Protein AF-R7RZ19-F1 (afdb_monomer_lite)

Radius of gyration: 29.96 Å; chains: 1; bounding box: 75×70×87 Å

Organism: Stereum hirsutum (strain FP-91666) (NCBI:txid721885)

Structure (mmCIF, N/CA/C/O backbone):
data_AF-R7RZ19-F1
#
_entry.id   AF-R7RZ19-F1
#
loop_
_atom_site.group_PDB
_atom_site.id
_atom_site.type_symbol
_atom_site.label_atom_id
_atom_site.label_alt_id
_atom_site.label_comp_id
_atom_site.label_asym_id
_atom_site.label_entity_id
_atom_site.label_seq_id
_atom_site.pdbx_PDB_ins_code
_atom_site.Cartn_x
_atom_site.Cartn_y
_atom_site.Cartn_z
_atom_site.occupancy
_atom_site.B_iso_or_equiv
_atom_site.auth_seq_id
_atom_site.auth_comp_id
_atom_site.auth_asym_id
_atom_site.auth_atom_id
_atom_site.pdbx_PDB_model_num
ATOM 1 N N . MET A 1 1 ? 5.037 -16.765 0.283 1.00 28.42 1 MET A N 1
ATOM 2 C CA . MET A 1 1 ? 4.517 -17.111 -1.071 1.00 28.42 1 MET A CA 1
ATOM 3 C C . MET A 1 1 ? 5.672 -16.912 -2.043 1.00 28.42 1 MET A C 1
ATOM 5 O O . MET A 1 1 ? 6.378 -15.950 -1.812 1.00 28.42 1 MET A O 1
ATOM 9 N N . ILE A 1 2 ? 5.949 -17.783 -3.025 1.00 22.34 2 ILE A N 1
ATOM 10 C CA . ILE A 1 2 ? 7.206 -17.716 -3.812 1.00 22.34 2 ILE A CA 1
ATOM 11 C C . ILE A 1 2 ? 6.965 -17.976 -5.311 1.00 22.34 2 ILE A C 1
ATOM 13 O O . ILE A 1 2 ? 6.321 -18.973 -5.639 1.00 22.34 2 ILE A O 1
ATOM 17 N N . GLN A 1 3 ? 7.527 -17.126 -6.188 1.00 30.75 3 GLN A N 1
ATOM 18 C CA . GLN A 1 3 ? 7.565 -17.218 -7.674 1.00 30.75 3 GLN A CA 1
ATOM 19 C C . GLN A 1 3 ? 8.971 -16.946 -8.249 1.00 30.75 3 GLN A C 1
ATOM 21 O O . GLN A 1 3 ? 9.856 -16.815 -7.431 1.00 30.75 3 GLN A O 1
ATOM 26 N N . VAL A 1 4 ? 9.259 -17.016 -9.569 1.00 24.14 4 VAL A N 1
ATOM 27 C CA . VAL A 1 4 ? 10.642 -17.159 -10.162 1.00 24.14 4 VAL A CA 1
ATOM 28 C C . VAL A 1 4 ? 10.853 -16.378 -11.471 1.00 24.14 4 VAL A C 1
ATOM 30 O O . VAL A 1 4 ? 9.863 -16.265 -12.177 1.00 24.14 4 VAL A O 1
ATOM 33 N N . ALA A 1 5 ? 12.096 -15.975 -11.848 1.00 23.75 5 ALA A N 1
ATOM 34 C CA . ALA A 1 5 ? 12.630 -15.716 -13.226 1.00 23.75 5 ALA A CA 1
ATOM 35 C C . ALA A 1 5 ? 13.994 -14.915 -13.420 1.00 23.75 5 ALA A C 1
ATOM 37 O O . ALA A 1 5 ? 13.992 -13.901 -14.060 1.00 23.75 5 ALA A O 1
ATOM 38 N N . LEU A 1 6 ? 15.218 -15.354 -13.080 1.00 24.09 6 LEU A N 1
ATOM 39 C CA . LEU A 1 6 ? 16.504 -14.912 -13.753 1.00 24.09 6 LEU A CA 1
ATOM 40 C C . LEU A 1 6 ? 16.940 -13.414 -13.933 1.00 24.09 6 LEU A C 1
ATOM 42 O O . LEU A 1 6 ? 16.499 -12.734 -14.850 1.00 24.09 6 LEU A O 1
ATOM 46 N N . LEU A 1 7 ? 18.071 -13.033 -13.299 1.00 25.86 7 LEU A N 1
ATOM 47 C CA . LEU A 1 7 ? 19.370 -12.647 -13.936 1.00 25.86 7 LEU A CA 1
ATOM 48 C C . LEU A 1 7 ? 20.490 -12.485 -12.869 1.00 25.86 7 LEU A C 1
ATOM 50 O O . LEU A 1 7 ? 20.207 -12.307 -11.688 1.00 25.86 7 LEU A O 1
ATOM 54 N N . ARG A 1 8 ? 21.772 -12.647 -13.253 1.00 25.36 8 ARG A N 1
ATOM 55 C CA . ARG A 1 8 ? 22.949 -12.748 -12.350 1.00 25.36 8 ARG A CA 1
ATOM 56 C C . ARG A 1 8 ? 23.698 -11.410 -12.160 1.00 25.36 8 ARG A C 1
ATOM 58 O O . ARG A 1 8 ? 24.205 -10.845 -13.115 1.00 25.36 8 ARG A O 1
ATOM 65 N N . THR A 1 9 ? 23.821 -11.015 -10.891 1.00 27.66 9 THR A N 1
ATOM 66 C CA . THR A 1 9 ? 24.763 -10.095 -10.200 1.00 27.66 9 THR A CA 1
ATOM 67 C C . THR A 1 9 ? 25.806 -9.275 -10.988 1.00 27.66 9 THR A C 1
ATOM 69 O O . THR A 1 9 ? 26.844 -9.800 -11.382 1.00 27.66 9 THR A O 1
ATOM 72 N N . SER A 1 10 ? 25.591 -7.955 -11.017 1.00 27.47 10 SER A N 1
ATOM 73 C CA . SER A 1 10 ? 26.445 -6.859 -10.500 1.00 27.47 10 SER A CA 1
ATOM 74 C C . SER A 1 10 ? 25.637 -5.574 -10.730 1.00 27.47 10 SER A C 1
ATOM 76 O O . SER A 1 10 ? 25.320 -5.253 -11.874 1.00 27.47 10 SER A O 1
ATOM 78 N N . ILE A 1 11 ? 25.197 -4.901 -9.662 1.00 30.58 11 ILE A N 1
ATOM 79 C CA . ILE A 1 11 ? 24.389 -3.679 -9.775 1.00 30.58 11 ILE A CA 1
ATOM 80 C C . ILE A 1 11 ? 25.359 -2.508 -9.977 1.00 30.58 11 ILE A C 1
ATOM 82 O O . ILE A 1 11 ? 26.294 -2.320 -9.207 1.00 30.58 11 ILE A O 1
ATOM 86 N N . CYS A 1 12 ? 25.192 -1.774 -11.076 1.00 33.66 12 CYS A N 1
ATOM 87 C CA . CYS A 1 12 ? 25.923 -0.537 -11.356 1.00 33.66 12 CYS A CA 1
ATOM 88 C C . CYS A 1 12 ? 25.298 0.619 -10.555 1.00 33.66 12 CYS A C 1
ATOM 90 O O . CYS A 1 12 ? 24.086 0.607 -10.357 1.00 33.66 12 CYS A O 1
ATOM 92 N N . ALA A 1 13 ? 26.071 1.650 -10.188 1.00 34.50 13 ALA A N 1
ATOM 93 C CA . ALA A 1 13 ? 25.624 2.838 -9.437 1.00 34.50 13 ALA A CA 1
ATOM 94 C C . ALA A 1 13 ? 24.354 3.525 -10.002 1.00 34.50 13 ALA A C 1
ATOM 96 O O . ALA A 1 13 ? 23.620 4.191 -9.275 1.00 34.50 13 ALA A O 1
ATOM 97 N N . VAL A 1 14 ? 24.072 3.351 -11.301 1.00 36.62 14 VAL A N 1
ATOM 98 C CA . VAL A 1 14 ? 22.840 3.824 -11.964 1.00 36.62 14 VAL A CA 1
ATOM 99 C C . VAL A 1 14 ? 21.616 2.991 -11.560 1.00 36.62 14 VAL A C 1
ATOM 101 O O . VAL A 1 14 ? 20.558 3.549 -11.297 1.00 36.62 14 VAL A O 1
ATOM 104 N N . CYS A 1 15 ? 21.758 1.667 -11.479 1.00 34.97 15 CYS A N 1
ATOM 105 C CA . CYS A 1 15 ? 20.721 0.783 -10.950 1.00 34.97 15 CYS A CA 1
ATOM 106 C C . CYS A 1 15 ? 20.631 0.905 -9.425 1.00 34.97 15 CYS A C 1
ATOM 108 O O . CYS A 1 15 ? 19.528 0.935 -8.917 1.00 34.97 15 CYS A O 1
ATOM 110 N N . GLU A 1 16 ? 21.750 1.054 -8.711 1.00 36.09 16 GLU A N 1
ATOM 111 C CA . GLU A 1 16 ? 21.778 1.264 -7.254 1.00 36.09 16 GLU A CA 1
ATOM 112 C C . GLU A 1 16 ? 20.966 2.501 -6.845 1.00 36.09 16 GLU A C 1
ATOM 114 O O . GLU A 1 16 ? 20.128 2.375 -5.972 1.00 36.09 16 GLU A O 1
ATOM 119 N N . ARG A 1 17 ? 21.066 3.642 -7.548 1.00 37.47 17 ARG A N 1
ATOM 120 C CA . ARG A 1 17 ? 20.260 4.844 -7.230 1.00 37.47 17 ARG A CA 1
ATOM 121 C C . ARG A 1 17 ? 18.805 4.811 -7.708 1.00 37.47 17 ARG A C 1
ATOM 123 O O . ARG A 1 17 ? 17.947 5.381 -7.052 1.00 37.47 17 ARG A O 1
ATOM 130 N N . ILE A 1 18 ? 18.507 4.126 -8.817 1.00 35.41 18 ILE A N 1
ATOM 131 C CA . ILE A 1 18 ? 17.115 3.889 -9.264 1.00 35.41 18 ILE A CA 1
ATOM 132 C C . ILE A 1 18 ? 16.417 2.846 -8.358 1.00 35.41 18 ILE A C 1
ATOM 134 O O . ILE A 1 18 ? 15.194 2.859 -8.222 1.00 35.41 18 ILE A O 1
ATOM 138 N N . LEU A 1 19 ? 17.191 1.955 -7.725 1.00 32.31 19 LEU A N 1
ATOM 139 C CA . LEU A 1 19 ? 16.738 0.955 -6.752 1.00 32.31 19 LEU A CA 1
ATOM 140 C C . LEU A 1 19 ? 16.775 1.470 -5.298 1.00 32.31 19 LEU A C 1
ATOM 142 O O . LEU A 1 19 ? 16.012 0.970 -4.479 1.00 32.31 19 LEU A O 1
ATOM 146 N N . GLU A 1 20 ? 17.603 2.464 -4.957 1.00 32.34 20 GLU A N 1
ATOM 147 C CA . GLU A 1 20 ? 17.664 3.085 -3.619 1.00 32.34 20 GLU A CA 1
ATOM 148 C C . GLU A 1 20 ? 16.355 3.804 -3.263 1.00 32.34 20 GLU A C 1
ATOM 150 O O . GLU A 1 20 ? 15.952 3.764 -2.102 1.00 32.34 20 GLU A O 1
ATOM 155 N N . ASP A 1 21 ? 15.622 4.312 -4.259 1.00 29.69 21 ASP A N 1
ATOM 156 C CA . ASP A 1 21 ? 14.252 4.822 -4.094 1.00 29.69 21 ASP A CA 1
ATOM 157 C C . ASP A 1 21 ? 13.207 3.703 -3.856 1.00 29.69 21 ASP A C 1
ATOM 159 O O . ASP A 1 21 ? 12.041 3.989 -3.597 1.00 29.69 21 ASP A O 1
ATOM 163 N N . ASN A 1 22 ? 13.577 2.416 -3.946 1.00 28.66 22 ASN A N 1
ATOM 164 C CA . ASN A 1 22 ? 12.664 1.280 -3.770 1.00 28.66 22 ASN A CA 1
ATOM 165 C C . ASN A 1 22 ? 13.331 0.078 -3.066 1.00 28.66 22 ASN A C 1
ATOM 167 O O . ASN A 1 22 ? 13.620 -0.944 -3.679 1.00 28.66 22 ASN A O 1
ATOM 171 N N . PHE A 1 23 ? 13.455 0.193 -1.740 1.00 29.05 23 PHE A N 1
ATOM 172 C CA . PHE A 1 23 ? 13.516 -0.886 -0.737 1.00 29.05 23 PHE A CA 1
ATOM 173 C C . PHE A 1 23 ? 14.575 -1.997 -0.895 1.00 29.05 23 PHE A C 1
ATOM 175 O O . PHE A 1 23 ? 14.524 -2.867 -1.757 1.00 29.05 23 PHE A O 1
ATOM 182 N N . GLU A 1 24 ? 15.434 -2.112 0.118 1.00 24.05 24 GLU A N 1
ATOM 183 C CA . GLU A 1 24 ? 16.381 -3.222 0.282 1.00 24.05 24 GLU A CA 1
ATOM 184 C C . GLU A 1 24 ? 16.091 -3.897 1.629 1.00 24.05 24 GLU A C 1
ATOM 186 O O . GLU A 1 24 ? 16.087 -3.241 2.674 1.00 24.05 24 GLU A O 1
ATOM 191 N N . ILE A 1 25 ? 15.810 -5.200 1.619 1.00 24.42 25 ILE A N 1
ATOM 192 C CA . ILE A 1 25 ? 15.509 -5.959 2.836 1.00 24.42 25 ILE A CA 1
ATOM 193 C C . ILE A 1 25 ? 16.723 -6.822 3.184 1.00 24.42 25 ILE A C 1
ATOM 195 O O . ILE A 1 25 ? 16.915 -7.899 2.625 1.00 24.42 25 ILE A O 1
ATOM 199 N N . SER A 1 26 ? 17.536 -6.364 4.136 1.00 23.66 26 SER A N 1
ATOM 200 C CA . SER A 1 26 ? 18.627 -7.147 4.724 1.00 23.66 26 SER A CA 1
ATOM 201 C C . SER A 1 26 ? 18.186 -7.740 6.069 1.00 23.66 26 SER A C 1
ATOM 203 O O . SER A 1 26 ? 18.297 -7.099 7.115 1.00 23.66 26 SER A O 1
ATOM 205 N N . GLY A 1 27 ? 17.669 -8.970 6.066 1.00 25.66 27 GLY A N 1
ATOM 206 C CA . GLY A 1 27 ? 17.311 -9.686 7.293 1.00 25.66 27 GLY A CA 1
ATOM 207 C C . GLY A 1 27 ? 17.082 -11.177 7.056 1.00 25.66 27 GLY A C 1
ATOM 208 O O . GLY A 1 27 ? 16.514 -11.571 6.040 1.00 25.66 27 GLY A O 1
ATOM 209 N N . VAL A 1 28 ? 17.530 -12.017 7.995 1.00 26.25 28 VAL A N 1
ATOM 210 C CA . VAL A 1 28 ? 17.300 -13.471 7.974 1.00 26.25 28 VAL A CA 1
ATOM 211 C C . VAL A 1 28 ? 15.810 -13.728 8.229 1.00 26.25 28 VAL A C 1
ATO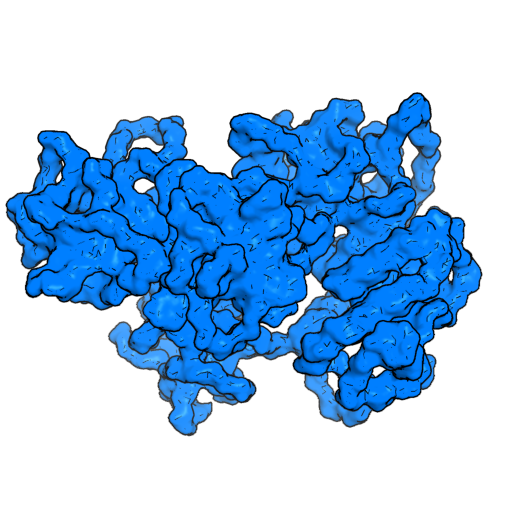M 213 O O . VAL A 1 28 ? 15.332 -13.586 9.352 1.00 26.25 28 VAL A O 1
ATOM 216 N N . MET A 1 29 ? 15.059 -14.057 7.175 1.00 33.53 29 MET A N 1
ATOM 217 C CA . MET A 1 29 ? 13.612 -14.287 7.247 1.00 33.53 29 MET A CA 1
ATOM 218 C C . MET A 1 29 ? 13.292 -15.722 7.681 1.00 33.53 29 MET A C 1
ATOM 220 O O . MET A 1 29 ? 13.598 -16.677 6.974 1.00 33.53 29 MET A O 1
ATOM 224 N N . THR A 1 30 ? 12.600 -15.876 8.812 1.00 29.56 30 THR A N 1
ATOM 225 C CA . THR A 1 30 ? 12.046 -17.165 9.272 1.00 29.56 30 THR A CA 1
ATOM 226 C C . THR A 1 30 ? 10.675 -17.482 8.654 1.00 29.56 30 THR A C 1
ATOM 228 O O . THR A 1 30 ? 10.192 -18.606 8.776 1.00 29.56 30 THR A O 1
ATOM 231 N N . HIS A 1 31 ? 10.052 -16.512 7.970 1.00 36.97 31 HIS A N 1
ATOM 232 C CA . HIS A 1 31 ? 8.766 -16.626 7.273 1.00 36.97 31 HIS A CA 1
ATOM 233 C C . HIS A 1 31 ? 8.826 -15.874 5.935 1.00 36.97 31 HIS A C 1
ATOM 235 O O . HIS A 1 31 ? 9.225 -14.713 5.905 1.00 36.97 31 HIS A O 1
ATOM 241 N N . PHE A 1 32 ? 8.410 -16.514 4.836 1.00 41.12 32 PHE A N 1
ATOM 242 C CA . PHE A 1 32 ? 8.347 -15.859 3.526 1.00 41.12 32 PHE A CA 1
ATOM 243 C C . PHE A 1 32 ? 7.137 -14.928 3.430 1.00 41.12 32 PHE A C 1
ATOM 245 O O . PHE A 1 32 ? 6.009 -15.441 3.469 1.00 41.12 32 PHE A O 1
ATOM 252 N N . PRO A 1 33 ? 7.324 -13.612 3.222 1.00 39.97 33 PRO A N 1
ATOM 253 C CA . PRO A 1 33 ? 6.219 -12.731 2.876 1.00 39.97 33 PRO A CA 1
ATOM 254 C C . PRO A 1 33 ? 5.569 -13.173 1.556 1.00 39.97 33 PRO A C 1
ATOM 256 O O . PRO A 1 33 ? 6.054 -14.057 0.836 1.00 39.97 33 PRO A O 1
ATOM 259 N N . GLU A 1 34 ? 4.388 -12.639 1.258 1.00 40.59 34 GLU A N 1
ATOM 260 C CA . GLU A 1 34 ? 3.865 -12.770 -0.099 1.00 40.59 34 GLU A CA 1
ATOM 261 C C . GLU A 1 34 ? 4.821 -12.045 -1.063 1.00 40.59 34 GLU A C 1
ATOM 263 O O . GLU A 1 34 ? 5.361 -11.013 -0.673 1.00 40.59 34 GLU A O 1
ATOM 268 N N . GLY A 1 35 ? 5.063 -12.560 -2.279 1.00 42.59 35 GLY A N 1
ATOM 269 C CA . GLY A 1 35 ? 5.873 -11.847 -3.275 1.00 42.59 35 GLY A CA 1
ATOM 270 C C . GLY A 1 35 ? 6.382 -12.640 -4.471 1.00 42.59 35 GLY A C 1
ATOM 271 O O . GLY A 1 35 ? 6.209 -13.858 -4.553 1.00 42.59 35 GLY A O 1
ATOM 272 N N . THR A 1 36 ? 7.017 -11.914 -5.394 1.00 48.16 36 THR A N 1
ATOM 273 C CA . THR A 1 36 ? 7.708 -12.456 -6.570 1.00 48.16 36 THR A CA 1
ATOM 274 C C . THR A 1 36 ? 9.166 -12.702 -6.213 1.00 48.16 36 THR A C 1
ATOM 276 O O . THR A 1 36 ? 9.814 -11.869 -5.584 1.00 48.16 36 THR A O 1
ATOM 279 N N . TYR A 1 37 ? 9.688 -13.862 -6.592 1.00 53.34 37 TYR A N 1
ATOM 280 C CA . TYR A 1 37 ? 11.068 -14.242 -6.316 1.00 53.34 37 TYR A CA 1
ATOM 281 C C . TYR A 1 37 ? 11.728 -14.711 -7.612 1.00 53.34 37 TYR A C 1
ATOM 283 O O . TYR A 1 37 ? 11.097 -14.769 -8.662 1.00 53.34 37 TYR A O 1
ATOM 291 N N . TRP A 1 38 ? 12.999 -15.054 -7.544 1.00 55.69 38 TRP A N 1
ATOM 292 C CA . TRP A 1 38 ? 13.734 -15.848 -8.492 1.00 55.69 38 TRP A CA 1
ATOM 293 C C . TRP A 1 38 ? 14.166 -17.145 -7.757 1.00 55.69 38 TRP A C 1
ATOM 295 O O . TRP A 1 38 ? 14.912 -17.084 -6.782 1.00 55.69 38 TRP A O 1
ATOM 305 N N . ILE A 1 39 ? 13.701 -18.332 -8.182 1.00 66.25 39 ILE A N 1
ATOM 306 C CA . ILE A 1 39 ? 14.195 -19.647 -7.721 1.00 66.25 39 ILE A CA 1
ATOM 307 C C . ILE A 1 39 ? 15.438 -20.036 -8.527 1.00 66.25 39 ILE A C 1
ATOM 309 O O . ILE A 1 39 ? 15.336 -20.408 -9.699 1.00 66.25 39 ILE A O 1
ATOM 313 N N . ARG A 1 40 ? 16.609 -19.993 -7.889 1.00 67.00 40 ARG A N 1
ATOM 314 C CA . ARG A 1 40 ? 17.906 -20.317 -8.503 1.00 67.00 40 ARG A CA 1
ATOM 315 C C . ARG A 1 40 ? 18.480 -21.604 -7.933 1.00 67.00 40 ARG A C 1
ATOM 317 O O . ARG A 1 40 ? 18.597 -21.748 -6.726 1.00 67.00 40 ARG A O 1
ATOM 324 N N . ASN A 1 41 ? 18.901 -22.531 -8.780 1.00 75.19 41 ASN A N 1
ATOM 325 C CA . ASN A 1 41 ? 19.520 -23.777 -8.338 1.00 75.19 41 ASN A CA 1
ATOM 326 C C . ASN A 1 41 ? 20.894 -23.532 -7.692 1.00 75.19 41 ASN A C 1
ATOM 328 O O . ASN A 1 41 ? 21.692 -22.750 -8.219 1.00 75.19 41 ASN A O 1
ATOM 332 N N . GLN A 1 42 ? 21.205 -24.216 -6.586 1.00 78.69 42 GLN A N 1
ATOM 333 C CA . GLN A 1 42 ? 22.475 -24.028 -5.883 1.00 78.69 42 GLN A CA 1
ATOM 334 C C . GLN A 1 42 ? 23.672 -24.536 -6.692 1.00 78.69 42 GLN A C 1
ATOM 336 O O . GLN A 1 42 ? 24.722 -23.891 -6.687 1.00 78.69 42 GLN A O 1
ATOM 341 N N . GLN A 1 43 ? 23.515 -25.645 -7.419 1.00 77.19 43 GLN A N 1
ATOM 342 C CA . GLN A 1 43 ? 24.592 -26.248 -8.202 1.00 77.19 43 GLN A CA 1
ATOM 343 C C . GLN A 1 43 ? 24.880 -25.475 -9.489 1.00 77.19 43 GLN A C 1
ATOM 345 O O . GLN A 1 43 ? 25.991 -24.998 -9.703 1.00 77.19 43 GLN A O 1
ATOM 350 N N . LEU A 1 44 ? 23.878 -25.354 -10.361 1.00 65.00 44 LEU A N 1
ATOM 351 C CA . LEU A 1 44 ? 24.071 -24.805 -11.708 1.00 65.00 44 LEU A CA 1
ATOM 352 C C . LEU A 1 44 ? 23.962 -23.277 -11.747 1.00 65.00 44 LEU A C 1
ATOM 354 O O . LEU A 1 44 ? 24.322 -22.649 -12.750 1.00 65.00 44 LEU A O 1
ATOM 358 N N . ARG A 1 45 ? 23.472 -22.662 -10.658 1.00 63.84 45 ARG A N 1
ATOM 359 C CA . ARG A 1 45 ? 23.204 -21.219 -10.550 1.00 63.84 45 ARG A CA 1
ATOM 360 C C . ARG A 1 45 ? 22.318 -20.710 -11.703 1.00 63.84 45 ARG A C 1
ATOM 362 O O . ARG A 1 45 ? 22.446 -19.563 -12.130 1.00 63.84 45 ARG A O 1
ATOM 369 N N . THR A 1 46 ? 21.486 -21.590 -12.255 1.00 55.28 46 THR A N 1
ATOM 370 C CA . THR A 1 46 ? 20.444 -21.321 -13.255 1.00 55.28 46 THR A CA 1
ATOM 371 C C . THR A 1 46 ? 19.110 -21.192 -12.547 1.00 55.28 46 THR A C 1
ATOM 373 O O . THR A 1 46 ? 18.921 -21.820 -11.506 1.00 55.28 46 THR A O 1
ATOM 376 N N . PHE A 1 47 ? 18.181 -20.425 -13.100 1.00 57.31 47 PHE A N 1
ATOM 377 C CA . PHE A 1 47 ? 16.847 -20.326 -12.529 1.00 57.31 47 PHE A CA 1
ATOM 378 C C . PHE A 1 47 ? 15.858 -21.138 -13.353 1.00 57.31 47 PHE A C 1
ATOM 380 O O . PHE A 1 47 ? 16.157 -21.575 -14.466 1.00 57.31 47 PHE A O 1
ATOM 387 N N . ILE A 1 48 ? 14.690 -21.363 -12.773 1.00 61.91 48 ILE A N 1
ATOM 388 C CA . ILE A 1 48 ? 13.600 -22.067 -13.436 1.00 61.91 48 ILE A CA 1
ATOM 389 C C . ILE A 1 48 ? 13.049 -21.178 -14.554 1.00 61.91 48 ILE A C 1
ATOM 391 O O . ILE A 1 48 ? 12.422 -20.163 -14.270 1.00 61.91 48 ILE A O 1
ATOM 395 N N . GLY A 1 49 ? 13.274 -21.575 -15.807 1.00 48.94 49 GLY A N 1
ATOM 396 C CA . GLY A 1 49 ? 12.586 -21.048 -16.984 1.00 48.94 49 GLY A CA 1
ATOM 397 C C . GLY A 1 49 ? 11.825 -22.191 -17.644 1.00 48.94 49 GLY A C 1
ATOM 398 O O . GLY A 1 49 ? 12.438 -23.150 -18.110 1.00 48.94 49 GLY A O 1
ATOM 399 N N . LEU A 1 50 ? 10.498 -22.134 -17.621 1.00 38.22 50 LEU A N 1
ATOM 400 C CA . LEU A 1 50 ? 9.653 -23.026 -18.411 1.00 38.22 50 LEU A CA 1
ATOM 401 C C . LEU A 1 50 ? 9.308 -22.253 -19.688 1.00 38.22 50 LEU A C 1
ATOM 403 O O . LEU A 1 50 ? 8.974 -21.076 -19.603 1.00 38.22 50 LEU A O 1
ATOM 407 N N . GLY A 1 51 ? 9.490 -22.870 -20.858 1.00 30.44 51 GLY A N 1
ATOM 408 C CA . GLY A 1 51 ? 9.251 -22.219 -22.147 1.00 30.44 51 GLY A CA 1
ATOM 409 C C . GLY A 1 51 ? 7.868 -21.569 -22.207 1.00 30.44 51 GLY A C 1
ATOM 410 O O . GLY A 1 51 ? 6.885 -22.181 -21.796 1.00 30.44 51 GLY A O 1
ATOM 411 N N . THR A 1 52 ? 7.848 -20.338 -22.724 1.00 23.92 52 THR A N 1
ATOM 412 C CA . THR A 1 52 ? 6.732 -19.382 -22.770 1.00 23.92 52 THR A CA 1
ATOM 413 C C . THR A 1 52 ? 6.108 -19.050 -21.415 1.00 23.92 52 THR A C 1
ATOM 415 O O . THR A 1 52 ? 5.549 -19.905 -20.731 1.00 23.92 52 THR A O 1
ATOM 418 N N . SER A 1 53 ? 6.123 -17.743 -21.124 1.00 25.56 53 SER A N 1
ATOM 419 C CA . SER A 1 53 ? 5.457 -17.014 -20.037 1.00 25.56 53 SER A CA 1
ATOM 420 C C . SER A 1 53 ? 6.012 -17.233 -18.607 1.00 25.56 53 SER A C 1
ATOM 422 O O . SER A 1 53 ? 6.333 -18.352 -18.219 1.00 25.56 53 SER A O 1
ATOM 424 N N . ASN A 1 54 ? 6.182 -16.131 -17.845 1.00 29.75 54 ASN A N 1
ATOM 425 C CA . ASN A 1 54 ? 6.821 -15.932 -16.488 1.00 29.75 54 ASN A CA 1
ATOM 426 C C . ASN A 1 54 ? 5.814 -15.928 -15.306 1.00 29.75 54 ASN A C 1
ATOM 428 O O . ASN A 1 54 ? 4.705 -16.089 -15.730 1.00 29.75 54 ASN A O 1
ATOM 432 N N . LEU A 1 55 ? 6.097 -15.748 -13.954 1.00 30.11 55 LEU A N 1
ATOM 433 C CA . LEU A 1 55 ? 5.452 -16.131 -12.573 1.00 30.11 55 LEU A CA 1
ATOM 434 C C . LEU A 1 55 ? 4.636 -15.170 -11.524 1.00 30.11 55 LEU A C 1
ATOM 436 O O . LEU A 1 55 ? 5.305 -14.369 -10.907 1.00 30.11 55 LEU A O 1
ATOM 440 N N . GLU A 1 56 ? 3.260 -15.255 -11.270 1.00 27.33 56 GLU A N 1
ATOM 441 C CA . GLU A 1 56 ? 2.219 -14.504 -10.412 1.00 27.33 56 GLU A CA 1
ATOM 442 C C . GLU A 1 56 ? 1.142 -15.488 -9.881 1.00 27.33 56 GLU A C 1
ATOM 444 O O . GLU A 1 56 ? 0.923 -16.471 -10.561 1.00 27.33 56 GLU A O 1
ATOM 449 N N . LYS A 1 57 ? 0.481 -15.292 -8.705 1.00 28.86 57 LYS A N 1
ATOM 450 C CA . LYS A 1 57 ? -0.598 -16.124 -8.062 1.00 28.86 57 LYS A CA 1
ATOM 451 C C . LYS A 1 57 ? -1.822 -15.299 -7.553 1.00 28.86 57 LYS A C 1
ATOM 453 O O . LYS A 1 57 ? -1.665 -14.194 -7.045 1.00 28.86 57 LYS A O 1
ATOM 458 N N . ILE A 1 58 ? -3.039 -15.893 -7.567 1.00 23.42 58 ILE A N 1
ATOM 459 C CA . ILE A 1 58 ? -4.198 -15.568 -6.682 1.00 23.42 58 ILE A CA 1
ATOM 460 C C . ILE A 1 58 ? -4.255 -16.534 -5.476 1.00 23.42 58 ILE A C 1
ATOM 462 O O . ILE A 1 58 ? -3.987 -17.727 -5.614 1.00 23.42 58 ILE A O 1
ATOM 466 N N . ALA A 1 59 ? -4.572 -15.955 -4.314 1.00 26.55 59 ALA A N 1
ATOM 467 C CA . ALA A 1 59 ? -4.327 -16.339 -2.921 1.00 26.55 59 ALA A CA 1
ATOM 468 C C . ALA A 1 59 ? -5.070 -17.574 -2.342 1.00 26.55 59 ALA A C 1
ATOM 470 O O . ALA A 1 59 ? -5.781 -18.286 -3.036 1.00 26.55 59 ALA A O 1
ATOM 471 N N . GLU A 1 60 ? -4.864 -17.778 -1.031 1.00 24.70 60 GLU A N 1
ATOM 472 C CA . GLU A 1 60 ? -5.659 -18.585 -0.080 1.00 24.70 60 GLU A CA 1
ATOM 473 C C . GLU A 1 60 ? -5.579 -20.124 -0.143 1.00 24.70 60 GLU A C 1
ATOM 475 O O . GLU A 1 60 ? -6.319 -20.803 -0.844 1.00 24.70 60 GLU A O 1
ATOM 480 N N . LYS A 1 61 ? -4.704 -20.680 0.706 1.00 24.59 61 LYS A N 1
ATOM 481 C CA . LYS A 1 61 ? -5.001 -21.761 1.671 1.00 24.59 61 LYS A CA 1
ATOM 482 C C . LYS A 1 61 ? -3.801 -21.869 2.621 1.00 24.59 61 LYS A C 1
ATOM 484 O O . LYS A 1 61 ? -2.685 -22.141 2.183 1.00 24.59 61 LYS A O 1
ATOM 489 N N . GLN A 1 62 ? -4.022 -21.626 3.912 1.00 28.95 62 GLN A N 1
ATOM 490 C CA . GLN A 1 62 ? -3.086 -21.972 4.984 1.00 28.95 62 GLN A CA 1
ATOM 491 C C . GLN A 1 62 ? -3.073 -23.505 5.161 1.00 28.95 62 GLN A C 1
ATOM 493 O O . GLN A 1 62 ? -3.678 -24.079 6.053 1.00 28.95 62 GLN A O 1
ATOM 498 N N . GLU A 1 63 ? -2.357 -24.196 4.289 1.00 32.09 63 GLU A N 1
ATOM 499 C CA . GLU A 1 63 ? -1.774 -25.517 4.547 1.00 32.09 63 GLU A CA 1
ATOM 500 C C . GLU A 1 63 ? -0.249 -25.344 4.355 1.00 32.09 63 GLU A C 1
ATOM 502 O O . GLU A 1 63 ? 0.166 -24.318 3.815 1.00 32.09 63 GLU A O 1
ATOM 507 N N . PRO A 1 64 ? 0.657 -26.259 4.756 1.00 48.53 64 PRO A N 1
ATOM 508 C CA . PRO A 1 64 ? 2.099 -26.037 4.617 1.00 48.53 64 PRO A CA 1
ATOM 509 C C . PRO A 1 64 ? 2.544 -26.133 3.141 1.00 48.53 64 PRO A C 1
ATOM 511 O O . PRO A 1 64 ? 3.715 -26.358 2.854 1.00 48.53 64 PRO A O 1
ATOM 514 N N . HIS A 1 65 ? 1.605 -26.033 2.201 1.00 54.88 65 HIS A N 1
ATOM 515 C CA . HIS A 1 65 ? 1.771 -26.263 0.786 1.00 54.88 65 HIS A CA 1
ATOM 516 C C . HIS A 1 65 ? 1.217 -25.060 0.010 1.00 54.88 65 HIS A C 1
ATOM 518 O O . HIS A 1 65 ? 0.054 -24.691 0.130 1.00 54.88 65 HIS A O 1
ATOM 524 N N . SER A 1 66 ? 2.082 -24.433 -0.776 1.00 55.16 66 SER A N 1
ATOM 525 C CA . SER A 1 66 ? 1.832 -23.282 -1.637 1.00 55.16 66 SER A CA 1
ATOM 526 C C . SER A 1 66 ? 1.669 -23.723 -3.090 1.00 55.16 66 SER A C 1
ATOM 528 O O . SER A 1 66 ? 2.290 -24.686 -3.518 1.00 55.16 66 SER A O 1
ATOM 530 N N . LEU A 1 67 ? 0.888 -22.984 -3.878 1.00 63.12 67 LEU A N 1
ATOM 531 C CA . LEU A 1 67 ? 0.984 -23.084 -5.341 1.00 63.12 67 LEU A CA 1
ATOM 532 C C . LEU A 1 67 ? 2.100 -22.135 -5.792 1.00 63.12 67 LEU A C 1
ATOM 534 O O . LEU A 1 67 ? 2.211 -21.041 -5.234 1.00 63.12 67 LEU A O 1
ATOM 538 N N . ILE A 1 68 ? 2.872 -22.524 -6.802 1.00 63.34 68 ILE A N 1
ATOM 539 C CA . ILE A 1 68 ? 3.868 -21.674 -7.472 1.00 63.34 68 ILE A CA 1
ATOM 540 C C . ILE A 1 68 ? 3.307 -21.397 -8.876 1.00 63.34 68 ILE A C 1
ATOM 542 O O . ILE A 1 68 ? 3.077 -22.346 -9.611 1.00 63.34 68 ILE A O 1
ATOM 546 N N . ARG A 1 69 ? 2.993 -20.148 -9.246 1.00 57.50 69 ARG A N 1
ATOM 547 C CA . ARG A 1 69 ? 2.251 -19.798 -10.496 1.00 57.50 69 ARG A CA 1
ATOM 548 C C . ARG A 1 69 ? 3.013 -18.838 -11.430 1.00 57.50 69 ARG A C 1
ATOM 550 O O . ARG A 1 69 ? 3.921 -18.185 -10.960 1.00 57.50 69 ARG A O 1
ATOM 557 N N . ASN A 1 70 ? 2.678 -18.782 -12.716 1.00 53.81 70 ASN A N 1
ATOM 558 C CA . ASN A 1 70 ? 3.150 -17.955 -13.841 1.00 53.81 70 ASN A CA 1
ATOM 559 C C . ASN A 1 70 ? 2.514 -16.484 -13.796 1.00 53.81 70 ASN A C 1
ATOM 561 O O . ASN A 1 70 ? 1.354 -16.385 -13.477 1.00 53.81 70 ASN A O 1
ATOM 565 N N . ALA A 1 71 ? 3.232 -15.347 -13.940 1.00 46.44 71 ALA A N 1
ATOM 566 C CA . ALA A 1 71 ? 3.063 -13.867 -13.849 1.00 46.44 71 ALA A CA 1
ATOM 567 C C . ALA A 1 71 ? 2.765 -13.257 -15.170 1.00 46.44 71 ALA A C 1
ATOM 569 O O . ALA A 1 71 ? 2.063 -12.269 -15.250 1.00 46.44 71 ALA A O 1
ATOM 570 N N . SER A 1 72 ? 3.352 -13.833 -16.192 1.00 44.47 72 SER A N 1
ATOM 571 C CA . SER A 1 72 ? 3.075 -13.525 -17.556 1.00 44.47 72 SER A CA 1
ATOM 572 C C . SER A 1 72 ? 2.027 -14.479 -18.134 1.00 44.47 72 SER A C 1
ATOM 574 O O . SER A 1 72 ? 1.381 -14.035 -19.065 1.00 44.47 72 SER A O 1
ATOM 576 N N . SER A 1 73 ? 1.763 -15.701 -17.613 1.00 47.75 73 SER A N 1
ATOM 577 C CA . SER A 1 73 ? 0.573 -16.485 -18.068 1.00 47.75 73 SER A CA 1
ATOM 578 C C . SER A 1 73 ? -0.486 -16.864 -17.044 1.00 47.75 73 SER A C 1
ATOM 580 O O . SER A 1 73 ? -1.559 -17.312 -17.434 1.00 47.75 73 SER A O 1
ATOM 582 N N . GLY A 1 74 ? -0.237 -16.781 -15.742 1.00 48.03 74 GLY A N 1
ATOM 583 C CA . GLY A 1 74 ? -1.200 -17.283 -14.755 1.00 48.03 74 GLY A CA 1
ATOM 584 C C . GLY A 1 74 ? -1.263 -18.817 -14.594 1.00 48.03 74 GLY A C 1
ATOM 585 O O . GLY A 1 74 ? -2.030 -19.295 -13.756 1.00 48.03 74 GLY A O 1
ATOM 586 N N . GLY A 1 75 ? -0.469 -19.617 -15.317 1.00 53.47 75 GLY A N 1
ATOM 587 C CA . GLY A 1 75 ? -0.424 -21.083 -15.148 1.00 53.47 75 GLY A CA 1
ATOM 588 C C . GLY A 1 75 ? 0.255 -21.537 -13.843 1.00 53.47 75 GLY A C 1
ATOM 589 O O . GLY A 1 75 ? 1.235 -20.945 -13.410 1.00 53.47 75 GLY A O 1
ATOM 590 N N . VAL A 1 76 ? -0.226 -22.580 -13.167 1.00 63.16 76 VAL A N 1
ATOM 591 C CA . VAL A 1 76 ? 0.371 -23.126 -11.933 1.00 63.16 76 VAL A CA 1
ATOM 592 C C . VAL A 1 76 ? 1.364 -24.252 -12.222 1.00 63.16 76 VAL A C 1
ATOM 594 O O . VAL A 1 76 ? 1.137 -25.098 -13.082 1.00 63.16 76 VAL A O 1
ATOM 597 N N . MET A 1 77 ? 2.463 -24.275 -11.470 1.00 75.19 77 MET A N 1
ATOM 598 C CA . MET A 1 77 ? 3.463 -25.336 -11.484 1.00 75.19 77 MET A CA 1
ATOM 599 C C . MET A 1 77 ? 2.882 -26.601 -10.851 1.00 75.19 77 MET A C 1
ATOM 601 O O . MET A 1 77 ? 2.555 -26.614 -9.662 1.00 75.19 77 MET A O 1
ATOM 605 N N . GLY A 1 78 ? 2.813 -27.676 -11.628 1.00 80.00 78 GLY A N 1
ATOM 606 C CA . GLY A 1 78 ? 2.334 -28.977 -11.177 1.00 80.00 78 GLY A CA 1
ATOM 607 C C . GLY A 1 78 ? 3.107 -30.141 -11.782 1.00 80.00 78 GLY A C 1
ATOM 608 O O . GLY A 1 78 ? 3.963 -29.968 -12.652 1.00 80.00 78 GLY A O 1
ATOM 609 N N . LEU A 1 79 ? 2.808 -31.342 -11.297 1.00 79.00 79 LEU A N 1
ATOM 610 C CA . LEU A 1 79 ? 3.276 -32.589 -11.900 1.00 79.00 79 LEU A CA 1
ATOM 611 C C . LEU A 1 79 ? 2.436 -32.913 -13.146 1.00 79.00 79 LEU A C 1
ATOM 613 O O . LEU A 1 79 ? 1.219 -32.736 -13.143 1.00 79.00 79 LEU A O 1
ATOM 617 N N . LYS A 1 80 ? 3.068 -33.412 -14.213 1.00 74.00 80 LYS A N 1
ATOM 618 C CA . LYS A 1 80 ? 2.357 -33.902 -15.404 1.00 74.00 80 LYS A CA 1
ATOM 619 C C . LYS A 1 80 ? 1.662 -35.241 -15.101 1.00 74.00 80 LYS A C 1
ATOM 621 O O . LYS A 1 80 ? 2.345 -36.238 -14.892 1.00 74.00 80 LYS A O 1
ATOM 626 N N . ALA A 1 81 ? 0.327 -35.293 -15.118 1.00 61.84 81 ALA A N 1
ATOM 627 C CA . ALA A 1 81 ? -0.422 -36.557 -15.016 1.00 61.84 81 ALA A CA 1
ATOM 628 C C . ALA A 1 81 ? -0.163 -37.456 -16.255 1.00 61.84 81 ALA A C 1
ATOM 630 O O . ALA A 1 81 ? -0.103 -36.905 -17.361 1.00 61.84 81 ALA A O 1
ATOM 631 N N . PRO A 1 82 ? -0.009 -38.801 -16.136 1.00 50.16 82 PRO A N 1
ATOM 632 C CA . PRO A 1 82 ? -0.331 -39.691 -15.011 1.00 50.16 82 PRO A CA 1
ATOM 633 C C . PRO A 1 82 ? 0.878 -40.244 -14.219 1.00 50.16 82 PRO A C 1
ATOM 635 O O . PRO A 1 82 ? 0.694 -41.148 -13.409 1.00 50.16 82 PRO A O 1
ATOM 638 N N . ASP A 1 83 ? 2.094 -39.722 -14.400 1.00 54.38 83 ASP A N 1
ATOM 639 C CA . ASP A 1 83 ? 3.249 -40.171 -13.610 1.00 54.38 83 ASP A CA 1
ATOM 640 C C . ASP A 1 83 ? 3.227 -39.486 -12.236 1.00 54.38 83 ASP A C 1
ATOM 642 O O . ASP A 1 83 ? 3.677 -38.353 -12.065 1.00 54.38 83 ASP A O 1
ATOM 646 N N . VAL A 1 84 ? 2.665 -40.170 -11.242 1.00 54.16 84 VAL A N 1
ATOM 647 C CA . VAL A 1 84 ? 2.697 -39.782 -9.817 1.00 54.16 84 VAL A CA 1
ATOM 648 C C . VAL A 1 84 ? 3.930 -40.334 -9.081 1.00 54.16 84 VAL A C 1
ATOM 650 O O . VAL A 1 84 ? 4.109 -40.085 -7.885 1.00 54.16 84 VAL A O 1
ATOM 653 N N . ASP A 1 85 ? 4.814 -41.010 -9.817 1.00 59.28 85 ASP A N 1
ATOM 654 C CA . ASP A 1 85 ? 6.042 -41.639 -9.333 1.00 59.28 85 ASP A CA 1
ATOM 655 C C . ASP A 1 85 ? 7.256 -40.688 -9.341 1.00 59.28 85 ASP A C 1
ATOM 657 O O . ASP A 1 85 ? 7.227 -39.569 -9.843 1.00 59.28 85 ASP A O 1
ATOM 661 N N . SER A 1 86 ? 8.368 -41.116 -8.742 1.00 58.47 86 SER A N 1
ATOM 662 C CA . SER A 1 86 ? 9.642 -40.386 -8.808 1.00 58.47 86 SER A CA 1
ATOM 663 C C . SER A 1 86 ? 10.111 -40.221 -10.261 1.00 58.47 86 SER A C 1
ATOM 665 O O . SER A 1 86 ? 10.286 -41.211 -10.964 1.00 58.47 86 SER A O 1
ATOM 667 N N . GLY A 1 87 ? 10.434 -38.995 -10.681 1.00 63.09 87 GLY A N 1
ATOM 668 C CA . GLY A 1 87 ? 10.961 -38.682 -12.014 1.00 63.09 87 GLY A CA 1
ATOM 669 C C . GLY A 1 87 ? 10.013 -37.880 -12.909 1.00 63.09 87 GLY A C 1
ATOM 670 O O . GLY A 1 87 ? 10.400 -37.562 -14.037 1.00 63.09 87 GLY A O 1
ATOM 671 N N . SER A 1 88 ? 8.816 -37.529 -12.428 1.00 70.62 88 SER A N 1
ATOM 672 C CA . SER A 1 88 ? 7.804 -36.802 -13.203 1.00 70.62 88 SER A CA 1
ATOM 673 C C . SER A 1 88 ? 8.277 -35.432 -13.667 1.00 70.62 88 SER A C 1
ATOM 675 O O . SER A 1 88 ? 8.925 -34.685 -12.929 1.00 70.62 88 SER A O 1
ATOM 677 N N . SER A 1 89 ? 7.899 -35.076 -14.892 1.00 75.25 89 SER A N 1
ATOM 678 C CA . SER A 1 89 ? 8.139 -33.741 -15.438 1.00 75.25 89 SER A CA 1
ATOM 679 C C . SER A 1 89 ? 7.279 -32.689 -14.739 1.00 75.25 89 SER A C 1
ATOM 681 O O . SER A 1 89 ? 6.103 -32.921 -14.443 1.00 75.25 89 SER A O 1
ATOM 683 N N . ILE A 1 90 ? 7.865 -31.512 -14.536 1.00 77.06 90 ILE A N 1
ATOM 684 C CA . ILE A 1 90 ? 7.168 -30.325 -14.040 1.00 77.06 90 ILE A CA 1
ATOM 685 C C . ILE A 1 90 ? 6.535 -29.573 -15.218 1.00 77.06 90 ILE A C 1
ATOM 687 O O . ILE A 1 90 ? 7.195 -29.356 -16.234 1.00 77.06 90 ILE A O 1
ATOM 691 N N . VAL A 1 91 ? 5.265 -29.181 -15.091 1.00 75.62 91 VAL A N 1
ATOM 692 C CA . VAL A 1 91 ? 4.488 -28.478 -16.129 1.00 75.62 91 VAL A CA 1
ATOM 693 C C . VAL A 1 91 ? 3.781 -27.244 -15.574 1.00 75.62 91 VAL A C 1
ATOM 695 O O . VAL A 1 91 ? 3.579 -27.129 -14.365 1.00 75.62 91 VAL A O 1
ATOM 698 N N . LEU A 1 92 ? 3.388 -26.337 -16.473 1.00 66.00 92 LEU A N 1
ATOM 699 C CA . LEU A 1 92 ? 2.420 -25.277 -16.197 1.00 66.00 92 LEU A CA 1
ATOM 700 C C . LEU A 1 92 ? 1.033 -25.743 -16.649 1.00 66.00 92 LEU A C 1
ATOM 702 O O . LEU A 1 92 ? 0.877 -26.207 -17.776 1.00 66.00 92 LEU A O 1
ATOM 706 N N . ALA A 1 93 ? 0.044 -25.633 -15.770 1.00 66.69 93 ALA A N 1
ATOM 707 C CA . ALA A 1 93 ? -1.345 -25.998 -16.043 1.00 66.69 93 ALA A CA 1
ATOM 708 C C . ALA A 1 93 ? -2.303 -24.949 -15.466 1.00 66.69 93 ALA A C 1
ATOM 710 O O . ALA A 1 93 ? -1.895 -24.090 -14.688 1.00 66.69 93 ALA A O 1
ATOM 711 N N . GLU A 1 94 ? -3.586 -25.006 -15.812 1.00 66.94 94 GLU A N 1
ATOM 712 C CA . GLU A 1 94 ? -4.594 -24.215 -15.104 1.00 66.94 94 GLU A CA 1
ATOM 713 C C . GLU A 1 94 ? -4.691 -24.648 -13.634 1.00 66.94 94 GLU A C 1
ATOM 715 O O . GLU A 1 94 ? -4.424 -25.801 -13.279 1.00 66.94 94 GLU A O 1
ATOM 720 N N . ALA A 1 95 ? -5.036 -23.704 -12.756 1.00 63.75 95 ALA A N 1
ATOM 721 C CA . ALA A 1 95 ? -5.184 -23.994 -11.336 1.00 63.75 95 ALA A CA 1
ATOM 722 C C . ALA A 1 95 ? -6.418 -24.874 -11.110 1.00 63.75 95 ALA A C 1
ATOM 724 O O . ALA A 1 95 ? -7.539 -24.429 -11.347 1.00 63.75 95 ALA A O 1
ATOM 725 N N . ILE A 1 96 ? -6.211 -26.095 -10.617 1.00 69.62 96 ILE A N 1
ATOM 726 C CA . ILE A 1 96 ? -7.292 -27.025 -10.289 1.00 69.62 96 ILE A CA 1
ATOM 727 C C . ILE A 1 96 ? -7.498 -27.001 -8.774 1.00 69.62 96 ILE A C 1
ATOM 729 O O . ILE A 1 96 ? -6.552 -27.140 -7.993 1.00 69.62 96 ILE A O 1
ATOM 733 N N . GLU A 1 97 ? -8.746 -26.797 -8.348 1.00 55.62 97 GLU A N 1
ATOM 734 C CA . GLU A 1 97 ? -9.099 -26.800 -6.928 1.00 55.62 97 GLU A CA 1
ATOM 735 C C . GLU A 1 97 ? -8.734 -28.165 -6.309 1.00 55.62 97 GLU A C 1
ATOM 737 O O . GLU A 1 97 ? -9.090 -29.217 -6.833 1.00 55.62 97 GLU A O 1
ATOM 742 N N . ASP A 1 98 ? -7.978 -28.140 -5.207 1.00 66.62 98 ASP A N 1
ATOM 743 C CA . ASP A 1 98 ? -7.530 -29.312 -4.436 1.00 66.62 98 ASP A CA 1
ATOM 744 C C . ASP A 1 98 ? -6.563 -30.304 -5.119 1.00 66.62 98 ASP A C 1
ATOM 746 O O . ASP A 1 98 ? -6.288 -31.374 -4.565 1.00 66.62 98 ASP A O 1
ATOM 750 N N . ASP A 1 99 ? -5.927 -29.937 -6.237 1.00 76.00 99 ASP A N 1
ATOM 751 C CA . ASP A 1 99 ? -4.861 -30.764 -6.814 1.00 76.00 99 ASP A CA 1
ATOM 752 C C . ASP A 1 99 ? -3.566 -30.692 -5.981 1.00 76.00 99 ASP A C 1
ATOM 754 O O . ASP A 1 99 ? -2.810 -29.715 -6.002 1.00 76.00 99 ASP A O 1
ATOM 758 N N . ARG A 1 100 ? -3.271 -31.773 -5.247 1.00 77.56 100 ARG A N 1
ATOM 759 C CA . ARG A 1 100 ? -2.042 -31.895 -4.444 1.00 77.56 100 ARG A CA 1
ATOM 760 C C . ARG A 1 100 ? -0.775 -31.955 -5.302 1.00 77.56 100 ARG A C 1
ATOM 762 O O . ARG A 1 100 ? 0.299 -31.651 -4.786 1.00 77.56 100 ARG A O 1
ATOM 769 N N . GLY A 1 101 ? -0.881 -32.325 -6.579 1.00 76.94 101 GLY A N 1
ATOM 770 C CA . GLY A 1 101 ? 0.222 -32.318 -7.539 1.00 76.94 101 GLY A CA 1
ATOM 771 C C . GLY A 1 101 ? 0.678 -30.905 -7.912 1.00 76.94 101 GLY A C 1
ATOM 772 O O . GLY A 1 101 ? 1.828 -30.729 -8.312 1.00 76.94 101 GLY A O 1
ATOM 773 N N . GLN A 1 102 ? -0.171 -29.895 -7.707 1.00 80.31 102 GLN A N 1
ATOM 774 C CA . GLN A 1 102 ? 0.138 -28.474 -7.919 1.00 80.31 102 GLN A CA 1
ATOM 775 C C . GLN A 1 102 ? 0.617 -27.764 -6.636 1.00 80.31 102 GLN A C 1
ATOM 777 O O . GLN A 1 102 ? 0.972 -26.584 -6.656 1.00 80.31 102 GLN A O 1
ATOM 782 N N . GLN A 1 103 ? 0.632 -28.470 -5.504 1.00 79.94 103 GLN A N 1
ATOM 783 C CA . GLN A 1 103 ? 0.921 -27.929 -4.178 1.00 79.94 103 GLN A CA 1
ATOM 784 C C . GLN A 1 103 ? 2.360 -28.252 -3.736 1.00 79.94 103 GLN A C 1
ATOM 786 O O . GLN A 1 103 ? 2.829 -29.376 -3.885 1.00 79.94 103 GLN A O 1
ATOM 791 N N . TRP A 1 104 ? 3.053 -27.284 -3.130 1.00 77.50 104 TRP A N 1
ATOM 792 C CA . TRP A 1 104 ? 4.491 -27.333 -2.837 1.00 77.50 104 TRP A CA 1
ATOM 793 C C . TRP A 1 104 ? 4.833 -26.773 -1.453 1.00 77.50 104 TRP A C 1
ATOM 795 O O . TRP A 1 104 ? 4.470 -25.651 -1.120 1.00 77.50 104 TRP A O 1
ATOM 805 N N . ARG A 1 105 ? 5.576 -27.509 -0.633 1.00 77.94 105 ARG A N 1
ATOM 806 C CA . ARG A 1 105 ? 6.156 -27.027 0.625 1.00 77.94 105 ARG A CA 1
ATOM 807 C C . ARG A 1 105 ? 7.562 -26.505 0.380 1.00 77.94 105 ARG A C 1
ATOM 809 O O . ARG A 1 105 ? 8.325 -27.123 -0.348 1.00 77.94 105 ARG A O 1
ATOM 816 N N . ILE A 1 106 ? 7.910 -25.387 0.996 1.00 72.19 106 ILE A N 1
ATOM 817 C CA . ILE A 1 106 ? 9.226 -24.772 0.839 1.00 72.19 106 ILE A CA 1
ATOM 818 C C . ILE A 1 106 ? 9.886 -24.798 2.202 1.00 72.19 106 ILE A C 1
ATOM 820 O O . ILE A 1 106 ? 9.359 -24.241 3.162 1.00 72.19 106 ILE A O 1
ATOM 824 N N . GLU A 1 107 ? 10.992 -25.518 2.293 1.00 76.44 107 GLU A N 1
ATOM 825 C CA . GLU A 1 107 ? 11.658 -25.795 3.555 1.00 76.44 107 GLU A CA 1
ATOM 826 C C . GLU A 1 107 ? 13.076 -25.261 3.517 1.00 76.44 107 GLU A C 1
ATOM 828 O O . GLU A 1 107 ? 13.812 -25.502 2.559 1.00 76.44 107 GLU A O 1
ATOM 833 N N . TRP A 1 108 ? 13.447 -24.551 4.574 1.00 71.94 108 TRP A N 1
ATOM 834 C CA . TRP A 1 108 ? 14.808 -24.096 4.794 1.00 71.94 108 TRP A CA 1
ATOM 835 C C . TRP A 1 108 ? 15.746 -25.279 5.061 1.00 71.94 108 TRP A C 1
ATOM 837 O O . TRP A 1 108 ? 15.366 -26.255 5.713 1.00 71.94 108 TRP A O 1
ATOM 847 N N . ILE A 1 109 ? 16.967 -25.181 4.542 1.00 74.31 109 ILE A N 1
ATOM 848 C CA . ILE A 1 109 ? 18.056 -26.116 4.799 1.00 74.31 109 ILE A CA 1
ATOM 849 C C . ILE A 1 109 ? 19.166 -25.339 5.500 1.00 74.31 109 ILE A C 1
ATOM 851 O O . ILE A 1 109 ? 19.714 -24.397 4.928 1.00 74.31 109 ILE A O 1
ATOM 855 N N . ASP A 1 110 ? 19.498 -25.762 6.719 1.00 60.25 110 ASP A N 1
ATOM 856 C CA . ASP A 1 110 ? 20.661 -25.258 7.443 1.00 60.25 110 ASP A CA 1
ATOM 857 C C . ASP A 1 110 ? 21.936 -25.704 6.725 1.00 60.25 110 ASP A C 1
ATOM 859 O O . ASP A 1 110 ? 22.166 -26.908 6.551 1.00 60.25 110 ASP A O 1
ATOM 863 N N . ASP A 1 111 ? 22.752 -24.750 6.279 1.00 55.22 111 ASP A N 1
ATOM 864 C CA . ASP A 1 111 ? 24.108 -25.034 5.838 1.00 55.22 111 ASP A CA 1
ATOM 865 C C . ASP A 1 111 ? 25.130 -24.356 6.753 1.00 55.22 111 ASP A C 1
ATOM 867 O O . ASP A 1 111 ? 24.978 -23.226 7.214 1.00 55.22 111 ASP A O 1
ATOM 871 N N . TYR A 1 112 ? 26.203 -25.092 7.036 1.00 46.09 112 TYR A N 1
ATOM 872 C CA . TYR A 1 112 ? 27.297 -24.663 7.910 1.00 46.09 112 TYR A CA 1
ATOM 873 C C . TYR A 1 112 ? 28.065 -23.447 7.337 1.00 46.09 112 TYR A C 1
ATOM 875 O O . TYR A 1 112 ? 28.934 -22.889 8.003 1.00 46.09 112 TYR A O 1
ATOM 883 N N . GLU A 1 113 ? 27.750 -23.035 6.102 1.00 48.84 113 GLU A N 1
ATOM 884 C CA . GLU A 1 113 ? 28.440 -22.009 5.313 1.00 48.84 113 GLU A CA 1
ATOM 885 C C . GLU A 1 113 ? 27.693 -20.660 5.265 1.00 48.84 113 GLU A C 1
ATOM 887 O O . GLU A 1 113 ? 28.136 -19.746 4.569 1.00 48.84 113 GLU A O 1
ATOM 892 N N . ARG A 1 114 ? 26.611 -20.488 6.045 1.00 49.22 114 ARG A N 1
ATOM 893 C CA . ARG A 1 114 ? 25.802 -19.250 6.134 1.00 49.22 114 ARG A CA 1
ATOM 894 C C . ARG A 1 114 ? 25.077 -18.851 4.837 1.00 49.22 114 ARG A C 1
ATOM 896 O O . ARG A 1 114 ? 24.651 -17.701 4.718 1.00 49.22 114 ARG A O 1
ATOM 903 N N . ASN A 1 115 ? 24.882 -19.762 3.885 1.00 52.00 115 ASN A N 1
ATOM 904 C CA . ASN A 1 115 ? 24.081 -19.501 2.690 1.00 52.00 115 ASN A CA 1
ATOM 905 C C . ASN A 1 115 ? 22.648 -20.016 2.889 1.00 52.00 115 ASN A C 1
ATOM 907 O O . ASN A 1 115 ? 22.397 -21.198 3.101 1.00 52.00 115 ASN A O 1
ATOM 911 N N . VAL A 1 116 ? 21.660 -19.127 2.781 1.00 64.81 116 VAL A N 1
ATOM 912 C CA . VAL A 1 116 ? 20.255 -19.515 2.962 1.00 64.81 116 VAL A CA 1
ATOM 913 C C . VAL A 1 116 ? 19.762 -20.269 1.719 1.00 64.81 116 VAL A C 1
ATOM 915 O O . VAL A 1 116 ? 19.520 -19.663 0.674 1.00 64.81 116 VAL A O 1
ATOM 918 N N . THR A 1 117 ? 19.613 -21.594 1.822 1.00 73.62 117 THR A N 1
ATOM 919 C CA . THR A 1 117 ? 19.095 -22.456 0.745 1.00 73.62 117 THR A CA 1
ATOM 920 C C . THR A 1 117 ? 17.838 -23.212 1.166 1.00 73.62 117 THR A C 1
ATOM 922 O O . THR A 1 117 ? 17.551 -23.388 2.349 1.00 73.62 117 THR A O 1
ATOM 925 N N . TYR A 1 118 ? 17.057 -23.642 0.175 1.00 79.69 118 TYR A N 1
ATOM 926 C CA . TYR A 1 118 ? 15.738 -24.235 0.364 1.00 79.69 118 TYR A CA 1
ATOM 927 C C . TYR A 1 118 ? 15.560 -25.505 -0.465 1.00 79.69 118 TYR A C 1
ATOM 929 O O . TYR A 1 118 ? 16.120 -25.633 -1.555 1.00 79.69 118 TYR A O 1
ATOM 937 N N . ARG A 1 119 ? 14.708 -26.420 0.006 1.00 84.50 119 ARG A N 1
ATOM 938 C CA . ARG A 1 119 ? 14.110 -27.477 -0.825 1.00 84.50 119 ARG A CA 1
ATOM 939 C C . ARG A 1 119 ? 12.635 -27.198 -1.065 1.00 84.50 119 ARG A C 1
ATOM 941 O O . ARG A 1 119 ? 11.920 -26.760 -0.166 1.00 84.50 119 ARG A O 1
ATOM 948 N N . ILE A 1 120 ? 12.185 -27.494 -2.279 1.00 84.81 120 ILE A N 1
ATOM 949 C CA . ILE A 1 120 ? 10.802 -27.304 -2.724 1.00 84.81 120 ILE A CA 1
ATOM 950 C C . ILE A 1 120 ? 10.193 -28.695 -2.903 1.00 84.81 120 ILE A C 1
ATOM 952 O O . ILE A 1 120 ? 10.641 -29.444 -3.764 1.00 84.81 120 ILE A O 1
ATOM 956 N N . VAL A 1 121 ? 9.226 -29.052 -2.061 1.00 84.75 121 VAL A N 1
ATOM 957 C CA . VAL A 1 121 ? 8.697 -30.409 -1.868 1.00 84.75 121 VAL A CA 1
ATOM 958 C C . VAL A 1 121 ? 7.259 -30.492 -2.367 1.00 84.75 121 VAL A C 1
ATOM 960 O O . VAL A 1 121 ? 6.403 -29.761 -1.879 1.00 84.75 121 VAL A O 1
ATOM 963 N N . ASN A 1 122 ? 6.942 -31.395 -3.284 1.00 85.25 122 ASN A N 1
ATOM 964 C CA . ASN A 1 122 ? 5.570 -31.579 -3.748 1.00 85.25 122 ASN A CA 1
ATOM 965 C C . ASN A 1 122 ? 4.676 -32.182 -2.643 1.00 85.25 122 ASN A C 1
ATOM 967 O O . ASN A 1 122 ? 5.080 -33.090 -1.915 1.00 85.25 122 ASN A O 1
ATOM 971 N N . ALA A 1 123 ? 3.447 -31.686 -2.508 1.00 81.06 123 ALA A N 1
ATOM 972 C CA . ALA A 1 123 ? 2.505 -32.102 -1.472 1.00 81.06 123 ALA A CA 1
ATOM 973 C C . ALA A 1 123 ? 1.850 -33.464 -1.741 1.00 81.06 123 ALA A C 1
ATOM 975 O O . ALA A 1 123 ? 1.328 -34.071 -0.801 1.00 81.06 123 ALA A O 1
ATOM 976 N N . HIS A 1 124 ? 1.843 -33.921 -2.998 1.00 82.44 124 HIS A N 1
ATOM 977 C CA . HIS A 1 124 ? 1.278 -35.206 -3.392 1.00 82.44 124 HIS A CA 1
ATOM 978 C C . HIS A 1 124 ? 2.225 -36.361 -3.058 1.00 82.44 124 HIS A C 1
ATOM 980 O O . HIS A 1 124 ? 1.876 -37.220 -2.252 1.00 82.44 124 HIS A O 1
ATOM 986 N N . ASN A 1 125 ? 3.427 -36.364 -3.644 1.00 80.69 125 ASN A N 1
ATOM 987 C CA . ASN A 1 125 ? 4.361 -37.495 -3.562 1.00 80.69 125 ASN A CA 1
ATOM 988 C C . ASN A 1 125 ? 5.574 -37.250 -2.641 1.00 80.69 125 ASN A C 1
ATOM 990 O O . ASN A 1 125 ? 6.400 -38.141 -2.469 1.00 80.69 125 ASN A O 1
ATOM 994 N N . GLY A 1 126 ? 5.712 -36.059 -2.043 1.00 81.94 126 GLY A N 1
ATOM 995 C CA . GLY A 1 126 ? 6.809 -35.744 -1.116 1.00 81.94 126 GLY A CA 1
ATOM 996 C C . GLY A 1 126 ? 8.194 -35.635 -1.765 1.00 81.94 126 GLY A C 1
ATOM 997 O O . GLY A 1 126 ? 9.190 -35.481 -1.058 1.00 81.94 126 GLY A O 1
ATOM 998 N N . THR A 1 127 ? 8.274 -35.711 -3.092 1.00 86.88 127 THR A N 1
ATOM 999 C CA . THR A 1 127 ? 9.514 -35.506 -3.847 1.00 86.88 127 THR A CA 1
ATOM 1000 C C . THR A 1 127 ? 9.907 -34.033 -3.873 1.00 86.88 127 THR A C 1
ATOM 1002 O O . THR A 1 127 ? 9.082 -33.151 -3.636 1.00 86.88 127 THR A O 1
ATOM 1005 N N . VAL A 1 128 ? 11.170 -33.757 -4.182 1.00 88.12 128 VAL A N 1
ATOM 1006 C CA . VAL A 1 128 ? 11.694 -32.405 -4.342 1.00 88.12 128 VAL A CA 1
ATOM 1007 C C . VAL A 1 128 ? 11.877 -32.031 -5.799 1.00 88.12 128 VAL A C 1
ATOM 1009 O O . VAL A 1 128 ? 12.012 -32.881 -6.677 1.00 88.12 128 VAL A O 1
ATOM 1012 N N . LEU A 1 129 ? 11.925 -30.728 -6.027 1.00 85.62 129 LEU A N 1
ATOM 1013 C CA . LEU A 1 129 ? 12.362 -30.157 -7.281 1.00 85.62 129 LEU A CA 1
ATOM 1014 C C . LEU A 1 129 ? 13.856 -30.445 -7.511 1.00 85.62 129 LEU A C 1
ATOM 1016 O O . LEU A 1 129 ? 14.701 -30.037 -6.708 1.00 85.62 129 LEU A O 1
ATOM 1020 N N . ASP A 1 130 ? 14.170 -31.126 -8.611 1.00 86.06 130 ASP A N 1
ATOM 1021 C CA . ASP A 1 130 ? 15.519 -31.553 -8.986 1.00 86.06 130 ASP A CA 1
ATOM 1022 C C . ASP A 1 130 ? 15.869 -31.058 -10.393 1.00 86.06 130 ASP A C 1
ATOM 1024 O O . ASP A 1 130 ? 15.119 -31.258 -11.356 1.00 86.06 130 ASP A O 1
ATOM 1028 N N . GLN A 1 131 ? 17.025 -30.405 -10.507 1.00 77.44 131 GLN A N 1
ATOM 1029 C CA . GLN A 1 131 ? 17.620 -30.056 -11.789 1.00 77.44 131 GLN A CA 1
ATOM 1030 C C . GLN A 1 131 ? 18.781 -31.011 -12.081 1.00 77.44 131 GLN A C 1
ATOM 1032 O O . GLN A 1 131 ? 19.844 -30.876 -11.485 1.00 77.44 131 GLN A O 1
ATOM 1037 N N . GLY A 1 132 ? 18.586 -31.972 -12.989 1.00 70.62 132 GLY A N 1
ATOM 1038 C CA . GLY A 1 132 ? 19.549 -33.046 -13.258 1.00 70.62 132 GLY A CA 1
ATOM 1039 C C . GLY A 1 132 ? 21.017 -32.596 -13.389 1.00 70.62 132 GLY A C 1
ATOM 1040 O O . GLY A 1 132 ? 21.330 -31.501 -13.846 1.00 70.62 132 GLY A O 1
ATOM 1041 N N . ILE A 1 133 ? 21.936 -33.485 -13.003 1.00 63.62 133 ILE A N 1
ATOM 1042 C CA . ILE A 1 133 ? 23.360 -33.199 -12.718 1.00 63.62 133 ILE A CA 1
ATOM 1043 C C . ILE A 1 133 ? 24.178 -32.841 -13.987 1.00 63.62 133 ILE A C 1
ATOM 1045 O O . ILE A 1 133 ? 25.309 -32.368 -13.888 1.00 63.62 133 ILE A O 1
ATOM 1049 N N . LEU A 1 134 ? 23.628 -33.047 -15.191 1.00 55.19 134 LEU A N 1
ATOM 1050 C CA . LEU A 1 134 ? 24.356 -33.008 -16.464 1.00 55.19 134 LEU A CA 1
ATOM 1051 C C . LEU A 1 134 ? 23.761 -31.957 -17.431 1.00 55.19 134 LEU A C 1
ATOM 1053 O O . LEU A 1 134 ? 22.818 -32.244 -18.159 1.00 55.19 134 LEU A O 1
ATOM 1057 N N . ALA A 1 135 ? 24.385 -30.771 -17.463 1.00 52.38 135 ALA A N 1
ATOM 1058 C CA . ALA A 1 135 ? 24.222 -29.653 -18.416 1.00 52.38 135 ALA A CA 1
ATOM 1059 C C . ALA A 1 135 ? 22.977 -28.730 -18.312 1.00 52.38 135 ALA A C 1
ATOM 1061 O O . ALA A 1 135 ? 21.871 -29.126 -17.946 1.00 52.38 135 ALA A O 1
ATOM 1062 N N . ARG A 1 136 ? 23.187 -27.447 -18.671 1.00 50.16 136 ARG A N 1
ATOM 1063 C CA . ARG A 1 136 ? 22.143 -26.406 -18.786 1.00 50.16 136 ARG A CA 1
ATOM 1064 C C . ARG A 1 136 ? 21.119 -26.817 -19.857 1.00 50.16 136 ARG A C 1
ATOM 1066 O O . ARG A 1 136 ? 21.521 -27.251 -20.929 1.00 50.16 136 ARG A O 1
ATOM 1073 N N . GLY A 1 137 ? 19.823 -26.656 -19.578 1.00 50.72 137 GLY A N 1
ATOM 1074 C CA . GLY A 1 137 ? 18.732 -26.973 -20.518 1.00 50.72 137 GLY A CA 1
ATOM 1075 C C . GLY A 1 137 ? 18.031 -28.321 -20.298 1.00 50.72 137 GLY A C 1
ATOM 1076 O O . GLY A 1 137 ? 17.049 -28.603 -20.975 1.00 50.72 137 GLY A O 1
ATOM 1077 N N . GLN A 1 138 ? 18.476 -29.142 -19.339 1.00 60.84 138 GLN A N 1
ATOM 1078 C CA . GLN A 1 138 ? 17.720 -30.330 -18.925 1.00 60.84 138 GLN A CA 1
ATOM 1079 C C . GLN A 1 138 ? 16.418 -29.938 -18.200 1.00 60.84 138 GLN A C 1
ATOM 1081 O O . GLN A 1 138 ? 16.432 -29.000 -17.393 1.00 60.84 138 GLN A O 1
ATOM 1086 N N . PRO A 1 139 ? 15.301 -30.653 -18.443 1.00 65.06 139 PRO A N 1
ATOM 1087 C CA . PRO A 1 139 ? 14.032 -30.372 -17.791 1.00 65.06 139 PRO A CA 1
ATOM 1088 C C . PRO A 1 139 ? 14.127 -30.642 -16.291 1.00 65.06 139 PRO A C 1
ATOM 1090 O O . PRO A 1 139 ? 14.726 -31.624 -15.846 1.00 65.06 139 PRO A O 1
ATOM 1093 N N . ILE A 1 140 ? 13.493 -29.768 -15.518 1.00 75.88 140 ILE A N 1
ATOM 1094 C CA . ILE A 1 140 ? 13.338 -29.941 -14.078 1.00 75.88 140 ILE A CA 1
ATOM 1095 C C . ILE A 1 140 ? 12.315 -31.045 -13.827 1.00 75.88 140 ILE A C 1
ATOM 1097 O O . ILE A 1 140 ? 11.280 -31.117 -14.498 1.00 75.88 140 ILE A O 1
ATOM 1101 N N . LYS A 1 141 ? 12.614 -31.907 -12.858 1.00 83.56 141 LYS A N 1
ATOM 1102 C CA . LYS A 1 141 ? 11.786 -33.061 -12.515 1.00 83.56 141 LYS A CA 1
ATOM 1103 C C . LYS A 1 141 ? 11.514 -33.112 -11.019 1.00 83.56 141 LYS A C 1
ATOM 1105 O O . LYS A 1 141 ? 12.188 -32.479 -10.209 1.00 83.56 141 LYS A O 1
ATOM 1110 N N . SER A 1 142 ? 10.507 -33.891 -10.673 1.00 83.56 142 SER A N 1
ATOM 1111 C CA . SER A 1 142 ? 10.229 -34.350 -9.320 1.00 83.56 142 SER A CA 1
ATOM 1112 C C . SER A 1 142 ? 11.148 -35.540 -8.995 1.00 83.56 142 SER A C 1
ATOM 1114 O O . SER A 1 142 ? 11.224 -36.482 -9.780 1.00 83.56 142 SER A O 1
ATOM 1116 N N . TYR A 1 143 ? 11.884 -35.509 -7.876 1.00 84.88 143 TYR A N 1
ATOM 1117 C CA . TYR A 1 143 ? 12.811 -36.587 -7.484 1.00 84.88 143 TYR A CA 1
ATOM 1118 C C . TYR A 1 143 ? 12.963 -36.729 -5.953 1.00 84.88 143 TYR A C 1
ATOM 1120 O O . TYR A 1 143 ? 12.773 -35.752 -5.231 1.00 84.88 143 TYR A O 1
ATOM 1128 N N . PRO A 1 144 ? 13.299 -37.909 -5.398 1.00 88.62 144 PRO A N 1
ATOM 1129 C CA . PRO A 1 144 ? 13.595 -38.081 -3.978 1.00 88.62 144 PRO A CA 1
ATOM 1130 C C . PRO A 1 144 ? 14.716 -37.166 -3.479 1.00 88.62 144 PRO A C 1
ATOM 1132 O O . PRO A 1 144 ? 15.731 -36.975 -4.148 1.00 88.62 144 PRO A O 1
ATOM 1135 N N . TYR A 1 145 ? 14.558 -36.618 -2.274 1.00 88.69 145 TYR A N 1
ATOM 1136 C CA . TYR A 1 145 ? 15.567 -35.744 -1.678 1.00 88.69 145 TYR A CA 1
ATOM 1137 C C . TYR A 1 145 ? 16.797 -36.539 -1.217 1.00 88.69 145 TYR A C 1
ATOM 1139 O O . TYR A 1 145 ? 16.717 -37.379 -0.325 1.00 88.69 145 TYR A O 1
ATOM 1147 N N . HIS A 1 146 ? 17.953 -36.211 -1.781 1.00 87.81 146 HIS A N 1
ATOM 1148 C CA . HIS A 1 146 ? 19.274 -36.745 -1.451 1.00 87.81 146 HIS A CA 1
ATOM 1149 C C . HIS A 1 146 ? 20.206 -35.682 -0.853 1.00 87.81 146 HIS A C 1
ATOM 1151 O O . HIS A 1 146 ? 21.394 -35.938 -0.663 1.00 87.81 146 HIS A O 1
ATOM 1157 N N . GLY A 1 147 ? 19.699 -34.473 -0.593 1.00 83.75 147 GLY A N 1
ATOM 1158 C CA . GLY A 1 147 ? 20.476 -33.391 0.011 1.00 83.75 147 GLY A CA 1
ATOM 1159 C C . GLY A 1 147 ? 21.590 -32.841 -0.870 1.00 83.75 147 GLY A C 1
ATOM 1160 O O . GLY A 1 147 ? 22.477 -32.165 -0.355 1.00 83.75 147 GLY A O 1
ATOM 1161 N N . ARG A 1 148 ? 21.564 -33.100 -2.177 1.00 85.31 148 ARG A N 1
ATOM 1162 C CA . ARG A 1 148 ? 22.590 -32.634 -3.116 1.00 85.31 148 ARG A CA 1
ATOM 1163 C C . ARG A 1 148 ? 22.333 -31.187 -3.571 1.00 85.31 148 ARG A C 1
ATOM 1165 O O . ARG A 1 148 ? 21.176 -30.767 -3.587 1.00 85.31 148 ARG A O 1
ATOM 1172 N N . PRO A 1 149 ? 23.365 -30.426 -3.985 1.00 83.19 149 PRO A N 1
ATOM 1173 C CA . PRO A 1 149 ? 23.207 -29.039 -4.442 1.00 83.19 149 PRO A CA 1
ATOM 1174 C C . PRO A 1 149 ? 22.229 -28.848 -5.616 1.00 83.19 149 PRO A C 1
ATOM 1176 O O . PRO A 1 149 ? 21.618 -27.791 -5.733 1.00 83.19 149 PRO A O 1
ATOM 1179 N N . ASN A 1 150 ? 22.015 -29.859 -6.464 1.00 82.62 150 ASN A N 1
ATOM 1180 C CA . ASN A 1 150 ? 21.026 -29.806 -7.547 1.00 82.62 150 ASN A CA 1
ATOM 1181 C C . ASN A 1 150 ? 19.557 -29.847 -7.080 1.00 82.62 150 ASN A C 1
ATOM 1183 O O . ASN A 1 150 ? 18.660 -29.599 -7.884 1.00 82.62 150 ASN A O 1
ATOM 1187 N N . GLN A 1 151 ? 19.311 -30.140 -5.803 1.00 87.88 151 GLN A N 1
ATOM 1188 C CA . GLN A 1 151 ? 17.984 -30.175 -5.170 1.00 87.88 151 GLN A CA 1
ATOM 1189 C C . GLN A 1 151 ? 17.778 -29.031 -4.172 1.00 87.88 151 GLN A C 1
ATOM 1191 O O . GLN A 1 151 ? 16.789 -28.996 -3.434 1.00 87.88 151 GLN A O 1
ATOM 1196 N N . ARG A 1 152 ? 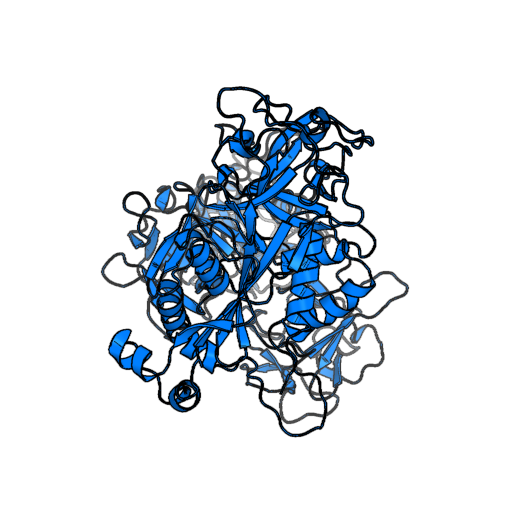18.751 -28.122 -4.117 1.00 86.50 152 ARG A N 1
ATOM 1197 C CA . ARG A 1 152 ? 18.782 -26.974 -3.224 1.00 86.50 152 ARG A CA 1
ATOM 1198 C C . ARG A 1 152 ? 18.657 -25.711 -4.056 1.00 86.50 152 ARG A C 1
ATOM 1200 O O . ARG A 1 152 ? 19.225 -25.601 -5.143 1.00 86.50 152 ARG A O 1
ATOM 1207 N N . TRP A 1 153 ? 17.904 -24.762 -3.534 1.00 76.62 153 TRP A N 1
ATOM 1208 C CA . TRP A 1 153 ? 17.451 -23.604 -4.282 1.00 76.62 153 TRP A CA 1
ATOM 1209 C C . TRP A 1 153 ? 17.624 -22.338 -3.450 1.00 76.62 153 TRP A C 1
ATOM 1211 O O . TRP A 1 153 ? 17.309 -22.324 -2.265 1.00 76.62 153 TRP A O 1
ATOM 1221 N N . PHE A 1 154 ? 18.114 -21.271 -4.065 1.00 66.94 154 PHE A N 1
ATOM 1222 C CA . PHE A 1 154 ? 18.034 -19.920 -3.530 1.00 66.94 154 PHE A CA 1
ATOM 1223 C C . PHE A 1 154 ? 16.691 -19.306 -3.906 1.00 66.94 154 PHE A C 1
ATOM 1225 O O . PHE A 1 154 ? 16.176 -19.559 -4.998 1.00 66.94 154 PHE A O 1
ATOM 1232 N N . LEU A 1 155 ? 16.156 -18.499 -2.997 1.00 59.97 155 LEU A N 1
ATOM 1233 C CA . LEU A 1 155 ? 14.917 -17.752 -3.165 1.00 59.97 155 LEU A CA 1
ATOM 1234 C C . LEU A 1 155 ? 15.229 -16.273 -3.012 1.00 59.97 155 LEU A C 1
ATOM 1236 O O . LEU A 1 155 ? 15.351 -15.767 -1.901 1.00 59.97 155 LEU A O 1
ATOM 1240 N N . GLU A 1 156 ? 15.415 -15.610 -4.142 1.00 52.88 156 GLU A N 1
ATOM 1241 C CA . GLU A 1 156 ? 15.860 -14.218 -4.209 1.00 52.88 156 GLU A CA 1
ATOM 1242 C C . GLU A 1 156 ? 14.648 -13.342 -4.530 1.00 52.88 156 GLU A C 1
ATOM 1244 O O . GLU A 1 156 ? 13.964 -13.664 -5.491 1.00 52.88 156 GLU A O 1
ATOM 1249 N N . PRO A 1 157 ? 14.304 -12.291 -3.769 1.00 43.69 157 PRO A N 1
ATOM 1250 C CA . PRO A 1 157 ? 13.228 -11.379 -4.161 1.00 43.69 157 PRO A CA 1
ATOM 1251 C C . PRO A 1 157 ? 13.446 -10.863 -5.589 1.00 43.69 157 PRO A C 1
ATOM 1253 O O . PRO A 1 157 ? 14.541 -10.413 -5.927 1.00 43.69 157 PRO A O 1
ATOM 1256 N N . ALA A 1 158 ? 12.425 -10.971 -6.438 1.00 43.31 158 ALA A N 1
ATOM 1257 C CA . ALA A 1 158 ? 12.489 -10.460 -7.797 1.00 43.31 158 ALA A CA 1
ATOM 1258 C C . ALA A 1 158 ? 12.061 -8.996 -7.779 1.00 43.31 158 ALA A C 1
ATOM 1260 O O . ALA A 1 158 ? 10.877 -8.684 -7.659 1.00 43.31 158 ALA A O 1
ATOM 1261 N N . PHE A 1 159 ? 13.034 -8.106 -7.922 1.00 43.00 159 PHE A N 1
ATOM 1262 C CA . PHE A 1 159 ? 12.786 -6.782 -8.468 1.00 43.00 159 PHE A CA 1
ATOM 1263 C C . PHE A 1 159 ? 12.675 -6.988 -9.976 1.00 43.00 159 PHE A C 1
ATOM 1265 O O . PHE A 1 159 ? 13.593 -7.548 -10.584 1.00 43.00 159 PHE A O 1
ATOM 1272 N N . LEU A 1 160 ? 11.526 -6.650 -10.567 1.00 41.22 160 LEU A N 1
ATOM 1273 C CA . LEU A 1 160 ? 11.387 -6.698 -12.021 1.00 41.22 160 LEU A CA 1
ATOM 1274 C C . LEU A 1 160 ? 12.564 -5.906 -12.623 1.00 41.22 160 LEU A C 1
ATOM 1276 O O . LEU A 1 160 ? 12.854 -4.821 -12.112 1.00 41.22 160 LEU A O 1
ATOM 1280 N N . PRO A 1 161 ? 13.267 -6.411 -13.656 1.00 45.62 161 PRO A N 1
ATOM 1281 C CA . PRO A 1 161 ? 14.220 -5.574 -14.374 1.00 45.62 161 PRO A CA 1
ATOM 1282 C C . PRO A 1 161 ? 13.509 -4.286 -14.790 1.00 45.62 161 PRO A C 1
ATOM 1284 O O . PRO A 1 161 ? 12.340 -4.336 -15.183 1.00 45.62 161 PRO A O 1
ATOM 1287 N N . THR A 1 162 ? 14.186 -3.141 -14.666 1.00 58.62 162 THR A N 1
ATOM 1288 C CA . THR A 1 162 ? 13.600 -1.843 -15.003 1.00 58.62 162 THR A CA 1
ATOM 1289 C C . THR A 1 162 ? 13.155 -1.888 -16.459 1.00 58.62 162 THR A C 1
ATOM 1291 O O . THR A 1 162 ? 13.981 -1.870 -17.373 1.00 58.62 162 THR A O 1
ATOM 1294 N N . VAL A 1 163 ? 11.845 -1.993 -16.675 1.00 75.19 163 VAL A N 1
ATOM 1295 C CA . VAL A 1 163 ? 11.256 -1.734 -17.982 1.00 75.19 163 VAL A CA 1
ATOM 1296 C C . VAL A 1 163 ? 11.379 -0.242 -18.194 1.00 75.19 163 VAL A C 1
ATOM 1298 O O . VAL A 1 163 ? 10.957 0.551 -17.348 1.00 75.19 163 VAL A O 1
ATOM 1301 N N . VAL A 1 164 ? 11.976 0.140 -19.309 1.00 83.25 164 VAL A N 1
ATOM 1302 C CA . VAL A 1 164 ? 12.253 1.535 -19.611 1.00 83.25 164 VAL A CA 1
ATOM 1303 C C . VAL A 1 164 ? 11.708 1.905 -20.973 1.00 83.25 164 VAL A C 1
ATOM 1305 O O . VAL A 1 164 ? 11.622 1.092 -21.897 1.00 83.25 164 VAL A O 1
ATOM 1308 N N . TRP A 1 165 ? 11.414 3.186 -21.087 1.00 89.00 165 TRP A N 1
ATOM 1309 C CA . TRP A 1 165 ? 11.461 3.907 -22.336 1.00 89.00 165 TRP A CA 1
ATOM 1310 C C . TRP A 1 165 ? 12.854 4.514 -22.519 1.00 89.00 165 TRP A C 1
ATOM 1312 O O . TRP A 1 165 ? 13.436 5.056 -21.577 1.00 89.00 165 TRP A O 1
ATOM 1322 N N . LEU A 1 166 ? 13.365 4.473 -23.747 1.00 92.19 166 LEU A N 1
ATOM 1323 C CA . LEU A 1 166 ? 14.591 5.168 -24.136 1.00 92.19 166 LEU A CA 1
ATOM 1324 C C . LEU A 1 166 ? 14.205 6.374 -24.992 1.00 92.19 166 LEU A C 1
ATOM 1326 O O . LEU A 1 166 ? 13.900 6.227 -26.174 1.00 92.19 166 LEU A O 1
ATOM 1330 N N . GLU A 1 167 ? 14.161 7.552 -24.371 1.00 91.38 167 GLU A N 1
ATOM 1331 C CA . GLU A 1 167 ? 13.766 8.813 -25.005 1.00 91.38 167 GLU A CA 1
ATOM 1332 C C . GLU A 1 167 ? 15.008 9.541 -25.524 1.00 91.38 167 GLU A C 1
ATOM 1334 O O . GLU A 1 167 ? 15.915 9.880 -24.767 1.00 91.38 167 GLU A O 1
ATOM 1339 N N . HIS A 1 168 ? 15.051 9.835 -26.811 1.00 91.25 168 HIS A N 1
ATOM 1340 C CA . HIS A 1 168 ? 16.127 10.601 -27.406 1.00 91.25 168 HIS A CA 1
ATOM 1341 C C . HIS A 1 168 ? 16.045 12.080 -27.018 1.00 91.25 168 HIS A C 1
ATOM 1343 O O . HIS A 1 168 ? 15.016 12.738 -27.193 1.00 91.25 168 HIS A O 1
ATOM 1349 N N . VAL A 1 169 ? 17.161 12.634 -26.540 1.00 87.94 169 VAL A N 1
ATOM 1350 C CA . VAL A 1 169 ? 17.182 13.933 -25.857 1.00 87.94 169 VAL A CA 1
ATOM 1351 C C . VAL A 1 169 ? 16.721 15.086 -26.738 1.00 87.94 169 VAL A C 1
ATOM 1353 O O . VAL A 1 169 ? 15.969 15.939 -26.259 1.00 87.94 169 VAL A O 1
ATOM 1356 N N . ARG A 1 170 ? 17.168 15.120 -27.999 1.00 86.31 170 ARG A N 1
ATOM 1357 C CA . ARG A 1 170 ? 16.914 16.237 -28.922 1.00 86.31 170 ARG A CA 1
ATOM 1358 C C . ARG A 1 170 ? 15.517 16.203 -29.535 1.00 86.31 170 ARG A C 1
ATOM 1360 O O . ARG A 1 170 ? 14.945 17.259 -29.776 1.00 86.31 170 ARG A O 1
ATOM 1367 N N . THR A 1 171 ? 14.998 15.015 -29.836 1.00 88.44 171 THR A N 1
ATOM 1368 C CA . THR A 1 171 ? 13.729 14.867 -30.573 1.00 88.44 171 THR A CA 1
ATOM 1369 C C . THR A 1 171 ? 12.544 14.557 -29.665 1.00 88.44 171 THR A C 1
ATOM 1371 O O . THR A 1 171 ? 11.415 14.819 -30.059 1.00 88.44 171 THR A O 1
ATOM 1374 N N . GLY A 1 172 ? 12.775 13.995 -28.474 1.00 88.50 172 GLY A N 1
ATOM 1375 C CA . GLY A 1 172 ? 11.715 13.448 -27.621 1.00 88.50 172 GLY A CA 1
ATOM 1376 C C . GLY A 1 172 ? 11.119 12.137 -28.148 1.00 88.50 172 GLY A C 1
ATOM 1377 O O . GLY A 1 172 ? 10.120 11.661 -27.617 1.00 88.50 172 GLY A O 1
ATOM 1378 N N . TRP A 1 173 ? 11.704 11.559 -29.202 1.00 93.44 173 TRP A N 1
ATOM 1379 C CA . TRP A 1 173 ? 11.279 10.279 -29.765 1.00 93.44 173 TRP A CA 1
ATOM 1380 C C . TRP A 1 173 ? 11.799 9.103 -28.952 1.00 93.44 173 TRP A C 1
ATOM 1382 O O . TRP A 1 173 ? 12.857 9.173 -28.337 1.00 93.44 173 TRP A O 1
ATOM 1392 N N . TYR A 1 174 ? 11.075 7.999 -29.007 1.00 94.38 174 TYR A N 1
ATOM 1393 C CA . TYR A 1 174 ? 11.330 6.791 -28.248 1.00 94.38 174 TYR A CA 1
ATOM 1394 C C . TYR A 1 174 ? 11.907 5.703 -29.140 1.00 94.38 174 TYR A C 1
ATOM 1396 O O . TYR A 1 174 ? 11.434 5.503 -30.263 1.00 94.38 174 TYR A O 1
ATOM 1404 N N . LEU A 1 175 ? 12.906 4.983 -28.624 1.00 96.06 175 LEU A N 1
ATOM 1405 C CA . LEU A 1 175 ? 13.413 3.775 -29.264 1.00 96.06 175 LEU A CA 1
ATOM 1406 C C . LEU A 1 175 ? 12.281 2.753 -29.393 1.00 96.06 175 LEU A C 1
ATOM 1408 O O . LEU A 1 175 ? 11.653 2.378 -28.403 1.00 96.06 175 LEU A O 1
ATOM 1412 N N . GLN A 1 176 ? 12.058 2.280 -30.609 1.00 95.38 176 GLN A N 1
ATOM 1413 C CA . GLN A 1 176 ? 10.978 1.391 -30.987 1.00 95.38 176 GLN A CA 1
ATOM 1414 C C . GLN A 1 176 ? 11.513 0.228 -31.822 1.00 95.38 176 GLN A C 1
ATOM 1416 O O . GLN A 1 176 ? 12.295 0.416 -32.757 1.00 95.38 176 GLN A O 1
ATOM 1421 N N . TYR A 1 177 ? 11.037 -0.973 -31.513 1.00 93.75 177 TYR A N 1
ATOM 1422 C CA . TYR A 1 177 ? 11.168 -2.135 -32.374 1.00 93.75 177 TYR A CA 1
ATOM 1423 C C . TYR A 1 177 ? 10.133 -2.064 -33.506 1.00 93.75 177 TYR A C 1
ATOM 1425 O O . TYR A 1 177 ? 8.929 -2.164 -33.271 1.00 93.75 177 TYR A O 1
ATOM 1433 N N . ASP A 1 178 ? 10.595 -1.896 -34.746 1.00 88.75 178 ASP A N 1
ATOM 1434 C CA . ASP A 1 178 ? 9.736 -1.965 -35.928 1.00 88.75 178 ASP A CA 1
ATOM 1435 C C . ASP A 1 178 ? 9.815 -3.356 -36.571 1.00 88.75 178 ASP A C 1
ATOM 1437 O O . ASP A 1 178 ? 10.641 -3.625 -37.447 1.00 88.75 178 ASP A O 1
ATOM 1441 N N . ALA A 1 179 ? 8.932 -4.253 -36.125 1.00 79.06 179 ALA A N 1
ATOM 1442 C CA . ALA A 1 179 ? 8.821 -5.609 -36.663 1.00 79.06 179 ALA A CA 1
ATOM 1443 C C . ALA A 1 179 ? 8.329 -5.651 -38.123 1.00 79.06 179 ALA A C 1
ATOM 1445 O O . ALA A 1 179 ? 8.494 -6.670 -38.789 1.00 79.06 179 ALA A O 1
ATOM 1446 N N . SER A 1 180 ? 7.722 -4.565 -38.621 1.00 75.75 180 SER A N 1
ATOM 1447 C CA . SER A 1 180 ? 7.192 -4.482 -39.988 1.00 75.75 180 SER A CA 1
ATOM 1448 C C . SER A 1 180 ? 8.254 -4.108 -41.026 1.00 75.75 180 SER A C 1
ATOM 1450 O O . SER A 1 180 ? 8.054 -4.300 -42.226 1.00 75.75 180 SER A O 1
ATOM 1452 N N . ASN A 1 181 ? 9.403 -3.604 -40.572 1.00 73.12 181 ASN A N 1
ATOM 1453 C CA . ASN A 1 181 ? 10.537 -3.291 -41.424 1.00 73.12 181 ASN A CA 1
ATOM 1454 C C . ASN A 1 181 ? 11.282 -4.581 -41.811 1.00 73.12 181 ASN A C 1
ATOM 1456 O O . ASN A 1 181 ? 11.678 -5.357 -40.943 1.00 73.12 181 ASN A O 1
ATOM 1460 N N . ALA A 1 182 ? 11.527 -4.781 -43.111 1.00 60.97 182 ALA A N 1
ATOM 1461 C CA . ALA A 1 182 ? 12.223 -5.954 -43.654 1.00 60.97 182 ALA A CA 1
ATOM 1462 C C . ALA A 1 182 ? 13.620 -6.197 -43.044 1.00 60.97 182 ALA A C 1
ATOM 1464 O O . ALA A 1 182 ? 14.100 -7.329 -43.048 1.00 60.97 182 ALA A O 1
ATOM 1465 N N . ASN A 1 183 ? 14.248 -5.159 -42.480 1.00 61.88 183 ASN A N 1
ATOM 1466 C CA . ASN A 1 183 ? 15.547 -5.256 -41.814 1.00 61.88 183 ASN A CA 1
ATOM 1467 C C . ASN A 1 183 ? 15.448 -5.477 -40.291 1.00 61.88 183 ASN A C 1
ATOM 1469 O O . ASN A 1 183 ? 16.479 -5.490 -39.630 1.00 61.88 183 ASN A O 1
ATOM 1473 N N . HIS A 1 184 ? 14.246 -5.649 -39.721 1.00 65.81 184 HIS A N 1
ATOM 1474 C CA . HIS A 1 184 ? 14.010 -5.755 -38.271 1.00 65.81 184 HIS A CA 1
ATOM 1475 C C . HIS A 1 184 ? 14.642 -4.584 -37.491 1.00 65.81 184 HIS A C 1
ATOM 1477 O O . HIS A 1 184 ? 15.403 -4.773 -36.541 1.00 65.81 184 HIS A O 1
ATOM 1483 N N . GLY A 1 185 ? 14.387 -3.359 -37.956 1.00 73.06 185 GLY A N 1
ATOM 1484 C CA . GLY A 1 185 ? 15.125 -2.169 -37.537 1.00 73.06 185 GLY A CA 1
ATOM 1485 C C . GLY A 1 185 ? 14.767 -1.664 -36.139 1.00 73.06 185 GLY A C 1
ATOM 1486 O O . GLY A 1 185 ? 13.597 -1.645 -35.745 1.00 73.06 185 GLY A O 1
ATOM 1487 N N . ALA A 1 186 ? 15.783 -1.182 -35.421 1.00 91.06 186 ALA A N 1
ATOM 1488 C CA . ALA A 1 186 ? 15.581 -0.252 -34.322 1.00 91.06 186 ALA A CA 1
ATOM 1489 C C . ALA A 1 186 ? 15.364 1.152 -34.910 1.00 91.06 186 ALA A C 1
ATOM 1491 O O . ALA A 1 186 ? 16.147 1.622 -35.743 1.00 91.06 186 ALA A O 1
ATOM 1492 N N . VAL A 1 187 ? 14.288 1.824 -34.501 1.00 93.38 187 VAL A N 1
ATOM 1493 C CA . VAL A 1 187 ? 13.933 3.173 -34.971 1.00 93.38 187 VAL A CA 1
ATOM 1494 C C . VAL A 1 187 ? 13.543 4.066 -33.798 1.00 93.38 187 VAL A C 1
ATOM 1496 O O . VAL A 1 187 ? 13.163 3.575 -32.745 1.00 93.38 187 VAL A O 1
ATOM 1499 N N . ALA A 1 188 ? 13.600 5.380 -33.970 1.00 93.06 188 ALA A N 1
ATOM 1500 C CA . ALA A 1 188 ? 13.056 6.354 -33.036 1.00 93.06 188 ALA A CA 1
ATOM 1501 C C . ALA A 1 188 ? 11.755 6.952 -33.590 1.00 93.06 188 ALA A C 1
ATOM 1503 O O . ALA A 1 188 ? 11.723 7.413 -34.734 1.00 93.06 188 ALA A O 1
ATOM 1504 N N . ARG A 1 189 ? 10.680 6.942 -32.792 1.00 93.69 189 ARG A N 1
ATOM 1505 C CA . ARG A 1 189 ? 9.337 7.423 -33.178 1.00 93.69 189 ARG A CA 1
ATOM 1506 C C . ARG A 1 189 ? 8.651 8.194 -32.050 1.00 93.69 189 ARG A C 1
ATOM 1508 O O . ARG A 1 189 ? 9.100 8.160 -30.909 1.00 93.69 189 ARG A O 1
ATOM 1515 N N . ASP A 1 190 ? 7.544 8.866 -32.355 1.00 92.69 190 ASP A N 1
ATOM 1516 C CA . ASP A 1 190 ? 6.688 9.476 -31.332 1.00 92.69 190 ASP A CA 1
ATOM 1517 C C . ASP A 1 190 ? 6.195 8.434 -30.314 1.00 92.69 190 ASP A C 1
ATOM 1519 O O . ASP A 1 190 ? 6.062 7.248 -30.631 1.00 92.69 190 ASP A O 1
ATOM 1523 N N . LYS A 1 191 ? 5.925 8.876 -29.081 1.00 90.50 191 LYS A N 1
ATOM 1524 C CA . LYS A 1 191 ? 5.464 8.006 -27.991 1.00 90.50 191 LYS A CA 1
ATOM 1525 C C . LYS A 1 191 ? 4.186 7.268 -28.391 1.00 90.50 191 LYS A C 1
ATOM 1527 O O . LYS A 1 191 ? 3.192 7.896 -28.758 1.00 90.50 191 LYS A O 1
ATOM 1532 N N . ILE A 1 192 ? 4.188 5.947 -28.255 1.00 89.81 192 ILE A N 1
ATOM 1533 C CA . ILE A 1 192 ? 2.972 5.142 -28.353 1.00 89.81 192 ILE A CA 1
ATOM 1534 C C . ILE A 1 192 ? 2.140 5.384 -27.077 1.00 89.81 192 ILE A C 1
ATOM 1536 O O . ILE A 1 192 ? 2.697 5.305 -25.977 1.00 89.81 192 ILE A O 1
ATOM 1540 N N . PRO A 1 193 ? 0.827 5.681 -27.185 1.00 87.81 193 PRO A N 1
ATOM 1541 C CA . PRO A 1 193 ? -0.044 5.836 -26.019 1.00 87.81 193 PRO A CA 1
ATOM 1542 C C . PRO A 1 193 ? 0.006 4.605 -25.115 1.00 87.81 193 PRO A C 1
ATOM 1544 O O . PRO A 1 193 ? 0.008 3.481 -25.618 1.00 87.81 193 PRO A O 1
ATOM 1547 N N . SER A 1 194 ? -0.005 4.788 -23.791 1.00 86.38 194 SER A N 1
ATOM 1548 C CA . SER A 1 194 ? 0.093 3.650 -22.860 1.00 86.38 194 SER A CA 1
ATOM 1549 C C . SER A 1 194 ? -1.087 2.683 -22.975 1.00 86.38 194 SER A C 1
ATOM 1551 O O . SER A 1 194 ? -0.944 1.505 -22.664 1.00 86.38 194 SER A O 1
ATOM 1553 N N . THR A 1 195 ? -2.241 3.162 -23.455 1.00 88.06 195 THR A N 1
ATOM 1554 C CA . THR A 1 195 ? -3.444 2.361 -23.709 1.00 88.06 195 THR A CA 1
ATOM 1555 C C . THR A 1 195 ? -3.297 1.423 -24.903 1.00 88.06 195 THR A C 1
ATOM 1557 O O . THR A 1 195 ? -4.102 0.510 -25.068 1.00 88.06 195 THR A O 1
ATOM 1560 N N . ASN A 1 196 ? -2.253 1.590 -25.720 1.00 89.19 196 ASN A N 1
ATOM 1561 C CA . ASN A 1 196 ? -1.950 0.681 -26.814 1.00 89.19 196 ASN A CA 1
ATOM 1562 C C . ASN A 1 196 ? -1.411 -0.660 -26.282 1.00 89.19 196 ASN A C 1
ATOM 1564 O O . ASN A 1 196 ? -0.663 -0.721 -25.304 1.00 89.19 196 ASN A O 1
ATOM 1568 N N . THR A 1 197 ? -1.779 -1.754 -26.943 1.00 85.44 197 THR A N 1
ATOM 1569 C CA . THR A 1 197 ? -1.324 -3.105 -26.586 1.00 85.44 197 THR A CA 1
ATOM 1570 C C . THR A 1 197 ? 0.092 -3.407 -27.076 1.00 85.44 197 THR A C 1
ATOM 1572 O O . THR A 1 197 ? 0.710 -4.346 -26.583 1.00 85.44 197 THR A O 1
ATOM 1575 N N . SER A 1 198 ? 0.626 -2.629 -28.023 1.00 88.38 198 SER A N 1
ATOM 1576 C CA . SER A 1 198 ? 2.000 -2.782 -28.500 1.00 88.38 198 SER A CA 1
ATOM 1577 C C . SER A 1 198 ? 3.009 -2.415 -27.413 1.00 88.38 198 SER A C 1
ATOM 1579 O O . SER A 1 198 ? 2.932 -1.349 -26.802 1.00 88.38 198 SER A O 1
ATOM 1581 N N . ARG A 1 199 ? 4.013 -3.274 -27.231 1.00 87.19 199 ARG A N 1
ATOM 1582 C CA . ARG A 1 199 ? 5.142 -3.084 -26.309 1.00 87.19 199 ARG A CA 1
ATOM 1583 C C . ARG A 1 199 ? 6.415 -2.713 -27.068 1.00 87.19 199 ARG A C 1
ATOM 1585 O O . ARG A 1 199 ? 7.509 -2.784 -26.517 1.00 87.19 199 ARG A O 1
ATOM 1592 N N . ALA A 1 200 ? 6.284 -2.296 -28.329 1.00 91.38 200 ALA A N 1
ATOM 1593 C CA . ALA A 1 200 ? 7.402 -2.043 -29.233 1.00 91.38 200 ALA A CA 1
ATOM 1594 C C . ALA A 1 200 ? 8.390 -0.977 -28.724 1.00 91.38 200 ALA A C 1
ATOM 1596 O O . ALA A 1 200 ? 9.543 -0.984 -29.139 1.00 91.38 200 ALA A O 1
ATOM 1597 N N . GLN A 1 201 ? 7.960 -0.072 -27.839 1.00 93.62 201 GLN A N 1
ATOM 1598 C CA . GLN A 1 201 ? 8.804 0.971 -27.234 1.00 93.62 201 GLN A CA 1
ATOM 1599 C C . GLN A 1 201 ? 9.291 0.644 -25.814 1.00 93.62 201 GLN A C 1
ATOM 1601 O O . GLN A 1 201 ? 9.900 1.494 -25.162 1.00 93.62 201 GLN A O 1
ATOM 1606 N N . LEU A 1 202 ? 9.002 -0.560 -25.318 1.00 89.12 202 LEU A N 1
ATOM 1607 C CA . LEU A 1 202 ? 9.351 -0.998 -23.973 1.00 89.12 202 LEU A CA 1
ATOM 1608 C C . LEU A 1 202 ? 10.542 -1.953 -24.024 1.00 89.12 202 LEU A C 1
ATOM 1610 O O . LEU A 1 202 ? 10.555 -2.919 -24.793 1.00 89.12 202 LEU A O 1
ATOM 1614 N N . TRP A 1 203 ? 11.531 -1.682 -23.176 1.00 88.94 203 TRP A N 1
ATOM 1615 C CA . TRP A 1 203 ? 12.806 -2.392 -23.174 1.00 88.94 203 TRP A CA 1
ATOM 1616 C C . TRP A 1 203 ? 13.185 -2.843 -21.770 1.00 88.94 203 TRP A C 1
ATOM 1618 O O . TRP A 1 203 ? 13.024 -2.089 -20.811 1.00 88.94 203 TRP A O 1
ATOM 1628 N N . PHE A 1 204 ? 13.735 -4.048 -21.654 1.00 83.88 204 PHE A N 1
ATOM 1629 C CA . PHE A 1 204 ? 14.428 -4.493 -20.451 1.00 83.88 204 PHE A CA 1
ATOM 1630 C C . PHE A 1 204 ? 15.911 -4.142 -20.538 1.00 83.88 204 PHE A C 1
ATOM 1632 O O . PHE A 1 204 ? 16.560 -4.422 -21.547 1.00 83.88 204 PHE A O 1
ATOM 1639 N N . LEU A 1 205 ? 16.452 -3.580 -19.456 1.00 79.38 205 LEU A N 1
ATOM 1640 C CA . LEU A 1 205 ? 17.894 -3.416 -19.276 1.00 79.38 205 LEU A CA 1
ATOM 1641 C C . LEU A 1 205 ? 18.439 -4.595 -18.462 1.00 79.38 205 LEU A C 1
ATOM 1643 O O . LEU A 1 205 ? 18.282 -4.656 -17.244 1.00 79.38 205 LEU A O 1
ATOM 1647 N N . GLU A 1 206 ? 19.069 -5.547 -19.143 1.00 77.12 206 GLU A N 1
ATOM 1648 C CA . GLU A 1 206 ? 19.567 -6.788 -18.546 1.00 77.12 206 GLU A CA 1
ATOM 1649 C C . GLU A 1 206 ? 21.073 -6.708 -18.253 1.00 77.12 206 GLU A C 1
ATOM 1651 O O . GLU A 1 206 ? 21.875 -6.768 -19.191 1.00 77.12 206 GLU A O 1
ATOM 1656 N N . PRO A 1 207 ? 21.501 -6.615 -16.982 1.00 69.69 207 PRO A N 1
ATOM 1657 C CA . PRO A 1 207 ? 22.919 -6.515 -16.647 1.00 69.69 207 PRO A CA 1
ATOM 1658 C C . PRO A 1 207 ? 23.669 -7.817 -16.973 1.00 69.69 207 PRO A C 1
ATOM 1660 O O . PRO A 1 207 ? 23.201 -8.913 -16.662 1.00 69.69 207 PRO A O 1
ATOM 1663 N N . GLN A 1 208 ? 24.863 -7.699 -17.563 1.00 65.62 208 GLN A N 1
ATOM 1664 C CA . GLN A 1 208 ? 25.699 -8.843 -17.971 1.00 65.62 208 GLN A CA 1
ATOM 1665 C C . GLN A 1 208 ? 26.806 -9.204 -16.961 1.00 65.62 208 GLN A C 1
ATOM 1667 O O . GLN A 1 208 ? 27.527 -10.184 -17.146 1.00 65.62 208 GLN A O 1
ATOM 1672 N N . GLY A 1 209 ? 26.940 -8.453 -15.864 1.00 50.69 209 GLY A N 1
ATOM 1673 C CA . GLY A 1 209 ? 27.743 -8.816 -14.687 1.00 50.69 209 GLY A CA 1
ATOM 1674 C C . GLY A 1 209 ? 29.271 -8.689 -14.804 1.00 50.69 209 GLY A C 1
ATOM 1675 O O . GLY A 1 209 ? 29.928 -8.599 -13.772 1.00 50.69 209 GLY A O 1
ATOM 1676 N N . VAL A 1 210 ? 29.848 -8.666 -16.013 1.00 50.47 210 VAL A N 1
ATOM 1677 C CA . VAL A 1 210 ? 31.316 -8.672 -16.210 1.00 50.47 210 VAL A CA 1
ATOM 1678 C C . VAL A 1 210 ? 31.890 -7.271 -16.473 1.00 50.47 210 VAL A C 1
ATOM 1680 O O . VAL A 1 210 ? 32.914 -6.938 -15.888 1.00 50.47 210 VAL A O 1
ATOM 1683 N N . ASP A 1 211 ? 31.192 -6.418 -17.238 1.00 56.56 211 ASP A N 1
ATOM 1684 C CA . ASP A 1 211 ? 31.762 -5.163 -17.777 1.00 56.56 211 ASP A CA 1
ATOM 1685 C C . ASP A 1 211 ? 30.873 -3.914 -17.550 1.00 56.56 211 ASP A C 1
ATOM 1687 O O . ASP A 1 211 ? 30.933 -2.963 -18.320 1.00 56.56 211 ASP A O 1
ATOM 1691 N N . ARG A 1 212 ? 29.994 -3.899 -16.529 1.00 65.12 212 ARG A N 1
ATOM 1692 C CA . ARG A 1 212 ? 28.935 -2.861 -16.353 1.00 65.12 212 ARG A CA 1
ATOM 1693 C C . ARG A 1 212 ? 28.030 -2.671 -17.588 1.00 65.12 212 ARG A C 1
ATOM 1695 O O . ARG A 1 212 ? 27.336 -1.662 -17.699 1.00 65.12 212 ARG A O 1
ATOM 1702 N N . SER A 1 213 ? 28.020 -3.653 -18.485 1.00 77.56 213 SER A N 1
ATOM 1703 C CA . SER A 1 213 ? 27.261 -3.633 -19.723 1.00 77.56 213 SER A CA 1
ATOM 1704 C C . SER A 1 213 ? 25.883 -4.278 -19.570 1.00 77.56 213 SER A C 1
ATOM 1706 O O . SER A 1 213 ? 25.641 -5.116 -18.690 1.00 77.56 213 SER A O 1
ATOM 1708 N N . PHE A 1 214 ? 24.977 -3.884 -20.456 1.00 85.56 214 PHE A N 1
ATOM 1709 C CA . PHE A 1 214 ? 23.582 -4.286 -20.491 1.00 85.56 214 PHE A CA 1
ATOM 1710 C C . PHE A 1 214 ? 23.233 -4.903 -21.841 1.00 85.56 214 PHE A C 1
ATOM 1712 O O . PHE A 1 214 ? 23.728 -4.483 -22.885 1.00 85.56 214 PHE A O 1
ATOM 1719 N N . VAL A 1 215 ? 22.318 -5.863 -21.827 1.00 88.62 215 VAL A N 1
ATOM 1720 C CA . VAL A 1 215 ? 21.537 -6.225 -23.009 1.00 88.62 215 VAL A CA 1
ATOM 1721 C C . VAL A 1 215 ? 20.253 -5.407 -22.964 1.00 88.62 215 VAL A C 1
ATOM 1723 O O . VAL A 1 215 ? 19.560 -5.394 -21.949 1.00 88.62 215 VAL A O 1
ATOM 1726 N N . ILE A 1 216 ? 19.947 -4.712 -24.057 1.00 92.12 216 ILE A N 1
ATOM 1727 C CA . ILE A 1 216 ? 18.704 -3.950 -24.211 1.00 92.12 216 ILE A CA 1
ATOM 1728 C C . ILE A 1 216 ? 17.723 -4.858 -24.959 1.00 92.12 216 ILE A C 1
ATOM 1730 O O . ILE A 1 216 ? 17.790 -4.985 -26.183 1.00 92.12 216 ILE A O 1
ATOM 1734 N N . ARG A 1 217 ? 16.872 -5.569 -24.214 1.00 89.81 217 ARG A N 1
ATOM 1735 C CA . ARG A 1 217 ? 15.969 -6.608 -24.741 1.00 89.81 217 ARG A CA 1
ATOM 1736 C C . ARG A 1 217 ? 14.579 -6.042 -25.008 1.00 89.81 217 ARG A C 1
ATOM 1738 O O . ARG A 1 217 ? 14.070 -5.264 -24.203 1.00 89.81 217 ARG A O 1
ATOM 1745 N N . SER A 1 218 ? 13.962 -6.429 -26.122 1.00 88.06 218 SER A N 1
ATOM 1746 C CA . SER A 1 218 ? 12.608 -5.979 -26.457 1.00 88.06 218 SER A CA 1
ATOM 1747 C C . SER A 1 218 ? 11.573 -6.646 -25.550 1.00 88.06 218 SER A C 1
ATOM 1749 O O . SER A 1 218 ? 11.632 -7.852 -25.319 1.00 88.06 218 SER A O 1
ATOM 1751 N N . LEU A 1 219 ? 10.603 -5.876 -25.051 1.00 83.44 219 LEU A N 1
ATOM 1752 C CA . LEU A 1 219 ? 9.450 -6.439 -24.342 1.00 83.44 219 LEU A CA 1
ATOM 1753 C C . LEU A 1 219 ? 8.395 -7.003 -25.311 1.00 83.44 219 LEU A C 1
ATOM 1755 O O . LEU A 1 219 ? 7.603 -7.861 -24.926 1.00 83.44 219 LEU A O 1
ATOM 1759 N N . GLU A 1 220 ? 8.369 -6.524 -26.557 1.00 85.38 220 GLU A N 1
ATOM 1760 C CA . GLU A 1 220 ? 7.451 -7.008 -27.594 1.00 85.38 220 GLU A CA 1
ATOM 1761 C C . GLU A 1 220 ? 7.805 -8.432 -28.045 1.00 85.38 220 GLU A C 1
ATOM 1763 O O . GLU A 1 220 ? 6.912 -9.264 -28.209 1.00 85.38 220 GLU A O 1
ATOM 1768 N N . ASP A 1 221 ? 9.100 -8.728 -28.167 1.00 82.31 221 ASP A N 1
ATOM 1769 C CA . ASP A 1 221 ? 9.643 -10.058 -28.451 1.00 82.31 221 ASP A CA 1
ATOM 1770 C C . ASP A 1 221 ? 10.898 -10.283 -27.596 1.00 82.31 221 ASP A C 1
ATOM 1772 O O . ASP A 1 221 ? 11.988 -9.798 -27.912 1.00 82.31 221 ASP A O 1
ATOM 1776 N N . ASP A 1 222 ? 10.741 -11.031 -26.502 1.00 78.50 222 ASP A N 1
ATOM 1777 C CA . ASP A 1 222 ? 11.802 -11.281 -25.520 1.00 78.50 222 ASP A CA 1
ATOM 1778 C C . ASP A 1 222 ? 12.947 -12.154 -26.065 1.00 78.50 222 ASP A C 1
ATOM 1780 O O . ASP A 1 222 ? 14.015 -12.260 -25.453 1.00 78.50 222 ASP A O 1
ATOM 1784 N N . THR A 1 223 ? 12.796 -12.726 -27.259 1.00 80.62 223 THR A N 1
ATOM 1785 C CA . THR A 1 223 ? 13.885 -13.424 -27.945 1.00 80.62 223 THR A CA 1
ATOM 1786 C C . THR A 1 223 ? 14.843 -12.467 -28.656 1.00 80.62 223 THR A C 1
ATOM 1788 O O . THR A 1 223 ? 15.930 -12.891 -29.065 1.00 80.62 223 THR A O 1
ATOM 1791 N N . LYS A 1 224 ? 14.492 -11.177 -28.770 1.00 85.50 224 LYS A N 1
ATOM 1792 C CA . LYS A 1 224 ? 15.251 -10.177 -29.526 1.00 85.50 224 LYS A CA 1
ATOM 1793 C C . LYS A 1 224 ? 15.873 -9.081 -28.657 1.00 85.50 224 LYS A C 1
ATOM 1795 O O . LYS A 1 224 ? 15.306 -8.636 -27.660 1.00 85.50 224 LYS A O 1
ATOM 1800 N N . ALA A 1 225 ? 17.042 -8.609 -29.075 1.00 92.88 225 ALA A N 1
ATOM 1801 C CA . ALA A 1 225 ? 17.819 -7.570 -28.412 1.00 92.88 225 ALA A CA 1
ATOM 1802 C C . ALA A 1 225 ? 18.380 -6.551 -29.413 1.00 92.88 225 ALA A C 1
ATOM 1804 O O . ALA A 1 225 ? 18.503 -6.837 -30.606 1.00 92.88 225 ALA A O 1
ATOM 1805 N N . LEU A 1 226 ? 18.719 -5.366 -28.905 1.00 95.25 226 LEU A N 1
ATOM 1806 C CA . LEU A 1 226 ? 19.374 -4.309 -29.666 1.00 95.25 226 LEU A CA 1
ATOM 1807 C C . LEU A 1 226 ? 20.782 -4.752 -30.098 1.00 95.25 226 LEU A C 1
ATOM 1809 O O . LEU A 1 226 ? 21.604 -5.101 -29.248 1.00 95.25 226 LEU A O 1
ATOM 1813 N N . ASP A 1 227 ? 21.058 -4.722 -31.400 1.00 94.56 227 ASP A N 1
ATOM 1814 C CA . ASP A 1 227 ? 22.251 -5.311 -32.019 1.00 94.56 227 ASP A CA 1
ATOM 1815 C C . ASP A 1 227 ? 22.847 -4.376 -33.075 1.00 94.56 227 ASP A C 1
ATOM 1817 O O . ASP A 1 227 ? 22.116 -3.793 -33.871 1.00 94.56 227 ASP A O 1
ATOM 1821 N N . VAL A 1 228 ? 24.169 -4.249 -33.115 1.00 94.12 228 VAL A N 1
ATOM 1822 C CA . VAL A 1 228 ? 24.863 -3.561 -34.214 1.00 94.12 228 VAL A CA 1
ATOM 1823 C C . VAL A 1 228 ? 24.993 -4.527 -35.387 1.00 94.12 228 VAL A C 1
ATOM 1825 O O . VAL A 1 228 ? 25.547 -5.615 -35.224 1.00 94.12 228 VAL A O 1
ATOM 1828 N N . LEU A 1 229 ? 24.503 -4.132 -36.567 1.00 90.44 229 LEU A N 1
ATOM 1829 C CA . LEU A 1 229 ? 24.512 -4.964 -37.773 1.00 90.44 229 LEU A CA 1
ATOM 1830 C C . LEU A 1 229 ? 25.914 -5.535 -38.044 1.00 90.44 229 LEU A C 1
ATOM 1832 O O . LEU A 1 229 ? 26.891 -4.793 -38.118 1.00 90.44 229 LEU A O 1
ATOM 1836 N N . ASP A 1 230 ? 25.995 -6.867 -38.136 1.00 85.31 230 ASP A N 1
ATOM 1837 C CA . ASP A 1 230 ? 27.218 -7.666 -38.324 1.00 85.31 230 ASP A CA 1
ATOM 1838 C C . ASP A 1 230 ? 28.359 -7.387 -37.318 1.00 85.31 230 ASP A C 1
ATOM 1840 O O . ASP A 1 230 ? 29.476 -7.898 -37.451 1.00 85.31 230 ASP A O 1
ATOM 1844 N N . GLY A 1 231 ? 28.084 -6.611 -36.264 1.00 78.88 231 GLY A N 1
ATOM 1845 C CA . GLY A 1 231 ? 29.093 -6.072 -35.360 1.00 78.88 231 GLY A CA 1
ATOM 1846 C C . GLY A 1 231 ? 30.172 -5.256 -36.078 1.00 78.88 231 GLY A C 1
ATOM 1847 O O . GLY A 1 231 ? 31.333 -5.323 -35.651 1.00 78.88 231 GLY A O 1
ATOM 1848 N N . ASP A 1 232 ? 29.806 -4.574 -37.170 1.00 86.31 232 ASP A N 1
ATOM 1849 C CA . ASP A 1 232 ? 30.698 -3.719 -37.956 1.00 86.31 232 ASP A CA 1
ATOM 1850 C C . ASP A 1 232 ? 31.141 -2.495 -37.136 1.00 86.31 232 ASP A C 1
ATOM 1852 O O . ASP A 1 232 ? 30.393 -1.956 -36.323 1.00 86.31 232 ASP A O 1
ATOM 1856 N N . LEU A 1 233 ? 32.398 -2.098 -37.324 1.00 84.38 233 LEU A N 1
ATOM 1857 C CA . LEU A 1 233 ? 33.061 -1.000 -36.621 1.00 84.38 233 LEU A CA 1
ATOM 1858 C C . LEU A 1 233 ? 32.876 0.347 -37.335 1.00 84.38 233 LEU A C 1
ATOM 1860 O O . LEU A 1 233 ? 33.316 1.370 -36.817 1.00 84.38 233 LEU A O 1
ATOM 1864 N N . ALA A 1 234 ? 32.296 0.356 -38.538 1.00 88.94 234 ALA A N 1
ATOM 1865 C CA . ALA A 1 234 ? 32.134 1.569 -39.325 1.00 88.94 234 ALA A CA 1
ATOM 1866 C C . ALA A 1 234 ? 31.057 2.504 -38.749 1.00 88.94 234 ALA A C 1
ATOM 1868 O O . ALA A 1 234 ? 29.944 2.087 -38.419 1.00 88.94 234 ALA A O 1
ATOM 1869 N N . ASP A 1 235 ? 31.362 3.798 -38.720 1.00 89.81 235 ASP A N 1
ATOM 1870 C CA . ASP A 1 235 ? 30.384 4.842 -38.429 1.00 89.81 235 ASP A CA 1
ATOM 1871 C C . ASP A 1 235 ? 29.213 4.809 -39.425 1.00 89.81 235 ASP A C 1
ATOM 1873 O O . ASP A 1 235 ? 29.392 4.645 -40.634 1.00 89.81 235 ASP A O 1
ATOM 1877 N N . GLY A 1 236 ? 27.996 4.990 -38.913 1.00 88.38 236 GLY A N 1
ATOM 1878 C CA . GLY A 1 236 ? 26.762 4.881 -39.691 1.00 88.38 236 GLY A CA 1
ATOM 1879 C C . GLY A 1 236 ? 26.240 3.449 -39.844 1.00 88.38 236 GLY A C 1
ATOM 1880 O O . GLY A 1 236 ? 25.194 3.256 -40.466 1.00 88.38 236 GLY A O 1
ATOM 1881 N N . THR A 1 237 ? 26.911 2.448 -39.260 1.00 92.50 237 THR A N 1
ATOM 1882 C CA . THR A 1 237 ? 26.388 1.073 -39.203 1.00 92.50 237 THR A CA 1
ATOM 1883 C C . THR A 1 237 ? 25.043 1.056 -38.483 1.00 92.50 237 THR A C 1
ATOM 1885 O O . THR A 1 237 ? 24.886 1.644 -37.413 1.00 92.50 237 THR A O 1
ATOM 1888 N N . LEU A 1 238 ? 24.053 0.381 -39.068 1.00 92.12 238 LEU A N 1
ATOM 1889 C CA . LEU A 1 238 ? 22.703 0.321 -38.514 1.00 92.12 238 LEU A CA 1
ATOM 1890 C C . LEU A 1 238 ? 22.645 -0.489 -37.217 1.00 92.12 238 LEU A C 1
ATOM 1892 O O . LEU A 1 238 ? 23.322 -1.503 -37.053 1.00 92.12 238 LEU A O 1
ATOM 1896 N N . VAL A 1 239 ? 21.748 -0.068 -36.333 1.00 93.56 239 VAL A N 1
ATOM 1897 C CA . VAL A 1 239 ? 21.342 -0.827 -35.155 1.00 93.56 239 VAL A CA 1
ATOM 1898 C C . VAL A 1 239 ? 19.989 -1.478 -35.431 1.00 93.56 239 VAL A C 1
ATOM 1900 O O . VAL A 1 239 ? 19.036 -0.835 -35.878 1.00 93.56 239 VAL A O 1
ATOM 1903 N N . LEU A 1 240 ? 19.909 -2.774 -35.169 1.00 93.25 240 LEU A N 1
ATOM 1904 C CA . LEU A 1 240 ? 18.766 -3.636 -35.429 1.00 93.25 240 LEU A CA 1
ATOM 1905 C C . LEU A 1 240 ? 18.228 -4.242 -34.130 1.00 93.25 240 LEU A C 1
ATOM 1907 O O . LEU A 1 240 ? 18.810 -4.099 -33.056 1.00 93.25 240 LEU A O 1
ATOM 1911 N N . VAL A 1 241 ? 17.105 -4.945 -34.249 1.00 93.38 241 VAL A N 1
ATOM 1912 C CA . VAL A 1 241 ? 16.514 -5.763 -33.188 1.00 93.38 241 VAL A CA 1
ATOM 1913 C C . VAL A 1 241 ? 16.579 -7.228 -33.627 1.00 93.38 241 VAL A C 1
ATOM 1915 O O . VAL A 1 241 ? 15.728 -7.729 -34.368 1.00 93.38 241 VAL A O 1
ATOM 1918 N N . CYS A 1 242 ? 17.631 -7.917 -33.189 1.00 90.00 242 CYS A N 1
ATOM 1919 C CA . CYS A 1 242 ? 18.012 -9.249 -33.664 1.00 90.00 242 CYS A CA 1
ATOM 1920 C C . CYS A 1 242 ? 17.866 -10.316 -32.580 1.00 90.00 242 CYS A C 1
ATOM 1922 O O . CYS A 1 242 ? 17.789 -10.009 -31.395 1.00 90.00 242 CYS A O 1
ATOM 1924 N N . ALA A 1 243 ? 17.834 -11.589 -32.986 1.00 88.88 243 ALA A N 1
ATOM 1925 C CA . ALA A 1 243 ? 17.778 -12.706 -32.046 1.00 88.88 243 ALA A CA 1
ATOM 1926 C C . ALA A 1 243 ? 18.980 -12.667 -31.092 1.00 88.88 243 ALA A C 1
ATOM 1928 O O . ALA A 1 243 ? 20.131 -12.541 -31.523 1.00 88.88 243 ALA A O 1
ATOM 1929 N N . TYR A 1 244 ? 18.711 -12.783 -29.795 1.00 86.06 244 TYR A N 1
ATOM 1930 C CA . TYR A 1 244 ? 19.754 -12.716 -28.785 1.00 86.06 244 TYR A CA 1
ATOM 1931 C C . TYR A 1 244 ? 20.716 -13.906 -28.908 1.00 86.06 244 TYR A C 1
ATOM 1933 O O . TYR A 1 244 ? 20.304 -15.065 -28.844 1.00 86.06 244 TYR A O 1
ATOM 1941 N N . ASN A 1 245 ? 22.006 -13.614 -29.059 1.00 81.81 245 ASN A N 1
ATOM 1942 C CA . ASN A 1 245 ? 23.075 -14.606 -29.204 1.00 81.81 245 ASN A CA 1
ATOM 1943 C C . ASN A 1 245 ? 24.203 -14.434 -28.168 1.00 81.81 245 ASN A C 1
ATOM 1945 O O . ASN A 1 245 ? 25.127 -15.247 -28.130 1.00 81.81 245 ASN A O 1
ATOM 1949 N N . GLY A 1 246 ? 24.127 -13.403 -27.317 1.00 81.88 246 GLY A N 1
ATOM 1950 C CA . GLY A 1 246 ? 25.124 -13.118 -26.280 1.00 81.88 246 GLY A CA 1
ATOM 1951 C C . GLY A 1 246 ? 26.438 -12.521 -26.797 1.00 81.88 246 GLY A C 1
ATOM 1952 O O . GLY A 1 246 ? 27.399 -12.410 -26.038 1.00 81.88 246 GLY A O 1
ATOM 1953 N N . GLY A 1 247 ? 26.506 -12.149 -28.076 1.00 83.75 247 GLY A N 1
ATOM 1954 C CA . GLY A 1 247 ? 27.658 -11.489 -28.676 1.00 83.75 247 GLY A CA 1
ATOM 1955 C C . GLY A 1 247 ? 27.856 -10.065 -28.154 1.00 83.75 247 GLY A C 1
ATOM 1956 O O . GLY A 1 247 ? 26.913 -9.385 -27.755 1.00 83.75 247 GLY A O 1
ATOM 1957 N N . ARG A 1 248 ? 29.100 -9.572 -28.203 1.00 88.38 248 ARG A N 1
ATOM 1958 C CA . ARG A 1 248 ? 29.429 -8.207 -27.751 1.00 88.38 248 ARG A CA 1
ATOM 1959 C C . ARG A 1 248 ? 28.740 -7.095 -28.555 1.00 88.38 248 ARG A C 1
ATOM 1961 O O . ARG A 1 248 ? 28.594 -6.007 -28.017 1.00 88.38 248 ARG A O 1
ATOM 1968 N N . SER A 1 249 ? 28.293 -7.355 -29.789 1.00 91.56 249 SER A N 1
ATOM 1969 C CA . SER A 1 249 ? 27.495 -6.393 -30.573 1.00 91.56 249 SER A CA 1
ATOM 1970 C C . SER A 1 249 ? 26.101 -6.143 -29.980 1.00 91.56 249 SER A C 1
ATOM 1972 O O . SER A 1 249 ? 25.498 -5.121 -30.286 1.00 91.56 249 SER A O 1
ATOM 1974 N N . GLN A 1 250 ? 25.625 -7.023 -29.090 1.00 92.94 250 GLN A N 1
ATOM 1975 C CA . GLN A 1 250 ? 24.357 -6.902 -28.358 1.00 92.94 250 GLN A CA 1
ATOM 1976 C C . GLN A 1 250 ? 24.541 -6.399 -26.916 1.00 92.94 250 GLN A C 1
ATOM 1978 O O . GLN A 1 250 ? 23.608 -6.429 -26.112 1.00 92.94 250 GLN A O 1
ATOM 1983 N N . SER A 1 251 ? 25.758 -5.981 -26.567 1.00 91.38 251 SER A N 1
ATOM 1984 C CA . SER A 1 251 ? 26.129 -5.521 -25.232 1.00 91.38 251 SER A CA 1
ATOM 1985 C C . SER A 1 251 ? 26.393 -4.019 -25.265 1.00 91.38 251 SER A C 1
ATOM 1987 O O . SER A 1 251 ? 27.154 -3.543 -26.103 1.00 91.38 251 SER A O 1
ATOM 1989 N N . TRP A 1 252 ? 25.801 -3.285 -24.328 1.00 91.62 252 TRP A N 1
ATOM 1990 C CA . TRP A 1 252 ? 25.777 -1.824 -24.310 1.00 91.62 252 TRP A CA 1
ATOM 1991 C C . TRP A 1 252 ? 26.188 -1.281 -22.942 1.00 91.62 252 TRP A C 1
ATOM 1993 O O . TRP A 1 252 ? 25.595 -1.636 -21.924 1.00 91.62 252 TRP A O 1
ATOM 2003 N N . ASN A 1 253 ? 27.181 -0.405 -22.903 1.00 89.44 253 ASN A N 1
ATOM 2004 C CA . ASN A 1 253 ? 27.510 0.393 -21.733 1.00 89.44 253 ASN A CA 1
ATOM 2005 C C . ASN A 1 253 ? 26.583 1.611 -21.694 1.00 89.44 253 ASN A C 1
ATOM 2007 O O . ASN A 1 253 ? 26.363 2.279 -22.704 1.00 89.44 253 ASN A O 1
ATOM 2011 N N . ILE A 1 254 ? 26.018 1.884 -20.521 1.00 86.06 254 ILE A N 1
ATOM 2012 C CA . ILE A 1 254 ? 25.146 3.036 -20.293 1.00 86.06 254 ILE A CA 1
ATOM 2013 C C . ILE A 1 254 ? 25.952 4.060 -19.504 1.00 86.06 254 ILE A C 1
ATOM 2015 O O . ILE A 1 254 ? 26.168 3.903 -18.300 1.00 86.06 254 ILE A O 1
ATOM 2019 N N . GLU A 1 255 ? 26.412 5.097 -20.192 1.00 85.06 255 GLU A N 1
ATOM 2020 C CA . GLU A 1 255 ? 27.355 6.071 -19.647 1.00 85.06 255 GLU A CA 1
ATOM 2021 C C . GLU A 1 255 ? 26.666 7.408 -19.411 1.00 85.06 255 GLU A C 1
ATOM 2023 O O . GLU A 1 255 ? 25.972 7.921 -20.282 1.00 85.06 255 GLU A O 1
ATOM 2028 N N . ARG A 1 256 ? 26.822 7.983 -18.218 1.00 79.12 256 ARG A N 1
ATOM 2029 C CA . ARG A 1 256 ? 26.197 9.265 -17.874 1.00 79.12 256 ARG A CA 1
ATOM 2030 C C . ARG A 1 256 ? 26.971 10.420 -18.508 1.00 79.12 256 ARG A C 1
ATOM 2032 O O . ARG A 1 256 ? 28.181 10.523 -18.331 1.00 79.12 256 ARG A O 1
ATOM 2039 N N . VAL A 1 257 ? 26.259 11.335 -19.156 1.00 78.31 257 VAL A N 1
ATOM 2040 C CA . VAL A 1 257 ? 26.836 12.554 -19.737 1.00 78.31 257 VAL A CA 1
ATOM 2041 C C . VAL A 1 257 ? 26.991 13.633 -18.660 1.00 78.31 257 VAL A C 1
ATOM 2043 O O . VAL A 1 257 ? 26.053 13.891 -17.905 1.00 78.31 257 VAL A O 1
ATOM 2046 N N . GLY A 1 258 ? 28.158 14.287 -18.601 1.00 65.00 258 GLY A N 1
ATOM 2047 C CA . GLY A 1 258 ? 28.395 15.452 -17.735 1.00 65.00 258 GLY A CA 1
ATOM 2048 C C . GLY A 1 258 ? 28.970 15.160 -16.344 1.00 65.00 258 GLY A C 1
ATOM 2049 O O . GLY A 1 258 ? 28.830 15.991 -15.450 1.00 65.00 258 GLY A O 1
ATOM 2050 N N . LEU A 1 259 ? 29.625 14.014 -16.136 1.00 54.19 259 LEU A N 1
ATOM 2051 C CA . LEU A 1 259 ? 30.453 13.801 -14.944 1.00 54.19 259 LEU A CA 1
ATOM 2052 C C . LEU A 1 259 ? 31.720 14.674 -15.028 1.00 54.19 259 LEU A C 1
ATOM 2054 O O . LEU A 1 259 ? 32.729 14.267 -15.592 1.00 54.19 259 LEU A O 1
ATOM 2058 N N . THR A 1 260 ? 31.690 15.869 -14.443 1.00 44.56 260 THR A N 1
ATOM 2059 C CA . THR A 1 260 ? 32.859 16.327 -13.677 1.00 44.56 260 THR A CA 1
ATOM 2060 C C . THR A 1 260 ? 32.870 15.533 -12.370 1.00 44.56 260 THR A C 1
ATOM 2062 O O . THR A 1 260 ? 31.792 15.280 -11.839 1.00 44.56 260 THR A O 1
ATOM 2065 N N . ASP A 1 261 ? 34.036 15.152 -11.838 1.00 46.50 261 ASP A N 1
ATOM 2066 C CA . ASP A 1 261 ? 34.230 14.356 -10.597 1.00 46.50 261 ASP A CA 1
ATOM 2067 C C . ASP A 1 261 ? 33.594 14.944 -9.308 1.00 46.50 261 ASP A C 1
ATOM 2069 O O . ASP A 1 261 ? 33.845 14.489 -8.192 1.00 46.50 261 ASP A O 1
ATOM 2073 N N . ASP A 1 262 ? 32.751 15.962 -9.437 1.00 43.66 262 ASP A N 1
ATOM 2074 C CA . ASP A 1 262 ? 32.008 16.583 -8.362 1.00 43.66 262 ASP A CA 1
ATOM 2075 C C . ASP A 1 262 ? 30.721 15.800 -8.046 1.00 43.66 262 ASP A C 1
ATOM 2077 O O . ASP A 1 262 ? 29.641 16.027 -8.597 1.00 43.66 262 ASP A O 1
ATOM 2081 N N . LEU A 1 263 ? 30.843 14.859 -7.110 1.00 51.78 263 LEU A N 1
ATOM 2082 C CA . LEU A 1 263 ? 29.743 14.078 -6.538 1.00 51.78 263 LEU A CA 1
ATOM 2083 C C . LEU A 1 263 ? 28.746 14.919 -5.703 1.00 51.78 263 LEU A C 1
ATOM 2085 O O . LEU A 1 263 ? 27.822 14.336 -5.133 1.00 51.78 263 LEU A O 1
ATOM 2089 N N . SER A 1 264 ? 28.914 16.247 -5.602 1.00 44.00 264 SER A N 1
ATOM 2090 C CA . SER A 1 264 ? 28.091 17.123 -4.750 1.00 44.00 264 SER A CA 1
ATOM 2091 C C . SER A 1 264 ? 26.905 17.810 -5.448 1.00 44.00 264 SER A C 1
ATOM 2093 O O . SER A 1 264 ? 26.059 18.393 -4.766 1.00 44.00 264 SER A O 1
ATOM 2095 N N . ALA A 1 265 ? 26.786 17.725 -6.779 1.00 44.06 265 ALA A N 1
ATOM 2096 C CA . ALA A 1 265 ? 25.658 18.321 -7.497 1.00 44.06 265 ALA A CA 1
ATOM 2097 C C . ALA A 1 265 ? 24.331 17.583 -7.188 1.00 44.06 265 ALA A C 1
ATOM 2099 O O . ALA A 1 265 ? 24.288 16.350 -7.277 1.00 44.06 265 ALA A O 1
ATOM 2100 N N . PRO A 1 266 ? 23.235 18.298 -6.848 1.00 42.56 266 PRO A N 1
ATOM 2101 C CA . PRO A 1 266 ? 21.952 17.675 -6.532 1.00 42.56 266 PRO A CA 1
ATOM 2102 C C . PRO A 1 266 ? 21.423 16.867 -7.725 1.00 42.56 266 PRO A C 1
ATOM 2104 O O . PRO A 1 266 ? 21.405 17.337 -8.862 1.00 42.56 266 PRO A O 1
ATOM 2107 N N . TYR A 1 267 ? 21.023 15.624 -7.451 1.00 46.84 267 TYR A N 1
ATOM 2108 C CA . TYR A 1 267 ? 20.487 14.687 -8.434 1.00 46.84 267 TYR A CA 1
ATOM 2109 C C . TYR A 1 267 ? 19.096 15.130 -8.894 1.00 46.84 267 TYR A C 1
ATOM 2111 O O . TYR A 1 267 ? 18.189 15.279 -8.081 1.00 46.84 267 TYR A O 1
ATOM 2119 N N . ASP A 1 268 ? 18.928 15.294 -10.202 1.00 52.09 268 ASP A N 1
ATOM 2120 C CA . ASP A 1 268 ? 17.622 15.388 -10.842 1.00 52.09 268 ASP A CA 1
ATOM 2121 C C . ASP A 1 268 ? 17.525 14.281 -11.905 1.00 52.09 268 ASP A C 1
ATOM 2123 O O . ASP A 1 268 ? 18.189 14.307 -12.950 1.00 52.09 268 ASP A O 1
ATOM 2127 N N . ALA A 1 269 ? 16.739 13.248 -11.594 1.00 48.88 269 ALA A N 1
ATOM 2128 C CA . ALA A 1 269 ? 16.533 12.089 -12.459 1.00 48.88 269 ALA A CA 1
ATOM 2129 C C . ALA A 1 269 ? 15.928 12.479 -13.819 1.00 48.88 269 ALA A C 1
ATOM 2131 O O . ALA A 1 269 ? 16.187 11.806 -14.816 1.00 48.88 269 ALA A O 1
ATOM 2132 N N . GLU A 1 270 ? 15.160 13.574 -13.889 1.00 51.81 270 GLU A N 1
ATOM 2133 C CA . GLU A 1 270 ? 14.480 13.995 -15.120 1.00 51.81 270 GLU A CA 1
ATOM 2134 C C . GLU A 1 270 ? 15.398 14.746 -16.099 1.00 51.81 270 GLU A C 1
ATOM 2136 O O . GLU A 1 270 ? 15.123 14.788 -17.304 1.00 51.81 270 GLU A O 1
ATOM 2141 N N . SER A 1 271 ? 16.509 15.307 -15.609 1.00 61.41 271 SER A N 1
ATOM 2142 C CA . SER A 1 271 ? 17.521 15.996 -16.421 1.00 61.41 271 SER A CA 1
ATOM 2143 C C . SER A 1 271 ? 18.780 15.165 -16.678 1.00 61.41 271 SER A C 1
ATOM 2145 O O . SER A 1 271 ? 19.642 15.592 -17.448 1.00 61.41 271 SER A O 1
ATOM 2147 N N . THR A 1 272 ? 18.880 13.963 -16.103 1.00 73.56 272 THR A N 1
ATOM 2148 C CA . THR A 1 272 ? 20.027 13.076 -16.327 1.00 73.56 272 THR A CA 1
ATOM 2149 C C . THR A 1 272 ? 19.995 12.468 -17.734 1.00 73.56 272 THR A C 1
ATOM 2151 O O . THR A 1 272 ? 18.975 11.959 -18.198 1.00 73.56 272 THR A O 1
ATOM 2154 N N . VAL A 1 273 ? 21.138 12.524 -18.419 1.00 84.31 273 VAL A N 1
ATOM 2155 C CA . VAL A 1 273 ? 21.311 12.104 -19.814 1.00 84.31 273 VAL A CA 1
ATOM 2156 C C . VAL A 1 273 ? 22.404 11.044 -19.915 1.00 84.31 273 VAL A C 1
ATOM 2158 O O . VAL A 1 273 ? 23.389 11.089 -19.173 1.00 84.31 273 VAL A O 1
ATOM 2161 N N . TYR A 1 274 ? 22.231 10.106 -20.844 1.00 87.62 274 TYR A N 1
ATOM 2162 C CA . TYR A 1 274 ? 23.105 8.961 -21.052 1.00 87.62 274 TYR A CA 1
ATOM 2163 C C . TYR A 1 274 ? 23.506 8.788 -22.516 1.00 87.62 274 TYR A C 1
ATOM 2165 O O . TYR A 1 274 ? 22.724 9.072 -23.422 1.00 87.62 274 TYR A O 1
ATOM 2173 N N . ASN A 1 275 ? 24.690 8.229 -22.723 1.00 90.44 275 ASN A N 1
ATOM 2174 C CA . ASN A 1 275 ? 25.134 7.651 -23.979 1.00 90.44 275 ASN A CA 1
ATOM 2175 C C . ASN A 1 275 ? 24.961 6.127 -23.909 1.00 90.44 275 ASN A C 1
ATOM 2177 O O . ASN A 1 275 ? 25.273 5.502 -22.891 1.00 90.44 275 ASN A O 1
ATOM 2181 N N . LEU A 1 276 ? 24.457 5.529 -24.990 1.00 92.44 276 LEU A N 1
ATOM 2182 C CA . LEU A 1 276 ? 24.376 4.075 -25.151 1.00 92.44 276 LEU A CA 1
ATOM 2183 C C . LEU A 1 276 ? 25.563 3.633 -26.012 1.00 92.44 276 LEU A C 1
ATOM 2185 O O . LEU A 1 276 ? 25.504 3.734 -27.238 1.00 92.44 276 LEU A O 1
ATOM 2189 N N . VAL A 1 277 ? 26.648 3.196 -25.376 1.00 92.00 277 VAL A N 1
ATOM 2190 C CA . VAL A 1 277 ? 27.919 2.851 -26.032 1.00 92.00 277 VAL A CA 1
ATOM 2191 C C . VAL A 1 277 ? 27.968 1.352 -26.289 1.00 92.00 277 VAL A C 1
ATOM 2193 O O . VAL A 1 277 ? 27.781 0.553 -25.376 1.00 92.00 277 VAL A O 1
ATOM 2196 N N . ASN A 1 278 ? 28.206 0.926 -27.524 1.00 92.62 278 ASN A N 1
ATOM 2197 C CA . ASN A 1 278 ? 28.294 -0.496 -27.827 1.00 92.62 278 ASN A CA 1
ATOM 2198 C C . ASN A 1 278 ? 29.629 -1.090 -27.345 1.00 92.62 278 ASN A C 1
ATOM 2200 O O . ASN A 1 278 ? 30.700 -0.601 -27.690 1.00 92.62 278 ASN A O 1
ATOM 2204 N N . ALA A 1 279 ? 29.581 -2.200 -26.609 1.00 88.62 279 ALA A N 1
ATOM 2205 C CA . ALA A 1 279 ? 30.755 -2.805 -25.977 1.00 88.62 279 ALA A CA 1
ATOM 2206 C C . ALA A 1 279 ? 31.717 -3.512 -26.956 1.00 88.62 279 ALA A C 1
ATOM 2208 O O . ALA A 1 279 ? 32.801 -3.945 -26.554 1.00 88.62 279 ALA A O 1
ATOM 2209 N N . ARG A 1 280 ? 31.322 -3.705 -28.221 1.00 88.38 280 ARG A N 1
ATOM 2210 C CA . ARG A 1 280 ? 32.200 -4.242 -29.271 1.00 88.38 280 ARG A CA 1
ATOM 2211 C C . ARG A 1 280 ? 32.915 -3.135 -30.030 1.00 88.38 280 ARG A C 1
ATOM 2213 O O . ARG A 1 280 ? 34.094 -3.294 -30.330 1.00 88.38 280 ARG A O 1
ATOM 2220 N N . THR A 1 281 ? 32.177 -2.098 -30.401 1.00 85.19 281 THR A N 1
ATOM 2221 C CA . THR A 1 281 ? 32.617 -1.104 -31.384 1.00 85.19 281 THR A CA 1
ATOM 2222 C C . THR A 1 281 ? 33.081 0.201 -30.739 1.00 85.19 281 THR A C 1
ATOM 2224 O O . THR A 1 281 ? 33.747 0.980 -31.407 1.00 85.19 281 THR A O 1
ATOM 2227 N N . ASP A 1 282 ? 32.767 0.419 -29.457 1.00 89.12 282 ASP A N 1
ATOM 2228 C CA . ASP A 1 282 ? 33.059 1.648 -28.703 1.00 89.12 282 ASP A CA 1
ATOM 2229 C C . ASP A 1 282 ? 32.429 2.911 -29.323 1.00 89.12 282 ASP A C 1
ATOM 2231 O O . ASP A 1 282 ? 32.928 4.027 -29.226 1.00 89.12 282 ASP A O 1
ATOM 2235 N N . THR A 1 283 ? 31.297 2.718 -29.999 1.00 91.25 283 THR A N 1
ATOM 2236 C CA . THR A 1 283 ? 30.527 3.766 -30.679 1.00 91.25 283 THR A CA 1
ATOM 2237 C C . THR A 1 283 ? 29.152 3.921 -30.038 1.00 91.25 283 THR A C 1
ATOM 2239 O O . THR A 1 283 ? 28.576 2.957 -29.525 1.00 91.25 283 THR A O 1
ATOM 2242 N N . MET A 1 284 ? 28.579 5.117 -30.120 1.00 92.50 284 MET A N 1
ATOM 2243 C CA . MET A 1 284 ? 27.305 5.473 -29.499 1.00 92.50 284 MET A CA 1
ATOM 2244 C C . MET A 1 284 ? 26.111 5.284 -30.427 1.00 92.50 284 MET A C 1
ATOM 2246 O O . MET A 1 284 ? 26.188 5.571 -31.620 1.00 92.50 284 MET A O 1
ATOM 2250 N N . ALA A 1 285 ? 24.976 4.870 -29.859 1.00 93.19 285 ALA A N 1
ATOM 2251 C CA . ALA A 1 285 ? 23.702 4.846 -30.568 1.00 93.19 285 ALA A CA 1
ATOM 2252 C C . ALA A 1 285 ? 23.209 6.273 -30.871 1.00 93.19 285 ALA A C 1
ATOM 2254 O O . ALA A 1 285 ? 22.972 7.079 -29.968 1.00 93.19 285 ALA A O 1
ATOM 2255 N N . GLN A 1 286 ? 22.994 6.552 -32.152 1.00 92.00 286 GLN A N 1
ATOM 2256 C CA . GLN A 1 286 ? 22.599 7.840 -32.708 1.00 92.00 286 GLN A CA 1
ATOM 2257 C C . GLN A 1 286 ? 21.334 7.704 -33.557 1.00 92.00 286 GLN A C 1
ATOM 2259 O O . GLN A 1 286 ? 21.157 6.719 -34.276 1.00 92.00 286 GLN A O 1
ATOM 2264 N N . ILE A 1 287 ? 20.486 8.736 -33.550 1.00 90.69 287 ILE A N 1
ATOM 2265 C CA . ILE A 1 287 ? 19.414 8.855 -34.548 1.00 90.69 287 ILE A CA 1
ATOM 2266 C C . ILE A 1 287 ? 19.991 9.355 -35.882 1.00 90.69 287 ILE A C 1
ATOM 2268 O O . ILE A 1 287 ? 20.535 10.459 -35.968 1.00 90.69 287 ILE A O 1
ATOM 2272 N N . GLY A 1 288 ? 19.836 8.540 -36.924 1.00 84.75 288 GLY A N 1
ATOM 2273 C CA . GLY A 1 288 ? 20.122 8.853 -38.322 1.00 84.75 288 GLY A CA 1
ATOM 2274 C C . GLY A 1 288 ? 18.901 9.353 -39.105 1.00 84.75 288 GLY A C 1
ATOM 2275 O O . GLY A 1 288 ? 17.850 9.692 -38.552 1.00 84.75 288 GLY A O 1
ATOM 2276 N N . ALA A 1 289 ? 19.039 9.418 -40.431 1.00 80.38 289 ALA A N 1
ATOM 2277 C CA . ALA A 1 289 ? 17.979 9.896 -41.316 1.00 80.38 289 ALA A CA 1
ATOM 2278 C C . ALA A 1 289 ? 16.711 9.025 -41.220 1.00 80.38 289 ALA A C 1
ATOM 2280 O O . ALA A 1 289 ? 16.777 7.803 -41.131 1.00 80.38 289 ALA A O 1
ATOM 2281 N N . GLY A 1 290 ? 15.534 9.657 -41.236 1.00 81.12 290 GLY A N 1
ATOM 2282 C CA . GLY A 1 290 ? 14.255 8.939 -41.166 1.00 81.12 290 GLY A CA 1
ATOM 2283 C C . GLY A 1 290 ? 13.972 8.247 -39.824 1.00 81.12 290 GLY A C 1
ATOM 2284 O O . GLY A 1 290 ? 13.036 7.455 -39.749 1.00 81.12 290 GLY A O 1
ATOM 2285 N N . GLY A 1 291 ? 14.752 8.543 -38.777 1.00 87.12 291 GLY A N 1
ATOM 2286 C CA . GLY A 1 291 ? 14.582 7.960 -37.445 1.00 87.12 291 GLY A CA 1
ATOM 2287 C C . GLY A 1 291 ? 15.276 6.609 -37.257 1.00 87.12 291 GLY A C 1
ATOM 2288 O O . GLY A 1 291 ? 15.072 5.986 -36.223 1.00 87.12 291 GLY A O 1
ATOM 2289 N N . SER A 1 292 ? 16.078 6.131 -38.214 1.00 90.62 292 SER A N 1
ATOM 2290 C CA . SER A 1 292 ? 16.857 4.899 -38.034 1.00 90.62 292 SER A CA 1
ATOM 2291 C C . SER A 1 292 ? 17.878 5.054 -36.912 1.00 90.62 292 SER A C 1
ATOM 2293 O O . SER A 1 292 ? 18.471 6.124 -36.767 1.00 90.62 292 SER A O 1
ATOM 2295 N N . ILE A 1 293 ? 18.139 3.988 -36.161 1.00 93.19 293 ILE A N 1
ATOM 2296 C CA . ILE A 1 293 ? 19.245 3.986 -35.204 1.00 93.19 293 ILE A CA 1
ATOM 2297 C C . ILE A 1 293 ? 20.502 3.463 -35.890 1.00 93.19 293 ILE A C 1
ATOM 2299 O O . ILE A 1 293 ? 20.470 2.466 -36.609 1.00 93.19 293 ILE A O 1
ATOM 2303 N N . GLN A 1 294 ? 21.606 4.158 -35.672 1.00 92.88 294 GLN A N 1
ATOM 2304 C CA . GLN A 1 294 ? 22.926 3.816 -36.185 1.00 92.88 294 GLN A CA 1
ATOM 2305 C C . GLN A 1 294 ? 23.962 4.014 -35.083 1.00 92.88 294 GLN A C 1
ATOM 2307 O O . GLN A 1 294 ? 23.693 4.718 -34.110 1.00 92.88 294 GLN A O 1
ATOM 2312 N N . VAL A 1 295 ? 25.132 3.407 -35.221 1.00 91.94 295 VAL A N 1
ATOM 2313 C CA . VAL A 1 295 ? 26.262 3.692 -34.342 1.00 91.94 295 VAL A CA 1
ATOM 2314 C C . VAL A 1 295 ? 27.219 4.698 -34.964 1.00 91.94 295 VAL A C 1
ATOM 2316 O O . VAL A 1 295 ? 27.403 4.719 -36.179 1.00 91.94 295 VAL A O 1
ATOM 2319 N N . PHE A 1 296 ? 27.811 5.547 -34.132 1.00 91.00 296 PHE A N 1
ATOM 2320 C CA . PHE A 1 296 ? 28.826 6.509 -34.551 1.00 91.00 296 PHE A CA 1
ATOM 2321 C C . PHE A 1 296 ? 29.814 6.770 -33.407 1.00 91.00 296 PHE A C 1
ATOM 2323 O O . PHE A 1 296 ? 29.423 6.727 -32.237 1.00 91.00 296 PHE A O 1
ATOM 2330 N N . GLY A 1 297 ? 31.073 7.070 -33.721 1.00 87.56 297 GLY A N 1
ATOM 2331 C CA . GLY A 1 297 ? 32.024 7.641 -32.766 1.00 87.56 297 GLY A CA 1
ATOM 2332 C C . GLY A 1 297 ? 31.519 8.955 -32.154 1.00 87.56 297 GLY A C 1
ATOM 2333 O O . GLY A 1 297 ? 30.530 9.531 -32.610 1.00 87.56 297 GLY A O 1
ATOM 2334 N N . GLU A 1 298 ? 32.179 9.439 -31.104 1.00 82.69 298 GLU A N 1
ATOM 2335 C CA . GLU A 1 298 ? 31.782 10.672 -30.412 1.00 82.69 298 GLU A CA 1
ATOM 2336 C C . GLU A 1 298 ? 31.703 11.881 -31.350 1.00 82.69 298 GLU A C 1
ATOM 2338 O O . GLU A 1 298 ? 32.661 12.215 -32.048 1.00 82.69 298 GLU A O 1
ATOM 2343 N N . GLN A 1 299 ? 30.533 12.529 -31.376 1.00 73.12 299 GLN A N 1
ATOM 2344 C CA . GLN A 1 299 ? 30.276 13.714 -32.193 1.00 73.12 299 GLN A CA 1
ATOM 2345 C C . GLN A 1 299 ? 29.869 14.912 -31.331 1.00 73.12 299 GLN A C 1
ATOM 2347 O O . GLN A 1 299 ? 29.026 14.795 -30.446 1.00 73.12 299 GLN A O 1
ATOM 2352 N N . ASP A 1 300 ? 30.380 16.097 -31.666 1.00 57.72 300 ASP A N 1
ATOM 2353 C CA . ASP A 1 300 ? 29.928 17.388 -31.134 1.00 57.72 300 ASP A CA 1
ATOM 2354 C C . ASP A 1 300 ? 29.043 18.100 -32.190 1.00 57.72 300 ASP A C 1
ATOM 2356 O O . ASP A 1 300 ? 29.505 18.288 -33.320 1.00 57.72 300 ASP A O 1
ATOM 2360 N N . PRO A 1 301 ? 27.775 18.483 -31.903 1.00 56.34 301 PRO A N 1
ATOM 2361 C CA . PRO A 1 301 ? 27.080 18.390 -30.617 1.00 56.34 301 PRO A CA 1
ATOM 2362 C C . PRO A 1 301 ? 26.423 17.029 -30.351 1.00 56.34 301 PRO A C 1
ATOM 2364 O O . PRO A 1 301 ? 25.481 16.627 -31.047 1.00 56.34 301 PRO A O 1
ATOM 2367 N N . ALA A 1 302 ? 26.825 16.412 -29.232 1.00 67.31 302 ALA A N 1
ATOM 2368 C CA . ALA A 1 302 ? 26.467 15.064 -28.769 1.00 67.31 302 ALA A CA 1
ATOM 2369 C C . ALA A 1 302 ? 24.967 14.827 -28.511 1.00 67.31 302 ALA A C 1
ATOM 2371 O O . ALA A 1 302 ? 24.545 13.700 -28.276 1.00 67.31 302 ALA A O 1
ATOM 2372 N N . ALA A 1 303 ? 24.110 15.851 -28.603 1.00 70.00 303 ALA A N 1
ATOM 2373 C CA . ALA A 1 303 ? 22.676 15.714 -28.325 1.00 70.00 303 ALA A CA 1
ATOM 2374 C C . ALA A 1 303 ? 21.913 14.763 -29.279 1.00 70.00 303 ALA A C 1
ATOM 2376 O O . ALA A 1 303 ? 20.765 14.436 -28.994 1.00 70.00 303 ALA A O 1
ATOM 2377 N N . SER A 1 304 ? 22.508 14.332 -30.403 1.00 80.81 304 SER A N 1
ATOM 2378 C CA . SER A 1 304 ? 21.967 13.266 -31.273 1.00 80.81 304 SER A CA 1
ATOM 2379 C C . SER A 1 304 ? 22.349 11.840 -30.845 1.00 80.81 304 SER A C 1
ATOM 2381 O O . SER A 1 304 ? 21.841 10.879 -31.419 1.00 80.81 304 SER A O 1
ATOM 2383 N N . GLN A 1 305 ? 23.258 11.705 -29.877 1.00 89.88 305 GLN A N 1
ATOM 2384 C CA . GLN A 1 305 ? 23.746 10.443 -29.295 1.00 89.88 305 GLN A CA 1
ATOM 2385 C C . GLN A 1 305 ? 23.233 10.233 -27.861 1.00 89.88 305 GLN A C 1
ATOM 2387 O O . GLN A 1 305 ? 23.546 9.244 -27.203 1.00 89.88 305 GLN A O 1
ATOM 2392 N N . GLN A 1 306 ? 22.435 11.184 -27.381 1.00 90.56 306 GLN A N 1
ATOM 2393 C CA . GLN A 1 306 ? 22.030 11.308 -25.995 1.00 90.56 306 GLN A CA 1
ATOM 2394 C C . GLN A 1 306 ? 20.606 10.809 -25.775 1.00 90.56 306 GLN A C 1
ATOM 2396 O O . GLN A 1 306 ? 19.667 11.178 -26.488 1.00 90.56 306 GLN A O 1
ATOM 2401 N N . TRP A 1 307 ? 20.444 10.028 -24.716 1.00 90.81 307 TRP A N 1
ATOM 2402 C CA . TRP A 1 307 ? 19.214 9.343 -24.351 1.00 90.81 307 TRP A CA 1
ATOM 2403 C C . TRP A 1 307 ? 18.859 9.611 -22.892 1.00 90.81 307 TRP A C 1
ATOM 2405 O O . TRP A 1 307 ? 19.724 9.764 -22.031 1.00 90.81 307 TRP A O 1
ATOM 2415 N N . ARG A 1 308 ? 17.564 9.634 -22.600 1.00 87.44 308 ARG A N 1
ATOM 2416 C CA . ARG A 1 308 ? 17.026 9.546 -21.247 1.00 87.44 308 ARG A CA 1
ATOM 2417 C C . ARG A 1 308 ? 16.455 8.158 -21.054 1.00 87.44 308 ARG A C 1
ATOM 2419 O O . ARG A 1 308 ? 15.731 7.645 -21.907 1.00 87.44 308 ARG A O 1
ATOM 2426 N N . ILE A 1 309 ? 16.772 7.578 -19.909 1.00 84.50 309 ILE A N 1
ATOM 2427 C CA . ILE A 1 309 ? 16.212 6.307 -19.475 1.00 84.50 309 ILE A CA 1
ATOM 2428 C C . ILE A 1 309 ? 15.037 6.650 -18.572 1.00 84.50 309 ILE A C 1
ATOM 2430 O O . ILE A 1 309 ? 15.233 7.134 -17.460 1.00 84.50 309 ILE A O 1
ATOM 2434 N N . VAL A 1 310 ? 13.819 6.449 -19.070 1.00 81.31 310 VAL A N 1
ATOM 2435 C CA . VAL A 1 310 ? 12.591 6.787 -18.346 1.00 81.31 310 VAL A CA 1
ATOM 2436 C C . VAL A 1 310 ? 11.952 5.487 -17.858 1.00 81.31 310 VAL A C 1
ATOM 2438 O O . VAL A 1 310 ? 11.489 4.703 -18.690 1.00 81.31 310 VAL A O 1
ATOM 2441 N N . PRO A 1 311 ? 11.915 5.222 -16.540 1.00 77.12 311 PRO A N 1
ATOM 2442 C CA . PRO A 1 311 ? 11.264 4.032 -16.005 1.00 77.12 311 PRO A CA 1
ATOM 2443 C C . PRO A 1 311 ? 9.784 3.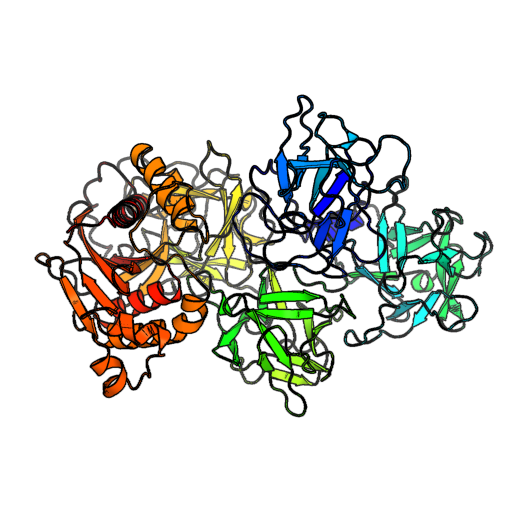987 -16.391 1.00 77.12 311 PRO A C 1
ATOM 2445 O O . PRO A 1 311 ? 9.062 4.978 -16.242 1.00 77.12 311 PRO A O 1
ATOM 2448 N N . TYR A 1 312 ? 9.325 2.830 -16.863 1.00 77.94 312 TYR A N 1
ATOM 2449 C CA . TYR A 1 312 ? 7.904 2.606 -17.083 1.00 77.94 312 TYR A CA 1
ATOM 2450 C C . TYR A 1 312 ? 7.185 2.531 -15.725 1.00 77.94 312 TYR A C 1
ATOM 2452 O O . TYR A 1 312 ? 7.671 1.853 -14.815 1.00 77.94 312 TYR A O 1
ATOM 2460 N N . PRO A 1 313 ? 6.035 3.204 -15.557 1.00 74.88 313 PRO A N 1
ATOM 2461 C CA . PRO A 1 313 ? 5.323 3.264 -14.289 1.00 74.88 313 PRO A CA 1
ATOM 2462 C C . PRO A 1 313 ? 4.612 1.940 -13.985 1.00 74.88 313 PRO A C 1
ATOM 2464 O O . PRO A 1 313 ? 3.436 1.764 -14.297 1.00 74.88 313 PRO A O 1
ATOM 2467 N N . PHE A 1 314 ? 5.318 0.995 -13.366 1.00 72.00 314 PHE A N 1
ATOM 2468 C CA . PHE A 1 314 ? 4.708 -0.230 -12.852 1.00 72.00 314 PHE A CA 1
ATOM 2469 C C . PHE A 1 314 ? 4.148 -0.005 -11.442 1.00 72.00 314 PHE A C 1
ATOM 2471 O O . PHE A 1 314 ? 4.863 0.501 -10.574 1.00 72.00 314 PHE A O 1
ATOM 2478 N N . PRO A 1 315 ? 2.884 -0.381 -11.181 1.00 71.19 315 PRO A N 1
ATOM 2479 C CA . PRO A 1 315 ? 2.343 -0.347 -9.835 1.00 71.19 315 PRO A CA 1
ATOM 2480 C C . PRO A 1 315 ? 2.980 -1.451 -8.971 1.00 71.19 315 PRO A C 1
ATOM 2482 O O . PRO A 1 315 ? 3.446 -2.466 -9.498 1.00 71.19 315 PRO A O 1
ATOM 2485 N N . PRO A 1 316 ? 2.965 -1.308 -7.635 1.00 61.03 316 PRO A N 1
ATOM 2486 C CA . PRO A 1 316 ? 3.351 -2.391 -6.744 1.00 61.03 316 PRO A CA 1
ATOM 2487 C C . PRO A 1 316 ? 2.472 -3.623 -6.985 1.00 61.03 316 PRO A C 1
ATOM 2489 O O . PRO A 1 316 ? 1.252 -3.532 -7.125 1.00 61.03 316 PRO A O 1
ATOM 2492 N N . LEU A 1 317 ? 3.101 -4.798 -6.959 1.00 50.28 317 LEU A N 1
ATOM 2493 C CA . LEU A 1 317 ? 2.444 -6.096 -7.177 1.00 50.28 317 LEU A CA 1
ATOM 2494 C C . LEU A 1 317 ? 1.537 -6.523 -6.003 1.00 50.28 317 LEU A C 1
ATOM 2496 O O . LEU A 1 317 ? 0.821 -7.525 -6.067 1.00 50.28 317 LEU A O 1
ATOM 2500 N N . PHE A 1 318 ? 1.574 -5.771 -4.904 1.00 58.94 318 PHE A N 1
ATOM 2501 C CA . PHE A 1 318 ? 0.851 -6.048 -3.669 1.00 58.94 318 PHE A CA 1
ATOM 2502 C C . PHE A 1 318 ? -0.352 -5.132 -3.482 1.00 58.94 318 PHE A C 1
ATOM 2504 O O . PHE A 1 318 ? -0.612 -4.230 -4.272 1.00 58.94 318 PHE A O 1
ATOM 2511 N N . TRP A 1 319 ? -1.085 -5.358 -2.391 1.00 68.44 319 TRP A N 1
ATOM 2512 C CA . TRP A 1 319 ? -2.101 -4.415 -1.946 1.00 68.44 319 TRP A CA 1
ATOM 2513 C C . TRP A 1 319 ? -1.475 -3.043 -1.748 1.00 68.44 319 TRP A C 1
ATOM 2515 O O . TRP A 1 319 ? -0.471 -2.917 -1.056 1.00 68.44 319 TRP A O 1
ATOM 2525 N N . ALA A 1 320 ? -2.084 -2.027 -2.329 1.00 73.25 320 ALA A N 1
ATOM 2526 C CA . ALA A 1 320 ? -1.638 -0.655 -2.274 1.00 73.25 320 ALA A CA 1
ATOM 2527 C C . ALA A 1 320 ? -2.825 0.277 -2.061 1.00 73.25 320 ALA A C 1
ATOM 2529 O O . ALA A 1 320 ? -3.964 -0.041 -2.406 1.00 73.25 320 ALA A O 1
ATOM 2530 N N . THR A 1 321 ? -2.570 1.438 -1.482 1.00 81.62 321 THR A N 1
ATOM 2531 C CA . THR A 1 321 ? -3.510 2.550 -1.522 1.00 81.62 321 THR A CA 1
ATOM 2532 C C . THR A 1 321 ? -3.196 3.415 -2.738 1.00 81.62 321 THR A C 1
ATOM 2534 O O . THR A 1 321 ? -2.047 3.518 -3.161 1.00 81.62 321 THR A O 1
ATOM 2537 N N . ILE A 1 322 ? -4.227 4.020 -3.322 1.00 87.38 322 ILE A N 1
ATOM 2538 C CA . ILE A 1 322 ? -4.096 4.920 -4.472 1.00 87.38 322 ILE A CA 1
ATOM 2539 C C . ILE A 1 322 ? -4.549 6.294 -3.990 1.00 87.38 322 ILE A C 1
ATOM 2541 O O . ILE A 1 322 ? -5.716 6.441 -3.625 1.00 87.38 322 ILE A O 1
ATOM 2545 N N . GLN A 1 323 ? -3.632 7.257 -3.919 1.00 85.25 323 GLN A N 1
ATOM 2546 C CA . GLN A 1 323 ? -3.853 8.583 -3.342 1.00 85.25 323 GLN A CA 1
ATOM 2547 C C . GLN A 1 323 ? -3.697 9.668 -4.402 1.00 85.25 323 GLN A C 1
ATOM 2549 O O . GLN A 1 323 ? -2.706 9.694 -5.123 1.00 85.25 323 GLN A O 1
ATOM 2554 N N . ASN A 1 324 ? -4.650 10.584 -4.483 1.00 86.06 324 ASN A N 1
ATOM 2555 C CA . ASN A 1 324 ? -4.553 11.736 -5.363 1.00 86.06 324 ASN A CA 1
ATOM 2556 C C . ASN A 1 324 ? -3.506 12.729 -4.827 1.00 86.06 324 ASN A C 1
ATOM 2558 O O . ASN A 1 324 ? -3.531 13.076 -3.642 1.00 86.06 324 ASN A O 1
ATOM 2562 N N . THR A 1 325 ? -2.603 13.216 -5.681 1.00 77.44 325 THR A N 1
ATOM 2563 C CA . THR A 1 325 ? -1.493 14.089 -5.248 1.00 77.44 325 THR A CA 1
ATOM 2564 C C . THR A 1 325 ? -1.929 15.510 -4.898 1.00 77.44 325 THR A C 1
ATOM 2566 O O . THR A 1 325 ? -1.241 16.192 -4.132 1.00 77.44 325 THR A O 1
ATOM 2569 N N . TYR A 1 326 ? -3.065 15.966 -5.433 1.00 79.38 326 TYR A N 1
ATOM 2570 C CA . TYR A 1 326 ? -3.609 17.292 -5.165 1.00 79.38 326 TYR A CA 1
ATOM 2571 C C . TYR A 1 326 ? -4.424 17.327 -3.874 1.00 79.38 326 TYR A C 1
ATOM 2573 O O . TYR A 1 326 ? -4.140 18.120 -2.973 1.00 79.38 326 TYR A O 1
ATOM 2581 N N . THR A 1 327 ? -5.428 16.455 -3.773 1.00 75.69 327 THR A N 1
ATOM 2582 C CA . THR A 1 327 ? -6.391 16.457 -2.664 1.00 75.69 327 THR A CA 1
ATOM 2583 C C . THR A 1 327 ? -5.905 15.658 -1.454 1.00 75.69 327 THR A C 1
ATOM 2585 O O . THR A 1 327 ? -6.411 15.855 -0.348 1.00 75.69 327 THR A O 1
ATOM 2588 N N . GLY A 1 328 ? -4.959 14.732 -1.647 1.00 72.19 328 GLY A N 1
ATOM 2589 C CA . GLY A 1 328 ? -4.530 13.769 -0.632 1.00 72.19 328 GLY A CA 1
ATOM 2590 C C . GLY A 1 328 ? -5.564 12.677 -0.328 1.00 72.19 328 GLY A C 1
ATOM 2591 O O . GLY A 1 328 ? -5.369 11.902 0.607 1.00 72.19 328 GLY A O 1
ATOM 2592 N N . MET A 1 329 ? -6.666 12.608 -1.080 1.00 79.12 329 MET A N 1
ATOM 2593 C CA . MET A 1 329 ? -7.722 11.613 -0.895 1.00 79.12 329 MET A CA 1
ATOM 2594 C C . MET A 1 329 ? -7.343 10.283 -1.547 1.00 79.12 329 MET A C 1
ATOM 2596 O O . MET A 1 329 ? -6.703 10.244 -2.593 1.00 79.12 329 MET A O 1
ATOM 2600 N N . PHE A 1 330 ? -7.793 9.186 -0.955 1.00 84.31 330 PHE A N 1
ATOM 2601 C CA . PHE A 1 330 ? -7.636 7.835 -1.469 1.00 84.31 330 PHE A CA 1
ATOM 2602 C C . PHE A 1 330 ? -8.845 7.380 -2.276 1.00 84.31 330 PHE A C 1
ATOM 2604 O O . PHE A 1 330 ? -9.990 7.727 -1.972 1.00 84.31 330 PHE A O 1
ATOM 2611 N N . ILE A 1 331 ? -8.595 6.494 -3.231 1.00 88.69 331 ILE A N 1
ATOM 2612 C CA . ILE A 1 331 ? -9.645 5.731 -3.898 1.00 88.69 331 ILE A CA 1
ATOM 2613 C C . ILE A 1 331 ? -10.196 4.676 -2.934 1.00 88.69 331 ILE A C 1
ATOM 2615 O O . ILE A 1 331 ? -9.442 3.926 -2.308 1.00 88.69 331 ILE A O 1
ATOM 2619 N N . ARG A 1 332 ? -11.524 4.598 -2.826 1.00 87.38 332 ARG A N 1
ATOM 2620 C CA . ARG A 1 332 ? -12.248 3.678 -1.946 1.00 87.38 332 ARG A CA 1
ATOM 2621 C C . ARG A 1 332 ? -13.396 2.990 -2.670 1.00 87.38 332 ARG A C 1
ATOM 2623 O O . ARG A 1 332 ? -14.130 3.618 -3.423 1.00 87.38 332 ARG A O 1
ATOM 2630 N N . GLN A 1 333 ? -13.627 1.725 -2.347 1.00 85.38 333 GLN A N 1
ATOM 2631 C CA . GLN A 1 333 ? -14.880 1.056 -2.667 1.00 85.38 333 GLN A CA 1
ATOM 2632 C C . GLN A 1 333 ? -16.010 1.490 -1.718 1.00 85.38 333 GLN A C 1
ATOM 2634 O O . GLN A 1 333 ? -15.925 1.321 -0.498 1.00 85.38 333 GLN A O 1
ATOM 2639 N N . ASN A 1 334 ? -17.117 1.960 -2.292 1.00 83.19 334 ASN A N 1
ATOM 2640 C CA . ASN A 1 334 ? -18.368 2.226 -1.591 1.00 83.19 334 ASN A CA 1
ATOM 2641 C C . ASN A 1 334 ? -19.521 1.460 -2.261 1.00 83.19 334 ASN A C 1
ATOM 2643 O O . ASN A 1 334 ? -20.124 1.924 -3.227 1.00 83.19 334 ASN A O 1
ATOM 2647 N N . GLY A 1 335 ? -19.809 0.253 -1.765 1.00 81.50 335 GLY A N 1
ATOM 2648 C CA . GLY A 1 335 ? -20.764 -0.647 -2.413 1.00 81.50 335 GLY A CA 1
ATOM 2649 C C . GLY A 1 335 ? -20.265 -1.078 -3.795 1.00 81.50 335 GLY A C 1
ATOM 2650 O O . GLY A 1 335 ? -19.176 -1.641 -3.897 1.00 81.50 335 GLY A O 1
ATOM 2651 N N . ALA A 1 336 ? -21.055 -0.801 -4.835 1.00 81.19 336 ALA A N 1
ATOM 2652 C CA . ALA A 1 336 ? -20.715 -1.058 -6.241 1.00 81.19 336 ALA A CA 1
ATOM 2653 C C . ALA A 1 336 ? -20.029 0.136 -6.941 1.00 81.19 336 ALA A C 1
ATOM 2655 O O . ALA A 1 336 ? -19.787 0.097 -8.145 1.00 81.19 336 ALA A O 1
ATOM 2656 N N . LEU A 1 337 ? -19.737 1.211 -6.203 1.00 83.56 337 LEU A N 1
ATOM 2657 C CA . LEU A 1 337 ? -19.132 2.427 -6.740 1.00 83.56 337 LEU A CA 1
ATOM 2658 C C . LEU A 1 337 ? -17.706 2.617 -6.231 1.00 83.56 337 LEU A C 1
ATOM 2660 O O . LEU A 1 337 ? -17.343 2.177 -5.134 1.00 83.56 337 LEU A O 1
ATOM 2664 N N . VAL A 1 338 ? -16.924 3.345 -7.024 1.00 88.62 338 VAL A N 1
ATOM 2665 C CA . VAL A 1 338 ? -15.634 3.895 -6.617 1.00 88.62 338 VAL A CA 1
ATOM 2666 C C . VAL A 1 338 ? -15.850 5.329 -6.135 1.00 88.62 338 VAL A C 1
ATOM 2668 O O . VAL A 1 338 ? -16.524 6.121 -6.787 1.00 88.62 338 VAL A O 1
ATOM 2671 N N . ALA A 1 339 ? -15.320 5.657 -4.963 1.00 87.50 339 ALA A N 1
ATOM 2672 C CA . ALA A 1 339 ? -15.511 6.945 -4.312 1.00 87.50 339 ALA A CA 1
ATOM 2673 C C . ALA A 1 339 ? -14.197 7.477 -3.741 1.00 87.50 339 ALA A C 1
ATOM 2675 O O . ALA A 1 339 ? -13.283 6.713 -3.423 1.00 87.50 339 ALA A O 1
ATOM 2676 N N . ALA A 1 340 ? -14.127 8.793 -3.557 1.00 86.00 340 ALA A N 1
ATOM 2677 C CA . ALA A 1 340 ? -13.037 9.409 -2.826 1.00 86.00 340 ALA A CA 1
ATOM 2678 C C . ALA A 1 340 ? -13.236 9.185 -1.321 1.00 86.00 340 ALA A C 1
ATOM 2680 O O . ALA A 1 340 ? -14.337 9.292 -0.775 1.00 86.00 340 ALA A O 1
ATOM 2681 N N . SER A 1 341 ? -12.154 8.885 -0.621 1.00 77.50 341 SER A N 1
ATOM 2682 C CA . SER A 1 341 ? -12.130 8.754 0.827 1.00 77.50 341 SER A CA 1
ATOM 2683 C C . SER A 1 341 ? -10.928 9.493 1.363 1.00 77.50 341 SER A C 1
ATOM 2685 O O . SER A 1 341 ? -9.858 9.444 0.777 1.00 77.50 341 SER A O 1
ATOM 2687 N N . ARG A 1 342 ? -11.042 10.096 2.544 1.00 67.44 342 ARG A N 1
ATOM 2688 C CA . ARG A 1 342 ? -9.845 10.571 3.253 1.00 67.44 342 ARG A CA 1
ATOM 2689 C C . ARG A 1 342 ? -8.918 9.414 3.646 1.00 67.44 342 ARG A C 1
ATOM 2691 O O . ARG A 1 342 ? -7.790 9.658 4.022 1.00 67.44 342 ARG A O 1
ATOM 2698 N N . GLY A 1 343 ? -9.372 8.166 3.507 1.00 56.84 343 GLY A N 1
ATOM 2699 C CA . GLY A 1 343 ? -8.731 6.958 4.010 1.00 56.84 343 GLY A CA 1
ATOM 2700 C C . GLY A 1 343 ? -9.411 6.522 5.306 1.00 56.84 343 GLY A C 1
ATOM 2701 O O . GLY A 1 343 ? -10.024 7.334 6.004 1.00 56.84 343 GLY A O 1
ATOM 2702 N N . SER A 1 344 ? -9.358 5.235 5.646 1.00 45.44 344 SER A N 1
ATOM 2703 C CA . SER A 1 344 ? -9.811 4.793 6.967 1.00 45.44 344 SER A CA 1
ATOM 2704 C C . SER A 1 344 ? -8.977 5.453 8.025 1.00 45.44 344 SER A C 1
ATOM 2706 O O . SER A 1 344 ? -7.757 5.313 8.047 1.00 45.44 344 SER A O 1
ATOM 2708 N N . ARG A 1 345 ? -9.656 6.177 8.901 1.00 49.72 345 ARG A N 1
ATOM 2709 C CA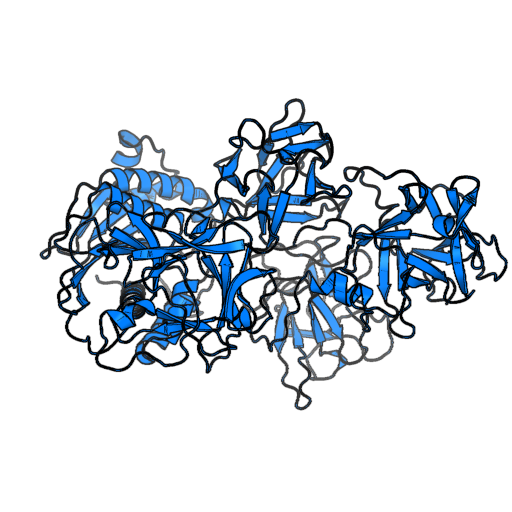 . ARG A 1 345 ? -9.032 7.026 9.896 1.00 49.72 345 ARG A CA 1
ATOM 2710 C C . ARG A 1 345 ? -8.179 6.227 10.894 1.00 49.72 345 ARG A C 1
ATOM 2712 O O . ARG A 1 345 ? -7.177 6.774 11.328 1.00 49.72 345 ARG A O 1
ATOM 2719 N N . TYR A 1 346 ? -8.457 4.931 11.129 1.00 43.25 346 TYR A N 1
ATOM 2720 C CA . TYR A 1 346 ? -7.896 4.194 12.283 1.00 43.25 346 TYR A CA 1
ATOM 2721 C C . TYR A 1 346 ? -7.666 2.671 12.119 1.00 43.25 346 TYR A C 1
ATOM 2723 O O . TYR A 1 346 ? -7.248 2.023 13.069 1.00 43.25 346 TYR A O 1
ATOM 2731 N N . THR A 1 347 ? -7.972 2.054 10.969 1.00 47.25 347 THR A N 1
ATOM 2732 C CA . THR A 1 347 ? -7.889 0.578 10.786 1.00 47.25 347 THR A CA 1
ATOM 2733 C C . THR A 1 347 ? -7.370 0.174 9.411 1.00 47.25 347 THR A C 1
ATOM 2735 O O . THR A 1 347 ? -7.407 0.981 8.477 1.00 47.25 347 THR A O 1
ATOM 2738 N N . LEU A 1 348 ? -6.954 -1.091 9.281 1.00 56.50 348 LEU A N 1
ATOM 2739 C CA . LEU A 1 348 ? -6.634 -1.761 8.019 1.00 56.50 348 LEU A CA 1
ATOM 2740 C C . LEU A 1 348 ? -7.886 -1.855 7.120 1.00 56.50 348 LEU A C 1
ATOM 2742 O O . LEU A 1 348 ? -8.572 -2.872 7.048 1.00 56.50 348 LEU A O 1
ATOM 2746 N N . ASP A 1 349 ? -8.223 -0.754 6.453 1.00 66.69 349 ASP A N 1
ATOM 2747 C CA . ASP A 1 349 ? -9.409 -0.654 5.608 1.00 66.69 349 ASP A CA 1
ATOM 2748 C C . ASP A 1 349 ? -9.157 -1.255 4.244 1.00 66.69 349 ASP A C 1
ATOM 2750 O O . ASP A 1 349 ? -8.604 -0.637 3.338 1.00 66.69 349 ASP A O 1
ATOM 2754 N N . LYS A 1 350 ? -9.622 -2.489 4.102 1.00 68.50 350 LYS A N 1
ATOM 2755 C CA . LYS A 1 350 ? -9.536 -3.238 2.856 1.00 68.50 350 LYS A CA 1
ATOM 2756 C C . LYS A 1 350 ? -10.272 -2.540 1.701 1.00 68.50 350 LYS A C 1
ATOM 2758 O O . LYS A 1 350 ? -9.954 -2.821 0.555 1.00 68.50 350 LYS A O 1
ATOM 2763 N N . THR A 1 351 ? -11.214 -1.623 1.965 1.00 74.31 351 THR A N 1
ATOM 2764 C CA . THR A 1 351 ? -11.962 -0.923 0.904 1.00 74.31 351 THR A CA 1
ATOM 2765 C C . THR A 1 351 ? -11.135 0.142 0.186 1.00 74.31 351 THR A C 1
ATOM 2767 O O . THR A 1 351 ? -11.488 0.495 -0.935 1.00 74.31 351 THR A O 1
ATOM 2770 N N . ILE A 1 352 ? -10.031 0.618 0.769 1.00 79.88 352 ILE A N 1
ATOM 2771 C CA . ILE A 1 352 ? -9.074 1.536 0.115 1.00 79.88 352 ILE A CA 1
ATOM 2772 C C . ILE A 1 352 ? -7.823 0.825 -0.410 1.00 79.88 352 ILE A C 1
ATOM 2774 O O . ILE A 1 352 ? -6.875 1.478 -0.839 1.00 79.88 352 ILE A O 1
ATOM 2778 N N . GLN A 1 353 ? -7.789 -0.504 -0.313 1.00 78.75 353 GLN A N 1
ATOM 2779 C CA . GLN A 1 353 ? -6.642 -1.306 -0.702 1.00 78.75 353 GLN A CA 1
ATOM 2780 C C . GLN A 1 353 ? -6.941 -2.009 -2.011 1.00 78.75 353 GLN A C 1
ATOM 2782 O O . GLN A 1 353 ? -7.923 -2.741 -2.136 1.00 78.75 353 GLN A O 1
ATOM 2787 N N . TRP A 1 354 ? -6.061 -1.785 -2.968 1.00 83.25 354 TRP A N 1
ATOM 2788 C CA . TRP A 1 354 ? -6.209 -2.189 -4.348 1.00 83.25 354 TRP A CA 1
ATOM 2789 C C . TRP A 1 354 ? -5.003 -3.010 -4.760 1.00 83.25 354 TRP A C 1
ATOM 2791 O O . TRP A 1 354 ? -3.902 -2.785 -4.269 1.00 83.25 354 TRP A O 1
ATOM 2801 N N . ARG A 1 355 ? -5.199 -3.973 -5.647 1.00 81.00 355 ARG A N 1
ATOM 2802 C CA . ARG A 1 355 ? -4.110 -4.708 -6.279 1.00 81.00 355 ARG A CA 1
ATOM 2803 C C . ARG A 1 355 ? -4.228 -4.556 -7.780 1.00 81.00 355 ARG A C 1
ATOM 2805 O O . ARG A 1 355 ? -5.326 -4.661 -8.317 1.00 81.00 355 ARG A O 1
ATOM 2812 N N . PHE A 1 356 ? -3.097 -4.357 -8.433 1.00 80.06 356 PHE A N 1
ATOM 2813 C CA . PHE A 1 356 ? -3.003 -4.315 -9.881 1.00 80.06 356 PHE A CA 1
ATOM 2814 C C . PHE A 1 356 ? -2.707 -5.724 -10.382 1.00 80.06 356 PHE A C 1
ATOM 2816 O O . PHE A 1 356 ? -1.779 -6.370 -9.904 1.00 80.06 356 PHE A O 1
ATOM 2823 N N . LEU A 1 357 ? -3.546 -6.221 -11.283 1.00 71.06 357 LEU A N 1
ATOM 2824 C CA . LEU A 1 357 ? -3.396 -7.519 -11.923 1.00 71.06 357 LEU A CA 1
ATOM 2825 C C . LEU A 1 357 ? -3.079 -7.322 -13.402 1.00 71.06 357 LEU A C 1
ATOM 2827 O O . LEU A 1 357 ? -3.940 -6.781 -14.094 1.00 71.06 357 LEU A O 1
ATOM 2831 N N . PRO A 1 358 ? -1.910 -7.754 -13.893 1.00 68.75 358 PRO A N 1
ATOM 2832 C CA . PRO A 1 358 ? -1.574 -7.727 -15.310 1.00 68.75 358 PRO A CA 1
ATOM 2833 C C . PRO A 1 358 ? -2.647 -8.405 -16.170 1.00 68.75 358 PRO A C 1
ATOM 2835 O O . PRO A 1 358 ? -3.177 -9.462 -15.816 1.00 68.75 358 PRO A O 1
ATOM 2838 N N . GLY A 1 359 ? -2.956 -7.808 -17.318 1.00 67.94 359 GLY A N 1
ATOM 2839 C CA . GLY A 1 359 ? -3.790 -8.420 -18.342 1.00 67.94 359 GLY A CA 1
ATOM 2840 C C . GLY A 1 359 ? -3.086 -9.622 -18.974 1.00 67.94 359 GLY A C 1
ATOM 2841 O O . GLY A 1 359 ? -1.870 -9.608 -19.159 1.00 67.94 359 GLY A O 1
ATOM 2842 N N . SER A 1 360 ? -3.848 -10.657 -19.341 1.00 62.81 360 SER A N 1
ATOM 2843 C CA . SER A 1 360 ? -3.297 -11.865 -19.979 1.00 62.81 360 SER A CA 1
ATOM 2844 C C . SER A 1 360 ? -2.633 -11.575 -21.324 1.00 62.81 360 SER A C 1
ATOM 2846 O O . SER A 1 360 ? -1.603 -12.158 -21.646 1.00 62.81 360 SER A O 1
ATOM 2848 N N . ASP A 1 361 ? -3.229 -10.662 -22.092 1.00 67.31 361 ASP A N 1
ATOM 2849 C CA . ASP A 1 361 ? -2.835 -10.377 -23.475 1.00 67.31 361 ASP A CA 1
ATOM 2850 C C . ASP A 1 361 ? -1.912 -9.145 -23.552 1.00 67.31 361 ASP A C 1
ATOM 2852 O O . ASP A 1 361 ? -1.176 -8.960 -24.519 1.00 67.31 361 ASP A O 1
ATOM 2856 N N . ALA A 1 362 ? -1.931 -8.314 -22.506 1.00 72.38 362 ALA A N 1
ATOM 2857 C CA . ALA A 1 362 ? -1.143 -7.096 -22.360 1.00 72.38 362 ALA A CA 1
ATOM 2858 C C . ALA A 1 362 ? -0.720 -6.939 -20.882 1.00 72.38 362 ALA A C 1
ATOM 2860 O O . ALA A 1 362 ? -1.438 -6.316 -20.098 1.00 72.38 362 ALA A O 1
ATOM 2861 N N . PRO A 1 363 ? 0.429 -7.505 -20.464 1.00 68.06 363 PRO A N 1
ATOM 2862 C CA . PRO A 1 363 ? 0.846 -7.528 -19.056 1.00 68.06 363 PRO A CA 1
ATOM 2863 C C . PRO A 1 363 ? 1.261 -6.153 -18.499 1.00 68.06 363 PRO A C 1
ATOM 2865 O O . PRO A 1 363 ? 1.461 -6.001 -17.297 1.00 68.06 363 PRO A O 1
ATOM 2868 N N . HIS A 1 364 ? 1.403 -5.144 -19.361 1.00 75.44 364 HIS A N 1
ATOM 2869 C CA . HIS A 1 364 ? 1.609 -3.737 -18.996 1.00 75.44 364 HIS A CA 1
ATOM 2870 C C . HIS A 1 364 ? 0.295 -2.962 -18.795 1.00 75.44 364 HIS A C 1
ATOM 2872 O O . HIS A 1 364 ? 0.332 -1.773 -18.468 1.00 75.44 364 HIS A O 1
ATOM 2878 N N . HIS A 1 365 ? -0.852 -3.619 -18.992 1.00 85.69 365 HIS A N 1
ATOM 2879 C CA . HIS A 1 365 ? -2.184 -3.136 -18.631 1.00 85.69 365 HIS A CA 1
ATOM 2880 C C . HIS A 1 365 ? -2.699 -3.911 -17.426 1.00 85.69 365 HIS A C 1
ATOM 2882 O O . HIS A 1 365 ? -2.404 -5.093 -17.274 1.00 85.69 365 HIS A O 1
ATOM 2888 N N . PHE A 1 366 ? -3.486 -3.261 -16.575 1.00 86.12 366 PHE A N 1
ATOM 2889 C CA . PHE A 1 366 ? -3.835 -3.798 -15.268 1.00 86.12 366 PHE A CA 1
ATOM 2890 C C . PHE A 1 366 ? -5.332 -3.744 -14.991 1.00 86.12 366 PHE A C 1
ATOM 2892 O O . PHE A 1 366 ? -5.974 -2.708 -15.153 1.00 86.12 366 PHE A O 1
ATOM 2899 N N . SER A 1 367 ? -5.884 -4.829 -14.462 1.00 86.19 367 SER A N 1
ATOM 2900 C CA . SER A 1 367 ? -7.132 -4.777 -13.706 1.00 86.19 367 SER A CA 1
ATOM 2901 C C . SER A 1 367 ? -6.851 -4.328 -12.276 1.00 86.19 367 SER A C 1
ATOM 2903 O O . SER A 1 367 ? -5.955 -4.848 -11.614 1.00 86.19 367 SER A O 1
ATOM 2905 N N . ILE A 1 368 ? -7.635 -3.377 -11.775 1.00 90.56 368 ILE A N 1
ATOM 2906 C CA . ILE A 1 368 ? -7.483 -2.843 -10.418 1.00 90.56 368 ILE A CA 1
ATOM 2907 C C . ILE A 1 368 ? -8.526 -3.511 -9.527 1.00 90.56 368 ILE A C 1
ATOM 2909 O O . ILE A 1 368 ? -9.722 -3.306 -9.711 1.00 90.56 368 ILE A O 1
ATOM 2913 N N . VAL A 1 369 ? -8.087 -4.331 -8.575 1.00 81.88 369 VAL A N 1
ATOM 2914 C CA . VAL A 1 369 ? -8.948 -5.208 -7.769 1.00 81.88 369 VAL A CA 1
ATOM 2915 C C . VAL A 1 369 ? -9.005 -4.733 -6.329 1.00 81.88 369 VAL A C 1
ATOM 2917 O O . VAL A 1 369 ? -7.962 -4.501 -5.724 1.00 81.88 369 VAL A O 1
ATOM 2920 N N . ASN A 1 370 ? -10.195 -4.629 -5.742 1.00 82.38 370 ASN A N 1
ATOM 2921 C CA . ASN A 1 370 ? -10.351 -4.241 -4.345 1.00 82.38 370 ASN A CA 1
ATOM 2922 C C . ASN A 1 370 ? -10.097 -5.405 -3.374 1.00 82.38 370 ASN A C 1
ATOM 2924 O O . ASN A 1 370 ? -10.586 -6.517 -3.580 1.00 82.38 370 ASN A O 1
ATOM 2928 N N . ARG A 1 371 ? -9.419 -5.140 -2.252 1.00 74.69 371 ARG A N 1
ATOM 2929 C CA . ARG A 1 371 ? -9.116 -6.153 -1.230 1.00 74.69 371 ARG A CA 1
ATOM 2930 C C . ARG A 1 371 ? -10.336 -6.635 -0.458 1.00 74.69 371 ARG A C 1
ATOM 2932 O O . ARG A 1 371 ? -10.355 -7.781 -0.017 1.00 74.69 371 ARG A O 1
ATOM 2939 N N . ALA A 1 372 ? -11.315 -5.766 -0.215 1.00 65.19 372 ALA A N 1
ATOM 2940 C CA . ALA A 1 372 ? -12.463 -6.103 0.622 1.00 65.19 372 ALA A CA 1
ATOM 2941 C C . ALA A 1 372 ? -13.442 -7.044 -0.084 1.00 65.19 372 ALA A C 1
ATOM 2943 O O . ALA A 1 372 ? -14.035 -7.901 0.565 1.00 65.19 372 ALA A O 1
ATOM 2944 N N . SER A 1 373 ? -13.626 -6.855 -1.389 1.00 68.19 373 SER A N 1
ATOM 2945 C CA . SER A 1 373 ? -14.683 -7.518 -2.155 1.00 68.19 373 SER A CA 1
ATOM 2946 C C . SER A 1 373 ? -14.172 -8.407 -3.286 1.00 68.19 373 SER A C 1
ATOM 2948 O O . SER A 1 373 ? -14.919 -9.257 -3.759 1.00 68.19 373 SER A O 1
ATOM 2950 N N . GLY A 1 374 ? -12.929 -8.214 -3.738 1.00 70.06 374 GLY A N 1
ATOM 2951 C CA . GLY A 1 374 ? -12.420 -8.831 -4.961 1.00 70.06 374 GLY A CA 1
ATOM 2952 C C . GLY A 1 374 ? -12.998 -8.234 -6.250 1.00 70.06 374 GLY A C 1
ATOM 2953 O O . GLY A 1 374 ? -12.716 -8.766 -7.321 1.00 70.06 374 GLY A O 1
ATOM 2954 N N . LEU A 1 375 ? -13.793 -7.158 -6.169 1.00 78.75 375 LEU A N 1
ATOM 2955 C CA . LEU A 1 375 ? -14.351 -6.497 -7.349 1.00 78.75 375 LEU A CA 1
ATOM 2956 C C . LEU A 1 375 ? -13.286 -5.691 -8.098 1.00 78.75 375 LEU A C 1
ATOM 2958 O O . LEU A 1 375 ? -12.359 -5.149 -7.490 1.00 78.75 375 LEU A O 1
ATOM 2962 N N . ILE A 1 376 ? -13.458 -5.592 -9.411 1.00 86.38 376 ILE A N 1
ATOM 2963 C CA . ILE A 1 376 ? -12.562 -4.900 -10.336 1.00 86.38 376 ILE A CA 1
ATOM 2964 C C . ILE A 1 376 ? -13.105 -3.522 -10.713 1.00 86.38 376 ILE A C 1
ATOM 2966 O O . ILE A 1 376 ? -14.311 -3.361 -10.879 1.00 86.38 376 ILE A O 1
ATOM 2970 N N . VAL A 1 377 ? -12.221 -2.536 -10.855 1.00 91.19 377 VAL A N 1
ATOM 2971 C CA . VAL A 1 377 ? -12.562 -1.187 -11.328 1.00 91.19 377 VAL A CA 1
ATOM 2972 C C . VAL A 1 377 ? -12.795 -1.205 -12.839 1.00 91.19 377 VAL A C 1
ATOM 2974 O O . VAL A 1 377 ? -11.903 -1.595 -13.593 1.00 91.19 377 VAL A O 1
ATOM 2977 N N . ILE A 1 378 ? -13.961 -0.728 -13.278 1.00 90.50 378 ILE A N 1
ATOM 2978 C CA . ILE A 1 378 ? -14.343 -0.632 -14.694 1.00 90.50 378 ILE A CA 1
ATOM 2979 C C . ILE A 1 378 ? -14.603 0.825 -15.072 1.00 90.50 378 ILE A C 1
ATOM 2981 O O . ILE A 1 378 ? -15.314 1.540 -14.361 1.00 90.50 378 ILE A O 1
ATOM 2985 N N . GLY A 1 379 ? -14.032 1.255 -16.199 1.00 87.06 379 GLY A N 1
ATOM 2986 C CA . GLY A 1 379 ? -14.350 2.529 -16.843 1.00 87.06 379 GLY A CA 1
ATOM 2987 C C . GLY A 1 379 ? -15.496 2.338 -17.831 1.00 87.06 379 GLY A C 1
ATOM 2988 O O . GLY A 1 379 ? -15.379 1.542 -18.758 1.00 87.06 379 GLY A O 1
ATOM 2989 N N . GLY A 1 380 ? -16.609 3.037 -17.627 1.00 79.19 380 GLY A N 1
ATOM 2990 C CA . GLY A 1 380 ? -17.803 2.833 -18.439 1.00 79.19 380 GLY A CA 1
ATOM 2991 C C . GLY A 1 380 ? -17.772 3.547 -19.794 1.00 79.19 380 GLY A C 1
ATOM 2992 O O . GLY A 1 380 ? -17.200 4.627 -19.943 1.00 79.19 380 GLY A O 1
ATOM 2993 N N . ILE A 1 381 ? -18.419 2.946 -20.796 1.00 66.62 381 ILE A N 1
ATOM 2994 C CA . ILE A 1 381 ? -18.475 3.458 -22.172 1.00 66.62 381 ILE A CA 1
ATOM 2995 C C . ILE A 1 381 ? -19.578 4.528 -22.288 1.00 66.62 381 ILE A C 1
ATOM 2997 O O . ILE A 1 381 ? -20.724 4.294 -21.913 1.00 66.62 381 ILE A O 1
ATOM 3001 N N . GLY A 1 382 ? -19.249 5.704 -22.836 1.00 62.62 382 GLY A N 1
ATOM 3002 C CA . GLY A 1 382 ? -20.219 6.740 -23.236 1.00 62.62 382 GLY A CA 1
ATOM 3003 C C . GLY A 1 382 ? -20.462 7.885 -22.240 1.00 62.62 382 GLY A C 1
ATOM 3004 O O . GLY A 1 382 ? -20.826 8.977 -22.669 1.00 62.62 382 GLY A O 1
ATOM 3005 N N . THR A 1 383 ? -20.208 7.695 -20.944 1.00 64.38 383 THR A N 1
ATOM 3006 C CA . THR A 1 383 ? -20.184 8.773 -19.931 1.00 64.38 383 THR A CA 1
ATOM 3007 C C . THR A 1 383 ? -19.016 8.554 -18.966 1.00 64.38 383 THR A C 1
ATOM 3009 O O . THR A 1 383 ? -18.700 7.397 -18.687 1.00 64.38 383 THR A O 1
ATOM 3012 N N . PRO A 1 384 ? -18.368 9.612 -18.439 1.00 70.25 384 PRO A N 1
ATOM 3013 C CA . PRO A 1 384 ? -17.230 9.481 -17.529 1.00 70.25 384 PRO A CA 1
ATOM 3014 C C . PRO A 1 384 ? -17.694 8.928 -16.175 1.00 70.25 384 PRO A C 1
ATOM 3016 O O . PRO A 1 384 ? -17.994 9.666 -15.241 1.00 70.25 384 PRO A O 1
ATOM 3019 N N . HIS A 1 385 ? -17.791 7.606 -16.064 1.00 80.19 385 HIS A N 1
ATOM 3020 C CA . HIS A 1 385 ? -18.181 6.920 -14.838 1.00 80.19 385 HIS A CA 1
ATOM 3021 C C . HIS A 1 385 ? -17.277 5.721 -14.573 1.00 80.19 385 HIS A C 1
ATOM 3023 O O . HIS A 1 385 ? -16.768 5.080 -15.494 1.00 80.19 385 HIS A O 1
ATOM 3029 N N . VAL A 1 386 ? -17.076 5.440 -13.287 1.00 87.69 386 VAL A N 1
ATOM 3030 C CA . VAL A 1 386 ? -16.252 4.335 -12.799 1.00 87.69 386 VAL A CA 1
ATOM 3031 C C . VAL A 1 386 ? -17.091 3.488 -11.853 1.00 87.69 386 VAL A C 1
ATOM 3033 O O . VAL A 1 386 ? -17.733 4.011 -10.940 1.00 87.69 386 VAL A O 1
ATOM 3036 N N . THR A 1 387 ? -17.102 2.178 -12.072 1.00 88.38 387 THR A N 1
ATOM 3037 C CA . THR A 1 387 ? -17.913 1.222 -11.299 1.00 88.38 387 THR A CA 1
ATOM 3038 C C . THR A 1 387 ? -17.094 0.001 -10.890 1.00 88.38 387 THR A C 1
ATOM 3040 O O . THR A 1 387 ? -15.905 -0.090 -11.206 1.00 88.38 387 THR A O 1
ATOM 3043 N N . LEU A 1 388 ? -17.710 -0.904 -10.123 1.00 84.94 388 LEU A N 1
ATOM 3044 C CA . LEU A 1 388 ? -17.101 -2.146 -9.658 1.00 84.94 388 LEU A CA 1
ATOM 3045 C C . LEU A 1 388 ? -17.906 -3.371 -10.108 1.00 84.94 388 LEU A C 1
ATOM 3047 O O . LEU A 1 388 ? -19.123 -3.397 -9.925 1.00 84.94 388 LEU A O 1
ATOM 3051 N N . LEU A 1 389 ? -17.221 -4.403 -10.608 1.00 81.69 389 LEU A N 1
ATOM 3052 C CA . LEU A 1 389 ? -17.827 -5.663 -11.073 1.00 81.69 389 LEU A CA 1
ATOM 3053 C C . LEU A 1 389 ? -17.073 -6.897 -10.548 1.00 81.69 389 LEU A C 1
ATOM 3055 O O . LEU A 1 389 ? -15.949 -6.785 -10.062 1.00 81.69 389 LEU A O 1
ATOM 3059 N N . GLU A 1 390 ? -17.684 -8.082 -10.613 1.00 70.06 390 GLU A N 1
ATOM 3060 C CA . GLU A 1 390 ? -17.054 -9.337 -10.192 1.00 70.06 390 GLU A CA 1
ATOM 3061 C C . GLU A 1 390 ? -15.893 -9.746 -11.112 1.00 70.06 390 GLU A C 1
ATOM 3063 O O . GLU A 1 390 ? -15.953 -9.630 -12.337 1.00 70.06 390 GLU A O 1
ATOM 3068 N N . SER A 1 391 ? -14.827 -10.266 -10.501 1.00 54.72 391 SER A N 1
ATOM 3069 C CA . SER A 1 391 ? -13.664 -10.800 -11.212 1.00 54.72 391 SER A CA 1
ATOM 3070 C C . SER A 1 391 ? -14.059 -12.064 -11.990 1.00 54.72 391 SER A C 1
ATOM 3072 O O . SER A 1 391 ? -14.291 -13.115 -11.394 1.00 54.72 391 SER A O 1
ATOM 3074 N N . GLY A 1 392 ? -14.182 -11.951 -13.317 1.00 50.78 392 GLY A N 1
ATOM 3075 C CA . GLY A 1 392 ? -14.575 -13.050 -14.213 1.00 50.78 392 GLY A CA 1
ATOM 3076 C C . GLY A 1 392 ? -15.452 -12.627 -15.397 1.00 50.78 392 GLY A C 1
ATOM 3077 O O . GLY A 1 392 ? -15.523 -13.352 -16.388 1.00 50.78 392 GLY A O 1
ATOM 3078 N N . GLY A 1 393 ? -16.075 -11.445 -15.333 1.00 51.03 393 GLY A N 1
ATOM 3079 C CA . GLY A 1 393 ? -16.741 -10.836 -16.483 1.00 51.03 393 GLY A CA 1
ATOM 3080 C C . GLY A 1 393 ? -15.710 -10.313 -17.483 1.00 51.03 393 GLY A C 1
ATOM 3081 O O . GLY A 1 393 ? -14.932 -9.415 -17.161 1.00 51.03 393 GLY A O 1
ATOM 3082 N N . ARG A 1 394 ? -15.679 -10.873 -18.697 1.00 52.91 394 ARG A N 1
ATOM 3083 C CA . ARG A 1 394 ? -14.991 -10.260 -19.844 1.00 52.91 394 ARG A CA 1
ATOM 3084 C C . ARG A 1 394 ? -15.840 -9.068 -20.297 1.00 52.91 394 ARG A C 1
ATOM 3086 O O . ARG A 1 394 ? -16.637 -9.189 -21.220 1.00 52.91 394 ARG A O 1
ATOM 3093 N N . GLU A 1 395 ? -15.739 -7.963 -19.573 1.00 63.31 395 GLU A N 1
ATOM 3094 C CA . GLU A 1 395 ? -16.394 -6.704 -19.922 1.00 63.31 395 GLU A CA 1
ATOM 3095 C C . GLU A 1 395 ? -15.353 -5.689 -20.388 1.00 63.31 395 GLU A C 1
ATOM 3097 O O . GLU A 1 395 ? -14.262 -5.585 -19.818 1.00 63.31 395 GLU A O 1
ATOM 3102 N N . ASP A 1 396 ? -15.700 -4.956 -21.442 1.00 73.31 396 ASP A N 1
ATOM 3103 C CA . ASP A 1 396 ? -14.879 -3.883 -21.987 1.00 73.31 396 ASP A CA 1
ATOM 3104 C C . ASP A 1 396 ? -14.627 -2.806 -20.913 1.00 73.31 396 ASP A C 1
ATOM 3106 O O . ASP A 1 396 ? -15.538 -2.396 -20.195 1.00 73.31 396 ASP A O 1
ATOM 3110 N N . GLY A 1 397 ? -13.381 -2.334 -20.796 1.00 82.12 397 GLY A N 1
ATOM 3111 C CA . GLY A 1 397 ? -13.007 -1.259 -19.865 1.00 82.12 397 GLY A CA 1
ATOM 3112 C C . GLY A 1 397 ? -12.526 -1.716 -18.482 1.00 82.12 397 GLY A C 1
ATOM 3113 O O . GLY A 1 397 ? -12.397 -0.888 -17.579 1.00 82.12 397 GLY A O 1
ATOM 3114 N N . ASN A 1 398 ? -12.219 -2.998 -18.293 1.00 86.94 398 ASN A N 1
ATOM 3115 C CA . ASN A 1 398 ? -11.634 -3.543 -17.059 1.00 86.94 398 ASN A CA 1
ATOM 3116 C C . ASN A 1 398 ? -10.098 -3.410 -16.948 1.00 86.94 398 ASN A C 1
ATOM 3118 O O . ASN A 1 398 ? -9.527 -3.736 -15.902 1.00 86.94 398 ASN A O 1
ATOM 3122 N N . LEU A 1 399 ? -9.426 -2.982 -18.020 1.00 89.81 399 LEU A N 1
ATOM 3123 C CA . LEU A 1 399 ? -7.975 -2.826 -18.089 1.00 89.81 399 LEU A CA 1
ATOM 3124 C C . LEU A 1 399 ? -7.578 -1.349 -18.107 1.00 89.81 399 LEU A C 1
ATOM 3126 O O . LEU A 1 399 ? -8.134 -0.539 -18.856 1.00 89.81 399 LEU A O 1
ATOM 3130 N N . TRP A 1 400 ? -6.565 -1.029 -17.310 1.00 92.25 400 TRP A N 1
ATOM 3131 C CA . TRP A 1 400 ? -6.036 0.310 -17.095 1.00 92.25 400 TRP A CA 1
ATOM 3132 C C . TRP A 1 400 ? -4.536 0.336 -17.384 1.00 92.25 400 TRP A C 1
ATOM 3134 O O . TRP A 1 400 ? -3.785 -0.514 -16.910 1.00 92.25 400 TRP A O 1
ATOM 3144 N N . ALA A 1 401 ? -4.097 1.315 -18.158 1.00 91.06 401 ALA A N 1
ATOM 3145 C CA . ALA A 1 401 ? -2.701 1.606 -18.415 1.00 91.06 401 ALA A CA 1
ATOM 3146 C C . ALA A 1 401 ? -2.191 2.685 -17.452 1.00 91.06 401 ALA A C 1
ATOM 3148 O O . ALA A 1 401 ? -2.955 3.517 -16.958 1.00 91.06 401 ALA A O 1
ATOM 3149 N N . MET A 1 402 ? -0.889 2.662 -17.189 1.00 89.25 402 MET A N 1
ATOM 3150 C CA . MET A 1 402 ? -0.220 3.634 -16.331 1.00 89.25 402 MET A CA 1
ATOM 3151 C C . MET A 1 402 ? 0.539 4.645 -17.193 1.00 89.25 402 MET A C 1
ATOM 3153 O O . MET A 1 402 ? 1.298 4.265 -18.087 1.00 89.25 402 MET A O 1
ATOM 3157 N N . GLU A 1 403 ? 0.374 5.933 -16.901 1.00 86.94 403 GLU A N 1
ATOM 3158 C CA . GLU A 1 403 ? 1.047 7.026 -17.606 1.00 86.94 403 GLU A CA 1
ATOM 3159 C C . GLU A 1 403 ? 1.850 7.903 -16.657 1.00 86.94 403 GLU A C 1
ATOM 3161 O O . GLU A 1 403 ? 1.502 8.098 -15.495 1.00 86.94 403 GLU A O 1
ATOM 3166 N N . ARG A 1 404 ? 2.934 8.472 -17.177 1.00 80.56 404 ARG A N 1
ATOM 3167 C CA . ARG A 1 404 ? 3.702 9.516 -16.506 1.00 80.56 404 ARG A CA 1
ATOM 3168 C C . ARG A 1 404 ? 4.224 10.488 -17.554 1.00 80.56 404 ARG A C 1
ATOM 3170 O O . ARG A 1 404 ? 4.889 10.052 -18.501 1.00 80.56 404 ARG A O 1
ATOM 3177 N N . ASP A 1 405 ? 3.928 11.775 -17.386 1.00 73.44 405 ASP A N 1
ATOM 3178 C CA . ASP A 1 405 ? 4.588 12.840 -18.143 1.00 73.44 405 ASP A CA 1
ATOM 3179 C C . ASP A 1 405 ? 5.755 13.423 -17.345 1.00 73.44 405 ASP A C 1
ATOM 3181 O O . ASP A 1 405 ? 5.837 13.292 -16.121 1.00 73.44 405 ASP A O 1
ATOM 3185 N N . ARG A 1 406 ? 6.661 14.095 -18.057 1.00 68.00 406 ARG A N 1
ATOM 3186 C CA . ARG A 1 406 ? 7.797 14.794 -17.451 1.00 68.00 406 ARG A CA 1
ATOM 3187 C C . ARG A 1 406 ? 7.307 15.886 -16.490 1.00 68.00 406 ARG A C 1
ATOM 3189 O O . ARG A 1 406 ? 6.442 16.683 -16.858 1.00 68.00 406 ARG A O 1
ATOM 3196 N N . GLY A 1 407 ? 7.877 15.935 -15.287 1.00 64.19 407 GLY A N 1
ATOM 3197 C CA . GLY A 1 407 ? 7.549 16.909 -14.247 1.00 64.19 407 GLY A CA 1
ATOM 3198 C C . GLY A 1 407 ? 6.280 16.593 -13.451 1.00 64.19 407 GLY A C 1
ATOM 3199 O O . GLY A 1 407 ? 5.898 17.379 -12.580 1.00 64.19 407 GLY A O 1
ATOM 3200 N N . ALA A 1 408 ? 5.606 15.470 -13.728 1.00 67.94 408 ALA A N 1
ATOM 3201 C CA . ALA A 1 408 ? 4.449 15.035 -12.953 1.00 67.94 408 ALA A CA 1
ATOM 3202 C C . ALA A 1 408 ? 4.880 14.473 -11.587 1.00 67.94 408 ALA A C 1
ATOM 3204 O O . ALA A 1 408 ? 5.839 13.704 -11.478 1.00 67.94 408 ALA A O 1
ATOM 3205 N N . ARG A 1 409 ? 4.132 14.825 -10.532 1.00 69.31 409 ARG A N 1
ATOM 3206 C CA . ARG A 1 409 ? 4.372 14.355 -9.154 1.00 69.31 409 ARG A CA 1
ATOM 3207 C C . ARG A 1 409 ? 3.803 12.960 -8.888 1.00 69.31 409 ARG A C 1
ATOM 3209 O O . ARG A 1 409 ? 4.098 12.379 -7.851 1.00 69.31 409 ARG A O 1
ATOM 3216 N N . GLY A 1 410 ? 2.973 12.447 -9.790 1.00 76.31 410 GLY A N 1
ATOM 3217 C CA . GLY A 1 410 ? 2.355 11.128 -9.704 1.00 76.31 410 GLY A CA 1
ATOM 3218 C C . GLY A 1 410 ? 2.096 10.533 -11.087 1.00 76.31 410 GLY A C 1
ATOM 3219 O O . GLY A 1 410 ? 2.566 11.051 -12.100 1.00 76.31 410 GLY A O 1
ATOM 3220 N N . PHE A 1 411 ? 1.333 9.448 -11.113 1.00 85.38 411 PHE A N 1
ATOM 3221 C CA . PHE A 1 411 ? 0.978 8.694 -12.310 1.00 85.38 411 PHE A CA 1
ATOM 3222 C C . PHE A 1 411 ? -0.459 8.986 -12.748 1.00 85.38 411 PHE A C 1
ATOM 3224 O O . PHE A 1 411 ? -1.341 9.147 -11.907 1.00 85.38 411 PHE A O 1
ATOM 3231 N N . GLY A 1 412 ? -0.698 8.996 -14.055 1.00 89.81 412 GLY A N 1
ATOM 3232 C CA . GLY A 1 412 ? -2.030 8.859 -14.634 1.00 89.81 412 GLY A CA 1
ATOM 3233 C C . GLY A 1 412 ? -2.438 7.389 -14.686 1.00 89.81 412 GLY A C 1
ATOM 3234 O O . GLY A 1 412 ? -1.602 6.516 -14.916 1.00 89.81 412 GLY A O 1
ATOM 3235 N N . ILE A 1 413 ? -3.724 7.114 -14.481 1.00 93.00 413 ILE A N 1
ATOM 3236 C CA . ILE A 1 413 ? -4.307 5.772 -14.601 1.00 93.00 413 ILE A CA 1
ATOM 3237 C C . ILE A 1 413 ? -5.388 5.865 -15.673 1.00 93.00 413 ILE A C 1
ATOM 3239 O O . ILE A 1 413 ? -6.402 6.521 -15.455 1.00 93.00 413 ILE A O 1
ATOM 3243 N N . VAL A 1 414 ? -5.171 5.269 -16.842 1.00 92.50 414 VAL A N 1
ATOM 3244 C CA . VAL A 1 414 ? -5.977 5.530 -18.044 1.00 92.50 414 VAL A CA 1
ATOM 3245 C C . VAL A 1 414 ? -6.644 4.255 -18.523 1.00 92.50 414 VAL A C 1
ATOM 3247 O O . VAL A 1 414 ? -6.002 3.223 -18.685 1.00 92.50 414 VAL A O 1
ATOM 3250 N N . ASN A 1 415 ? -7.947 4.306 -18.757 1.00 92.25 415 ASN A N 1
ATOM 3251 C CA . ASN A 1 415 ? -8.687 3.155 -19.236 1.00 92.25 415 ASN A CA 1
ATOM 3252 C C . ASN A 1 415 ? -8.288 2.808 -20.676 1.00 92.25 415 ASN A C 1
ATOM 3254 O O . ASN A 1 415 ? -8.287 3.673 -21.550 1.00 92.25 415 ASN A O 1
ATOM 3258 N N . THR A 1 416 ? -8.000 1.537 -20.933 1.00 90.38 416 THR A N 1
ATOM 3259 C CA . THR A 1 416 ? -7.508 1.066 -22.240 1.00 90.38 416 THR A CA 1
ATOM 3260 C C . THR A 1 416 ? -8.563 1.088 -23.348 1.00 90.38 416 THR A C 1
ATOM 3262 O O . THR A 1 416 ? -8.207 1.159 -24.520 1.00 90.38 416 THR A O 1
ATOM 3265 N N . VAL A 1 417 ? -9.853 1.063 -22.996 1.00 87.88 417 VAL A N 1
ATOM 3266 C CA . VAL A 1 417 ? -10.961 1.074 -23.964 1.00 87.88 417 VAL A CA 1
ATOM 3267 C C . VAL A 1 417 ? -11.508 2.482 -24.151 1.00 87.88 417 VAL A C 1
ATOM 3269 O O . VAL A 1 417 ? -11.667 2.949 -25.277 1.00 87.88 417 VAL A O 1
ATOM 3272 N N . THR A 1 418 ? -11.805 3.177 -23.052 1.00 86.62 418 THR A N 1
ATOM 3273 C CA . THR A 1 418 ? -12.456 4.493 -23.124 1.00 86.62 418 THR A CA 1
ATOM 3274 C C . THR A 1 418 ? -11.466 5.639 -23.318 1.00 86.62 418 THR A C 1
ATOM 3276 O O . THR A 1 418 ? -11.888 6.753 -23.621 1.00 86.62 418 THR A O 1
ATOM 3279 N N . ASN A 1 419 ? -10.162 5.388 -23.129 1.00 88.06 419 ASN A N 1
ATOM 3280 C CA . ASN A 1 419 ? -9.114 6.408 -23.002 1.00 88.06 419 ASN A CA 1
ATOM 3281 C C . ASN A 1 419 ? -9.420 7.461 -21.919 1.00 88.06 419 ASN A C 1
ATOM 3283 O O . ASN A 1 419 ? -8.864 8.558 -21.943 1.00 88.06 419 ASN A O 1
ATOM 3287 N N . GLY A 1 420 ? -10.316 7.151 -20.975 1.00 88.44 420 GLY A N 1
ATOM 3288 C CA . GLY A 1 420 ? -10.626 8.020 -19.850 1.00 88.44 420 GLY A CA 1
ATOM 3289 C C . GLY A 1 420 ? -9.587 7.871 -18.740 1.00 88.44 420 GLY A C 1
ATOM 3290 O O . GLY A 1 420 ? -9.305 6.752 -18.309 1.00 88.44 420 GLY A O 1
ATOM 3291 N N . ALA A 1 421 ? -9.026 8.981 -18.266 1.00 89.50 421 ALA A N 1
ATOM 3292 C CA . ALA A 1 421 ? -8.185 9.015 -17.080 1.00 89.50 421 ALA A CA 1
ATOM 3293 C C . ALA A 1 421 ? -9.050 8.908 -15.818 1.00 89.50 421 ALA A C 1
ATOM 3295 O O . ALA A 1 421 ? -10.092 9.553 -15.698 1.00 89.50 421 ALA A O 1
ATOM 3296 N N . LEU A 1 422 ? -8.605 8.084 -14.873 1.00 90.88 422 LEU A N 1
ATOM 3297 C CA . LEU A 1 422 ? -9.158 8.022 -13.533 1.00 90.88 422 LEU A CA 1
ATOM 3298 C C . LEU A 1 422 ? -8.904 9.370 -12.861 1.00 90.88 422 LEU A C 1
ATOM 3300 O O . LEU A 1 422 ? -7.757 9.761 -12.643 1.00 90.88 422 LEU A O 1
ATOM 3304 N N . ASP A 1 423 ? -9.983 10.072 -12.565 1.00 86.94 423 ASP A N 1
ATOM 3305 C CA . ASP A 1 423 ? -9.967 11.460 -12.138 1.00 86.94 423 ASP A CA 1
ATOM 3306 C C . ASP A 1 423 ? -10.772 11.647 -10.858 1.00 86.94 423 ASP A C 1
ATOM 3308 O O . ASP A 1 423 ? -11.766 10.953 -10.616 1.00 86.94 423 ASP A O 1
ATOM 3312 N N . GLN A 1 424 ? -10.347 12.615 -10.052 1.00 85.50 424 GLN A N 1
ATOM 3313 C CA . GLN A 1 424 ? -11.083 13.060 -8.881 1.00 85.50 424 GLN A CA 1
ATOM 3314 C C . GLN A 1 424 ? -11.756 14.417 -9.130 1.00 85.50 424 GLN A C 1
ATOM 3316 O O . GLN A 1 424 ? -11.362 15.441 -8.563 1.00 85.50 424 GLN A O 1
ATOM 3321 N N . TRP A 1 425 ? -12.798 14.398 -9.959 1.00 71.56 425 TRP A N 1
ATOM 3322 C CA . TRP A 1 425 ? -13.549 15.580 -10.379 1.00 71.56 425 TRP A CA 1
ATOM 3323 C C . TRP A 1 425 ? -14.460 16.158 -9.273 1.00 71.56 425 TRP A C 1
ATOM 3325 O O . TRP A 1 425 ? -14.854 15.473 -8.320 1.00 71.56 425 TRP A O 1
ATOM 3335 N N . ASP A 1 426 ? -14.846 17.429 -9.452 1.00 55.38 426 ASP A N 1
ATOM 3336 C CA . ASP A 1 426 ? -15.853 18.185 -8.682 1.00 55.38 426 ASP A CA 1
ATOM 3337 C C . ASP A 1 426 ? -15.537 18.368 -7.186 1.00 55.38 426 ASP A C 1
ATOM 3339 O O . ASP A 1 426 ? -16.118 17.740 -6.297 1.00 55.38 426 ASP A O 1
ATOM 3343 N N . GLY A 1 427 ? -14.549 19.218 -6.884 1.00 55.44 427 GLY A N 1
ATOM 3344 C CA . GLY A 1 427 ? -14.209 19.573 -5.499 1.00 55.44 427 GLY A CA 1
ATOM 3345 C C . GLY A 1 427 ? -13.703 18.399 -4.647 1.00 55.44 427 GLY A C 1
ATOM 3346 O O . GLY A 1 427 ? -13.672 18.498 -3.420 1.00 55.44 427 GLY A O 1
ATOM 3347 N N . GLY A 1 428 ? -13.310 17.287 -5.279 1.00 59.66 428 GLY A N 1
ATOM 3348 C CA . GLY A 1 428 ? -12.730 16.121 -4.617 1.00 59.66 428 GLY A CA 1
ATOM 3349 C C . GLY A 1 428 ? -13.737 15.078 -4.114 1.00 59.66 428 GLY A C 1
ATOM 3350 O O . GLY A 1 428 ? -13.340 14.192 -3.352 1.00 59.66 428 GLY A O 1
ATOM 3351 N N . ALA A 1 429 ? -15.021 15.158 -4.484 1.00 64.75 429 ALA A N 1
ATOM 3352 C CA . ALA A 1 429 ? -16.053 14.272 -3.933 1.00 64.75 429 ALA A CA 1
ATOM 3353 C C . ALA A 1 429 ? -16.264 12.968 -4.725 1.00 64.75 429 ALA A C 1
ATOM 3355 O O . ALA A 1 429 ? -16.644 11.953 -4.132 1.00 64.75 429 ALA A O 1
ATOM 3356 N N . THR A 1 430 ? -16.017 12.968 -6.038 1.00 77.69 430 THR A N 1
ATOM 3357 C CA . THR A 1 430 ? -16.334 11.829 -6.919 1.00 77.69 430 THR A CA 1
ATOM 3358 C C . THR A 1 430 ? -15.106 11.305 -7.655 1.00 77.69 430 THR A C 1
ATOM 3360 O O . THR A 1 430 ? -14.137 12.032 -7.835 1.00 77.69 430 THR A O 1
ATOM 3363 N N . ILE A 1 431 ? -15.135 10.020 -8.026 1.00 86.44 431 ILE A N 1
ATOM 3364 C CA . ILE A 1 431 ? -14.108 9.377 -8.854 1.00 86.44 431 ILE A CA 1
ATOM 3365 C C . ILE A 1 431 ? -14.757 8.992 -10.181 1.00 86.44 431 ILE A C 1
ATOM 3367 O O . ILE A 1 431 ? -15.773 8.292 -10.187 1.00 86.44 431 ILE A O 1
ATOM 3371 N N . GLN A 1 432 ? -14.199 9.462 -11.293 1.00 86.19 432 GLN A N 1
ATOM 3372 C CA . GLN A 1 432 ? -14.762 9.306 -12.637 1.00 86.19 432 GLN A CA 1
ATOM 3373 C C . GLN A 1 432 ? -13.669 8.996 -13.667 1.00 86.19 432 GLN A C 1
ATOM 3375 O O . GLN A 1 432 ? -12.485 9.087 -13.368 1.00 86.19 432 GLN A O 1
ATOM 3380 N N . ALA A 1 433 ? -14.068 8.583 -14.872 1.00 80.00 433 ALA A N 1
ATOM 3381 C CA . ALA A 1 433 ? -13.163 8.319 -15.991 1.00 80.00 433 ALA A CA 1
ATOM 3382 C C . ALA A 1 433 ? -13.274 9.470 -17.004 1.00 80.00 433 ALA A C 1
ATOM 3384 O O . ALA A 1 433 ? -13.988 9.351 -18.001 1.00 80.00 433 ALA A O 1
ATOM 3385 N N . HIS A 1 434 ? -12.652 10.611 -16.706 1.00 80.81 434 HIS A N 1
ATOM 3386 C CA . HIS A 1 434 ? -12.721 11.823 -17.533 1.00 80.81 434 HIS A CA 1
ATOM 3387 C C . HIS A 1 434 ? -11.818 11.728 -18.773 1.00 80.81 434 HIS A C 1
ATOM 3389 O O . HIS A 1 434 ? -10.904 10.909 -18.792 1.00 80.81 434 HIS A O 1
ATOM 3395 N N . PRO A 1 435 ? -12.033 12.541 -19.828 1.00 80.75 435 PRO A N 1
ATOM 3396 C CA . PRO A 1 435 ? -11.142 12.557 -20.987 1.00 80.75 435 PRO A CA 1
ATOM 3397 C C . PRO A 1 435 ? -9.675 12.726 -20.570 1.00 80.75 435 PRO A C 1
ATOM 3399 O O . PRO A 1 435 ? -9.350 13.639 -19.808 1.00 80.75 435 PRO A O 1
ATOM 3402 N N . ASN A 1 436 ? -8.793 11.845 -21.056 1.00 79.12 436 ASN A N 1
ATOM 3403 C CA . ASN A 1 436 ? -7.372 11.905 -20.727 1.00 79.12 436 ASN A CA 1
ATOM 3404 C C . ASN A 1 436 ? -6.725 13.162 -21.332 1.00 79.12 436 ASN A C 1
ATOM 3406 O O . ASN A 1 436 ? -6.353 13.188 -22.504 1.00 79.12 436 ASN A O 1
ATOM 3410 N N . ASN A 1 437 ? -6.561 14.195 -20.505 1.00 71.69 437 ASN A N 1
ATOM 3411 C CA . ASN A 1 437 ? -5.837 15.424 -20.843 1.00 71.69 437 ASN A CA 1
ATOM 3412 C C . ASN A 1 437 ? -4.349 15.358 -20.427 1.00 71.69 437 ASN A C 1
ATOM 3414 O O . ASN A 1 437 ? -3.685 16.391 -20.298 1.00 71.69 437 ASN A O 1
ATOM 3418 N N . GLY A 1 438 ? -3.832 14.147 -20.196 1.00 70.75 438 GLY A N 1
ATOM 3419 C CA . GLY A 1 438 ? -2.492 13.877 -19.690 1.00 70.75 438 GLY A CA 1
ATOM 3420 C C . GLY A 1 438 ? -2.362 14.088 -18.181 1.00 70.75 438 GLY A C 1
ATOM 3421 O O . GLY A 1 438 ? -3.298 14.494 -17.484 1.00 70.75 438 GLY A O 1
ATOM 3422 N N . THR A 1 439 ? -1.150 13.863 -17.673 1.00 67.25 439 THR A N 1
ATOM 3423 C CA . THR A 1 439 ? -0.822 14.011 -16.246 1.00 67.25 439 THR A CA 1
ATOM 3424 C C . THR A 1 439 ? -0.552 15.461 -15.843 1.00 67.25 439 THR A C 1
ATOM 3426 O O . THR A 1 439 ? -0.127 15.715 -14.726 1.00 67.25 439 THR A O 1
ATOM 3429 N N . LYS A 1 440 ? -0.809 16.451 -16.709 1.00 74.88 440 LYS A N 1
ATOM 3430 C CA . LYS A 1 440 ? -0.690 17.878 -16.351 1.00 74.88 440 LYS A CA 1
ATOM 3431 C C . LYS A 1 440 ? -1.779 18.345 -15.384 1.00 74.88 440 LYS A C 1
ATOM 3433 O O . LYS A 1 440 ? -1.547 19.294 -14.639 1.00 74.88 440 LYS A O 1
ATOM 3438 N N . ASP A 1 441 ? -2.940 17.693 -15.392 1.00 79.56 441 ASP A N 1
ATOM 3439 C CA . ASP A 1 441 ? -3.974 17.936 -14.389 1.00 79.56 441 ASP A CA 1
ATOM 3440 C C . ASP A 1 441 ? -3.596 17.240 -13.079 1.00 79.56 441 ASP A C 1
ATOM 3442 O O . ASP A 1 441 ? -3.338 16.036 -13.048 1.00 79.56 441 ASP A O 1
ATOM 3446 N N . LEU A 1 442 ? -3.568 17.997 -11.983 1.00 81.00 442 LEU A N 1
ATOM 3447 C CA . LEU A 1 442 ? -3.226 17.462 -10.668 1.00 81.00 442 LEU A CA 1
ATOM 3448 C C . LEU A 1 442 ? -4.317 16.511 -10.128 1.00 81.00 442 LEU A C 1
ATOM 3450 O O . LEU A 1 442 ? -4.020 15.680 -9.272 1.00 81.00 442 LEU A O 1
ATOM 3454 N N . HIS A 1 443 ? -5.552 16.578 -10.640 1.00 82.75 443 HIS A N 1
ATOM 3455 C CA . HIS A 1 443 ? -6.631 15.644 -10.287 1.00 82.75 443 HIS A CA 1
ATOM 3456 C C . HIS A 1 443 ? -6.474 14.269 -10.967 1.00 82.75 443 HIS A C 1
ATOM 3458 O O . HIS A 1 443 ? -6.953 13.268 -10.433 1.00 82.75 443 HIS A O 1
ATOM 3464 N N . HIS A 1 444 ? -5.691 14.193 -12.050 1.00 85.69 444 HIS A N 1
ATOM 3465 C CA . HIS A 1 444 ? -5.320 12.947 -12.733 1.00 85.69 444 HIS A CA 1
ATOM 3466 C C . HIS A 1 444 ? -4.063 12.283 -12.163 1.00 85.69 444 HIS A C 1
ATOM 3468 O O . HIS A 1 444 ? -3.693 11.196 -12.605 1.00 85.69 444 HIS A O 1
ATOM 3474 N N . GLN A 1 445 ? -3.366 12.935 -11.230 1.00 86.62 445 GLN A N 1
ATOM 3475 C CA . GLN A 1 445 ? -2.110 12.430 -10.691 1.00 86.62 445 GLN A CA 1
ATOM 3476 C C . GLN A 1 445 ? -2.334 11.636 -9.405 1.00 86.62 445 GLN A C 1
ATOM 3478 O O . GLN A 1 445 ? -2.833 12.148 -8.400 1.00 86.62 445 GLN A O 1
ATOM 3483 N N . TRP A 1 446 ? -1.864 10.395 -9.421 1.00 87.38 446 TRP A N 1
ATOM 3484 C CA . TRP A 1 446 ? -1.986 9.451 -8.321 1.00 87.38 446 TRP A CA 1
ATOM 3485 C C . TRP A 1 446 ? -0.614 8.989 -7.835 1.00 87.38 446 TRP A C 1
ATOM 3487 O O . TRP A 1 446 ? 0.287 8.718 -8.625 1.00 87.38 446 TRP A O 1
ATOM 3497 N N . VAL A 1 447 ? -0.462 8.848 -6.525 1.00 80.69 447 VAL A N 1
ATOM 3498 C CA . VAL A 1 447 ? 0.638 8.118 -5.893 1.00 80.69 447 VAL A CA 1
ATOM 3499 C C . VAL A 1 447 ? 0.088 6.789 -5.404 1.00 80.69 447 VAL A C 1
ATOM 3501 O O . VAL A 1 447 ? -0.983 6.728 -4.795 1.00 80.69 447 VAL A O 1
ATOM 3504 N N . ILE A 1 448 ? 0.814 5.713 -5.693 1.00 77.56 448 ILE A N 1
ATOM 3505 C CA . ILE A 1 448 ? 0.438 4.366 -5.281 1.00 77.56 448 ILE A CA 1
ATOM 3506 C C . ILE A 1 448 ? 1.386 3.940 -4.168 1.00 77.56 448 ILE A C 1
ATOM 3508 O O . ILE A 1 448 ? 2.588 3.827 -4.386 1.00 77.56 448 ILE A O 1
ATOM 3512 N N . VAL A 1 449 ? 0.840 3.703 -2.977 1.00 69.69 449 VAL A N 1
ATOM 3513 C CA . VAL A 1 449 ? 1.623 3.348 -1.790 1.00 69.69 449 VAL A CA 1
ATOM 3514 C C . VAL A 1 449 ? 1.338 1.907 -1.417 1.00 69.69 449 VAL A C 1
ATOM 3516 O O . VAL A 1 449 ? 0.214 1.551 -1.062 1.00 69.69 449 VAL A O 1
ATOM 3519 N N . GLN A 1 450 ? 2.363 1.063 -1.465 1.00 64.75 450 GLN A N 1
ATOM 3520 C CA . GLN A 1 450 ? 2.242 -0.330 -1.060 1.00 64.75 450 GLN A CA 1
ATOM 3521 C C . GLN A 1 450 ? 1.857 -0.460 0.426 1.00 64.75 450 GLN A C 1
ATOM 3523 O O . GLN A 1 450 ? 2.418 0.185 1.314 1.00 64.75 450 GLN A O 1
ATOM 3528 N N . VAL A 1 451 ? 0.902 -1.344 0.709 1.00 63.00 451 VAL A N 1
ATOM 3529 C CA . VAL A 1 451 ? 0.499 -1.749 2.057 1.00 63.00 451 VAL A CA 1
ATOM 3530 C C . VAL A 1 451 ? 1.367 -2.926 2.483 1.00 63.00 451 VAL A C 1
ATOM 3532 O O . VAL A 1 451 ? 1.160 -4.064 2.060 1.00 63.00 451 VAL A O 1
ATOM 3535 N N . LEU A 1 452 ? 2.348 -2.651 3.338 1.00 52.81 452 LEU A N 1
ATOM 3536 C CA . LEU A 1 452 ? 3.249 -3.665 3.879 1.00 52.81 452 LEU A CA 1
ATOM 3537 C C . LEU A 1 452 ? 2.592 -4.424 5.038 1.00 52.81 452 LEU A C 1
ATOM 3539 O O . LEU A 1 452 ? 1.953 -3.832 5.906 1.00 52.81 452 LEU A O 1
ATOM 3543 N N . SER A 1 453 ? 2.785 -5.745 5.082 1.00 48.22 453 SER A N 1
ATOM 3544 C CA . SER A 1 453 ? 2.239 -6.635 6.121 1.00 48.22 453 SER A CA 1
ATOM 3545 C C . SER A 1 453 ? 2.877 -6.460 7.508 1.00 48.22 453 SER A C 1
ATOM 3547 O O . SER A 1 453 ? 2.486 -7.152 8.440 1.00 48.22 453 SER A O 1
ATOM 3549 N N . GLY A 1 454 ? 3.879 -5.584 7.637 1.00 54.16 454 GLY A N 1
ATOM 3550 C CA . GLY A 1 454 ? 4.548 -5.236 8.896 1.00 54.16 454 GLY A CA 1
ATOM 3551 C C . GLY A 1 454 ? 4.119 -3.887 9.481 1.00 54.16 454 GLY A C 1
ATOM 3552 O O . GLY A 1 454 ? 4.792 -3.388 10.383 1.00 54.16 454 GLY A O 1
ATOM 3553 N N . ARG A 1 455 ? 3.055 -3.270 8.947 1.00 64.12 455 ARG A N 1
ATOM 3554 C CA . ARG A 1 455 ? 2.536 -1.986 9.429 1.00 64.12 455 ARG A CA 1
ATOM 3555 C C . ARG A 1 455 ? 1.419 -2.194 10.444 1.00 64.12 455 ARG A C 1
ATOM 3557 O O . ARG A 1 455 ? 0.431 -2.855 10.144 1.00 64.12 455 ARG A O 1
ATOM 3564 N N . LEU A 1 456 ? 1.567 -1.586 11.617 1.00 64.06 456 LEU A N 1
ATOM 3565 C CA . LEU A 1 456 ? 0.484 -1.449 12.587 1.00 64.06 456 LEU A CA 1
ATOM 3566 C C . LEU A 1 456 ? -0.556 -0.428 12.081 1.00 64.06 456 LEU A C 1
ATOM 3568 O O . LEU A 1 456 ? -0.242 0.396 11.208 1.00 64.06 456 LEU A O 1
ATOM 3572 N N . PRO A 1 457 ? -1.774 -0.423 12.655 1.00 67.31 457 PRO A N 1
ATOM 3573 C CA . PRO A 1 457 ? -2.728 0.671 12.511 1.00 67.31 457 PRO A CA 1
ATOM 3574 C C . PRO A 1 457 ? -2.108 2.041 12.769 1.00 67.31 457 PRO A C 1
ATOM 3576 O O . PRO A 1 457 ? -1.079 2.171 13.433 1.00 67.31 457 PRO A O 1
ATOM 3579 N N . SER A 1 458 ? -2.762 3.085 12.259 1.00 75.44 458 SER A N 1
ATOM 3580 C CA . SER A 1 458 ? -2.340 4.443 12.575 1.00 75.44 458 SER A CA 1
ATOM 3581 C C . SER A 1 458 ? -2.803 4.853 13.969 1.00 75.44 458 SER A C 1
ATOM 3583 O O . SER A 1 458 ? -3.933 4.555 14.364 1.00 75.44 458 SER A O 1
ATOM 3585 N N . PHE A 1 459 ? -1.947 5.591 14.667 1.00 84.62 459 PHE A N 1
ATOM 3586 C CA . PHE A 1 459 ? -2.238 6.179 15.967 1.00 84.62 459 PHE A CA 1
ATOM 3587 C C . PHE A 1 459 ? -1.933 7.671 15.955 1.00 84.62 459 PHE A C 1
ATOM 3589 O O . PHE A 1 459 ? -0.956 8.114 15.348 1.00 84.62 459 PHE A O 1
ATOM 3596 N N . ALA A 1 460 ? -2.732 8.439 16.685 1.00 87.94 460 ALA A N 1
ATOM 3597 C CA . ALA A 1 460 ? -2.300 9.719 17.205 1.00 87.94 460 ALA A CA 1
ATOM 3598 C C . ALA A 1 460 ? -1.359 9.495 18.389 1.00 87.94 460 ALA A C 1
ATOM 3600 O O . ALA A 1 460 ? -1.638 8.680 19.268 1.00 87.94 460 ALA A O 1
ATOM 3601 N N . LEU A 1 461 ? -0.248 10.230 18.404 1.00 91.81 461 LEU A N 1
ATOM 3602 C CA . LEU A 1 461 ? 0.725 10.206 19.495 1.00 91.81 461 LEU A CA 1
ATOM 3603 C C . LEU A 1 461 ? 0.473 11.410 20.383 1.00 91.81 461 LEU A C 1
ATOM 3605 O O . LEU A 1 461 ? 0.787 12.533 19.993 1.00 91.81 461 LEU A O 1
ATOM 3609 N N . VAL A 1 462 ? -0.129 11.189 21.547 1.00 90.12 462 VAL A N 1
ATOM 3610 C CA . VAL A 1 462 ? -0.573 12.259 22.446 1.00 90.12 462 VAL A CA 1
ATOM 3611 C C . VAL A 1 462 ? 0.367 12.373 23.624 1.00 90.12 462 VAL A C 1
ATOM 3613 O O . VAL A 1 462 ? 0.641 11.393 24.311 1.00 90.12 462 VAL A O 1
ATOM 3616 N N . ASN A 1 463 ? 0.870 13.576 23.866 1.00 90.44 463 ASN A N 1
ATOM 3617 C CA . ASN A 1 463 ? 1.740 13.813 25.000 1.00 90.44 463 ASN A CA 1
ATOM 3618 C C . ASN A 1 463 ? 0.940 13.798 26.310 1.00 90.44 463 ASN A C 1
ATOM 3620 O O . ASN A 1 463 ? -0.047 14.524 26.444 1.00 90.44 463 ASN A O 1
ATOM 3624 N N . SER A 1 464 ? 1.389 13.018 27.293 1.00 85.38 464 SER A N 1
ATOM 3625 C CA . SER A 1 464 ? 0.663 12.843 28.559 1.00 85.38 464 SER A CA 1
ATOM 3626 C C . SER A 1 464 ? 0.650 14.082 29.457 1.00 85.38 464 SER A C 1
ATOM 3628 O O . SER A 1 464 ? -0.210 14.203 30.328 1.00 85.38 464 SER A O 1
ATOM 3630 N N . ARG A 1 465 ? 1.603 15.004 29.270 1.00 84.56 465 ARG A N 1
ATOM 3631 C CA . ARG A 1 465 ? 1.665 16.253 30.033 1.00 84.56 465 ARG A CA 1
ATOM 3632 C C . ARG A 1 465 ? 0.759 17.316 29.434 1.00 84.56 465 ARG A C 1
ATOM 3634 O O . ARG A 1 465 ? 0.122 18.063 30.166 1.00 84.56 465 ARG A O 1
ATOM 3641 N N . THR A 1 466 ? 0.734 17.412 28.107 1.00 84.56 466 THR A N 1
ATOM 3642 C CA . THR A 1 466 ? 0.135 18.570 27.426 1.00 84.56 466 THR A CA 1
ATOM 3643 C C . THR A 1 466 ? -1.162 18.253 26.700 1.00 84.56 466 THR A C 1
ATOM 3645 O O . THR A 1 466 ? -1.887 19.170 26.325 1.00 84.56 466 THR A O 1
ATOM 3648 N N . GLY A 1 467 ? -1.480 16.972 26.497 1.00 82.56 467 GLY A N 1
ATOM 3649 C CA . GLY A 1 467 ? -2.657 16.531 25.747 1.00 82.56 467 GLY A CA 1
ATOM 3650 C C . GLY A 1 467 ? -2.597 16.861 24.251 1.00 82.56 467 GLY A C 1
ATOM 3651 O O . GLY A 1 467 ? -3.572 16.627 23.535 1.00 82.56 467 GLY A O 1
ATOM 3652 N N . ARG A 1 468 ? -1.472 17.406 23.768 1.00 87.50 468 ARG A N 1
ATOM 3653 C CA . ARG A 1 468 ? -1.250 17.754 22.362 1.00 87.50 468 ARG A CA 1
ATOM 3654 C C . ARG A 1 468 ? -0.778 16.527 21.594 1.00 87.50 468 ARG A C 1
ATOM 3656 O O . ARG A 1 468 ? 0.027 15.742 22.098 1.00 87.50 468 ARG A O 1
ATOM 3663 N N . SER A 1 469 ? -1.261 16.372 20.369 1.00 90.69 469 SER A N 1
ATOM 3664 C CA . SER A 1 469 ? -0.864 15.283 19.481 1.00 90.69 469 SER A CA 1
ATOM 3665 C C . SER A 1 469 ? 0.289 15.685 18.579 1.00 90.69 469 SER A C 1
ATOM 3667 O O . SER A 1 469 ? 0.317 16.814 18.098 1.00 90.69 469 SER A O 1
ATOM 3669 N N . LEU A 1 470 ? 1.209 14.759 18.316 1.00 93.62 470 LEU A N 1
ATOM 3670 C CA . LEU A 1 470 ? 2.277 14.929 17.337 1.00 93.62 470 LEU A CA 1
ATOM 3671 C C . LEU A 1 470 ? 1.682 15.129 15.938 1.00 93.62 470 LEU A C 1
ATOM 3673 O O . LEU A 1 470 ? 0.934 14.279 15.457 1.00 93.62 470 LEU A O 1
ATOM 3677 N N . THR A 1 471 ? 2.030 16.233 15.284 1.00 91.00 471 THR A N 1
ATOM 3678 C CA . THR A 1 471 ? 1.421 16.684 14.031 1.00 91.00 471 THR A CA 1
ATOM 3679 C C . THR A 1 471 ? 2.471 16.902 12.949 1.00 91.00 471 THR A C 1
ATOM 3681 O O . THR A 1 471 ? 3.420 17.662 13.132 1.00 91.00 471 THR A O 1
ATOM 3684 N N . TYR A 1 472 ? 2.240 16.320 11.779 1.00 87.06 472 TYR A N 1
ATOM 3685 C CA . TYR A 1 472 ? 2.901 16.689 10.537 1.00 87.06 472 TYR A CA 1
ATOM 3686 C C . TYR A 1 472 ? 2.306 17.998 9.999 1.00 87.06 472 TYR A C 1
ATOM 3688 O O . TYR A 1 472 ? 1.137 18.060 9.612 1.00 87.06 472 TYR A O 1
ATOM 3696 N N . ALA A 1 473 ? 3.115 19.051 9.948 1.00 85.81 473 ALA A N 1
ATOM 3697 C CA . ALA A 1 473 ? 2.763 20.325 9.341 1.00 85.81 473 ALA A CA 1
ATOM 3698 C C . ALA A 1 473 ? 3.417 20.432 7.958 1.00 85.81 473 ALA A C 1
ATOM 3700 O O . ALA A 1 473 ? 4.639 20.549 7.834 1.00 85.81 473 ALA A O 1
ATOM 3701 N N . LYS A 1 474 ? 2.588 20.407 6.907 1.00 72.56 474 LYS A N 1
ATOM 3702 C CA . LYS A 1 474 ? 3.048 20.594 5.527 1.00 72.56 474 LYS A CA 1
ATOM 3703 C C . LYS A 1 474 ? 3.672 21.983 5.386 1.00 72.56 474 LYS A C 1
ATOM 3705 O O . LYS A 1 474 ? 3.022 22.983 5.686 1.00 72.56 474 LYS A O 1
ATOM 3710 N N . THR A 1 475 ? 4.913 22.039 4.914 1.00 69.75 475 THR A N 1
ATOM 3711 C CA . THR A 1 475 ? 5.594 23.294 4.579 1.00 69.75 475 THR A CA 1
ATOM 3712 C C . THR A 1 475 ? 5.849 23.365 3.073 1.00 69.75 475 THR A C 1
ATOM 3714 O O . THR A 1 475 ? 5.543 22.428 2.337 1.00 69.75 475 THR A O 1
ATOM 3717 N N . SER A 1 476 ? 6.366 24.496 2.593 1.00 64.12 476 SER A N 1
ATOM 3718 C CA . SER A 1 476 ? 6.856 24.620 1.216 1.00 64.12 476 SER A CA 1
ATOM 3719 C C . SER A 1 476 ? 8.167 23.863 0.973 1.00 64.12 476 SER A C 1
ATOM 3721 O O . SER A 1 476 ? 8.596 23.772 -0.175 1.00 64.12 476 SER A O 1
ATOM 3723 N N . GLN A 1 477 ? 8.809 23.346 2.025 1.00 62.41 477 GLN A N 1
ATOM 3724 C CA . GLN A 1 477 ? 10.043 22.576 1.923 1.00 62.41 477 GLN A CA 1
ATOM 3725 C C . GLN A 1 477 ? 9.760 21.081 1.687 1.00 62.41 477 GLN A C 1
ATOM 3727 O O . GLN A 1 477 ? 8.664 20.613 2.003 1.00 62.41 477 GLN A O 1
ATOM 3732 N N . PRO A 1 478 ? 10.732 20.327 1.133 1.00 57.16 478 PRO A N 1
ATOM 3733 C CA . PRO A 1 478 ? 10.589 18.885 0.904 1.00 57.16 478 PRO A CA 1
ATOM 3734 C C . PRO A 1 478 ? 10.384 18.108 2.211 1.00 57.16 478 PRO A C 1
ATOM 3736 O O . PRO A 1 478 ? 9.619 17.147 2.263 1.00 57.16 478 PRO A O 1
ATOM 3739 N N . GLU A 1 479 ? 11.043 18.562 3.279 1.00 67.81 479 GLU A N 1
ATOM 3740 C CA . GLU A 1 479 ? 10.891 18.039 4.632 1.00 67.81 479 GLU A CA 1
ATOM 3741 C C . GLU A 1 479 ? 9.660 18.671 5.299 1.00 67.81 479 GLU A C 1
ATOM 3743 O O . GLU A 1 479 ? 9.491 19.896 5.348 1.00 67.81 479 GLU A O 1
ATOM 3748 N N . GLY A 1 480 ? 8.777 17.826 5.831 1.00 73.44 480 GLY A N 1
ATOM 3749 C CA . GLY A 1 480 ? 7.658 18.298 6.637 1.00 73.44 480 GLY A CA 1
ATOM 3750 C C . GLY A 1 480 ? 8.125 18.736 8.019 1.00 73.44 480 GLY A C 1
ATOM 3751 O O . GLY A 1 480 ? 9.035 18.136 8.593 1.00 73.44 480 GLY A O 1
ATOM 3752 N N . ASN A 1 481 ? 7.480 19.759 8.580 1.00 87.19 481 ASN A N 1
ATOM 3753 C CA . ASN A 1 481 ? 7.758 20.173 9.951 1.00 87.19 481 ASN A CA 1
ATOM 3754 C C . ASN A 1 481 ? 6.964 19.305 10.940 1.00 87.19 481 ASN A C 1
ATOM 3756 O O . ASN A 1 481 ? 5.835 18.902 10.649 1.00 87.19 481 ASN A O 1
ATOM 3760 N N . ILE A 1 482 ? 7.532 19.055 12.119 1.00 91.62 482 ILE A N 1
ATOM 3761 C CA . ILE A 1 482 ? 6.870 18.335 13.208 1.00 91.62 482 ILE A CA 1
ATOM 3762 C C . ILE A 1 482 ? 6.509 19.333 14.303 1.00 91.62 482 ILE A C 1
ATOM 3764 O O . ILE A 1 482 ? 7.375 19.979 14.886 1.00 91.62 482 ILE A O 1
ATOM 3768 N N . ILE A 1 483 ? 5.218 19.446 14.594 1.00 92.44 483 ILE A N 1
ATOM 3769 C CA . ILE A 1 483 ? 4.688 20.279 15.680 1.00 92.44 483 ILE A CA 1
ATOM 3770 C C . ILE A 1 483 ? 3.828 19.417 16.605 1.00 92.44 483 ILE A C 1
ATOM 3772 O O . ILE A 1 483 ? 3.644 18.226 16.356 1.00 92.44 483 ILE A O 1
ATOM 3776 N N . THR A 1 484 ? 3.265 20.001 17.659 1.00 91.56 484 THR A N 1
ATOM 3777 C CA . THR A 1 484 ? 2.137 19.382 18.364 1.00 91.56 484 THR A CA 1
ATOM 3778 C C . THR A 1 484 ? 0.898 20.270 18.322 1.00 91.56 484 THR A C 1
ATOM 3780 O O . THR A 1 484 ? 0.979 21.492 18.469 1.00 91.56 484 THR A O 1
ATOM 3783 N N . ALA A 1 485 ? -0.275 19.674 18.126 1.00 86.81 485 ALA A N 1
ATOM 3784 C CA . ALA A 1 485 ? -1.546 20.388 18.020 1.00 86.81 485 ALA A CA 1
ATOM 3785 C C . ALA A 1 485 ? -2.569 19.887 19.043 1.00 86.81 485 ALA A C 1
ATOM 3787 O O . ALA A 1 485 ? -2.592 18.716 19.414 1.00 86.81 485 ALA A O 1
ATOM 3788 N N . GLU A 1 486 ? -3.438 20.785 19.493 1.00 83.19 486 GLU A N 1
ATOM 3789 C CA . GLU A 1 486 ? -4.554 20.446 20.374 1.00 83.19 486 GLU A CA 1
ATOM 3790 C C . GLU A 1 486 ? -5.744 19.911 19.569 1.00 83.19 486 GLU A C 1
ATOM 3792 O O . GLU A 1 486 ? -5.987 20.343 18.443 1.00 83.19 486 GLU A O 1
ATOM 3797 N N . HIS A 1 487 ? -6.512 18.992 20.164 1.00 69.75 487 HIS A N 1
ATOM 3798 C CA . HIS A 1 487 ? -7.846 18.580 19.699 1.00 69.75 487 HIS A CA 1
ATOM 3799 C C . HIS A 1 487 ? -7.954 18.079 18.242 1.00 69.75 487 HIS A C 1
ATOM 3801 O O . HIS A 1 487 ? -9.040 18.093 17.665 1.00 69.75 487 HIS A O 1
ATOM 3807 N N . LYS A 1 488 ? -6.860 17.586 17.645 1.00 69.81 488 LYS A N 1
ATOM 3808 C CA . LYS A 1 488 ? -6.834 17.101 16.253 1.00 69.81 488 LYS A CA 1
ATOM 3809 C C . LYS A 1 488 ? -6.472 15.619 16.109 1.00 69.81 488 LYS A C 1
ATOM 3811 O O . LYS A 1 488 ? -5.854 15.230 15.124 1.00 69.81 488 LYS A O 1
ATOM 3816 N N . LEU A 1 489 ? -6.876 14.777 17.056 1.00 74.81 489 LEU A N 1
ATOM 3817 C CA . LEU A 1 489 ? -6.552 13.341 17.039 1.00 74.81 489 LEU A CA 1
ATOM 3818 C C . LEU A 1 489 ? -7.040 12.630 15.777 1.00 74.81 489 LEU A C 1
ATOM 3820 O O . LEU A 1 489 ? -6.368 11.746 15.268 1.00 74.81 489 LEU A O 1
ATOM 3824 N N . ASP A 1 490 ? -8.165 13.074 15.232 1.00 68.50 490 ASP A N 1
ATOM 3825 C CA . ASP A 1 490 ? -8.798 12.472 14.061 1.00 68.50 490 ASP A CA 1
ATOM 3826 C C . ASP A 1 490 ? -8.278 13.017 12.718 1.00 68.50 490 ASP A C 1
ATOM 3828 O O . ASP A 1 490 ? -8.705 12.566 11.651 1.00 68.50 490 ASP A O 1
ATOM 3832 N N . ASP A 1 491 ? -7.380 14.006 12.755 1.00 72.31 491 ASP A N 1
ATOM 3833 C CA . ASP A 1 491 ? -6.775 14.609 11.568 1.00 72.31 491 ASP A CA 1
ATOM 3834 C C . ASP A 1 491 ? -5.630 13.726 11.047 1.00 72.31 491 ASP A C 1
ATOM 3836 O O . ASP A 1 491 ? -4.806 13.235 11.819 1.00 72.31 491 ASP A O 1
ATOM 3840 N N . PHE A 1 492 ? -5.536 13.562 9.726 1.00 68.56 492 PHE A N 1
ATOM 3841 C CA . PHE A 1 492 ? -4.464 12.799 9.080 1.00 68.56 492 PHE A CA 1
ATOM 3842 C C . PHE A 1 492 ? -3.084 13.358 9.391 1.00 68.56 492 PHE A C 1
ATOM 3844 O O . PHE A 1 492 ? -2.130 12.589 9.492 1.00 68.56 492 PHE A O 1
ATOM 3851 N N . SER A 1 493 ? -2.981 14.673 9.604 1.00 79.19 493 SER A N 1
ATOM 3852 C CA . SER A 1 493 ? -1.733 15.289 10.045 1.00 79.19 493 SER A CA 1
ATOM 3853 C C . SER A 1 493 ? -1.252 14.748 11.393 1.00 79.19 493 SER A C 1
ATOM 3855 O O . SER A 1 493 ? -0.068 14.833 11.679 1.00 79.19 493 SER A O 1
ATOM 3857 N N . ASN A 1 494 ? -2.140 14.208 12.231 1.00 85.06 494 ASN A N 1
ATOM 3858 C CA . ASN A 1 494 ? -1.811 13.676 13.554 1.00 85.06 494 ASN A CA 1
ATOM 3859 C C . ASN A 1 494 ? -1.738 12.155 13.607 1.00 85.06 494 ASN A C 1
ATOM 3861 O O . ASN A 1 494 ? -1.473 11.609 14.670 1.00 85.06 494 ASN A O 1
ATOM 3865 N N . GLN A 1 495 ? -1.998 11.473 12.495 1.00 83.06 495 GLN A N 1
ATOM 3866 C CA . GLN A 1 495 ? -2.060 10.021 12.445 1.00 83.06 495 GLN A CA 1
ATOM 3867 C C . GLN A 1 495 ? -0.754 9.458 11.889 1.00 83.06 495 GLN A C 1
ATOM 3869 O O . GLN A 1 495 ? -0.312 9.824 10.797 1.00 83.06 495 GLN A O 1
ATOM 3874 N N . TRP A 1 496 ? -0.170 8.528 12.636 1.00 85.81 496 TRP A N 1
ATOM 3875 C CA . TRP A 1 496 ? 1.135 7.944 12.357 1.00 85.81 496 TRP A CA 1
ATOM 3876 C C . TRP A 1 496 ? 1.027 6.428 12.266 1.00 85.81 496 TRP A C 1
ATOM 3878 O O . TRP A 1 496 ? 0.507 5.782 13.173 1.00 85.81 496 TRP A O 1
ATOM 3888 N N . LEU A 1 497 ? 1.497 5.861 11.160 1.00 81.25 497 LEU A N 1
ATOM 3889 C CA . LEU A 1 497 ? 1.644 4.424 10.957 1.00 81.25 497 LEU A CA 1
ATOM 3890 C C . LEU A 1 497 ? 2.965 3.959 11.573 1.00 81.25 497 LEU A C 1
ATOM 3892 O O . LEU A 1 497 ? 3.953 4.685 11.540 1.00 81.25 497 LEU A O 1
ATOM 3896 N N . PHE A 1 498 ? 3.002 2.737 12.090 1.00 82.50 498 PHE A N 1
ATOM 3897 C CA . PHE A 1 498 ? 4.228 2.144 12.621 1.00 82.50 498 PHE A CA 1
ATOM 3898 C C . PHE A 1 498 ? 4.632 0.970 11.747 1.00 82.50 498 PHE A C 1
ATOM 3900 O O . PHE A 1 498 ? 3.910 -0.021 11.680 1.00 82.50 498 PHE A O 1
ATOM 3907 N N . GLU A 1 499 ? 5.781 1.062 11.095 1.00 80.06 499 GLU A N 1
ATOM 3908 C CA . GLU A 1 499 ? 6.341 -0.015 10.287 1.00 80.06 499 GLU A CA 1
ATOM 3909 C C . GLU A 1 499 ? 7.467 -0.710 11.045 1.00 80.06 499 GLU A C 1
ATOM 3911 O O . GLU A 1 499 ? 8.411 -0.056 11.476 1.00 80.06 499 GLU A O 1
ATOM 3916 N N . ILE A 1 500 ? 7.380 -2.028 11.226 1.00 77.31 500 ILE A N 1
ATOM 3917 C CA . ILE A 1 500 ? 8.428 -2.798 11.906 1.00 77.31 500 ILE A CA 1
ATOM 3918 C C . ILE A 1 500 ? 9.645 -2.933 10.978 1.00 77.31 500 ILE A C 1
ATOM 3920 O O . ILE A 1 500 ? 9.597 -3.670 9.998 1.00 77.31 500 ILE A O 1
ATOM 3924 N N . VAL A 1 501 ? 10.754 -2.276 11.329 1.00 78.19 501 VAL A N 1
ATOM 3925 C CA . VAL A 1 501 ? 12.008 -2.275 10.547 1.00 78.19 501 VAL A CA 1
ATOM 3926 C C . VAL A 1 501 ? 12.972 -3.362 11.022 1.00 78.19 501 VAL A C 1
ATOM 3928 O O . VAL A 1 501 ? 13.730 -3.928 10.239 1.00 78.19 501 VAL A O 1
ATOM 3931 N N . SER A 1 502 ? 12.950 -3.698 12.314 1.00 75.12 502 SER A N 1
ATOM 3932 C CA . SER A 1 502 ? 13.662 -4.875 12.814 1.00 75.12 502 SER A CA 1
ATOM 3933 C C . SER A 1 502 ? 12.938 -5.510 13.996 1.00 75.12 502 SER A C 1
ATOM 3935 O O . SER A 1 502 ? 12.498 -4.839 14.934 1.00 75.12 502 SER A O 1
ATOM 3937 N N . ALA A 1 503 ? 12.813 -6.834 13.942 1.00 57.66 503 ALA A N 1
ATOM 3938 C CA . ALA A 1 503 ? 12.250 -7.656 15.000 1.00 57.66 503 ALA A CA 1
ATOM 3939 C C . ALA A 1 503 ? 13.133 -8.895 15.172 1.00 57.66 503 ALA A C 1
ATOM 3941 O O . ALA A 1 503 ? 12.885 -9.923 14.557 1.00 57.66 503 ALA A O 1
ATOM 3942 N N . ASN A 1 504 ? 14.177 -8.796 15.997 1.00 55.25 504 ASN A N 1
ATOM 3943 C CA . ASN A 1 504 ? 14.861 -9.992 16.492 1.00 55.25 504 ASN A CA 1
ATOM 3944 C C . ASN A 1 504 ? 14.105 -10.527 17.712 1.00 55.25 504 ASN A C 1
ATOM 3946 O O . ASN A 1 504 ? 13.707 -9.740 18.571 1.00 55.25 504 ASN A O 1
ATOM 3950 N N . ASP A 1 505 ? 13.960 -11.849 17.817 1.00 49.50 505 ASP A N 1
ATOM 3951 C CA . ASP A 1 505 ? 13.158 -12.528 18.852 1.00 49.50 505 ASP A CA 1
ATOM 3952 C C . ASP A 1 505 ? 13.585 -12.228 20.303 1.00 49.50 505 ASP A C 1
ATOM 3954 O O . ASP A 1 505 ? 12.817 -12.457 21.231 1.00 49.50 505 ASP A O 1
ATOM 3958 N N . SER A 1 506 ? 14.779 -11.665 20.518 1.00 50.97 506 SER A N 1
ATOM 3959 C CA . SER A 1 506 ? 15.305 -11.295 21.840 1.00 50.97 506 SER A CA 1
ATOM 3960 C C . SER A 1 506 ? 15.287 -9.793 22.158 1.00 50.97 506 SER A C 1
ATOM 3962 O O . SER A 1 506 ? 15.708 -9.403 23.248 1.00 50.97 506 SER A O 1
ATOM 3964 N N . LYS A 1 507 ? 14.839 -8.925 21.237 1.00 64.69 507 LYS A N 1
ATOM 3965 C CA . LYS A 1 507 ? 14.825 -7.461 21.424 1.00 64.69 507 LYS A CA 1
ATOM 3966 C C . LYS A 1 507 ? 13.446 -6.864 21.128 1.00 64.69 507 LYS A C 1
ATOM 3968 O O . LYS A 1 507 ? 12.690 -7.373 20.300 1.00 64.69 507 LYS A O 1
ATOM 3973 N N . LEU A 1 508 ? 13.134 -5.750 21.799 1.00 72.62 508 LEU A N 1
ATOM 3974 C CA . LEU A 1 508 ? 11.944 -4.954 21.494 1.00 72.62 508 LEU A CA 1
ATOM 3975 C C . LEU A 1 508 ? 11.939 -4.541 20.011 1.00 72.62 508 LEU A C 1
ATOM 3977 O O . LEU A 1 508 ? 13.010 -4.262 19.463 1.00 72.62 508 LEU A O 1
ATOM 3981 N N . PRO A 1 509 ? 10.762 -4.512 19.362 1.00 79.94 509 PRO A N 1
ATOM 3982 C CA . PRO A 1 509 ? 10.660 -4.146 17.959 1.00 79.94 509 PRO A CA 1
ATOM 3983 C C . PRO A 1 509 ? 11.089 -2.696 17.739 1.00 79.94 509 PRO A C 1
ATOM 3985 O O . PRO A 1 509 ? 10.880 -1.821 18.583 1.00 79.94 509 PRO A O 1
ATOM 3988 N N . VAL A 1 510 ? 11.702 -2.474 16.582 1.00 86.31 510 VAL A N 1
ATOM 3989 C CA . VAL A 1 510 ? 12.101 -1.157 16.092 1.00 86.31 510 VAL A CA 1
ATOM 3990 C C . VAL A 1 510 ? 11.147 -0.747 14.985 1.00 86.31 510 VAL A C 1
ATOM 3992 O O . VAL A 1 510 ? 10.866 -1.544 14.088 1.00 86.31 510 VAL A O 1
ATOM 3995 N N . PHE A 1 511 ? 10.707 0.503 15.035 1.00 88.25 511 PHE A N 1
ATOM 3996 C CA . PHE A 1 511 ? 9.718 1.071 14.140 1.00 88.25 511 PHE A CA 1
ATOM 3997 C C . PHE A 1 511 ? 10.266 2.237 13.332 1.00 88.25 511 PHE A C 1
ATOM 3999 O O . PHE A 1 511 ? 10.982 3.075 13.872 1.00 88.25 511 PHE A O 1
ATOM 4006 N N . ALA A 1 512 ? 9.835 2.343 12.083 1.00 88.31 512 ALA A N 1
ATOM 4007 C CA . ALA A 1 512 ? 9.696 3.628 11.420 1.00 88.31 512 ALA A CA 1
ATOM 4008 C C . ALA A 1 512 ? 8.296 4.174 11.733 1.00 88.31 512 ALA A C 1
ATOM 4010 O O . ALA A 1 512 ? 7.307 3.441 11.652 1.00 88.31 512 ALA A O 1
ATOM 4011 N N . ILE A 1 513 ? 8.215 5.445 12.128 1.00 90.69 513 ILE A N 1
ATOM 4012 C CA . ILE A 1 513 ? 6.952 6.117 12.460 1.00 90.69 513 ILE A CA 1
ATOM 4013 C C . ILE A 1 513 ? 6.603 7.030 11.288 1.00 90.69 513 ILE A C 1
ATOM 4015 O O . ILE A 1 513 ? 7.271 8.029 11.061 1.00 90.69 513 ILE A O 1
ATOM 4019 N N . ILE A 1 514 ? 5.587 6.666 10.517 1.00 83.06 514 ILE A N 1
ATOM 4020 C CA . ILE A 1 514 ? 5.324 7.202 9.181 1.00 83.06 514 ILE A CA 1
ATOM 4021 C C . ILE A 1 514 ? 4.079 8.081 9.216 1.00 83.06 514 ILE A C 1
ATOM 4023 O O . ILE A 1 514 ? 3.008 7.633 9.629 1.00 83.06 514 ILE A O 1
ATOM 4027 N N . SER A 1 515 ? 4.192 9.326 8.761 1.00 81.56 515 SER A N 1
ATOM 4028 C CA . SER A 1 515 ? 3.043 10.220 8.649 1.00 81.56 515 SER A CA 1
ATOM 4029 C C . SER A 1 515 ? 2.044 9.653 7.652 1.00 81.56 515 SER A C 1
ATOM 4031 O O . SER A 1 515 ? 2.372 9.376 6.499 1.00 81.56 515 SER A O 1
ATOM 4033 N N . LYS A 1 516 ? 0.785 9.537 8.068 1.00 71.38 516 LYS A N 1
ATOM 4034 C CA . LYS A 1 516 ? -0.283 9.063 7.186 1.00 71.38 516 LYS A CA 1
ATOM 4035 C C . LYS A 1 516 ? -0.658 10.077 6.105 1.00 71.38 516 LYS A C 1
ATOM 4037 O O . LYS A 1 516 ? -1.248 9.692 5.101 1.00 71.38 516 LYS A O 1
ATOM 4042 N N . LEU A 1 517 ? -0.363 11.361 6.326 1.00 69.69 517 LEU A N 1
ATOM 4043 C CA . LEU A 1 517 ? -0.683 12.422 5.373 1.00 69.69 517 LEU A CA 1
ATOM 4044 C C . LEU A 1 517 ? 0.307 12.461 4.204 1.00 69.69 517 LEU A C 1
ATOM 4046 O O . LEU A 1 517 ? -0.120 12.659 3.070 1.00 69.69 517 LEU A O 1
ATOM 4050 N N . SER A 1 518 ? 1.604 12.310 4.482 1.00 67.25 518 SER A N 1
ATOM 4051 C CA . SER A 1 518 ? 2.672 12.476 3.485 1.00 67.25 518 SER A CA 1
ATOM 4052 C C . SER A 1 518 ? 3.391 11.187 3.098 1.00 67.25 518 SER A C 1
ATOM 4054 O O . SER A 1 518 ? 3.985 11.149 2.031 1.00 67.25 518 SER A O 1
ATOM 4056 N N . GLY A 1 519 ? 3.367 10.151 3.941 1.00 69.06 519 GLY A N 1
ATOM 4057 C CA . GLY A 1 519 ? 4.244 8.985 3.798 1.00 69.06 519 GLY A CA 1
ATOM 4058 C C . GLY A 1 519 ? 5.668 9.206 4.327 1.00 69.06 519 GLY A C 1
ATOM 4059 O O . GLY A 1 519 ? 6.439 8.256 4.371 1.00 69.06 519 GLY A O 1
ATOM 4060 N N . ASN A 1 520 ? 6.005 10.418 4.782 1.00 77.12 520 ASN A N 1
ATOM 4061 C CA . ASN A 1 520 ? 7.326 10.738 5.327 1.00 77.12 520 ASN A CA 1
ATOM 4062 C C . ASN A 1 520 ? 7.541 10.106 6.706 1.00 77.12 520 ASN A C 1
ATOM 4064 O O . ASN A 1 520 ? 6.600 9.987 7.500 1.00 77.12 520 ASN A O 1
ATOM 4068 N N . VAL A 1 521 ? 8.791 9.778 7.028 1.00 86.00 521 VAL A N 1
ATOM 4069 C CA . VAL A 1 521 ? 9.158 9.139 8.298 1.00 86.00 521 VAL A CA 1
ATOM 4070 C C . VAL A 1 521 ? 9.563 10.196 9.327 1.00 86.00 521 VAL A C 1
ATOM 4072 O O . VAL A 1 521 ? 10.218 11.183 8.998 1.00 86.00 521 VAL A O 1
ATOM 4075 N N . LEU A 1 522 ? 9.165 10.000 10.586 1.00 92.56 522 LEU A N 1
ATOM 4076 C CA . LEU A 1 522 ? 9.624 10.800 11.716 1.00 92.56 522 LEU A CA 1
ATOM 4077 C C . LEU A 1 522 ? 11.135 10.623 11.882 1.00 92.56 522 LEU A C 1
ATOM 4079 O O . LEU A 1 522 ? 11.616 9.530 12.194 1.00 92.56 522 LEU A O 1
ATOM 4083 N N . ASP A 1 523 ? 11.857 11.720 11.726 1.00 90.31 523 ASP A N 1
ATOM 4084 C CA . ASP A 1 523 ? 13.308 11.768 11.713 1.00 90.31 523 ASP A CA 1
ATOM 4085 C C . ASP A 1 523 ? 13.829 12.601 12.886 1.00 90.31 523 ASP A C 1
ATOM 4087 O O . ASP A 1 523 ? 13.352 13.710 13.144 1.00 90.31 523 ASP A O 1
ATOM 4091 N N . HIS A 1 524 ? 14.836 12.076 13.584 1.00 91.25 524 HIS A N 1
ATOM 4092 C CA . HIS A 1 524 ? 15.680 12.866 14.470 1.00 91.25 524 HIS A CA 1
ATOM 4093 C C . HIS A 1 524 ? 16.917 13.369 13.708 1.00 91.25 524 HIS A C 1
ATOM 4095 O O . HIS A 1 524 ? 18.050 12.950 13.977 1.00 91.25 524 HIS A O 1
ATOM 4101 N N . TYR A 1 525 ? 16.671 14.267 12.752 1.00 82.94 525 TYR A N 1
ATOM 4102 C CA . TYR A 1 525 ? 17.636 14.751 11.769 1.00 82.94 525 TYR A CA 1
ATOM 4103 C C . TYR A 1 525 ? 18.922 15.255 12.429 1.00 82.94 525 TYR A C 1
ATOM 4105 O O . TYR A 1 525 ? 18.914 16.200 13.231 1.00 82.94 525 TYR A O 1
ATOM 4113 N N . GLY A 1 526 ? 20.038 14.600 12.100 1.00 77.62 526 GLY A N 1
ATOM 4114 C CA . GLY A 1 526 ? 21.367 14.901 12.640 1.00 77.62 526 GLY A CA 1
ATOM 4115 C C . GLY A 1 526 ? 21.484 14.780 14.165 1.00 77.62 526 GLY A C 1
ATOM 4116 O O . GLY A 1 526 ? 22.480 15.214 14.735 1.00 77.62 526 GLY A O 1
ATOM 4117 N N . GLY A 1 527 ? 20.474 14.219 14.836 1.00 80.19 527 GLY A N 1
ATOM 4118 C CA . GLY A 1 527 ? 20.409 14.081 16.287 1.00 80.19 527 GLY A CA 1
ATOM 4119 C C . GLY A 1 527 ? 20.141 15.371 17.068 1.00 80.19 527 GLY A C 1
ATOM 4120 O O . GLY A 1 527 ? 20.373 15.383 18.275 1.00 80.19 527 GLY A O 1
ATOM 4121 N N . TYR A 1 528 ? 19.687 16.447 16.413 1.00 82.38 528 TYR A N 1
ATOM 4122 C CA . TYR A 1 528 ? 19.441 17.739 17.076 1.00 82.38 528 TYR A CA 1
ATOM 4123 C C . TYR A 1 528 ? 18.078 18.377 16.776 1.00 82.38 528 TYR A C 1
ATOM 4125 O O . TYR A 1 528 ? 17.691 19.318 17.471 1.00 82.38 528 TYR A O 1
ATOM 4133 N N . ARG A 1 529 ? 17.337 17.913 15.760 1.00 86.50 529 ARG A N 1
ATOM 4134 C CA . ARG A 1 529 ? 15.992 18.425 15.445 1.00 86.50 529 ARG A CA 1
ATOM 4135 C C . ARG A 1 529 ? 15.060 17.304 15.004 1.00 86.50 529 ARG A C 1
ATOM 4137 O O . ARG A 1 529 ? 15.513 16.328 14.421 1.00 86.50 529 ARG A O 1
ATOM 4144 N N . LEU A 1 530 ? 13.762 17.467 15.246 1.00 90.88 530 LEU A N 1
ATOM 4145 C CA . LEU A 1 530 ? 12.748 16.593 14.660 1.00 90.88 530 LEU A CA 1
ATOM 4146 C C . LEU A 1 530 ? 12.306 17.125 13.299 1.00 90.88 530 LEU A C 1
ATOM 4148 O O . LEU A 1 530 ? 12.068 18.323 13.147 1.00 90.88 530 LEU A O 1
ATOM 4152 N N . ALA A 1 531 ? 12.157 16.225 12.338 1.00 88.81 531 ALA A N 1
ATOM 4153 C CA . ALA A 1 531 ? 11.623 16.503 11.012 1.00 88.81 531 ALA A CA 1
ATOM 4154 C C . ALA A 1 531 ? 10.769 15.319 10.531 1.00 88.81 531 ALA A C 1
ATOM 4156 O O . ALA A 1 531 ? 10.743 14.257 11.152 1.00 88.81 531 ALA A O 1
ATOM 4157 N N . ALA A 1 532 ? 10.048 15.509 9.429 1.00 81.69 532 ALA A N 1
ATOM 4158 C CA . ALA A 1 532 ? 9.517 14.409 8.634 1.00 81.69 532 ALA A CA 1
ATOM 4159 C C . ALA A 1 532 ? 10.252 14.374 7.290 1.00 81.69 532 ALA A C 1
ATOM 4161 O O . ALA A 1 532 ? 9.842 15.059 6.341 1.00 81.69 532 ALA A O 1
ATOM 4162 N N . GLY A 1 533 ? 11.352 13.620 7.266 1.00 67.62 533 GLY A N 1
ATOM 4163 C CA . GLY A 1 533 ? 12.263 13.459 6.129 1.00 67.62 533 GLY A CA 1
ATOM 4164 C C . GLY A 1 533 ? 11.790 12.409 5.121 1.00 67.62 533 GLY A C 1
ATOM 4165 O O . GLY A 1 533 ? 10.637 11.979 5.173 1.00 67.62 533 GLY A O 1
ATOM 4166 N N . SER A 1 534 ? 12.669 12.026 4.189 1.00 65.12 534 SER A N 1
ATOM 4167 C CA . SER A 1 534 ? 12.392 11.001 3.170 1.00 65.12 534 SER A CA 1
ATOM 4168 C C . SER A 1 534 ? 11.861 9.695 3.777 1.00 65.12 534 SER A C 1
ATOM 4170 O O . SER A 1 534 ? 11.981 9.427 4.974 1.00 65.12 534 SER A O 1
ATOM 4172 N N . ASP A 1 535 ? 11.258 8.857 2.944 1.00 60.72 535 ASP A N 1
ATOM 4173 C CA . ASP A 1 535 ? 10.673 7.572 3.325 1.00 60.72 535 ASP A CA 1
ATOM 4174 C C . ASP A 1 535 ? 11.706 6.456 3.588 1.00 60.72 535 ASP A C 1
ATOM 4176 O O . ASP A 1 535 ? 11.334 5.290 3.733 1.00 60.72 535 ASP A O 1
ATOM 4180 N N . ASP A 1 536 ? 12.997 6.788 3.728 1.00 68.62 536 ASP A N 1
ATOM 4181 C CA . ASP A 1 536 ? 14.051 5.797 3.949 1.00 68.62 536 ASP A CA 1
ATOM 4182 C C . ASP A 1 536 ? 14.037 5.247 5.384 1.00 68.62 536 ASP A C 1
ATOM 4184 O O . ASP A 1 536 ? 14.779 5.672 6.270 1.00 68.62 536 ASP A O 1
ATOM 4188 N N . THR A 1 537 ? 13.229 4.221 5.629 1.00 65.75 537 THR A N 1
ATOM 4189 C CA . THR A 1 537 ? 13.131 3.556 6.937 1.00 65.75 537 THR A CA 1
ATOM 4190 C C . THR A 1 537 ? 14.438 2.892 7.407 1.00 65.75 537 THR A C 1
ATOM 4192 O O . THR A 1 537 ? 14.506 2.382 8.532 1.00 65.75 537 THR A O 1
ATOM 4195 N N . LYS A 1 538 ? 15.485 2.837 6.569 1.00 70.00 538 LYS A N 1
ATOM 4196 C CA . LYS A 1 538 ? 16.765 2.224 6.934 1.00 70.00 538 LYS A CA 1
ATOM 4197 C C . LYS A 1 538 ? 17.674 3.157 7.720 1.00 70.00 538 LYS A C 1
ATOM 4199 O O . LYS A 1 538 ? 18.523 2.640 8.446 1.00 70.00 538 LYS A O 1
ATOM 4204 N N . MET A 1 539 ? 17.510 4.474 7.610 1.00 77.69 539 MET A N 1
ATOM 4205 C CA . MET A 1 539 ? 18.351 5.406 8.356 1.00 77.69 539 MET A CA 1
ATOM 4206 C C . MET A 1 539 ? 18.160 5.210 9.860 1.00 77.69 539 MET A C 1
ATOM 4208 O O . MET A 1 539 ? 17.038 5.135 10.359 1.00 77.69 539 MET A O 1
ATOM 4212 N N . ASP A 1 540 ? 19.256 5.144 10.616 1.00 82.38 540 ASP A N 1
ATOM 4213 C CA . ASP A 1 540 ? 19.166 4.894 12.058 1.00 82.38 540 ASP A CA 1
ATOM 4214 C C . ASP A 1 540 ? 18.430 6.022 12.805 1.00 82.38 540 ASP A C 1
ATOM 4216 O O . ASP A 1 540 ? 17.790 5.767 13.827 1.00 82.38 540 ASP A O 1
ATOM 4220 N N . HIS A 1 541 ? 18.453 7.248 12.271 1.00 86.12 541 HIS A N 1
ATOM 4221 C CA . HIS A 1 541 ? 17.707 8.394 12.803 1.00 86.12 541 HIS A CA 1
ATOM 4222 C C . HIS A 1 541 ? 16.184 8.274 12.618 1.00 86.12 541 HIS A C 1
ATOM 4224 O O . HIS A 1 541 ? 15.435 8.922 13.347 1.00 86.12 541 HIS A O 1
ATOM 4230 N N . HIS A 1 542 ? 15.723 7.402 11.716 1.00 88.94 542 HIS A N 1
ATOM 4231 C CA . HIS A 1 542 ? 14.306 7.129 11.443 1.00 88.94 542 HIS A CA 1
ATOM 4232 C C . HIS A 1 542 ? 13.747 5.973 12.285 1.00 88.94 542 HIS A C 1
ATOM 4234 O O . HIS A 1 542 ? 12.564 5.636 12.200 1.00 88.94 542 HIS A O 1
ATOM 4240 N N . ARG A 1 543 ? 14.601 5.329 13.088 1.00 90.44 543 ARG A N 1
ATOM 4241 C CA . ARG A 1 543 ? 14.280 4.119 13.842 1.00 90.44 543 ARG A CA 1
ATOM 4242 C C . ARG A 1 543 ? 13.959 4.451 15.292 1.00 90.44 543 ARG A C 1
ATOM 4244 O O . ARG A 1 543 ? 14.778 5.017 16.011 1.00 90.44 543 ARG A O 1
ATOM 4251 N N . TRP A 1 544 ? 12.791 4.023 15.750 1.00 92.56 544 TRP A N 1
ATOM 4252 C CA . TRP A 1 544 ? 12.245 4.330 17.068 1.00 92.56 544 TRP A CA 1
ATOM 4253 C C . TRP A 1 544 ? 11.825 3.060 17.807 1.00 92.56 544 TRP A C 1
ATOM 4255 O O . TRP A 1 544 ? 11.361 2.094 17.206 1.00 92.56 544 TRP A O 1
ATOM 4265 N N . ARG A 1 545 ? 11.958 3.044 19.133 1.00 90.88 545 ARG A N 1
ATOM 4266 C CA . ARG A 1 545 ? 11.451 1.971 19.998 1.00 90.88 545 ARG A CA 1
ATOM 4267 C C . ARG A 1 545 ? 10.331 2.487 20.880 1.00 90.88 545 ARG A C 1
ATOM 4269 O O . ARG A 1 545 ? 10.449 3.564 21.457 1.00 90.88 545 ARG A O 1
ATOM 4276 N N . LEU A 1 546 ? 9.301 1.664 21.038 1.00 88.50 546 LEU A N 1
ATOM 4277 C CA . LEU A 1 546 ? 8.269 1.856 22.049 1.00 88.50 546 LEU A CA 1
ATOM 4278 C C . LEU A 1 546 ? 8.681 1.120 23.326 1.00 88.50 546 LEU A C 1
ATOM 4280 O O . LEU A 1 546 ? 8.882 -0.099 23.315 1.00 88.50 546 LEU A O 1
ATOM 4284 N N . VAL A 1 547 ? 8.820 1.856 24.424 1.00 87.12 547 VAL A N 1
ATOM 4285 C CA . VAL A 1 547 ? 9.182 1.306 25.737 1.00 87.12 547 VAL A CA 1
ATOM 4286 C C . VAL A 1 547 ? 8.084 1.671 26.735 1.00 87.12 547 VAL A C 1
ATOM 4288 O O . VAL A 1 547 ? 7.838 2.859 26.917 1.00 87.12 547 VAL A O 1
ATOM 4291 N N . PRO A 1 548 ? 7.414 0.705 27.386 1.00 83.44 548 PRO A N 1
ATOM 4292 C CA . PRO A 1 548 ? 6.393 1.001 28.388 1.00 83.44 548 PRO A CA 1
ATOM 4293 C C . PRO A 1 548 ? 6.919 1.930 29.488 1.00 83.44 548 PRO A C 1
ATOM 4295 O O . PRO A 1 548 ? 8.009 1.717 30.022 1.00 83.44 548 PRO A O 1
ATOM 4298 N N . CYS A 1 549 ? 6.157 2.968 29.823 1.00 76.88 549 CYS A N 1
ATOM 4299 C CA . CYS A 1 549 ? 6.515 3.891 30.890 1.00 76.88 549 CYS A CA 1
ATOM 4300 C C . CYS A 1 549 ? 6.178 3.329 32.274 1.00 76.88 549 CYS A C 1
ATOM 4302 O O . CYS A 1 549 ? 5.157 2.678 32.472 1.00 76.88 549 CYS A O 1
ATOM 4304 N N . HIS A 1 550 ? 6.972 3.723 33.271 1.00 70.31 550 HIS A N 1
ATOM 4305 C CA . HIS A 1 550 ? 6.668 3.497 34.690 1.00 70.31 550 HIS A CA 1
ATOM 4306 C C . HIS A 1 550 ? 5.699 4.556 35.267 1.00 70.31 550 HIS A C 1
ATOM 4308 O O . HIS A 1 550 ? 5.218 4.412 36.386 1.00 70.31 550 HIS A O 1
ATOM 4314 N N . CYS A 1 551 ? 5.445 5.644 34.521 1.00 63.38 551 CYS A N 1
ATOM 4315 C CA . CYS A 1 551 ? 4.704 6.842 34.951 1.00 63.38 551 CYS A CA 1
ATOM 4316 C C . CYS A 1 551 ? 3.180 6.663 35.038 1.00 63.38 551 CYS A C 1
ATOM 4318 O O . CYS A 1 551 ? 2.486 7.510 35.604 1.00 63.38 551 CYS A O 1
ATOM 4320 N N . GLY A 1 552 ? 2.657 5.592 34.454 1.00 62.34 552 GLY A N 1
ATOM 4321 C CA . GLY A 1 552 ? 1.232 5.339 34.349 1.00 62.34 552 GLY A CA 1
ATOM 4322 C C . GLY A 1 552 ? 0.963 4.258 33.318 1.00 62.34 552 GLY A C 1
ATOM 4323 O O . GLY A 1 552 ? 1.795 3.984 32.453 1.00 62.34 552 GLY A O 1
ATOM 4324 N N . GLU A 1 553 ? -0.205 3.641 33.432 1.00 65.19 553 GLU A N 1
ATOM 4325 C CA . GLU A 1 553 ? -0.478 2.382 32.760 1.00 65.19 553 GLU A CA 1
ATOM 4326 C C . GLU A 1 553 ? -0.498 2.528 31.228 1.00 65.19 553 GLU A C 1
ATOM 4328 O O . GLU A 1 553 ? -0.031 1.629 30.566 1.00 65.19 553 GLU A O 1
ATOM 4333 N N . MET A 1 554 ? -0.910 3.631 30.601 1.00 71.62 554 MET A N 1
ATOM 4334 C CA . MET A 1 554 ? -1.098 3.652 29.129 1.00 71.62 554 MET A CA 1
ATOM 4335 C C . MET A 1 554 ? 0.006 4.336 28.310 1.00 71.62 554 MET A C 1
ATOM 4337 O O . MET A 1 554 ? -0.150 4.517 27.103 1.00 71.62 554 MET A O 1
ATOM 4341 N N . TYR A 1 555 ? 1.126 4.701 28.933 1.00 84.12 555 TYR A N 1
ATOM 4342 C CA . TYR A 1 555 ? 2.143 5.522 28.276 1.00 84.12 555 TYR A CA 1
ATOM 4343 C C . TYR A 1 555 ? 3.352 4.720 27.793 1.00 84.12 555 TYR A C 1
ATOM 4345 O O . TYR A 1 555 ? 3.776 3.740 28.414 1.00 84.12 555 TYR A O 1
ATOM 4353 N N . PHE A 1 556 ? 3.933 5.191 26.695 1.00 87.75 556 PHE A N 1
ATOM 4354 C CA . PHE A 1 556 ? 5.182 4.718 26.125 1.00 87.75 556 PHE A CA 1
ATOM 4355 C C . PHE A 1 556 ? 6.196 5.854 26.042 1.00 87.75 556 PHE A C 1
ATOM 4357 O O . PHE A 1 556 ? 5.872 6.994 25.712 1.00 87.75 556 PHE A O 1
ATOM 4364 N N . HIS A 1 557 ? 7.454 5.510 26.271 1.00 90.06 557 HIS A N 1
ATOM 4365 C CA . HIS A 1 557 ? 8.569 6.278 25.767 1.00 90.06 557 HIS A CA 1
ATOM 4366 C C . HIS A 1 557 ? 8.773 5.911 24.306 1.00 90.06 557 HIS A C 1
ATOM 4368 O O . HIS A 1 557 ? 8.796 4.728 23.954 1.00 90.06 557 HIS A O 1
ATOM 4374 N N . ILE A 1 558 ? 8.976 6.928 23.478 1.00 93.31 558 ILE A N 1
ATOM 4375 C CA . ILE A 1 558 ? 9.353 6.763 22.079 1.00 93.31 558 ILE A CA 1
ATOM 4376 C C . ILE A 1 558 ? 10.826 7.150 21.983 1.00 93.31 558 ILE A C 1
ATOM 4378 O O . ILE A 1 558 ? 11.172 8.319 22.136 1.00 93.31 558 ILE A O 1
ATOM 4382 N N . VAL A 1 559 ? 11.699 6.154 21.831 1.00 92.88 559 VAL A N 1
ATOM 4383 C CA . VAL A 1 559 ? 13.156 6.322 21.952 1.00 92.88 559 VAL A CA 1
ATOM 4384 C C . VAL A 1 559 ? 13.813 6.148 20.595 1.00 92.88 559 VAL A C 1
ATOM 4386 O O . VAL A 1 559 ? 13.649 5.101 19.968 1.00 92.88 559 VAL A O 1
ATOM 4389 N N . ASN A 1 560 ? 14.572 7.145 20.151 1.00 92.94 560 ASN A N 1
ATOM 4390 C CA . ASN A 1 560 ? 15.332 7.054 18.913 1.00 92.94 560 ASN A CA 1
ATOM 4391 C C . ASN A 1 560 ? 16.463 6.027 19.064 1.00 92.94 560 ASN A C 1
ATOM 4393 O O . ASN A 1 560 ? 17.205 6.043 20.046 1.00 92.94 560 ASN A O 1
ATOM 4397 N N . GLN A 1 561 ? 16.609 5.123 18.101 1.00 89.75 561 GLN A N 1
ATOM 4398 C CA . GLN A 1 561 ? 17.604 4.059 18.166 1.00 89.75 561 GLN A CA 1
ATOM 4399 C C . GLN A 1 561 ? 19.031 4.579 17.991 1.00 89.75 561 GLN A C 1
ATOM 4401 O O . GLN A 1 561 ? 19.935 4.025 18.617 1.00 89.75 561 GLN A O 1
ATOM 4406 N N . HIS A 1 562 ? 19.229 5.596 17.151 1.00 88.38 562 HIS A N 1
ATOM 4407 C CA . HIS A 1 562 ? 20.549 6.154 16.890 1.00 88.38 562 HIS A CA 1
ATOM 4408 C C . HIS A 1 562 ? 21.055 6.965 18.081 1.00 88.38 562 HIS A C 1
ATOM 4410 O O . HIS A 1 562 ? 22.136 6.701 18.601 1.00 88.38 562 HIS A O 1
ATOM 4416 N N . THR A 1 563 ? 20.265 7.942 18.533 1.00 89.94 563 THR A N 1
ATOM 4417 C CA . THR A 1 563 ? 20.713 8.868 19.583 1.00 89.94 563 THR A CA 1
ATOM 4418 C C . THR A 1 563 ? 20.439 8.364 20.997 1.00 89.94 563 THR A C 1
ATOM 4420 O O . THR A 1 563 ? 21.009 8.885 21.950 1.00 89.94 563 THR A O 1
ATOM 4423 N N . GLY A 1 564 ? 19.543 7.387 21.163 1.00 89.88 564 GLY A N 1
ATOM 4424 C CA . GLY A 1 564 ? 19.036 6.982 22.476 1.00 89.88 564 GLY A CA 1
ATOM 4425 C C . GLY A 1 564 ? 18.136 8.032 23.132 1.00 89.88 564 GLY A C 1
ATOM 4426 O O . GLY A 1 564 ? 17.743 7.859 24.283 1.00 89.88 564 GLY A O 1
ATOM 4427 N N . CYS A 1 565 ? 17.809 9.117 22.426 1.00 92.50 565 CYS A N 1
ATOM 4428 C CA . CYS A 1 565 ? 17.015 10.195 22.990 1.00 92.50 565 CYS A CA 1
ATOM 4429 C C . CYS A 1 565 ? 15.518 9.893 22.957 1.00 92.50 565 CYS A C 1
ATOM 4431 O O . CYS A 1 565 ? 15.006 9.242 22.043 1.00 92.50 565 CYS A O 1
ATOM 4433 N N . HIS A 1 566 ? 14.816 10.419 23.950 1.00 92.94 566 HIS A N 1
ATOM 4434 C CA . HIS A 1 566 ? 13.380 10.301 24.119 1.00 92.94 566 HIS A CA 1
ATOM 4435 C C . HIS A 1 566 ? 12.663 11.435 23.390 1.00 92.94 566 HIS A C 1
ATOM 4437 O O . HIS A 1 566 ? 13.041 12.597 23.529 1.00 92.94 566 HIS A O 1
ATOM 4443 N N . LEU A 1 567 ? 11.603 11.097 22.657 1.00 94.31 567 LEU A N 1
ATOM 4444 C CA . LEU A 1 567 ? 10.665 12.077 22.125 1.00 94.31 567 LEU A CA 1
ATOM 4445 C C . LEU A 1 567 ? 10.017 12.847 23.282 1.00 94.31 567 LEU A C 1
ATOM 4447 O O . LEU A 1 567 ? 9.508 12.239 24.228 1.00 94.31 567 LEU A O 1
ATOM 4451 N N . GLU A 1 568 ? 9.988 14.170 23.187 1.00 92.38 568 GLU A N 1
ATOM 4452 C CA . GLU A 1 568 ? 9.524 15.050 24.252 1.00 92.38 568 GLU A CA 1
ATOM 4453 C C . GLU A 1 568 ? 8.701 16.231 23.719 1.00 92.38 568 GLU A C 1
ATOM 4455 O O . GLU A 1 568 ? 8.999 16.805 22.671 1.00 92.38 568 GLU A O 1
ATOM 4460 N N . GLU A 1 569 ? 7.681 16.639 24.476 1.00 89.56 569 GLU A N 1
ATOM 4461 C CA . GLU A 1 569 ? 6.992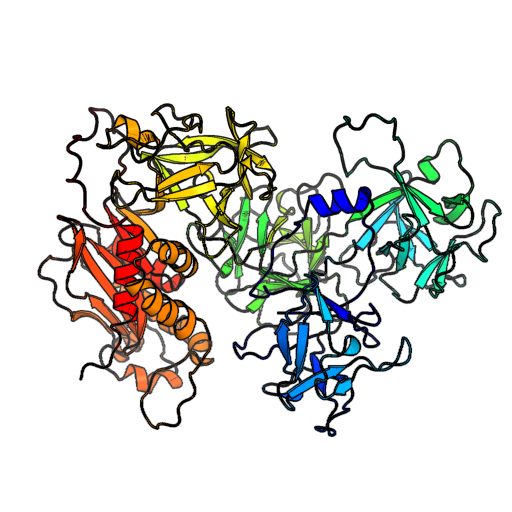 17.918 24.305 1.00 89.56 569 GLU A CA 1
ATOM 4462 C C . GLU A 1 569 ? 6.956 18.661 25.655 1.00 89.56 569 GLU A C 1
ATOM 4464 O O . GLU A 1 569 ? 6.446 18.153 26.654 1.00 89.56 569 GLU A O 1
ATOM 4469 N N . GLN A 1 570 ? 7.554 19.857 25.693 1.00 85.12 570 GLN A N 1
ATOM 4470 C CA . GLN A 1 570 ? 7.746 20.652 26.915 1.00 85.12 570 GLN A CA 1
ATOM 4471 C C . GLN A 1 570 ? 6.753 21.825 27.033 1.00 85.12 570 GLN A C 1
ATOM 4473 O O . GLN A 1 570 ? 7.099 22.881 27.558 1.00 85.12 570 GLN A O 1
ATOM 4478 N N . PHE A 1 571 ? 5.524 21.659 26.544 1.00 81.50 571 PHE A N 1
ATOM 4479 C CA . PHE A 1 571 ? 4.485 22.693 26.455 1.00 81.50 571 PHE A CA 1
ATOM 4480 C C . PHE A 1 571 ? 4.830 23.866 25.517 1.00 81.50 571 PHE A C 1
ATOM 4482 O O . PHE A 1 571 ? 4.351 24.987 25.676 1.00 81.50 571 PHE A O 1
ATOM 4489 N N . THR A 1 572 ? 5.666 23.622 24.511 1.00 82.31 572 THR A N 1
ATOM 4490 C CA . THR A 1 572 ? 6.112 24.635 23.542 1.00 82.31 572 THR A CA 1
ATOM 4491 C C . THR A 1 572 ? 5.306 24.602 22.244 1.00 82.31 572 THR A C 1
ATOM 4493 O O . THR A 1 572 ? 5.319 25.570 21.486 1.00 82.31 572 THR A O 1
ATOM 4496 N N . GLY A 1 573 ? 4.621 23.491 21.947 1.00 84.38 573 GLY A N 1
ATOM 4497 C CA . GLY A 1 573 ? 4.087 23.213 20.611 1.00 84.38 573 GLY A CA 1
ATOM 4498 C C . GLY A 1 573 ? 5.137 22.768 19.587 1.00 84.38 573 GLY A C 1
ATOM 4499 O O . GLY A 1 573 ? 4.780 22.457 18.451 1.00 84.38 573 GLY A O 1
ATOM 4500 N N . ALA A 1 574 ? 6.409 22.724 19.987 1.00 87.75 574 ALA A N 1
ATOM 4501 C CA . ALA A 1 574 ? 7.554 22.326 19.181 1.00 87.75 574 ALA A CA 1
ATOM 4502 C C . ALA A 1 574 ? 8.236 21.128 19.870 1.00 87.75 574 ALA A C 1
ATOM 4504 O O . ALA A 1 574 ? 9.052 21.327 20.778 1.00 87.75 574 ALA A O 1
ATOM 4505 N N . PRO A 1 575 ? 7.858 19.889 19.509 1.00 91.00 575 PRO A N 1
ATOM 4506 C CA . PRO A 1 575 ? 8.434 18.698 20.114 1.00 91.00 575 PRO A CA 1
ATOM 4507 C C . PRO A 1 575 ? 9.920 18.579 19.752 1.00 91.00 575 PRO A C 1
ATOM 4509 O O . PRO A 1 575 ? 10.375 19.103 18.734 1.00 91.00 575 PRO A O 1
ATOM 4512 N N . ASN A 1 576 ? 10.682 17.872 20.580 1.00 90.94 576 ASN A N 1
ATOM 4513 C CA . ASN A 1 576 ? 12.098 17.600 20.350 1.00 90.94 576 ASN A CA 1
ATOM 4514 C C . ASN A 1 576 ? 12.458 16.164 20.768 1.00 90.94 576 ASN A C 1
ATOM 4516 O O . ASN A 1 576 ? 11.613 15.424 21.269 1.00 90.94 576 ASN A O 1
ATOM 4520 N N . ALA A 1 577 ? 13.708 15.761 20.544 1.00 88.62 577 ALA A N 1
ATOM 4521 C CA . ALA A 1 577 ? 14.257 14.518 21.078 1.00 88.62 577 ALA A CA 1
ATOM 4522 C C . ALA A 1 577 ? 15.661 14.753 21.659 1.00 88.62 577 ALA A C 1
ATOM 4524 O O . ALA A 1 577 ? 16.625 14.090 21.292 1.00 88.62 577 ALA A O 1
ATOM 4525 N N . GLY A 1 578 ? 15.801 15.746 22.544 1.00 83.50 578 GLY A N 1
ATOM 4526 C CA . GLY A 1 578 ? 17.102 16.144 23.098 1.00 83.50 578 GLY A CA 1
ATOM 4527 C C . GLY A 1 578 ? 17.544 15.378 24.351 1.00 83.50 578 GLY A C 1
ATOM 4528 O O . GLY A 1 578 ? 18.715 15.440 24.720 1.00 83.50 578 GLY A O 1
ATOM 4529 N N . VAL A 1 579 ? 16.635 14.670 25.029 1.00 82.44 579 VAL A N 1
ATOM 4530 C CA . VAL A 1 579 ? 16.918 14.070 26.343 1.00 82.44 579 VAL A CA 1
ATOM 4531 C C . VAL A 1 579 ? 17.287 12.596 26.208 1.00 82.44 579 VAL A C 1
ATOM 4533 O O . VAL A 1 579 ? 16.474 11.794 25.764 1.00 82.44 579 VAL A O 1
ATOM 4536 N N . SER A 1 580 ? 18.494 12.223 26.635 1.00 81.50 580 SER A N 1
ATOM 4537 C CA . SER A 1 580 ? 19.000 10.839 26.609 1.00 81.50 580 SER A CA 1
ATOM 4538 C C . SER A 1 580 ? 18.814 10.076 27.925 1.00 81.50 580 SER A C 1
ATOM 4540 O O . SER A 1 580 ? 19.044 8.870 27.984 1.00 81.50 580 SER A O 1
ATOM 4542 N N . SER A 1 581 ? 18.462 10.774 29.006 1.00 78.00 581 SER A N 1
ATOM 4543 C CA . SER A 1 581 ? 18.320 10.165 30.328 1.00 78.00 581 SER A CA 1
ATOM 4544 C C . SER A 1 581 ? 16.917 9.579 30.508 1.00 78.00 581 SER A C 1
ATOM 4546 O O . SER A 1 581 ? 15.942 10.302 30.291 1.00 78.00 581 SER A O 1
ATOM 4548 N N . PRO A 1 582 ? 16.786 8.318 30.962 1.00 73.38 582 PRO A N 1
ATOM 4549 C CA . PRO A 1 582 ? 15.487 7.744 31.290 1.00 73.38 582 PRO A CA 1
ATOM 4550 C C . PRO A 1 582 ? 14.838 8.491 32.465 1.00 73.38 582 PRO A C 1
ATOM 4552 O O . PRO A 1 582 ? 15.533 9.000 33.347 1.00 73.38 582 PRO A O 1
ATOM 4555 N N . ILE A 1 583 ? 13.500 8.523 32.501 1.00 74.44 583 ILE A N 1
ATOM 4556 C CA . ILE A 1 583 ? 12.739 9.138 33.598 1.00 74.44 583 ILE A CA 1
ATOM 4557 C C . ILE A 1 583 ? 13.142 8.494 34.943 1.00 74.44 583 ILE A C 1
ATOM 4559 O O . ILE A 1 583 ? 12.972 7.281 35.102 1.00 74.44 583 ILE A O 1
ATOM 4563 N N . PRO A 1 584 ? 13.620 9.269 35.936 1.00 72.75 584 PRO A N 1
ATOM 4564 C CA . PRO A 1 584 ? 13.926 8.741 37.260 1.00 72.75 584 PRO A CA 1
ATOM 4565 C C . PRO A 1 584 ? 12.646 8.462 38.063 1.00 72.75 584 PRO A C 1
ATOM 4567 O O . PRO A 1 584 ? 11.599 9.077 37.845 1.00 72.75 584 PRO A O 1
ATOM 4570 N N . TYR A 1 585 ? 12.744 7.537 39.022 1.00 66.06 585 TYR A N 1
ATOM 4571 C CA . TYR A 1 585 ? 11.679 7.244 39.982 1.00 66.06 585 TYR A CA 1
ATOM 4572 C C . TYR A 1 585 ? 11.902 8.024 41.292 1.00 66.06 585 TYR A C 1
ATOM 4574 O O . TYR A 1 585 ? 13.029 8.016 41.794 1.00 66.06 585 TYR A O 1
ATOM 4582 N N . PRO A 1 586 ? 10.865 8.644 41.894 1.00 71.81 586 PRO A N 1
ATOM 4583 C CA . PRO A 1 586 ? 9.468 8.706 41.450 1.00 71.81 586 PRO A CA 1
ATOM 4584 C C . PRO A 1 586 ? 9.253 9.671 40.272 1.00 71.81 586 PRO A C 1
ATOM 4586 O O . PRO A 1 586 ? 9.976 10.652 40.102 1.00 71.81 586 PRO A O 1
ATOM 4589 N N . VAL A 1 587 ? 8.228 9.400 39.461 1.00 70.56 587 VAL A N 1
ATOM 4590 C CA . VAL A 1 587 ? 7.921 10.219 38.283 1.00 70.56 587 VAL A CA 1
ATOM 4591 C C . VAL A 1 587 ? 7.297 11.556 38.696 1.00 70.56 587 VAL A C 1
ATOM 4593 O O . VAL A 1 587 ? 6.320 11.580 39.440 1.00 70.56 587 VAL A O 1
ATOM 4596 N N . THR A 1 588 ? 7.839 12.663 38.185 1.00 77.00 588 THR A N 1
ATOM 4597 C CA . THR A 1 588 ? 7.296 14.017 38.364 1.00 77.00 588 THR A CA 1
ATOM 4598 C C . THR A 1 588 ? 6.425 14.413 37.170 1.00 77.00 588 THR A C 1
ATOM 4600 O O . THR A 1 588 ? 6.517 13.806 36.103 1.00 77.00 588 THR A O 1
ATOM 4603 N N . ASP A 1 589 ? 5.609 15.460 37.312 1.00 73.81 589 ASP A N 1
ATOM 4604 C CA . ASP A 1 589 ? 4.846 16.008 36.180 1.00 73.81 589 ASP A CA 1
ATOM 4605 C C . ASP A 1 589 ? 5.758 16.487 35.038 1.00 73.81 589 ASP A C 1
ATOM 4607 O O . ASP A 1 589 ? 5.465 16.272 33.866 1.00 73.81 589 ASP A O 1
ATOM 4611 N N . ALA A 1 590 ? 6.931 17.041 35.365 1.00 75.75 590 ALA A N 1
ATOM 4612 C CA . ALA A 1 590 ? 7.907 17.445 34.359 1.00 75.75 590 ALA A CA 1
ATOM 4613 C C . ALA A 1 590 ? 8.340 16.264 33.480 1.00 75.75 590 ALA A C 1
ATOM 4615 O O . ALA A 1 590 ? 8.444 16.427 32.273 1.00 75.75 590 ALA A O 1
ATOM 4616 N N . HIS A 1 591 ? 8.507 15.070 34.055 1.00 81.81 591 HIS A N 1
ATOM 4617 C CA . HIS A 1 591 ? 8.894 13.870 33.312 1.00 81.81 591 HIS A CA 1
ATOM 4618 C C . HIS A 1 591 ? 7.798 13.362 32.353 1.00 81.81 591 HIS A C 1
ATOM 4620 O O . HIS A 1 591 ? 8.100 12.644 31.400 1.00 81.81 591 HIS A O 1
ATOM 4626 N N . ARG A 1 592 ? 6.527 13.744 32.555 1.00 83.19 592 ARG A N 1
ATOM 4627 C CA . ARG A 1 592 ? 5.417 13.361 31.664 1.00 83.19 592 ARG A CA 1
ATOM 4628 C C . ARG A 1 592 ? 5.545 13.944 30.256 1.00 83.19 592 ARG A C 1
ATOM 4630 O O . ARG A 1 592 ? 4.917 13.425 29.336 1.00 83.19 592 ARG A O 1
ATOM 4637 N N . SER A 1 593 ? 6.406 14.947 30.062 1.00 87.75 593 SER A N 1
ATOM 4638 C CA . SER A 1 593 ? 6.776 15.460 28.737 1.00 87.75 593 SER A CA 1
ATOM 4639 C C . SER A 1 593 ? 7.336 14.376 27.807 1.00 87.75 593 SER A C 1
ATOM 4641 O O . SER A 1 593 ? 7.242 14.533 26.594 1.00 87.75 593 SER A O 1
ATOM 4643 N N . GLN A 1 594 ? 7.869 13.272 28.346 1.00 90.19 594 GLN A N 1
ATOM 4644 C CA . GLN A 1 594 ? 8.431 12.143 27.588 1.00 90.19 594 GLN A CA 1
ATOM 4645 C C . GLN A 1 594 ? 7.511 10.911 27.526 1.00 90.19 594 GLN A C 1
ATOM 4647 O O . GLN A 1 594 ? 7.880 9.890 26.939 1.00 90.19 594 GLN A O 1
ATOM 4652 N N . CYS A 1 595 ? 6.347 10.967 28.178 1.00 89.00 595 CYS A N 1
ATOM 4653 C CA . CYS A 1 595 ? 5.360 9.890 28.205 1.00 89.00 595 CYS A CA 1
ATOM 4654 C C . CYS A 1 595 ? 4.317 10.167 27.096 1.00 89.00 595 CYS A C 1
ATOM 4656 O O . CYS A 1 595 ? 3.652 11.208 27.112 1.00 89.00 595 CYS A O 1
ATOM 4658 N N . TRP A 1 596 ? 4.174 9.244 26.140 1.00 90.75 596 TRP A N 1
ATOM 4659 C CA . TRP A 1 596 ? 3.273 9.356 24.986 1.00 90.75 596 TRP A CA 1
ATOM 4660 C C . TRP A 1 596 ? 2.208 8.263 24.993 1.00 90.75 596 TRP A C 1
ATOM 4662 O O . TRP A 1 596 ? 2.491 7.097 25.258 1.00 90.75 596 TRP A O 1
ATOM 4672 N N . GLU A 1 597 ? 0.981 8.639 24.675 1.00 88.44 597 GLU A N 1
ATOM 4673 C CA . GLU A 1 597 ? -0.168 7.750 24.553 1.00 88.44 597 GLU A CA 1
ATOM 4674 C C . GLU A 1 597 ? -0.465 7.489 23.074 1.00 88.44 597 GLU A C 1
ATOM 4676 O O . GLU A 1 597 ? -0.450 8.413 22.258 1.00 88.44 597 GLU A O 1
ATOM 4681 N N . LEU A 1 598 ? -0.728 6.229 22.721 1.00 87.75 598 LEU A N 1
ATOM 4682 C CA . LEU A 1 598 ? -1.170 5.847 21.381 1.00 87.75 598 LEU A CA 1
ATOM 4683 C C . LEU A 1 598 ? -2.698 5.826 21.383 1.00 87.75 598 LEU A C 1
ATOM 4685 O O . LEU A 1 598 ? -3.302 4.991 22.053 1.00 87.75 598 LEU A O 1
ATOM 4689 N N . ILE A 1 599 ? -3.322 6.733 20.635 1.00 83.06 599 ILE A N 1
ATOM 4690 C CA . ILE A 1 599 ? -4.782 6.851 20.564 1.00 83.06 599 ILE A CA 1
ATOM 4691 C C . ILE A 1 599 ? -5.222 6.615 19.128 1.00 83.06 599 ILE A C 1
ATOM 4693 O O . ILE A 1 599 ? -4.722 7.260 18.209 1.00 83.06 599 ILE A O 1
ATOM 4697 N N . SER A 1 600 ? -6.163 5.694 18.916 1.00 77.62 600 SER A N 1
ATOM 4698 C CA . SER A 1 600 ? -6.729 5.496 17.584 1.00 77.62 600 SER A CA 1
ATOM 4699 C C . SER A 1 600 ? -7.647 6.673 17.250 1.00 77.62 600 SER A C 1
ATOM 4701 O O . SER A 1 600 ? -7.303 7.446 16.367 1.00 77.62 600 SER A O 1
ATOM 4703 N N . ALA A 1 601 ? -8.742 6.876 17.991 1.00 73.69 601 ALA A N 1
ATOM 4704 C CA . ALA A 1 601 ? -9.683 7.992 17.785 1.00 73.69 601 ALA A CA 1
ATOM 4705 C C . ALA A 1 601 ? -10.226 8.540 19.115 1.00 73.69 601 ALA A C 1
ATOM 4707 O O . ALA A 1 601 ? -10.099 7.858 20.129 1.00 73.69 601 ALA A O 1
ATOM 4708 N N . ARG A 1 602 ? -10.890 9.706 19.129 1.00 76.50 602 ARG A N 1
ATOM 4709 C CA . ARG A 1 602 ? -11.529 10.269 20.341 1.00 76.50 602 ARG A CA 1
ATOM 4710 C C . ARG A 1 602 ? -13.014 10.580 20.128 1.00 76.50 602 ARG A C 1
ATOM 4712 O O . ARG A 1 602 ? -13.387 11.221 19.154 1.00 76.50 602 ARG A O 1
ATOM 4719 N N . TYR A 1 603 ? -13.851 10.181 21.084 1.00 68.81 603 TYR A N 1
ATOM 4720 C CA . TYR A 1 603 ? -15.300 10.396 21.100 1.00 68.81 603 TYR A CA 1
ATOM 4721 C C . TYR A 1 603 ? -15.707 11.221 22.326 1.00 68.81 603 TYR A C 1
ATOM 4723 O O . TYR A 1 603 ? -15.686 10.703 23.435 1.00 68.81 603 TYR A O 1
ATOM 4731 N N . GLU A 1 604 ? -16.057 12.500 22.148 1.00 71.50 604 GLU A N 1
ATOM 4732 C CA . GLU A 1 604 ? -16.646 13.358 23.203 1.00 71.50 604 GLU A CA 1
ATOM 4733 C C . GLU A 1 604 ? -15.911 13.328 24.567 1.00 71.50 604 GLU A C 1
ATOM 4735 O O . GLU A 1 604 ? -16.529 13.406 25.625 1.00 71.50 604 GLU A O 1
ATOM 4740 N N . GLY A 1 605 ? -14.576 13.215 24.554 1.00 72.25 605 GLY A N 1
ATOM 4741 C CA . GLY A 1 605 ? -13.750 13.136 25.771 1.00 72.25 605 GLY A CA 1
ATOM 4742 C C . GLY A 1 605 ? -13.345 11.720 26.202 1.00 72.25 605 GLY A C 1
ATOM 4743 O O . GLY A 1 605 ? -12.640 11.567 27.197 1.00 72.25 605 GLY A O 1
ATOM 4744 N N . PHE A 1 606 ? -13.726 10.695 25.443 1.00 80.88 606 PHE A N 1
ATOM 4745 C CA . PHE A 1 606 ? -13.241 9.326 25.592 1.00 80.88 606 PHE A CA 1
ATOM 4746 C C . PHE A 1 606 ? -12.252 8.982 24.493 1.00 80.88 606 PHE A C 1
ATOM 4748 O O . PHE A 1 606 ? -12.522 9.200 23.312 1.00 80.88 606 PHE A O 1
ATOM 4755 N N . ASP A 1 607 ? -11.130 8.393 24.875 1.00 81.31 607 ASP A N 1
ATOM 4756 C CA . ASP A 1 607 ? -10.188 7.832 23.924 1.00 81.31 607 ASP A CA 1
ATOM 4757 C C . ASP A 1 607 ? -10.649 6.437 23.519 1.00 81.31 607 ASP A C 1
ATOM 4759 O O . ASP A 1 607 ? -11.076 5.620 24.338 1.00 81.31 607 ASP A O 1
ATOM 4763 N N . SER A 1 608 ? -10.603 6.185 22.219 1.00 81.12 608 SER A N 1
ATOM 4764 C CA . SER A 1 608 ? -10.851 4.882 21.640 1.00 81.12 608 SER A CA 1
ATOM 4765 C C . SER A 1 608 ? -9.559 4.318 21.093 1.00 81.12 608 SER A C 1
ATOM 4767 O O . SER A 1 608 ? -8.799 4.969 20.367 1.00 81.12 608 SER A O 1
ATOM 4769 N N . ILE A 1 609 ? -9.331 3.072 21.458 1.00 77.25 609 ILE A N 1
ATOM 4770 C CA . ILE A 1 609 ? -8.145 2.331 21.101 1.00 77.25 609 ILE A CA 1
ATOM 4771 C C . ILE A 1 609 ? -8.608 1.110 20.330 1.00 77.25 609 ILE A C 1
ATOM 4773 O O . ILE A 1 609 ? -9.395 0.304 20.829 1.00 77.25 609 ILE A O 1
ATOM 4777 N N . ILE A 1 610 ? -8.134 0.982 19.098 1.00 73.31 610 ILE A N 1
ATOM 4778 C CA . ILE A 1 610 ? -8.451 -0.170 18.268 1.00 73.31 610 ILE A CA 1
ATOM 4779 C C . ILE A 1 610 ? -7.319 -1.164 18.394 1.00 73.31 610 ILE A C 1
ATOM 4781 O O . ILE A 1 610 ? -6.168 -0.865 18.081 1.00 73.31 610 ILE A O 1
ATOM 4785 N N . VAL A 1 611 ? -7.675 -2.359 18.837 1.00 70.06 611 VAL A N 1
ATOM 4786 C CA . VAL A 1 611 ? -6.735 -3.449 19.025 1.00 70.06 611 VAL A CA 1
ATOM 4787 C C . VAL A 1 611 ? -7.027 -4.511 17.979 1.00 70.06 611 VAL A C 1
ATOM 4789 O O . VAL A 1 611 ? -8.037 -5.220 18.043 1.00 70.06 611 VAL A O 1
ATOM 4792 N N . ASP A 1 612 ? -6.155 -4.567 16.978 1.00 66.88 612 ASP A N 1
ATOM 4793 C CA . ASP A 1 612 ? -6.145 -5.599 15.949 1.00 66.88 612 ASP A CA 1
ATOM 4794 C C . ASP A 1 612 ? -5.063 -6.654 16.223 1.00 66.88 612 ASP A C 1
ATOM 4796 O O . ASP A 1 612 ? -4.335 -6.582 17.215 1.00 66.88 612 ASP A O 1
ATOM 4800 N N . ASP A 1 613 ? -4.972 -7.659 15.354 1.00 62.03 613 ASP A N 1
ATOM 4801 C CA . ASP A 1 613 ? -4.029 -8.765 15.531 1.00 62.03 613 ASP A CA 1
ATOM 4802 C C . ASP A 1 613 ? -2.561 -8.311 15.495 1.00 62.03 613 ASP A C 1
ATOM 4804 O O . ASP A 1 613 ? -1.720 -8.919 16.159 1.00 62.03 613 ASP A O 1
ATOM 4808 N N . ASP A 1 614 ? -2.236 -7.243 14.764 1.00 61.06 614 ASP A N 1
ATOM 4809 C CA . ASP A 1 614 ? -0.869 -6.735 14.658 1.00 61.06 614 ASP A CA 1
ATOM 4810 C C . ASP A 1 614 ? -0.474 -5.941 15.911 1.00 61.06 614 ASP A C 1
ATOM 4812 O O . ASP A 1 614 ? 0.636 -6.093 16.433 1.00 61.06 614 ASP A O 1
ATOM 4816 N N . VAL A 1 615 ? -1.416 -5.196 16.489 1.00 69.25 615 VAL A N 1
ATOM 4817 C CA . VAL A 1 615 ? -1.245 -4.563 17.801 1.00 69.25 615 VAL A CA 1
ATOM 4818 C C . VAL A 1 615 ? -1.170 -5.609 18.914 1.00 69.25 615 VAL A C 1
ATOM 4820 O O . VAL A 1 615 ? -0.319 -5.511 19.801 1.00 69.25 615 VAL A O 1
ATOM 4823 N N . LEU A 1 616 ? -1.985 -6.668 18.853 1.00 68.50 616 LEU A N 1
ATOM 4824 C CA . LEU A 1 616 ? -1.877 -7.795 19.783 1.00 68.50 616 LEU A CA 1
ATOM 4825 C C . LEU A 1 616 ? -0.500 -8.455 19.675 1.00 68.50 616 LEU A C 1
ATOM 4827 O O . LEU A 1 616 ? 0.164 -8.636 20.691 1.00 68.50 616 LEU A O 1
ATOM 4831 N N . ARG A 1 617 ? -0.011 -8.727 18.460 1.00 68.31 617 ARG A N 1
ATOM 4832 C CA . ARG A 1 617 ? 1.345 -9.256 18.228 1.00 68.31 617 ARG A CA 1
ATOM 4833 C C . ARG A 1 617 ? 2.437 -8.398 18.842 1.00 68.31 617 ARG A C 1
ATOM 4835 O O . ARG A 1 617 ? 3.402 -8.946 19.374 1.00 68.31 617 ARG A O 1
ATOM 4842 N N . LEU A 1 618 ? 2.294 -7.077 18.772 1.00 71.12 618 LEU A N 1
ATOM 4843 C CA . LEU A 1 618 ? 3.214 -6.164 19.431 1.00 71.12 618 LEU A CA 1
ATOM 4844 C C . LEU A 1 618 ? 3.148 -6.326 20.954 1.00 71.12 618 LEU A C 1
ATOM 4846 O O . LEU A 1 618 ? 4.175 -6.552 21.594 1.00 71.12 618 LEU A O 1
ATOM 4850 N N . THR A 1 619 ? 1.948 -6.223 21.524 1.00 73.44 619 THR A N 1
ATOM 4851 C CA . THR A 1 619 ? 1.754 -6.266 22.982 1.00 73.44 619 THR A CA 1
ATOM 4852 C C . THR A 1 619 ? 2.190 -7.595 23.599 1.00 73.44 619 THR A C 1
ATOM 4854 O O . THR A 1 619 ? 2.740 -7.575 24.696 1.00 73.44 619 THR A O 1
ATOM 4857 N N . LEU A 1 620 ? 2.079 -8.719 22.872 1.00 73.75 620 LEU A N 1
ATOM 4858 C CA . LEU A 1 620 ? 2.574 -10.038 23.298 1.00 73.75 620 LEU A CA 1
ATOM 4859 C C . LEU A 1 620 ? 4.044 -10.011 23.744 1.00 73.75 620 LEU A C 1
ATOM 4861 O O . LEU A 1 620 ? 4.416 -10.757 24.641 1.00 73.75 620 LEU A O 1
ATOM 4865 N N . LYS A 1 621 ? 4.891 -9.154 23.158 1.00 74.38 621 LYS A N 1
ATOM 4866 C CA . LYS A 1 621 ? 6.314 -9.057 23.537 1.00 74.38 621 LYS A CA 1
ATOM 4867 C C . LYS A 1 621 ? 6.543 -8.440 24.916 1.00 74.38 621 LYS A C 1
ATOM 4869 O O . LYS A 1 621 ? 7.646 -8.543 25.445 1.00 74.38 621 LYS A O 1
ATOM 4874 N N . TYR A 1 622 ? 5.529 -7.781 25.463 1.00 75.38 622 TYR A N 1
ATOM 4875 C CA . TYR A 1 622 ? 5.579 -7.119 26.760 1.00 75.38 622 TYR A CA 1
ATOM 4876 C C . TYR A 1 622 ? 4.737 -7.841 27.827 1.00 75.38 622 TYR A C 1
ATOM 4878 O O . TYR A 1 622 ? 4.741 -7.411 28.976 1.00 75.38 622 TYR A O 1
ATOM 4886 N N . MET A 1 623 ? 4.019 -8.910 27.462 1.00 74.38 623 MET A N 1
ATOM 4887 C CA . MET A 1 623 ? 3.207 -9.713 28.386 1.00 74.38 623 MET A CA 1
ATOM 4888 C C . MET A 1 623 ? 4.054 -10.686 29.210 1.00 74.38 623 MET A C 1
ATOM 4890 O O . MET A 1 623 ? 5.149 -11.087 28.803 1.00 74.38 623 MET A O 1
ATOM 4894 N N . GLU A 1 624 ? 3.512 -11.129 30.346 1.00 69.62 624 GLU A N 1
ATOM 4895 C CA . GLU A 1 624 ? 4.124 -12.197 31.138 1.00 69.62 624 GLU A CA 1
ATOM 4896 C C . GLU A 1 624 ? 4.145 -13.529 30.364 1.00 69.62 624 GLU A C 1
ATOM 4898 O O . GLU A 1 624 ? 3.190 -13.893 29.675 1.00 69.62 624 GLU A O 1
ATOM 4903 N N . ALA A 1 625 ? 5.236 -14.294 30.491 1.00 69.06 625 ALA A N 1
ATOM 4904 C CA . ALA A 1 625 ? 5.489 -15.496 29.684 1.00 69.06 625 ALA A CA 1
ATOM 4905 C C . ALA A 1 625 ? 4.370 -16.556 29.752 1.00 69.06 625 ALA A C 1
ATOM 4907 O O . ALA A 1 625 ? 4.127 -17.268 28.775 1.00 69.06 625 ALA A O 1
ATOM 4908 N N . THR A 1 626 ? 3.674 -16.648 30.888 1.00 66.75 626 THR A N 1
ATOM 4909 C CA . THR A 1 626 ? 2.515 -17.528 31.099 1.00 66.75 626 THR A CA 1
ATOM 4910 C C . THR A 1 626 ? 1.367 -17.184 30.152 1.00 66.75 626 THR A C 1
ATOM 4912 O O . THR A 1 626 ? 0.823 -18.078 29.510 1.00 66.75 626 THR A O 1
ATOM 4915 N N . HIS A 1 627 ? 1.060 -15.898 29.980 1.00 64.81 627 HIS A N 1
ATOM 4916 C CA . HIS A 1 627 ? -0.007 -15.427 29.097 1.00 64.81 627 HIS A CA 1
ATOM 4917 C C . HIS A 1 627 ? 0.393 -15.456 27.619 1.00 64.81 627 HIS A C 1
ATOM 4919 O O . HIS A 1 627 ? -0.460 -15.667 26.757 1.00 64.81 627 HIS A O 1
ATOM 4925 N N . VAL A 1 628 ? 1.686 -15.290 27.311 1.00 67.00 628 VAL A N 1
ATOM 4926 C CA . VAL A 1 628 ? 2.190 -15.273 25.928 1.00 67.00 628 VAL A CA 1
ATOM 4927 C C . VAL A 1 628 ? 1.902 -16.583 25.203 1.00 67.00 628 VAL A C 1
ATOM 4929 O O . VAL A 1 628 ? 1.462 -16.543 24.059 1.00 67.00 628 VAL A O 1
ATOM 4932 N N . SER A 1 629 ? 2.123 -17.737 25.837 1.00 64.06 629 SER A N 1
ATOM 4933 C CA . SER A 1 629 ? 1.948 -19.039 25.175 1.00 64.06 629 SER A CA 1
ATOM 4934 C C . SER A 1 629 ? 0.484 -19.329 24.808 1.00 64.06 629 SER A C 1
ATOM 4936 O O . SER A 1 629 ? 0.191 -19.665 23.655 1.00 64.06 629 SER A O 1
ATOM 4938 N N . ASP A 1 630 ? -0.441 -19.081 25.739 1.00 61.50 630 ASP A N 1
ATOM 4939 C CA . ASP A 1 630 ? -1.883 -19.256 25.542 1.00 61.50 630 ASP A CA 1
ATOM 4940 C C . ASP A 1 630 ? -2.450 -18.253 24.527 1.00 61.50 630 ASP A C 1
ATOM 4942 O O . ASP A 1 630 ? -3.250 -18.609 23.646 1.00 61.50 630 ASP A O 1
ATOM 4946 N N . ALA A 1 631 ? -1.996 -16.998 24.610 1.00 59.50 631 ALA A N 1
ATOM 4947 C CA . ALA A 1 631 ? -2.382 -15.931 23.700 1.00 59.50 631 ALA A CA 1
ATOM 4948 C C . ALA A 1 631 ? -1.804 -16.151 22.293 1.00 59.50 631 ALA A C 1
ATOM 4950 O O . ALA A 1 631 ? -2.537 -16.017 21.318 1.00 59.50 631 ALA A O 1
ATOM 4951 N N . GLN A 1 632 ? -0.542 -16.568 22.145 1.00 60.91 632 GLN A N 1
ATOM 4952 C CA . GLN A 1 632 ? 0.046 -16.916 20.846 1.00 60.91 632 GLN A CA 1
ATOM 4953 C C . GLN A 1 632 ? -0.665 -18.110 20.207 1.00 60.91 632 GLN A C 1
ATOM 4955 O O . GLN A 1 632 ? -0.996 -18.064 19.022 1.00 60.91 632 GLN A O 1
ATOM 4960 N N . GLU A 1 633 ? -0.935 -19.181 20.958 1.00 58.59 633 GLU A N 1
ATOM 4961 C CA . GLU A 1 633 ? -1.628 -20.344 20.404 1.00 58.59 633 GLU A CA 1
ATOM 4962 C C . GLU A 1 633 ? -3.063 -20.004 19.974 1.00 58.59 633 GLU A C 1
ATOM 4964 O O . GLU A 1 633 ? -3.503 -20.439 18.908 1.00 58.59 633 GLU A O 1
ATOM 4969 N N . SER A 1 634 ? -3.791 -19.192 20.740 1.00 53.88 634 SER A N 1
ATOM 4970 C CA . SER A 1 634 ? -5.196 -18.899 20.438 1.00 53.88 634 SER A CA 1
ATOM 4971 C C . SER A 1 634 ? -5.390 -17.724 19.470 1.00 53.88 634 SER A C 1
ATOM 4973 O O . SER A 1 634 ? -6.237 -17.809 18.582 1.00 53.88 634 SER A O 1
ATOM 4975 N N . LEU A 1 635 ? -4.573 -16.671 19.542 1.00 51.97 635 LEU A N 1
ATOM 4976 C CA . LEU A 1 635 ? -4.657 -15.517 18.637 1.00 51.97 635 LEU A CA 1
ATOM 4977 C C . LEU A 1 635 ? -3.982 -15.794 17.287 1.00 51.97 635 LEU A C 1
ATOM 4979 O O . LEU A 1 635 ? -4.561 -15.496 16.248 1.00 51.97 635 LEU A O 1
ATOM 4983 N N . LEU A 1 636 ? -2.795 -16.416 17.269 1.00 50.19 636 LEU A N 1
ATOM 4984 C CA . LEU A 1 636 ? -2.032 -16.603 16.025 1.00 50.19 636 LEU A CA 1
ATOM 4985 C C . LEU A 1 636 ? -2.370 -17.899 15.287 1.00 50.19 636 LEU A C 1
ATOM 4987 O O . LEU A 1 636 ? -2.252 -17.926 14.065 1.00 50.19 636 LEU A O 1
ATOM 4991 N N . LYS A 1 637 ? -2.773 -18.969 15.992 1.00 44.94 637 LYS A N 1
ATOM 4992 C CA . LYS A 1 637 ? -3.088 -20.261 15.348 1.00 44.94 637 LYS A CA 1
ATOM 4993 C C . LYS A 1 637 ? -4.584 -20.550 15.222 1.00 44.94 637 LYS A C 1
ATOM 4995 O O . LYS A 1 637 ? -4.949 -21.240 14.278 1.00 44.94 637 LYS A O 1
ATOM 5000 N N . LYS A 1 638 ? -5.441 -20.066 16.137 1.00 44.59 638 LYS A N 1
ATOM 5001 C CA . LYS A 1 638 ? -6.899 -20.331 16.087 1.00 44.59 638 LYS A CA 1
ATOM 5002 C C . LYS A 1 638 ? -7.721 -19.194 15.466 1.00 44.59 638 LYS A C 1
ATOM 5004 O O . LYS A 1 638 ? -8.781 -19.470 14.915 1.00 44.59 638 LYS A O 1
ATOM 5009 N N . ARG A 1 639 ? -7.255 -17.941 15.548 1.00 39.09 639 ARG A N 1
ATOM 5010 C CA . ARG A 1 639 ? -7.924 -16.761 14.959 1.00 39.09 639 ARG A CA 1
ATOM 5011 C C . ARG A 1 639 ? -7.451 -16.414 13.544 1.00 39.09 639 ARG A C 1
ATOM 5013 O O . ARG A 1 639 ? -8.182 -15.751 12.813 1.00 39.09 639 ARG A O 1
ATOM 5020 N N . ALA A 1 640 ? -6.266 -16.879 13.143 1.00 28.48 640 ALA A N 1
ATOM 5021 C CA . ALA A 1 640 ? -5.781 -16.708 11.777 1.00 28.48 640 ALA A CA 1
ATOM 5022 C C . ALA A 1 640 ? -6.712 -17.416 10.771 1.00 28.48 640 ALA A C 1
ATOM 5024 O O . ALA A 1 640 ? -7.250 -18.485 11.079 1.00 28.48 640 ALA A O 1
ATOM 5025 N N . PRO A 1 641 ? -6.919 -16.853 9.568 1.00 29.95 641 PRO A N 1
ATOM 5026 C CA . PRO A 1 641 ? -7.833 -17.432 8.600 1.00 29.95 641 PRO A CA 1
ATOM 5027 C C . PRO A 1 641 ? -7.282 -18.769 8.092 1.00 29.95 641 PRO A C 1
ATOM 5029 O O . PRO A 1 641 ? -6.342 -18.820 7.300 1.00 29.95 641 PRO A O 1
ATOM 5032 N N . GLY A 1 642 ? -7.930 -19.842 8.545 1.00 33.75 642 GLY A N 1
ATOM 5033 C CA . GLY A 1 642 ? -7.848 -21.176 7.968 1.00 33.75 642 GLY A CA 1
ATOM 5034 C C . GLY A 1 642 ? -6.788 -22.089 8.574 1.00 33.75 642 GLY A C 1
ATOM 5035 O O . GLY A 1 642 ? -5.761 -22.309 7.951 1.00 33.75 642 GLY A O 1
ATOM 5036 N N . ARG A 1 643 ? -7.085 -22.755 9.700 1.00 33.94 643 ARG A N 1
ATOM 5037 C CA . ARG A 1 643 ? -6.596 -24.132 9.903 1.00 33.94 643 ARG A CA 1
ATOM 5038 C C . ARG A 1 643 ? -7.320 -24.919 10.995 1.00 33.94 643 ARG A C 1
ATOM 5040 O O . ARG A 1 643 ? -7.339 -24.531 12.159 1.00 33.94 643 ARG A O 1
ATOM 5047 N N . GLU A 1 644 ? -7.831 -26.089 10.614 1.00 29.03 644 GLU A N 1
ATOM 5048 C CA . GLU A 1 644 ? -8.207 -27.186 11.511 1.00 29.03 644 GLU A CA 1
ATOM 5049 C C . GLU A 1 644 ? -6.957 -27.925 12.021 1.00 29.03 644 GLU A C 1
ATOM 5051 O O . GLU A 1 644 ? -6.039 -28.240 11.259 1.00 29.03 644 GLU A O 1
ATOM 5056 N N . LYS A 1 645 ? -6.931 -28.270 13.316 1.00 29.14 645 LYS A N 1
ATOM 5057 C CA . LYS A 1 645 ? -6.033 -29.311 13.839 1.00 29.14 645 LYS A CA 1
ATOM 5058 C C . LYS A 1 645 ? -6.655 -30.686 13.563 1.00 29.14 645 LYS A C 1
ATOM 5060 O O . LYS A 1 645 ? -7.819 -30.919 13.866 1.00 29.14 645 LYS A O 1
ATOM 5065 N N . LYS A 1 646 ? -5.846 -31.616 13.043 1.00 32.81 646 LYS A N 1
ATOM 5066 C CA . LYS A 1 646 ? -6.187 -33.039 12.882 1.00 32.81 646 LYS A CA 1
ATOM 5067 C C . LYS A 1 646 ? -6.478 -33.702 14.234 1.00 32.81 646 LYS A C 1
ATOM 5069 O O . LYS A 1 646 ? -5.591 -33.770 15.080 1.00 32.81 646 LYS A O 1
ATOM 5074 N N . GLY A 1 647 ? -7.653 -34.309 14.361 1.00 25.94 647 GLY A N 1
ATOM 5075 C CA . GLY A 1 647 ? -7.974 -35.304 15.384 1.00 25.94 647 GLY A CA 1
ATOM 5076 C C . GLY A 1 647 ? -9.206 -36.100 14.963 1.00 25.94 647 GLY A C 1
ATOM 5077 O O . GLY A 1 647 ? -10.231 -35.518 14.627 1.00 25.94 647 GLY A O 1
ATOM 5078 N N . LYS A 1 648 ? -9.100 -37.432 14.919 1.00 32.41 648 LYS A N 1
ATOM 5079 C CA . LYS A 1 648 ? -10.225 -38.333 14.639 1.00 32.41 648 LYS A CA 1
ATOM 5080 C C . LYS A 1 648 ? -11.149 -38.407 15.863 1.00 32.41 648 LYS A C 1
ATOM 5082 O O . LYS A 1 648 ? -11.111 -39.417 16.547 1.00 32.41 648 LYS A O 1
ATOM 5087 N N . GLU A 1 649 ? -11.994 -37.413 16.116 1.00 30.23 649 GLU A N 1
ATOM 5088 C CA . GLU A 1 649 ? -13.168 -37.591 16.986 1.00 30.23 649 GLU A CA 1
ATOM 5089 C C . GLU A 1 649 ? -14.388 -36.841 16.439 1.00 30.23 649 GLU A C 1
ATOM 5091 O O . GLU A 1 649 ? -14.287 -35.770 15.843 1.00 30.23 649 GLU A O 1
ATOM 5096 N N . LYS A 1 650 ? -15.545 -37.501 16.545 1.00 38.91 650 LYS A N 1
ATOM 5097 C CA . LYS A 1 650 ? -16.822 -37.133 15.930 1.00 38.91 650 LYS A CA 1
ATOM 5098 C C . LYS A 1 650 ? -17.635 -36.198 16.838 1.00 38.91 650 LYS A C 1
ATOM 5100 O O . LYS A 1 650 ? -17.734 -36.448 18.030 1.00 38.91 650 LYS A O 1
ATOM 5105 N N . HIS A 1 651 ? -18.348 -35.280 16.176 1.00 32.59 651 HIS A N 1
ATOM 5106 C CA . HIS A 1 651 ? -19.509 -34.481 16.612 1.00 32.59 651 HIS A CA 1
ATOM 5107 C C . HIS A 1 651 ? -19.253 -33.232 17.475 1.00 32.59 651 HIS A C 1
ATOM 5109 O O . HIS A 1 651 ? -18.805 -33.315 18.608 1.00 32.59 651 HIS A O 1
ATOM 5115 N N . GLY A 1 652 ? -19.673 -32.072 16.948 1.00 26.17 652 GLY A N 1
ATOM 5116 C CA . GLY A 1 652 ? -19.828 -30.822 17.700 1.00 26.17 652 GLY A CA 1
ATOM 5117 C C . GLY A 1 652 ? -19.529 -29.581 16.859 1.00 26.17 652 GLY A C 1
ATOM 5118 O O . GLY A 1 652 ? -18.398 -29.363 16.455 1.00 26.17 652 GLY A O 1
ATOM 5119 N N . HIS A 1 653 ? -20.558 -28.792 16.558 1.00 31.95 653 HIS A N 1
ATOM 5120 C CA . HIS A 1 653 ? -20.546 -27.622 15.678 1.00 31.95 653 HIS A CA 1
ATOM 5121 C C . HIS A 1 653 ? -19.654 -26.458 16.148 1.00 31.95 653 HIS A C 1
ATOM 5123 O O . HIS A 1 653 ? -19.882 -25.927 17.228 1.00 31.95 653 HIS A O 1
ATOM 5129 N N . ILE A 1 654 ? -18.788 -25.954 15.257 1.00 25.47 654 ILE A N 1
ATOM 5130 C CA . ILE A 1 654 ? -18.359 -24.541 15.194 1.00 25.47 654 ILE A CA 1
ATOM 5131 C C . ILE A 1 654 ? -18.243 -24.161 13.702 1.00 25.47 654 ILE A C 1
ATOM 5133 O O . ILE A 1 654 ? -17.583 -24.890 12.958 1.00 25.47 654 ILE A O 1
ATOM 5137 N N . PRO A 1 655 ? -18.867 -23.073 13.206 1.00 29.94 655 PRO A N 1
ATOM 5138 C CA . PRO A 1 655 ? -18.675 -22.632 11.828 1.00 29.94 655 PRO A CA 1
ATOM 5139 C C . PRO A 1 655 ? -17.285 -22.003 11.672 1.00 29.94 655 PRO A C 1
ATOM 5141 O O . PRO A 1 655 ? -17.065 -20.845 12.016 1.00 29.94 655 PRO A O 1
ATOM 5144 N N . GLN A 1 656 ? -16.345 -22.766 11.118 1.00 29.88 656 GLN A N 1
ATOM 5145 C CA . GLN A 1 656 ? -15.181 -22.201 10.441 1.00 29.88 656 GLN A CA 1
ATOM 5146 C C . GLN A 1 656 ? -15.641 -21.579 9.128 1.00 29.88 656 GLN A C 1
ATOM 5148 O O . GLN A 1 656 ? -16.414 -22.218 8.422 1.00 29.88 656 GLN A O 1
ATOM 5153 N N . SER A 1 657 ? -15.196 -20.360 8.818 1.00 33.47 657 SER A N 1
ATOM 5154 C CA . SER A 1 657 ? -15.610 -19.578 7.645 1.00 33.47 657 SER A CA 1
ATOM 5155 C C . SER A 1 657 ? -15.679 -20.410 6.348 1.00 33.47 657 SER A C 1
ATOM 5157 O O . SER A 1 657 ? -14.636 -20.706 5.762 1.00 33.47 657 SER A O 1
ATOM 5159 N N . PRO A 1 658 ? -16.880 -20.770 5.844 1.00 32.75 658 PRO A N 1
ATOM 5160 C CA . PRO A 1 658 ? -17.060 -21.217 4.474 1.00 32.75 658 PRO A CA 1
ATOM 5161 C C . PRO A 1 658 ? -17.599 -20.028 3.663 1.00 32.75 658 PRO A C 1
ATOM 5163 O O . PRO A 1 658 ? -18.138 -19.078 4.229 1.00 32.75 658 PRO A O 1
ATOM 5166 N N . ARG A 1 659 ? -17.573 -20.107 2.329 1.00 32.25 659 ARG A N 1
ATOM 5167 C CA . ARG A 1 659 ? -18.207 -19.175 1.361 1.00 32.25 659 ARG A CA 1
ATOM 5168 C C . ARG A 1 659 ? -19.540 -18.518 1.805 1.00 32.25 659 ARG A C 1
ATOM 5170 O O . ARG A 1 659 ? -19.873 -17.428 1.359 1.00 32.25 659 ARG A O 1
ATOM 5177 N N . ARG A 1 660 ? -20.304 -19.148 2.706 1.00 33.06 660 ARG A N 1
ATOM 5178 C CA . ARG A 1 660 ? -21.519 -18.614 3.341 1.00 33.06 660 ARG A CA 1
ATOM 5179 C C . ARG A 1 660 ? -21.319 -17.311 4.122 1.00 33.06 660 ARG A C 1
ATOM 5181 O O . ARG A 1 660 ? -22.196 -16.466 4.028 1.00 33.06 660 ARG A O 1
ATOM 5188 N N . LEU A 1 661 ? -20.228 -17.109 4.868 1.00 39.06 661 LEU A N 1
ATOM 5189 C CA . LEU A 1 661 ? -20.018 -15.826 5.555 1.00 39.06 661 LEU A CA 1
ATOM 5190 C C . LEU A 1 661 ? -19.699 -14.718 4.557 1.00 39.06 661 LEU A C 1
ATOM 5192 O O . LEU A 1 661 ? -20.197 -13.631 4.736 1.00 39.06 661 LEU A O 1
ATOM 5196 N N . THR A 1 662 ? -18.989 -14.969 3.461 1.00 43.06 662 THR A N 1
ATOM 5197 C CA . THR A 1 662 ? -18.766 -13.943 2.426 1.00 43.06 662 THR A CA 1
ATOM 5198 C C . THR A 1 662 ? -20.064 -13.581 1.692 1.00 43.06 662 THR A C 1
ATOM 5200 O O . THR A 1 662 ? -20.333 -12.407 1.458 1.00 43.06 662 THR A O 1
ATOM 5203 N N . ILE A 1 663 ? -20.917 -14.576 1.414 1.00 43.78 663 ILE A N 1
ATOM 5204 C CA . ILE A 1 663 ? -22.228 -14.384 0.766 1.00 43.78 663 ILE A CA 1
ATOM 5205 C C . ILE A 1 663 ? -23.240 -13.709 1.713 1.00 43.78 663 ILE A C 1
ATOM 5207 O O . ILE A 1 663 ? -24.035 -12.877 1.280 1.00 43.78 663 ILE A O 1
ATOM 5211 N N . PHE A 1 664 ? -23.227 -14.042 3.009 1.00 51.91 664 PHE A N 1
ATOM 5212 C CA . PHE A 1 664 ? -24.192 -13.529 3.991 1.00 51.91 664 PHE A CA 1
ATOM 5213 C C . PHE A 1 664 ? -23.663 -12.406 4.890 1.00 51.91 664 PHE A C 1
ATOM 5215 O O . PHE A 1 664 ? -24.467 -11.778 5.577 1.00 51.91 664 PHE A O 1
ATOM 5222 N N . ALA A 1 665 ? -22.361 -12.110 4.888 1.00 66.56 665 ALA A N 1
ATOM 5223 C CA . ALA A 1 665 ? -21.750 -11.039 5.680 1.00 66.56 665 ALA A CA 1
ATOM 5224 C C . ALA A 1 665 ? -22.444 -9.702 5.455 1.00 66.56 665 ALA A C 1
ATOM 5226 O O . ALA A 1 665 ? -22.694 -9.034 6.454 1.00 66.56 665 ALA A O 1
ATOM 5227 N N . PRO A 1 666 ? -22.833 -9.312 4.222 1.00 74.75 666 PRO A N 1
ATOM 5228 C CA . PRO A 1 666 ? -23.586 -8.080 4.031 1.00 74.75 666 PRO A CA 1
ATOM 5229 C C . PRO A 1 666 ? -24.910 -8.087 4.804 1.00 74.75 666 PRO A C 1
ATOM 5231 O O . PRO A 1 666 ? -25.219 -7.122 5.493 1.00 74.75 666 PRO A O 1
ATOM 5234 N N . ILE A 1 667 ? -25.664 -9.191 4.761 1.00 80.19 667 ILE A N 1
ATOM 5235 C CA . ILE A 1 667 ? -26.970 -9.313 5.428 1.00 80.19 667 ILE A CA 1
ATOM 5236 C C . ILE A 1 667 ? -26.804 -9.332 6.949 1.00 80.19 667 ILE A C 1
ATOM 5238 O O . ILE A 1 667 ? -27.440 -8.542 7.640 1.00 80.19 667 ILE A O 1
ATOM 5242 N N . ILE A 1 668 ? -25.921 -10.186 7.475 1.00 82.62 668 ILE A N 1
ATOM 5243 C CA . ILE A 1 668 ? -25.651 -10.283 8.917 1.00 82.62 668 ILE A CA 1
ATOM 5244 C C . ILE A 1 668 ? -25.130 -8.947 9.458 1.00 82.62 668 ILE A C 1
ATOM 5246 O O . ILE A 1 668 ? -25.587 -8.486 10.502 1.00 82.62 668 ILE A O 1
ATOM 5250 N N . ARG A 1 669 ? -24.241 -8.271 8.721 1.00 80.94 669 ARG A N 1
ATOM 5251 C CA . ARG A 1 669 ? -23.739 -6.938 9.075 1.00 80.94 669 ARG A CA 1
ATOM 5252 C C . ARG A 1 669 ? -24.856 -5.899 9.094 1.00 80.94 669 ARG A C 1
ATOM 5254 O O . ARG A 1 669 ? -24.923 -5.113 10.035 1.00 80.94 669 ARG A O 1
ATOM 5261 N N . THR A 1 670 ? -25.749 -5.904 8.106 1.00 86.06 670 THR A N 1
ATOM 5262 C CA . THR A 1 670 ? -26.914 -5.008 8.085 1.00 86.06 670 THR A CA 1
ATOM 5263 C C . THR A 1 670 ? -27.841 -5.264 9.274 1.00 86.06 670 THR A C 1
ATOM 5265 O O . THR A 1 670 ? -28.293 -4.305 9.899 1.00 86.06 670 THR A O 1
ATOM 5268 N N . ILE A 1 671 ? -28.073 -6.529 9.648 1.00 91.19 671 ILE A N 1
ATOM 5269 C CA . ILE A 1 671 ? -28.859 -6.865 10.844 1.00 91.19 671 ILE A CA 1
ATOM 5270 C C . ILE A 1 671 ? -28.162 -6.340 12.101 1.00 91.19 671 ILE A C 1
ATOM 5272 O O . ILE A 1 671 ? -28.792 -5.638 12.886 1.00 91.19 671 ILE A O 1
ATOM 5276 N N . PHE A 1 672 ? -26.858 -6.576 12.271 1.00 92.94 672 PHE A N 1
ATOM 5277 C CA . PHE A 1 672 ? -26.116 -6.018 13.403 1.00 92.94 672 PHE A CA 1
ATOM 5278 C C . PHE A 1 672 ? -26.165 -4.491 13.449 1.00 92.94 672 PHE A C 1
ATOM 5280 O O . PHE A 1 672 ? -26.302 -3.936 14.532 1.00 92.94 672 PHE A O 1
ATOM 5287 N N . HIS A 1 673 ? -26.113 -3.789 12.313 1.00 90.94 673 HIS A N 1
ATOM 5288 C CA . HIS A 1 673 ? -26.295 -2.336 12.304 1.00 90.94 673 HIS A CA 1
ATOM 5289 C C . HIS A 1 673 ? -27.662 -1.919 12.870 1.00 90.94 673 HIS A C 1
ATOM 5291 O O . HIS A 1 673 ? -27.728 -0.920 13.585 1.00 90.94 673 HIS A O 1
ATOM 5297 N N . ARG A 1 674 ? -28.734 -2.681 12.608 1.00 94.94 674 ARG A N 1
ATOM 5298 C CA . ARG A 1 674 ? -30.059 -2.446 13.208 1.00 94.94 674 ARG A CA 1
ATOM 5299 C C . ARG A 1 674 ? -30.078 -2.764 14.703 1.00 94.94 674 ARG A C 1
ATOM 5301 O O . ARG A 1 674 ? -30.510 -1.918 15.476 1.00 94.94 674 ARG A O 1
ATOM 5308 N N . VAL A 1 675 ? -29.533 -3.910 15.106 1.00 94.69 675 VAL A N 1
ATOM 5309 C CA . VAL A 1 675 ? -29.448 -4.334 16.516 1.00 94.69 675 VAL A CA 1
ATOM 5310 C C . VAL A 1 675 ? -28.608 -3.345 17.342 1.00 94.69 675 VAL A C 1
ATOM 5312 O O . VAL A 1 675 ? -29.009 -2.944 18.427 1.00 94.69 675 VAL A O 1
ATOM 5315 N N . ILE A 1 676 ? -27.487 -2.845 16.813 1.00 95.75 676 ILE A N 1
ATOM 5316 C CA . ILE A 1 676 ? -26.682 -1.802 17.473 1.00 95.75 676 ILE A CA 1
ATOM 5317 C C . ILE A 1 676 ? -27.510 -0.521 17.676 1.00 95.75 676 ILE A C 1
ATOM 5319 O O . ILE A 1 676 ? -27.419 0.110 18.725 1.00 95.75 676 ILE A O 1
ATOM 5323 N N . ASN A 1 677 ? -28.360 -0.140 16.717 1.00 95.44 677 ASN A N 1
ATOM 5324 C CA . ASN A 1 677 ? -29.210 1.051 16.844 1.00 95.44 677 ASN A CA 1
ATOM 5325 C C . ASN A 1 677 ? -30.300 0.922 17.920 1.00 95.44 677 ASN A C 1
ATOM 5327 O O . ASN A 1 677 ? -30.883 1.938 18.295 1.00 95.44 677 ASN A O 1
ATOM 5331 N N . GLN A 1 678 ? -30.573 -0.283 18.422 1.00 95.69 678 GLN A N 1
ATOM 5332 C CA . GLN A 1 678 ? -31.495 -0.513 19.536 1.00 95.69 678 GLN A CA 1
ATOM 5333 C C . GLN A 1 678 ? -30.809 -0.391 20.909 1.00 95.69 678 GLN A C 1
ATOM 5335 O O . GLN A 1 678 ? -31.480 -0.440 21.928 1.00 95.69 678 GLN A O 1
ATOM 5340 N N . TRP A 1 679 ? -29.484 -0.210 20.980 1.00 96.25 679 TRP A N 1
ATOM 5341 C CA . TRP A 1 679 ? -28.765 -0.078 22.253 1.00 96.25 679 TRP A CA 1
ATOM 5342 C C . TRP A 1 679 ? -29.106 1.228 22.989 1.00 96.25 679 TRP A C 1
ATOM 5344 O O . TRP A 1 679 ? -28.758 2.295 22.493 1.00 96.25 679 TRP A O 1
ATOM 5354 N N . GLU A 1 680 ? -29.728 1.197 24.168 1.00 94.81 680 GLU A N 1
ATOM 5355 C CA . GLU A 1 680 ? -30.211 2.426 24.835 1.00 94.81 680 GLU A CA 1
ATOM 5356 C C . GLU A 1 680 ? -29.342 2.938 25.996 1.00 94.81 680 GLU A C 1
ATOM 5358 O O . GLU A 1 680 ? -29.542 4.065 26.449 1.00 94.81 680 GLU A O 1
ATOM 5363 N N . GLU A 1 681 ? -28.376 2.153 26.483 1.00 93.81 681 GLU A N 1
ATOM 5364 C CA . GLU A 1 681 ? -27.599 2.508 27.678 1.00 93.81 681 GLU A CA 1
ATOM 5365 C C . GLU A 1 681 ? -26.539 3.587 27.387 1.00 93.81 681 GLU A C 1
ATOM 5367 O O . GLU A 1 681 ? -25.645 3.387 26.562 1.00 93.81 681 GLU A O 1
ATOM 5372 N N . ASP A 1 682 ? -26.595 4.707 28.117 1.00 92.25 682 ASP A N 1
ATOM 5373 C CA . ASP A 1 682 ? -25.549 5.748 28.121 1.00 92.25 682 ASP A CA 1
ATOM 5374 C C . ASP A 1 682 ? -24.426 5.471 29.142 1.00 92.25 682 ASP A C 1
ATOM 5376 O O . ASP A 1 682 ? -23.323 6.011 29.020 1.00 92.25 682 ASP A O 1
ATOM 5380 N N . THR A 1 683 ? -24.717 4.641 30.148 1.00 92.62 683 THR A N 1
ATOM 5381 C CA . THR A 1 683 ? -23.834 4.270 31.261 1.00 92.62 683 THR A CA 1
ATOM 5382 C C . THR A 1 683 ? -24.051 2.796 31.576 1.00 92.62 683 THR A C 1
ATOM 5384 O O . THR A 1 683 ? -25.183 2.404 31.852 1.00 92.62 683 THR A O 1
ATOM 5387 N N . ILE A 1 684 ? -22.985 1.991 31.625 1.00 90.69 684 ILE A N 1
ATOM 5388 C CA . ILE A 1 684 ? -23.093 0.603 32.096 1.00 90.69 684 ILE A CA 1
ATOM 5389 C C . ILE A 1 684 ? -22.857 0.570 33.607 1.00 90.69 684 ILE A C 1
ATOM 5391 O O . ILE A 1 684 ? -21.840 1.060 34.099 1.00 90.69 684 ILE A O 1
ATOM 5395 N N . HIS A 1 685 ? -23.795 0.005 34.368 1.00 87.88 685 HIS A N 1
ATOM 5396 C CA . HIS A 1 685 ? -23.729 -0.012 35.832 1.00 87.88 685 HIS A CA 1
ATOM 5397 C C . HIS A 1 685 ? -22.735 -1.044 36.392 1.00 87.88 685 HIS A C 1
ATOM 5399 O O . HIS A 1 685 ? -22.573 -2.141 35.864 1.00 87.88 685 HIS A O 1
ATOM 5405 N N . ILE A 1 686 ? -22.133 -0.733 37.547 1.00 82.19 686 ILE A N 1
ATOM 5406 C CA . ILE A 1 686 ? -21.166 -1.594 38.264 1.00 82.19 686 ILE A CA 1
ATOM 5407 C C . ILE A 1 686 ? -21.712 -2.954 38.703 1.00 82.19 686 ILE A C 1
ATOM 5409 O O . ILE A 1 686 ? -20.958 -3.901 38.928 1.00 82.19 686 ILE A O 1
ATOM 5413 N N . THR A 1 687 ? -23.033 -3.055 38.792 1.00 80.69 687 THR A N 1
ATOM 5414 C CA . THR A 1 687 ? -23.777 -4.267 39.133 1.00 80.69 687 THR A CA 1
ATOM 5415 C C . THR A 1 687 ? -24.233 -5.052 37.901 1.00 80.69 687 THR A C 1
ATOM 5417 O O . THR A 1 687 ? -24.984 -6.019 38.053 1.00 80.69 687 THR A O 1
ATOM 5420 N N . ALA A 1 688 ? -23.798 -4.667 36.692 1.00 80.31 688 ALA A N 1
ATOM 5421 C CA . ALA A 1 688 ? -24.146 -5.363 35.461 1.00 80.31 688 ALA A CA 1
ATOM 5422 C C . ALA A 1 688 ? -23.823 -6.861 35.572 1.00 80.31 688 ALA A C 1
ATOM 5424 O O . ALA A 1 688 ? -22.722 -7.275 35.938 1.00 80.31 688 ALA A O 1
ATOM 5425 N N . ARG A 1 689 ? -24.825 -7.689 35.276 1.00 82.31 689 ARG A N 1
ATOM 5426 C CA . ARG A 1 689 ? -24.683 -9.144 35.175 1.00 82.31 689 ARG A CA 1
ATOM 5427 C C . ARG A 1 689 ? -24.523 -9.537 33.714 1.00 82.31 689 ARG A C 1
ATOM 5429 O O . ARG A 1 689 ? -25.071 -8.848 32.851 1.00 82.31 689 ARG A O 1
ATOM 5436 N N . THR A 1 690 ? -23.851 -10.668 33.486 1.00 83.94 690 THR A N 1
ATOM 5437 C CA . THR A 1 690 ? -23.782 -11.309 32.170 1.00 83.94 690 THR A CA 1
ATOM 5438 C C . THR A 1 690 ? -25.189 -11.554 31.642 1.00 83.94 690 THR A C 1
ATOM 5440 O O . THR A 1 690 ? -25.906 -12.371 32.218 1.00 83.94 690 THR A O 1
ATOM 5443 N N . ALA A 1 691 ? -25.593 -10.826 30.604 1.00 88.25 691 ALA A N 1
ATOM 5444 C CA . ALA A 1 691 ? -26.884 -10.999 29.946 1.00 88.25 691 ALA A CA 1
ATOM 5445 C C . ALA A 1 691 ? -26.923 -10.274 28.596 1.00 88.25 691 ALA A C 1
ATOM 5447 O O . ALA A 1 691 ? -26.247 -9.257 28.405 1.00 88.25 691 ALA A O 1
ATOM 5448 N N . ALA A 1 692 ? -27.786 -10.770 27.710 1.00 89.81 692 ALA A N 1
ATOM 5449 C CA . ALA A 1 692 ? -28.166 -10.076 26.491 1.00 89.81 692 ALA A CA 1
ATOM 5450 C C . ALA A 1 692 ? -28.865 -8.757 26.829 1.00 89.81 692 ALA A C 1
ATOM 5452 O O . ALA A 1 692 ? -29.777 -8.717 27.660 1.00 89.81 692 ALA A O 1
ATOM 5453 N N . ARG A 1 693 ? -28.413 -7.674 26.200 1.00 93.25 693 ARG A N 1
ATOM 5454 C CA . ARG A 1 693 ? -29.044 -6.349 26.280 1.00 93.25 693 ARG A CA 1
ATOM 5455 C C . ARG A 1 693 ? -29.937 -6.076 25.093 1.00 93.25 693 ARG A C 1
ATOM 5457 O O . ARG A 1 693 ? -31.021 -5.536 25.258 1.00 93.25 693 ARG A O 1
ATOM 5464 N N . VAL A 1 694 ? -29.484 -6.490 23.919 1.00 94.38 694 VAL A N 1
ATOM 5465 C CA . VAL A 1 694 ? -30.262 -6.425 22.689 1.00 94.38 694 VAL A CA 1
ATOM 5466 C C . VAL A 1 694 ? -30.173 -7.790 22.033 1.00 94.38 694 VAL A C 1
ATOM 5468 O O . VAL A 1 694 ? -29.088 -8.350 21.924 1.00 94.38 694 VAL A O 1
ATOM 5471 N N . ALA A 1 695 ? -31.296 -8.345 21.610 1.00 93.81 695 ALA A N 1
ATOM 5472 C CA . ALA A 1 695 ? -31.343 -9.605 20.890 1.00 93.81 695 ALA A CA 1
ATOM 5473 C C . ALA A 1 695 ? -32.487 -9.538 19.892 1.00 93.81 695 ALA A C 1
ATOM 5475 O O . ALA A 1 695 ? -33.534 -8.981 20.208 1.00 93.81 695 ALA A O 1
ATOM 5476 N N . THR A 1 696 ? -32.294 -10.124 18.716 1.00 93.31 696 THR A N 1
ATOM 5477 C CA . THR A 1 696 ? -33.333 -10.160 17.689 1.00 93.31 696 THR A CA 1
ATOM 5478 C C . THR A 1 696 ? -33.718 -11.591 17.331 1.00 93.31 696 THR A C 1
ATOM 5480 O O . THR A 1 696 ? -32.996 -12.557 17.604 1.00 93.31 696 THR A O 1
ATOM 5483 N N . ASN A 1 697 ? -34.886 -11.735 16.715 1.00 92.69 697 ASN A N 1
ATOM 5484 C CA . ASN A 1 697 ? -35.380 -12.983 16.146 1.00 92.69 697 ASN A CA 1
ATOM 5485 C C . ASN A 1 697 ? -35.734 -12.783 14.667 1.00 92.69 697 ASN A C 1
ATOM 5487 O O . ASN A 1 697 ? -35.863 -11.661 14.180 1.00 92.69 697 ASN A O 1
ATOM 5491 N N . ARG A 1 698 ? -35.918 -13.883 13.936 1.00 92.19 698 ARG A N 1
ATOM 5492 C CA . ARG A 1 698 ? -36.276 -13.838 12.514 1.00 92.19 698 ARG A CA 1
ATOM 5493 C C . ARG A 1 698 ? -37.469 -12.928 12.195 1.00 92.19 698 ARG A C 1
ATOM 5495 O O . ARG A 1 698 ? -37.412 -12.190 11.216 1.00 92.19 698 ARG A O 1
ATOM 5502 N N . SER A 1 699 ? -38.538 -13.000 12.984 1.00 91.56 699 SER A N 1
ATOM 5503 C CA . SER A 1 699 ? -39.780 -12.272 12.702 1.00 91.56 699 SER A CA 1
ATOM 5504 C C . SER A 1 699 ? -39.600 -10.760 12.792 1.00 91.56 699 SER A C 1
ATOM 5506 O O . SER A 1 699 ? -40.228 -10.033 12.029 1.00 91.56 699 SER A O 1
ATOM 5508 N N . GLU A 1 700 ? -38.760 -10.293 13.711 1.00 91.56 700 GLU A N 1
ATOM 5509 C CA . GLU A 1 700 ? -38.380 -8.884 13.839 1.00 91.56 700 GLU A CA 1
ATOM 5510 C C . GLU A 1 700 ? -37.507 -8.446 12.653 1.00 91.56 700 GLU A C 1
ATOM 5512 O O . GLU A 1 700 ? -37.799 -7.449 11.998 1.00 91.56 700 GLU A O 1
ATOM 5517 N N . VAL A 1 701 ? -36.501 -9.247 12.287 1.00 92.31 701 VAL A N 1
ATOM 5518 C CA . VAL A 1 701 ? -35.624 -8.952 11.142 1.00 92.31 701 VAL A CA 1
ATOM 5519 C C . VAL A 1 701 ? -36.410 -8.839 9.828 1.00 92.31 701 VAL A C 1
ATOM 5521 O O . VAL A 1 701 ? -36.207 -7.895 9.064 1.00 92.31 701 VAL A O 1
ATOM 5524 N N . GLU A 1 702 ? -37.324 -9.776 9.559 1.00 93.12 702 GLU A N 1
ATOM 5525 C CA . GLU A 1 702 ? -38.094 -9.784 8.310 1.00 93.12 702 GLU A CA 1
ATOM 5526 C C . GLU A 1 702 ? -39.200 -8.711 8.301 1.00 93.12 702 GLU A C 1
ATOM 5528 O O . GLU A 1 702 ? -39.406 -8.076 7.267 1.00 93.12 702 GLU A O 1
ATOM 5533 N N . ARG A 1 703 ? -39.902 -8.480 9.424 1.00 92.81 703 ARG A N 1
ATOM 5534 C CA . ARG A 1 703 ? -41.062 -7.566 9.463 1.00 92.81 703 ARG A CA 1
ATOM 5535 C C . ARG A 1 703 ? -40.719 -6.137 9.863 1.00 92.81 703 ARG A C 1
ATOM 5537 O O . ARG A 1 703 ? -41.249 -5.212 9.262 1.00 92.81 703 ARG A O 1
ATOM 5544 N N . GLU A 1 704 ? -39.876 -5.957 10.871 1.00 91.94 704 GLU A N 1
ATOM 5545 C CA . GLU A 1 704 ? -39.571 -4.635 11.431 1.00 91.94 704 GLU A CA 1
ATOM 5546 C C . GLU A 1 704 ? -38.346 -4.018 10.763 1.00 91.94 704 GLU A C 1
ATOM 5548 O O . GLU A 1 704 ? -38.363 -2.843 10.402 1.00 91.94 704 GLU A O 1
ATOM 5553 N N . PHE A 1 705 ? -37.289 -4.805 10.533 1.00 94.06 705 PHE A N 1
ATOM 5554 C CA . PHE A 1 705 ? -36.097 -4.286 9.851 1.00 94.06 705 PHE A CA 1
ATOM 5555 C C . PHE A 1 705 ? -36.240 -4.289 8.326 1.00 94.06 705 PHE A C 1
ATOM 5557 O O . PHE A 1 705 ? -35.450 -3.624 7.650 1.00 94.06 705 PHE A O 1
ATOM 5564 N N . GLY A 1 706 ? -37.220 -5.027 7.792 1.00 93.12 706 GLY A N 1
ATOM 5565 C CA . GLY A 1 706 ? -37.449 -5.175 6.355 1.00 93.12 706 GLY A CA 1
ATOM 5566 C C . GLY A 1 706 ? -36.308 -5.902 5.637 1.00 93.12 706 GLY A C 1
ATOM 5567 O O . GLY A 1 706 ? -36.046 -5.630 4.467 1.00 93.12 706 GLY A O 1
ATOM 5568 N N . ILE A 1 707 ? -35.585 -6.785 6.337 1.00 91.06 707 ILE A N 1
ATOM 5569 C CA . ILE A 1 707 ? -34.427 -7.501 5.795 1.00 91.06 707 ILE A CA 1
ATOM 5570 C C . ILE A 1 707 ? -34.849 -8.945 5.483 1.00 91.06 707 ILE A C 1
ATOM 5572 O O . ILE A 1 707 ? -35.081 -9.725 6.409 1.00 91.06 707 ILE A O 1
ATOM 5576 N N . PRO A 1 708 ? -34.932 -9.350 4.203 1.00 90.31 708 PRO A N 1
ATOM 5577 C CA . PRO A 1 708 ? -35.300 -10.717 3.855 1.00 90.31 708 PRO A CA 1
ATOM 5578 C C . PRO A 1 708 ? -34.179 -11.692 4.238 1.00 90.31 708 PRO A C 1
ATOM 5580 O O . PRO A 1 708 ? -33.035 -11.529 3.809 1.00 90.31 708 PRO A O 1
ATOM 5583 N N . ILE A 1 709 ? -34.497 -12.734 5.019 1.00 88.00 709 ILE A N 1
ATOM 5584 C CA . ILE A 1 709 ? -33.509 -13.747 5.415 1.00 88.00 709 ILE A CA 1
ATOM 5585 C C . ILE A 1 709 ? -33.430 -14.857 4.346 1.00 88.00 709 ILE A C 1
ATOM 5587 O O . ILE A 1 709 ? -34.428 -15.551 4.102 1.00 88.00 709 ILE A O 1
ATOM 5591 N N . PRO A 1 710 ? -32.247 -15.095 3.739 1.00 83.31 710 PRO A N 1
ATOM 5592 C CA . PRO A 1 710 ? -32.051 -16.165 2.766 1.00 83.31 710 PRO A CA 1
ATOM 5593 C C . PRO A 1 710 ? -32.378 -17.543 3.338 1.00 83.31 710 PRO A C 1
ATOM 5595 O O . PRO A 1 710 ? -32.100 -17.832 4.503 1.00 83.31 710 PRO A O 1
ATOM 5598 N N . THR A 1 711 ? -32.874 -18.447 2.490 1.00 80.31 711 THR A N 1
ATOM 5599 C CA . THR A 1 711 ? -33.272 -19.810 2.886 1.00 80.31 711 THR A CA 1
ATOM 5600 C C . THR A 1 711 ? -32.175 -20.557 3.650 1.00 80.31 711 THR A C 1
ATOM 5602 O O . THR A 1 711 ? -32.465 -21.268 4.607 1.00 80.31 711 THR A O 1
ATOM 5605 N N . ALA A 1 712 ? -30.907 -20.337 3.291 1.00 75.88 712 ALA A N 1
ATOM 5606 C CA . ALA A 1 712 ? -29.757 -20.959 3.943 1.00 75.88 712 ALA A CA 1
ATOM 5607 C C . ALA A 1 712 ? -29.537 -20.531 5.410 1.00 75.88 712 ALA A C 1
ATOM 5609 O O . ALA A 1 712 ? -28.892 -21.270 6.152 1.00 75.88 712 ALA A O 1
ATOM 5610 N N . LEU A 1 713 ? -30.062 -19.372 5.827 1.00 80.81 713 LEU A N 1
ATOM 5611 C CA . LEU A 1 713 ? -29.959 -18.849 7.195 1.00 80.81 713 LEU A CA 1
ATOM 5612 C C . LEU A 1 713 ? -31.225 -19.075 8.029 1.00 80.81 713 LEU A C 1
ATOM 5614 O O . LEU A 1 713 ? -31.169 -18.964 9.250 1.00 80.81 713 LEU A O 1
ATOM 5618 N N . ARG A 1 714 ? -32.355 -19.433 7.403 1.00 82.62 714 ARG A N 1
ATOM 5619 C CA . ARG A 1 714 ? -33.659 -19.542 8.085 1.00 82.62 714 ARG A CA 1
ATOM 5620 C C . ARG A 1 714 ? -33.649 -20.480 9.288 1.00 82.62 714 ARG A C 1
ATOM 5622 O O . ARG A 1 714 ? -34.184 -20.131 10.328 1.00 82.62 714 ARG A O 1
ATOM 5629 N N . ARG A 1 715 ? -32.990 -21.635 9.168 1.00 81.88 715 ARG A N 1
ATOM 5630 C CA . ARG A 1 715 ? -32.889 -22.603 10.272 1.00 81.88 715 ARG A CA 1
ATOM 5631 C C . ARG A 1 715 ? -32.103 -22.050 11.467 1.00 81.88 715 ARG A C 1
ATOM 5633 O O . ARG A 1 715 ? -32.369 -22.417 12.600 1.00 81.88 715 ARG A O 1
ATOM 5640 N N . GLN A 1 716 ? -31.115 -21.194 11.215 1.00 81.25 716 GLN A N 1
ATOM 5641 C CA . GLN A 1 716 ? -30.307 -20.574 12.267 1.00 81.25 716 GLN A CA 1
ATOM 5642 C C . GLN A 1 716 ? -31.033 -19.384 12.899 1.00 81.25 716 GLN A C 1
ATOM 5644 O O . GLN A 1 716 ? -30.903 -19.168 14.098 1.00 81.25 716 GLN A O 1
ATOM 5649 N N . SER A 1 717 ? -31.825 -18.643 12.117 1.00 84.56 717 SER A N 1
ATOM 5650 C CA . SER A 1 717 ? -32.568 -17.476 12.603 1.00 84.56 717 SER A CA 1
ATOM 5651 C C . SER A 1 717 ? -33.822 -17.800 13.418 1.00 84.56 717 SER A C 1
ATOM 5653 O O . SER A 1 717 ? -34.419 -16.904 14.014 1.00 84.56 717 SER A O 1
ATOM 5655 N N . GLU A 1 718 ? -34.201 -19.077 13.485 1.00 82.50 718 GLU A N 1
ATOM 5656 C CA . GLU A 1 718 ? -35.234 -19.593 14.391 1.00 82.50 718 GLU A CA 1
ATOM 5657 C C . GLU A 1 718 ? -34.760 -19.680 15.849 1.00 82.50 718 GLU A C 1
ATOM 5659 O O . GLU A 1 718 ? -35.587 -19.710 16.760 1.00 82.50 718 GLU A O 1
ATOM 5664 N N . VAL A 1 719 ? -33.444 -19.680 16.094 1.00 84.94 719 VAL A N 1
ATOM 5665 C CA . VAL A 1 719 ? -32.897 -19.639 17.454 1.00 84.94 719 VAL A CA 1
ATOM 5666 C C . VAL A 1 719 ? -33.161 -18.254 18.051 1.00 84.94 719 VAL A C 1
ATOM 5668 O O . VAL A 1 719 ? -32.775 -17.229 17.489 1.00 84.94 719 VAL A O 1
ATOM 5671 N N . SER A 1 720 ? -33.827 -18.204 19.206 1.00 79.81 720 SER A N 1
ATOM 5672 C CA . SER A 1 720 ? -34.057 -16.941 19.913 1.00 79.81 720 SER A CA 1
ATOM 5673 C C . SER A 1 720 ? -32.722 -16.292 20.276 1.00 79.81 720 SER A C 1
ATOM 5675 O O . SER A 1 720 ? -31.882 -16.923 20.913 1.00 79.81 720 SER A O 1
ATOM 5677 N N . GLY A 1 721 ? -32.521 -15.037 19.870 1.00 83.00 721 GLY A N 1
ATOM 5678 C CA . GLY A 1 721 ? -31.254 -14.341 20.084 1.00 83.00 721 GLY A CA 1
ATOM 5679 C C . GLY A 1 721 ? -30.106 -14.875 19.230 1.00 83.00 721 GLY A C 1
ATOM 5680 O O . GLY A 1 721 ? -28.952 -14.701 19.607 1.00 83.00 721 GLY A O 1
ATOM 5681 N N . TRP A 1 722 ? -30.402 -15.486 18.072 1.00 87.25 722 TRP A N 1
ATOM 5682 C CA . TRP A 1 722 ? -29.386 -15.875 17.087 1.00 87.25 722 TRP A CA 1
ATOM 5683 C C . TRP A 1 722 ? -28.477 -14.712 16.673 1.00 87.25 722 TRP A C 1
ATOM 5685 O O . TRP A 1 722 ? -27.380 -14.953 16.192 1.00 87.25 722 TRP A O 1
ATOM 5695 N N . ILE A 1 723 ? -28.918 -13.464 16.828 1.00 90.88 723 ILE A N 1
ATOM 5696 C CA . ILE A 1 723 ? -28.063 -12.281 16.809 1.00 90.88 723 ILE A CA 1
ATOM 5697 C C . ILE A 1 723 ? -28.374 -11.493 18.078 1.00 90.88 723 ILE A C 1
ATOM 5699 O O . ILE A 1 723 ? -29.529 -11.116 18.305 1.00 90.88 723 ILE A O 1
ATOM 5703 N N . ARG A 1 724 ? -27.353 -11.256 18.903 1.00 93.50 724 ARG A N 1
ATOM 5704 C CA . ARG A 1 724 ? -27.490 -10.535 20.173 1.00 93.50 724 ARG A CA 1
ATOM 5705 C C . ARG A 1 724 ? -26.251 -9.720 20.525 1.00 93.50 724 ARG A C 1
ATOM 5707 O O . ARG A 1 724 ? -25.180 -9.921 19.959 1.00 93.50 724 ARG A O 1
ATOM 5714 N N . ILE A 1 725 ? -26.420 -8.778 21.443 1.00 95.06 725 ILE A N 1
ATOM 5715 C CA . ILE A 1 725 ? -25.369 -7.969 22.052 1.00 95.06 725 ILE A CA 1
ATOM 5716 C C . ILE A 1 725 ? -25.416 -8.227 23.552 1.00 95.06 725 ILE A C 1
ATOM 5718 O O . ILE A 1 725 ? -26.384 -7.862 24.226 1.00 95.06 725 ILE A O 1
ATOM 5722 N N . ASP A 1 726 ? -24.353 -8.833 24.063 1.00 91.38 726 ASP A N 1
ATOM 5723 C CA . ASP A 1 726 ? -24.228 -9.236 25.454 1.00 91.38 726 ASP A CA 1
ATOM 5724 C C . ASP A 1 726 ? -23.285 -8.301 26.205 1.00 91.38 726 ASP A C 1
ATOM 5726 O O . ASP A 1 726 ? -22.264 -7.862 25.676 1.00 91.38 726 ASP A O 1
ATOM 5730 N N . VAL A 1 727 ? -23.607 -8.039 27.469 1.00 91.19 727 VAL A N 1
ATOM 5731 C CA . VAL A 1 727 ? -22.713 -7.372 28.423 1.00 91.19 727 VAL A CA 1
ATOM 5732 C C . VAL A 1 727 ? -22.226 -8.424 29.397 1.00 91.19 727 VAL A C 1
ATOM 5734 O O . VAL A 1 727 ? -23.057 -9.110 29.985 1.00 91.19 727 VAL A O 1
ATOM 5737 N N . GLN A 1 728 ? -20.915 -8.570 29.578 1.00 87.19 728 GLN A N 1
ATOM 5738 C CA . GLN A 1 728 ? -20.340 -9.523 30.535 1.00 87.19 728 GLN A CA 1
ATOM 5739 C C . GLN A 1 728 ? -20.273 -8.955 31.966 1.00 87.19 728 GLN A C 1
ATOM 5741 O O . GLN A 1 728 ? -20.719 -7.844 32.241 1.00 87.19 728 GLN A O 1
ATOM 5746 N N . ARG A 1 729 ? -19.748 -9.727 32.926 1.00 83.62 729 ARG A N 1
ATOM 5747 C CA . ARG A 1 729 ? -19.520 -9.219 34.288 1.00 83.62 729 ARG A CA 1
ATOM 5748 C C . ARG A 1 729 ? -18.387 -8.183 34.292 1.00 83.62 729 ARG A C 1
ATOM 5750 O O . ARG A 1 729 ? -17.344 -8.453 33.697 1.00 83.62 729 ARG A O 1
ATOM 5757 N N . PRO A 1 730 ? -18.543 -7.051 35.004 1.00 86.06 730 PRO A N 1
ATOM 5758 C CA . PRO A 1 730 ? -17.478 -6.073 35.138 1.00 86.06 730 PRO A CA 1
ATOM 5759 C C . PRO A 1 730 ? -16.256 -6.635 35.862 1.00 86.06 730 PRO A C 1
ATOM 5761 O O . PRO A 1 730 ? -16.387 -7.196 36.957 1.00 86.06 730 PRO A O 1
ATOM 5764 N N . TYR A 1 731 ? -15.074 -6.384 35.314 1.00 80.62 731 TYR A N 1
ATOM 5765 C CA . TYR A 1 731 ? -13.783 -6.761 35.888 1.00 80.62 731 TYR A CA 1
ATOM 5766 C C . TYR A 1 731 ? -12.926 -5.513 36.137 1.00 80.62 731 TYR A C 1
ATOM 5768 O O . TYR A 1 731 ? -13.189 -4.441 35.590 1.00 80.62 731 TYR A O 1
ATOM 5776 N N . GLY A 1 732 ? -11.972 -5.618 37.062 1.00 73.81 732 GLY A N 1
ATOM 5777 C CA . GLY A 1 732 ? -11.034 -4.531 37.344 1.00 73.81 732 GLY A CA 1
ATOM 5778 C C . GLY A 1 732 ? -9.918 -4.526 36.309 1.00 73.81 732 GLY A C 1
ATOM 5779 O O . GLY A 1 732 ? -9.441 -5.598 35.962 1.00 73.81 732 GLY A O 1
ATOM 5780 N N . THR A 1 733 ? -9.525 -3.349 35.827 1.00 62.22 733 THR A N 1
ATOM 5781 C CA . THR A 1 733 ? -8.371 -3.189 34.920 1.00 62.22 733 THR A CA 1
ATOM 5782 C C . THR A 1 733 ? -7.188 -2.505 35.578 1.00 62.22 733 THR A C 1
ATOM 5784 O O . THR A 1 733 ? -6.059 -2.714 35.159 1.00 62.22 733 THR A O 1
ATOM 5787 N N . ALA A 1 734 ? -7.461 -1.716 36.617 1.00 58.41 734 ALA A N 1
ATOM 5788 C CA . ALA A 1 734 ? -6.501 -0.922 37.369 1.00 58.41 734 ALA A CA 1
ATOM 5789 C C . ALA A 1 734 ? -7.062 -0.627 38.773 1.00 58.41 734 ALA A C 1
ATOM 5791 O O . ALA A 1 734 ? -8.269 -0.809 38.999 1.00 58.41 734 ALA A O 1
ATOM 5792 N N . PRO A 1 735 ? -6.255 -0.125 39.726 1.00 52.88 735 PRO A N 1
ATOM 5793 C CA . PRO A 1 735 ? -6.763 0.364 41.005 1.00 52.88 735 PRO A CA 1
ATOM 5794 C C . PRO A 1 735 ? -7.804 1.478 40.794 1.00 52.88 735 PRO A C 1
ATOM 5796 O O . PRO A 1 735 ? -7.473 2.612 40.469 1.00 52.88 735 PRO A O 1
ATOM 5799 N N . GLY A 1 736 ? -9.085 1.145 40.976 1.00 61.88 736 GLY A N 1
ATOM 5800 C CA . GLY A 1 736 ? -10.204 2.091 40.885 1.00 61.88 736 GLY A CA 1
ATOM 5801 C C . GLY A 1 736 ? -10.947 2.125 39.545 1.00 61.88 736 GLY A C 1
ATOM 5802 O O . GLY A 1 736 ? -12.055 2.656 39.509 1.00 61.88 736 GLY A O 1
ATOM 5803 N N . GLN A 1 737 ? -10.428 1.504 38.479 1.00 71.19 737 GLN A N 1
ATOM 5804 C CA . GLN A 1 737 ? -11.122 1.425 37.187 1.00 71.19 737 GLN A CA 1
ATOM 5805 C C . GLN A 1 737 ? -11.700 0.024 36.955 1.00 71.19 737 GLN A C 1
ATOM 5807 O O . GLN A 1 737 ? -10.994 -0.987 36.999 1.00 71.19 737 GLN A O 1
ATOM 5812 N N . ARG A 1 738 ? -13.013 -0.034 36.705 1.00 83.19 738 ARG A N 1
ATOM 5813 C CA . ARG A 1 738 ? -13.715 -1.248 36.273 1.00 83.19 738 ARG A CA 1
ATOM 5814 C C . ARG A 1 738 ? -14.231 -1.061 34.859 1.00 83.19 738 ARG A C 1
ATOM 5816 O O . ARG A 1 738 ? -14.766 -0.004 34.525 1.00 83.19 738 ARG A O 1
ATOM 5823 N N . VAL A 1 739 ? -14.116 -2.109 34.062 1.00 86.44 739 VAL A N 1
ATOM 5824 C CA . VAL A 1 739 ? -14.616 -2.143 32.688 1.00 86.44 739 VAL A CA 1
ATOM 5825 C C . VAL A 1 739 ? -15.502 -3.361 32.488 1.00 86.44 739 VAL A C 1
ATOM 5827 O O . VAL A 1 739 ? -15.592 -4.242 33.349 1.00 86.44 739 VAL A O 1
ATOM 5830 N N . VAL A 1 740 ? -16.169 -3.405 31.346 1.00 88.38 740 VAL A N 1
ATOM 5831 C CA . VAL A 1 740 ? -17.000 -4.524 30.933 1.00 88.38 740 VAL A CA 1
ATOM 5832 C C . VAL A 1 740 ? -16.848 -4.788 29.444 1.00 88.38 740 VAL A C 1
ATOM 5834 O O . VAL A 1 740 ? -16.667 -3.860 28.657 1.00 88.38 740 VAL A O 1
ATOM 5837 N N . ASN A 1 741 ? -16.965 -6.057 29.068 1.00 87.62 741 ASN A N 1
ATOM 5838 C CA . ASN A 1 741 ? -17.009 -6.467 27.671 1.00 87.62 741 ASN A CA 1
ATOM 5839 C C . ASN A 1 741 ? -18.436 -6.369 27.146 1.00 87.62 741 ASN A C 1
ATOM 5841 O O . ASN A 1 741 ? -19.366 -6.908 27.754 1.00 87.62 741 ASN A O 1
ATOM 5845 N N . VAL A 1 742 ? -18.578 -5.742 25.987 1.00 91.31 742 VAL A N 1
ATOM 5846 C CA . VAL A 1 742 ? -19.788 -5.707 25.180 1.00 91.31 742 VAL A CA 1
ATOM 5847 C C . VAL A 1 742 ? -19.515 -6.482 23.896 1.00 91.31 742 VAL A C 1
ATOM 5849 O O . VAL A 1 742 ? -18.638 -6.119 23.111 1.00 91.31 742 VAL A O 1
ATOM 5852 N N . ILE A 1 743 ? -20.226 -7.589 23.703 1.00 88.25 743 ILE A N 1
ATOM 5853 C CA . ILE A 1 743 ? -19.927 -8.577 22.663 1.00 88.25 743 ILE A CA 1
ATOM 5854 C C . ILE A 1 743 ? -21.136 -8.729 21.753 1.00 88.25 743 ILE A C 1
ATOM 5856 O O . ILE A 1 743 ? -22.218 -9.087 22.210 1.00 88.25 743 ILE A O 1
ATOM 5860 N N . GLY A 1 744 ? -20.941 -8.508 20.456 1.00 85.62 744 GLY A N 1
ATOM 5861 C CA . GLY A 1 744 ? -21.921 -8.888 19.446 1.00 85.62 744 GLY A CA 1
ATOM 5862 C C . GLY A 1 744 ? -21.744 -10.348 19.079 1.00 85.62 744 GLY A C 1
ATOM 5863 O O . GLY A 1 744 ? -20.653 -10.739 18.671 1.00 85.62 744 GLY A O 1
ATOM 5864 N N . GLN A 1 745 ? -22.794 -11.148 19.201 1.00 86.06 745 GLN A N 1
ATOM 5865 C CA . GLN A 1 745 ? -22.767 -12.577 18.924 1.00 86.06 745 GLN A CA 1
ATOM 5866 C C . GLN A 1 745 ? -23.715 -12.934 17.785 1.00 86.06 745 GLN A C 1
ATOM 5868 O O . GLN A 1 745 ? -24.839 -12.435 17.716 1.00 86.06 745 GLN A O 1
ATOM 5873 N N . TRP A 1 746 ? -23.246 -13.803 16.893 1.00 84.00 746 TRP A N 1
ATOM 5874 C CA . TRP A 1 746 ? -24.085 -14.524 15.946 1.00 84.00 746 TRP A CA 1
ATOM 5875 C C . TRP A 1 746 ? -24.062 -15.999 16.335 1.00 84.00 746 TRP A C 1
ATOM 5877 O O . TRP A 1 746 ? -23.013 -16.645 16.318 1.00 84.00 746 TRP A O 1
ATOM 5887 N N . LEU A 1 747 ? -25.227 -16.508 16.725 1.00 83.31 747 LEU A N 1
ATOM 5888 C CA . LEU A 1 747 ? -25.402 -17.736 17.484 1.00 83.31 747 LEU A CA 1
ATOM 5889 C C . LEU A 1 747 ? -24.596 -17.623 18.785 1.00 83.31 747 LEU A C 1
ATOM 5891 O O . LEU A 1 747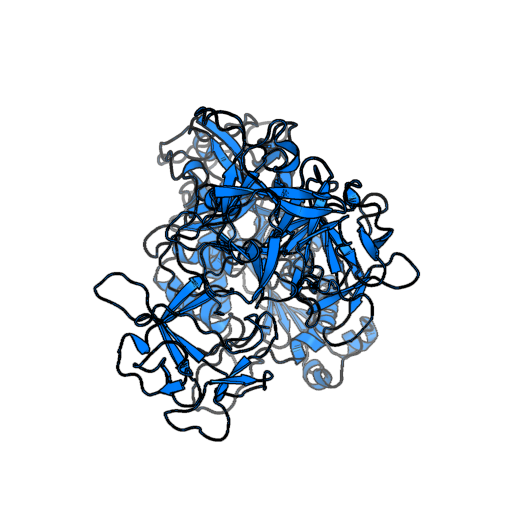 ? -24.909 -16.783 19.617 1.00 83.31 747 LEU A O 1
ATOM 5895 N N . GLU A 1 748 ? -23.523 -18.394 18.915 1.00 75.00 748 GLU A N 1
ATOM 5896 C CA . GLU A 1 748 ? -22.614 -18.359 20.069 1.00 75.00 748 GLU A CA 1
ATOM 5897 C C . GLU A 1 748 ? -21.203 -17.887 19.672 1.00 75.00 748 GLU A C 1
ATOM 5899 O O . GLU A 1 748 ? -20.239 -18.029 20.420 1.00 75.00 748 GLU A O 1
ATOM 5904 N N . SER A 1 749 ? -21.048 -17.345 18.458 1.00 70.19 749 SER A N 1
ATOM 5905 C CA . SER A 1 749 ? -19.762 -16.867 17.946 1.00 70.19 749 SER A CA 1
ATOM 5906 C C . SER A 1 749 ? -19.652 -15.346 18.086 1.00 70.19 749 SER A C 1
ATOM 5908 O O . SER A 1 749 ? -20.518 -14.634 17.569 1.00 70.19 749 SER A O 1
ATOM 5910 N N . PRO A 1 750 ? -18.603 -14.816 18.743 1.00 72.19 750 PRO A N 1
ATOM 5911 C CA . PRO A 1 750 ? -18.385 -13.379 18.834 1.00 72.19 750 PRO A CA 1
ATOM 5912 C C . PRO A 1 750 ? -17.993 -12.811 17.464 1.00 72.19 750 PRO A C 1
ATOM 5914 O O . PRO A 1 750 ? -17.051 -13.278 16.825 1.00 72.19 750 PRO A O 1
ATOM 5917 N N . ILE A 1 751 ? -18.720 -11.790 17.022 1.00 73.62 751 ILE A N 1
ATOM 5918 C CA . ILE A 1 751 ? -18.534 -11.091 15.744 1.00 73.62 751 ILE A CA 1
ATOM 5919 C C . ILE A 1 751 ? -17.856 -9.734 15.947 1.00 73.62 751 ILE A C 1
ATOM 5921 O O . ILE A 1 751 ? -17.067 -9.312 15.103 1.00 73.62 751 ILE A O 1
ATOM 5925 N N . PHE A 1 752 ? -18.140 -9.060 17.062 1.00 79.56 752 PHE A N 1
ATOM 5926 C CA . PHE A 1 752 ? -17.482 -7.815 17.454 1.00 79.56 752 PHE A CA 1
ATOM 5927 C C . PHE A 1 752 ? -17.298 -7.757 18.975 1.00 79.56 752 PHE A C 1
ATOM 5929 O O . PHE A 1 752 ? -18.013 -8.436 19.717 1.00 79.56 752 PHE A O 1
ATOM 5936 N N . HIS A 1 753 ? -16.352 -6.940 19.438 1.00 83.31 753 HIS A N 1
ATOM 5937 C CA . HIS A 1 753 ? -15.996 -6.810 20.847 1.00 83.31 753 HIS A CA 1
ATOM 5938 C C . HIS A 1 753 ? -15.615 -5.369 21.205 1.00 83.31 753 HIS A C 1
ATOM 5940 O O . HIS A 1 753 ? -14.730 -4.774 20.587 1.00 83.31 753 HIS A O 1
ATOM 5946 N N . VAL A 1 754 ? -16.270 -4.826 22.232 1.00 85.81 754 VAL A N 1
ATOM 5947 C CA . VAL A 1 754 ? -15.999 -3.492 22.769 1.00 85.81 754 VAL A CA 1
ATOM 5948 C C . VAL A 1 754 ? -15.771 -3.573 24.277 1.00 85.81 754 VAL A C 1
ATOM 5950 O O . VAL A 1 754 ? -16.573 -4.176 24.980 1.00 85.81 754 VAL A O 1
ATOM 5953 N N . ILE A 1 755 ? -14.717 -2.941 24.789 1.00 87.88 755 ILE A N 1
ATOM 5954 C CA . ILE A 1 755 ? -14.459 -2.794 26.228 1.00 87.88 755 ILE A CA 1
ATOM 5955 C C . ILE A 1 755 ? -14.897 -1.389 26.648 1.00 87.88 755 ILE A C 1
ATOM 5957 O O . ILE A 1 755 ? -14.453 -0.405 26.061 1.00 87.88 755 ILE A O 1
ATOM 5961 N N . VAL A 1 756 ? -15.778 -1.289 27.645 1.00 90.31 756 VAL A N 1
ATOM 5962 C CA . VAL A 1 756 ? -16.419 -0.028 28.061 1.00 90.31 756 VAL A CA 1
ATOM 5963 C C . VAL A 1 756 ? -16.205 0.207 29.563 1.00 90.31 756 VAL A C 1
ATOM 5965 O O . VAL A 1 756 ? -16.350 -0.739 30.342 1.00 90.31 756 VAL A O 1
ATOM 5968 N N . PRO A 1 757 ? -15.882 1.436 30.014 1.00 89.69 757 PRO A N 1
ATOM 5969 C CA . PRO A 1 757 ? -15.756 1.741 31.433 1.00 89.69 757 PRO A CA 1
ATOM 5970 C C . PRO A 1 757 ? -17.119 1.694 32.127 1.00 89.69 757 PRO A C 1
ATOM 5972 O O . PRO A 1 757 ? -18.157 2.033 31.559 1.00 89.69 757 PRO A O 1
ATOM 5975 N N . VAL A 1 758 ? -17.113 1.271 33.385 1.00 89.56 758 VAL A N 1
ATOM 5976 C CA . VAL A 1 758 ? -18.326 1.000 34.155 1.00 89.56 758 VAL A CA 1
ATOM 5977 C C . VAL A 1 758 ? -18.548 2.098 35.190 1.00 89.56 758 VAL A C 1
ATOM 5979 O O . VAL A 1 758 ? -17.614 2.541 35.849 1.00 89.56 758 VAL A O 1
ATOM 5982 N N . GLY A 1 759 ? -19.797 2.539 35.343 1.00 87.06 759 GLY A N 1
ATOM 5983 C CA . GLY A 1 759 ? -20.165 3.659 36.214 1.00 87.06 759 GLY A CA 1
ATOM 5984 C C . GLY A 1 759 ? -19.855 5.042 35.631 1.00 87.06 759 GLY A C 1
ATOM 5985 O O . GLY A 1 759 ? -20.077 6.039 36.311 1.00 87.06 759 GLY A O 1
ATOM 5986 N N . VAL A 1 760 ? -19.388 5.111 34.381 1.00 87.44 760 VAL A N 1
ATOM 5987 C CA . VAL A 1 760 ? -19.068 6.354 33.669 1.00 87.44 760 VAL A CA 1
ATOM 5988 C C . VAL A 1 760 ? -20.061 6.560 32.525 1.00 87.44 760 VAL A C 1
ATOM 5990 O O . VAL A 1 760 ? -20.379 5.618 31.797 1.00 87.44 760 VAL A O 1
ATOM 5993 N N . ARG A 1 761 ? -20.555 7.792 32.360 1.00 89.50 761 ARG A N 1
ATOM 5994 C CA . ARG A 1 761 ? -21.462 8.152 31.263 1.00 89.50 761 ARG A CA 1
ATOM 5995 C C . ARG A 1 761 ? -20.670 8.350 29.972 1.00 89.50 761 ARG A C 1
ATOM 5997 O O . ARG A 1 761 ? -20.195 9.447 29.708 1.00 89.50 761 ARG A O 1
ATOM 6004 N N . VAL A 1 762 ? -20.542 7.283 29.190 1.00 89.06 762 VAL A N 1
ATOM 6005 C CA . VAL A 1 762 ? -19.867 7.289 27.880 1.00 89.06 762 VAL A CA 1
ATOM 6006 C C . VAL A 1 762 ? -20.759 7.890 26.792 1.00 89.06 762 VAL A C 1
ATOM 6008 O O . VAL A 1 762 ? -20.264 8.508 25.856 1.00 89.06 762 VAL A O 1
ATOM 6011 N N . GLY A 1 763 ? -22.078 7.728 26.924 1.00 91.81 763 GLY A N 1
ATOM 6012 C CA . GLY A 1 763 ? -23.054 8.109 25.905 1.00 91.81 763 GLY A CA 1
ATOM 6013 C C . GLY A 1 763 ? -23.302 6.978 24.905 1.00 91.81 763 GLY A C 1
ATOM 6014 O O . GLY A 1 763 ? -22.374 6.363 24.372 1.00 91.81 763 GLY A O 1
ATOM 6015 N N . ARG A 1 764 ? -24.579 6.692 24.636 1.00 93.62 764 ARG A N 1
ATOM 6016 C CA . ARG A 1 764 ? -25.001 5.558 23.803 1.00 93.62 764 ARG A CA 1
ATOM 6017 C C . ARG A 1 764 ? -24.458 5.639 22.384 1.00 93.62 764 ARG A C 1
ATOM 6019 O O . ARG A 1 764 ? -24.103 4.609 21.824 1.00 93.62 764 ARG A O 1
ATOM 6026 N N . GLU A 1 765 ? -24.369 6.834 21.799 1.00 91.94 765 GLU A N 1
ATOM 6027 C CA . GLU A 1 765 ? -23.881 6.984 20.425 1.00 91.94 765 GLU A CA 1
ATOM 6028 C C . GLU A 1 765 ? -22.391 6.668 20.312 1.00 91.94 765 GLU A C 1
ATOM 6030 O O . GLU A 1 765 ? -21.989 6.028 19.344 1.00 91.94 765 GLU A O 1
ATOM 6035 N N . ASN A 1 766 ? -21.598 6.990 21.336 1.00 88.69 766 ASN A N 1
ATOM 6036 C CA . ASN A 1 766 ? -20.178 6.643 21.388 1.00 88.69 766 ASN A CA 1
ATOM 6037 C C . ASN A 1 766 ? -19.988 5.125 21.526 1.00 88.69 766 ASN A C 1
ATOM 6039 O O . ASN A 1 766 ? -19.195 4.524 20.800 1.00 88.69 766 ASN A O 1
ATOM 6043 N N . ILE A 1 767 ? -20.791 4.472 22.376 1.00 92.69 767 ILE A N 1
ATOM 6044 C CA . ILE A 1 767 ? -20.789 3.006 22.501 1.00 92.69 767 ILE A CA 1
ATOM 6045 C C . ILE A 1 767 ? -21.218 2.354 21.174 1.00 92.69 767 ILE A C 1
ATOM 6047 O O . ILE A 1 767 ? -20.537 1.459 20.670 1.00 92.69 767 ILE A O 1
ATOM 6051 N N . ARG A 1 768 ? -22.311 2.823 20.556 1.00 93.75 768 ARG A N 1
ATOM 6052 C CA . ARG A 1 768 ? -22.790 2.338 19.250 1.00 93.75 768 ARG A CA 1
ATOM 6053 C C . ARG A 1 768 ? -21.739 2.538 18.158 1.00 93.75 768 ARG A C 1
ATOM 6055 O O . ARG A 1 768 ? -21.545 1.645 17.333 1.00 93.75 768 ARG A O 1
ATOM 6062 N N . ALA A 1 769 ? -21.054 3.681 18.137 1.00 86.06 769 ALA A N 1
ATOM 6063 C CA . ALA A 1 769 ? -19.972 3.959 17.197 1.00 86.06 769 ALA A CA 1
ATOM 6064 C C . ALA A 1 769 ? -18.828 2.949 17.354 1.00 86.06 769 ALA A C 1
ATOM 6066 O O . ALA A 1 769 ? -18.433 2.337 16.360 1.00 86.06 769 ALA A O 1
ATOM 6067 N N . ALA A 1 770 ? -18.389 2.681 18.588 1.00 85.69 770 ALA A N 1
ATOM 6068 C CA . ALA A 1 770 ? -17.372 1.671 18.878 1.00 85.69 770 ALA A CA 1
ATOM 6069 C C . ALA A 1 770 ? -17.802 0.254 18.449 1.00 85.69 770 ALA A C 1
ATOM 6071 O O . ALA A 1 770 ? -17.006 -0.477 17.859 1.00 85.69 770 ALA A O 1
ATOM 6072 N N . MET A 1 771 ? -19.072 -0.128 18.647 1.00 90.25 771 MET A N 1
ATOM 6073 C CA . MET A 1 771 ? -19.595 -1.419 18.169 1.00 90.25 771 MET A CA 1
ATOM 6074 C C . MET A 1 771 ? -19.564 -1.520 16.641 1.00 90.25 771 MET A C 1
ATOM 6076 O O . MET A 1 771 ? -19.104 -2.522 16.095 1.00 90.25 771 MET A O 1
ATOM 6080 N N . ARG A 1 772 ? -20.025 -0.479 15.930 1.00 84.06 772 ARG A N 1
ATOM 6081 C CA . ARG A 1 772 ? -20.004 -0.448 14.455 1.00 84.06 772 ARG A CA 1
ATOM 6082 C C . ARG A 1 772 ? -18.572 -0.483 13.922 1.00 84.06 772 ARG A C 1
ATOM 6084 O O . ARG A 1 772 ? -18.322 -1.120 12.899 1.00 84.06 772 ARG A O 1
ATOM 6091 N N . GLN A 1 773 ? -17.651 0.182 14.615 1.00 73.25 773 GLN A N 1
ATOM 6092 C CA . GLN A 1 773 ? -16.229 0.192 14.296 1.00 73.25 773 GLN A CA 1
ATOM 6093 C C . GLN A 1 773 ? -15.610 -1.199 14.466 1.00 73.25 773 GLN A C 1
ATOM 6095 O O . GLN A 1 773 ? -15.001 -1.700 13.523 1.00 73.25 773 GLN A O 1
ATOM 6100 N N . SER A 1 774 ? -15.846 -1.854 15.605 1.00 76.44 774 SER A N 1
ATOM 6101 C CA . SER A 1 774 ? -15.403 -3.228 15.865 1.00 76.44 774 SER A CA 1
ATOM 6102 C C . SER A 1 774 ? -15.973 -4.216 14.836 1.00 76.44 774 SER A C 1
ATOM 6104 O O . SER A 1 774 ? -15.228 -4.987 14.232 1.00 76.44 774 SER A O 1
ATOM 6106 N N . LEU A 1 775 ? -17.277 -4.129 14.546 1.00 76.19 775 LEU A N 1
ATOM 6107 C CA . LEU A 1 775 ? -17.961 -4.961 13.550 1.00 76.19 775 LEU A CA 1
ATOM 6108 C C . LEU A 1 775 ? -17.392 -4.785 12.137 1.00 76.19 775 LEU A C 1
ATOM 6110 O O . LEU A 1 775 ? -17.268 -5.755 11.395 1.00 76.19 775 LEU A O 1
ATOM 6114 N N . GLY A 1 776 ? -17.089 -3.547 11.740 1.00 61.94 776 GLY A N 1
ATOM 6115 C CA . GLY A 1 776 ? -16.570 -3.248 10.407 1.00 61.94 776 GLY A CA 1
ATOM 6116 C C . GLY A 1 776 ? -15.096 -3.607 10.228 1.00 61.94 776 GLY A C 1
ATOM 6117 O O . GLY A 1 776 ? -14.706 -3.985 9.126 1.00 61.94 776 GLY A O 1
ATOM 6118 N N . GLY A 1 777 ? -14.299 -3.468 11.291 1.00 55.72 777 GLY A N 1
ATOM 6119 C CA . GLY A 1 777 ? -12.864 -3.748 11.280 1.00 55.72 777 GLY A CA 1
ATOM 6120 C C . GLY A 1 777 ? -12.506 -5.196 11.608 1.00 55.72 777 GLY A C 1
ATOM 6121 O O . GLY A 1 777 ? -11.387 -5.608 11.324 1.00 55.72 777 GLY A O 1
ATOM 6122 N N . HIS A 1 778 ? -13.433 -5.965 12.189 1.00 64.62 778 HIS A N 1
ATOM 6123 C CA . HIS A 1 778 ? -13.134 -7.242 12.852 1.00 64.62 778 HIS A CA 1
ATOM 6124 C C . HIS A 1 778 ? -12.061 -7.100 13.947 1.00 64.62 778 HIS A C 1
ATOM 6126 O O . HIS A 1 778 ? -11.287 -8.018 14.206 1.00 64.62 778 HIS A O 1
ATOM 6132 N N . THR A 1 779 ? -12.016 -5.933 14.587 1.00 64.06 779 THR A N 1
ATOM 6133 C CA . THR A 1 779 ? -11.046 -5.565 15.623 1.00 64.06 779 THR A CA 1
ATOM 6134 C C . THR A 1 779 ? -11.746 -5.393 16.962 1.00 64.06 779 THR A C 1
ATOM 6136 O O . THR A 1 779 ? -12.953 -5.161 17.009 1.00 64.06 779 THR A O 1
ATOM 6139 N N . SER A 1 780 ? -11.012 -5.482 18.068 1.00 76.81 780 SER A N 1
ATOM 6140 C CA . SER A 1 780 ? -11.552 -5.079 19.370 1.00 76.81 780 SER A CA 1
ATOM 6141 C C . SER A 1 780 ? -11.430 -3.562 19.524 1.00 76.81 780 SER A C 1
ATOM 6143 O O . SER A 1 780 ? -10.435 -2.978 19.095 1.00 76.81 780 SER A O 1
ATOM 6145 N N . VAL A 1 781 ? -12.415 -2.918 20.150 1.00 78.50 781 VAL A N 1
ATOM 6146 C CA . VAL A 1 781 ? -12.357 -1.479 20.462 1.00 78.50 781 VAL A CA 1
ATOM 6147 C C . VAL A 1 781 ? -12.406 -1.288 21.972 1.00 78.50 781 VAL A C 1
ATOM 6149 O O . VAL A 1 781 ? -13.307 -1.791 22.632 1.00 78.50 781 VAL A O 1
ATOM 6152 N N . ILE A 1 782 ? -11.455 -0.555 22.534 1.00 84.81 782 ILE A N 1
ATOM 6153 C CA . ILE A 1 782 ? -11.436 -0.187 23.950 1.00 84.81 782 ILE A CA 1
ATOM 6154 C C . ILE A 1 782 ? -11.829 1.277 24.048 1.00 84.81 782 ILE A C 1
ATOM 6156 O O . ILE A 1 782 ? -11.242 2.115 23.371 1.00 84.81 782 ILE A O 1
ATOM 6160 N N . ILE A 1 783 ? -12.810 1.577 24.891 1.00 86.31 783 ILE A N 1
ATOM 6161 C CA . ILE A 1 783 ? -13.153 2.936 25.292 1.00 86.31 783 ILE A CA 1
ATOM 6162 C C . ILE A 1 783 ? -12.493 3.186 26.646 1.00 86.31 783 ILE A C 1
ATOM 6164 O O . ILE A 1 783 ? -12.697 2.428 27.595 1.00 86.31 783 ILE A O 1
ATOM 6168 N N . ALA A 1 784 ? -11.721 4.258 26.748 1.00 82.50 784 ALA A N 1
ATOM 6169 C CA . ALA A 1 784 ? -11.094 4.701 27.982 1.00 82.50 784 ALA A CA 1
ATOM 6170 C C . ALA A 1 784 ? -11.396 6.183 28.221 1.00 82.50 784 ALA A C 1
ATOM 6172 O O . ALA A 1 784 ? -11.656 6.946 27.291 1.00 82.50 784 ALA A O 1
ATOM 6173 N N . HIS A 1 785 ? -11.392 6.597 29.488 1.00 75.12 785 HIS A N 1
ATOM 6174 C CA . HIS A 1 785 ? -11.464 8.019 29.809 1.00 75.12 785 HIS A CA 1
ATOM 6175 C C . HIS A 1 785 ? -10.203 8.709 29.282 1.00 75.12 785 HIS A C 1
ATOM 6177 O O . HIS A 1 785 ? -9.111 8.164 29.454 1.00 75.12 785 HIS A O 1
ATOM 6183 N N . ALA A 1 786 ? -10.337 9.890 28.669 1.00 69.56 786 ALA A N 1
ATOM 6184 C CA . ALA A 1 786 ? -9.161 10.652 28.279 1.00 69.56 786 ALA A CA 1
ATOM 6185 C C . ALA A 1 786 ? -8.382 11.042 29.539 1.00 69.56 786 ALA A C 1
ATOM 6187 O O . ALA A 1 786 ? -8.876 11.792 30.385 1.00 69.56 786 ALA A O 1
ATOM 6188 N N . ASN A 1 787 ? -7.176 10.499 29.678 1.00 63.94 787 ASN A N 1
ATOM 6189 C CA . ASN A 1 787 ? -6.274 10.829 30.783 1.00 63.94 787 ASN A CA 1
ATOM 6190 C C . ASN A 1 787 ? -5.377 12.028 30.447 1.00 63.94 787 ASN A C 1
ATOM 6192 O O . ASN A 1 787 ? -4.801 12.644 31.343 1.00 63.94 787 ASN A O 1
ATOM 6196 N N . SER A 1 788 ? -5.316 12.377 29.161 1.00 62.34 788 SER A N 1
ATOM 6197 C CA . SER A 1 788 ? -4.539 13.476 28.600 1.00 62.34 788 SER A CA 1
ATOM 6198 C C . SER A 1 788 ? -5.500 14.592 28.152 1.00 62.34 788 SER A C 1
ATOM 6200 O O . SER A 1 788 ? -6.021 14.567 27.030 1.00 62.34 788 SER A O 1
ATOM 6202 N N . VAL A 1 789 ? -5.790 15.552 29.041 1.00 56.84 789 VAL A N 1
ATOM 6203 C CA . VAL A 1 789 ? -6.674 16.703 28.761 1.00 56.84 789 VAL A CA 1
ATOM 6204 C C . VAL A 1 789 ? -5.821 17.960 28.543 1.00 56.84 789 VAL A C 1
ATOM 6206 O O . VAL A 1 789 ? -5.016 18.283 29.418 1.00 56.84 789 VAL A O 1
ATOM 6209 N N . PRO A 1 790 ? -5.972 18.685 27.414 1.00 52.06 790 PRO A N 1
ATOM 6210 C CA . PRO A 1 790 ? -5.307 19.972 27.219 1.00 52.06 790 PRO A CA 1
ATOM 6211 C C . PRO A 1 790 ? -5.694 20.949 28.338 1.00 52.06 790 PRO A C 1
ATOM 6213 O O . PRO A 1 790 ? -6.867 20.983 28.719 1.00 52.06 790 PRO A O 1
ATOM 6216 N N . PRO A 1 791 ? -4.761 21.744 28.887 1.00 53.09 791 PRO A N 1
ATOM 6217 C CA . PRO A 1 791 ? -5.089 22.689 29.945 1.00 53.09 791 PRO A CA 1
ATOM 6218 C C . PRO A 1 791 ? -6.033 23.771 29.407 1.00 53.09 791 PRO A C 1
ATOM 6220 O O . PRO A 1 791 ? -5.621 24.717 28.739 1.00 53.09 791 PRO A O 1
ATOM 6223 N N . ALA A 1 792 ? -7.324 23.637 29.701 1.00 43.81 792 ALA A N 1
ATOM 6224 C CA . ALA A 1 792 ? -8.331 24.613 29.322 1.00 43.81 792 ALA A CA 1
ATOM 6225 C C . ALA A 1 792 ? -8.239 25.839 30.244 1.00 43.81 792 ALA A C 1
ATOM 6227 O O . ALA A 1 792 ? -8.838 25.863 31.311 1.00 43.81 792 ALA A O 1
ATOM 6228 N N . GLY A 1 793 ? -7.481 26.863 29.846 1.00 49.66 793 GLY A N 1
ATOM 6229 C CA . GLY A 1 793 ? -7.670 28.243 30.316 1.00 49.66 793 GLY A CA 1
ATOM 6230 C C . GLY A 1 793 ? -7.574 28.543 31.826 1.00 49.66 793 GLY A C 1
ATOM 6231 O O . GLY A 1 793 ? -7.922 29.654 32.215 1.00 49.66 793 GLY A O 1
ATOM 6232 N N . GLY A 1 794 ? -7.098 27.637 32.685 1.00 39.34 794 GLY A N 1
ATOM 6233 C CA . GLY A 1 794 ? -6.937 27.912 34.116 1.00 39.34 794 GLY A CA 1
ATOM 6234 C C . GLY A 1 794 ? -6.475 26.699 34.922 1.00 39.34 794 GLY A C 1
ATOM 6235 O O . GLY A 1 794 ? -7.168 25.694 34.947 1.00 39.34 794 GLY A O 1
ATOM 6236 N N . THR A 1 795 ? -5.313 26.849 35.576 1.00 37.28 795 THR A N 1
ATOM 6237 C CA . THR A 1 795 ? -4.609 25.936 36.510 1.00 37.28 795 THR A CA 1
ATOM 6238 C C . THR A 1 795 ? -4.409 24.483 36.061 1.00 37.28 795 THR A C 1
ATOM 6240 O O . THR A 1 795 ? -5.342 23.787 35.684 1.00 37.28 795 THR A O 1
ATOM 6243 N N . MET A 1 796 ? -3.149 24.030 36.129 1.00 40.28 796 MET A N 1
ATOM 6244 C CA . MET A 1 796 ? -2.720 22.652 35.858 1.00 40.28 796 MET A CA 1
ATOM 6245 C C . MET A 1 796 ? -3.712 21.616 36.423 1.00 40.28 796 MET A C 1
ATOM 6247 O O . MET A 1 796 ? -4.195 21.820 37.540 1.00 40.28 796 MET A O 1
ATOM 6251 N N . PRO A 1 797 ? -3.996 20.514 35.702 1.00 40.59 797 PRO A N 1
ATOM 6252 C CA . PRO A 1 797 ? -4.847 19.446 36.220 1.00 40.59 797 PRO A CA 1
ATOM 6253 C C . PRO A 1 797 ? -4.319 18.978 37.581 1.00 40.59 797 PRO A C 1
ATOM 6255 O O . PRO A 1 797 ? -3.109 18.827 37.743 1.00 40.59 797 PRO A O 1
ATOM 6258 N N . GLU A 1 798 ? -5.213 18.785 38.556 1.00 38.50 798 GLU A N 1
ATOM 6259 C CA . GLU A 1 798 ? -4.869 18.383 39.925 1.00 38.50 798 GLU A CA 1
ATOM 6260 C C . GLU A 1 798 ? -3.898 17.189 39.919 1.00 38.50 798 GLU A C 1
ATOM 6262 O O . GLU A 1 798 ? -4.237 16.057 39.573 1.00 38.50 798 GLU A O 1
ATOM 6267 N N . THR A 1 799 ? -2.647 17.468 40.288 1.00 40.72 799 THR A N 1
ATOM 6268 C CA . THR A 1 799 ? -1.480 16.595 40.138 1.00 40.72 799 THR A CA 1
ATOM 6269 C C . THR A 1 799 ? -1.371 15.558 41.251 1.00 40.72 799 THR A C 1
ATOM 6271 O O . THR A 1 799 ? -0.282 15.358 41.793 1.00 40.72 799 THR A O 1
ATOM 6274 N N . THR A 1 800 ? -2.457 14.890 41.638 1.00 42.19 800 THR A N 1
ATOM 6275 C CA . THR A 1 800 ? -2.298 13.698 42.483 1.00 42.19 800 THR A CA 1
ATOM 6276 C C . THR A 1 800 ? -2.005 12.527 41.551 1.00 42.19 800 THR A C 1
ATOM 6278 O O . THR A 1 800 ? -2.921 12.071 40.863 1.00 42.19 800 THR A O 1
ATOM 6281 N N . PRO A 1 801 ? -0.744 12.057 41.437 1.00 41.00 801 PRO A N 1
ATOM 6282 C CA . PRO A 1 801 ? -0.462 10.891 40.622 1.00 41.00 801 PRO A CA 1
ATOM 6283 C C . PRO A 1 801 ? -1.306 9.725 41.152 1.00 41.00 801 PRO A C 1
ATOM 6285 O O . PRO A 1 801 ? -1.370 9.538 42.374 1.00 41.00 801 PRO A O 1
ATOM 6288 N N . PRO A 1 802 ? -1.955 8.934 40.279 1.00 43.91 802 PRO A N 1
ATOM 6289 C CA . PRO A 1 802 ? -2.506 7.665 40.719 1.00 43.91 802 PRO A CA 1
ATOM 6290 C C . PRO A 1 802 ? -1.377 6.874 41.402 1.00 43.91 802 PRO A C 1
ATOM 6292 O O . PRO A 1 802 ? -0.226 6.944 40.951 1.00 43.91 802 PRO A O 1
ATOM 6295 N N . PRO A 1 803 ? -1.654 6.181 42.521 1.00 42.28 803 PRO A N 1
ATOM 6296 C CA . PRO A 1 803 ? -0.639 5.402 43.217 1.00 42.28 803 PRO A CA 1
ATOM 6297 C C . PRO A 1 803 ? 0.038 4.456 42.226 1.00 42.28 803 PRO A C 1
ATOM 6299 O O . PRO A 1 803 ? -0.645 3.839 41.412 1.00 42.28 803 PRO A O 1
ATOM 6302 N N . ALA A 1 804 ? 1.371 4.370 42.287 1.00 42.53 804 ALA A N 1
ATOM 6303 C CA . ALA A 1 804 ? 2.165 3.544 41.383 1.00 42.53 804 ALA A CA 1
ATOM 6304 C C . ALA A 1 804 ? 1.566 2.122 41.298 1.00 42.53 804 ALA A C 1
ATOM 6306 O O . ALA A 1 804 ? 1.549 1.415 42.315 1.00 42.53 804 ALA A O 1
ATOM 6307 N N . PRO A 1 805 ? 1.047 1.695 40.132 1.00 43.28 805 PRO A N 1
ATOM 6308 C CA . PRO A 1 805 ? 0.542 0.345 39.978 1.00 43.28 805 PRO A CA 1
ATOM 6309 C C . PRO A 1 805 ? 1.712 -0.632 39.966 1.00 43.28 805 PRO A C 1
ATOM 6311 O O . PRO A 1 805 ? 2.808 -0.329 39.493 1.00 43.28 805 PRO A O 1
ATOM 6314 N N . ARG A 1 806 ? 1.484 -1.815 40.538 1.00 49.12 806 ARG A N 1
ATOM 6315 C CA . ARG A 1 806 ? 2.556 -2.768 40.811 1.00 49.12 806 ARG A CA 1
ATOM 6316 C C . ARG A 1 806 ? 2.959 -3.672 39.646 1.00 49.12 806 ARG A C 1
ATOM 6318 O O . ARG A 1 806 ? 3.973 -4.327 39.848 1.00 49.12 806 ARG A O 1
ATOM 6325 N N . THR A 1 807 ? 2.290 -3.740 38.482 1.00 53.59 807 THR A N 1
ATOM 6326 C CA . THR A 1 807 ? 2.674 -4.811 37.524 1.00 53.59 807 THR A CA 1
ATOM 6327 C C . THR A 1 807 ? 2.551 -4.633 35.998 1.00 53.59 807 THR A C 1
ATOM 6329 O O . THR A 1 807 ? 3.223 -5.412 35.335 1.00 53.59 807 THR A O 1
ATOM 6332 N N . CYS A 1 808 ? 1.839 -3.688 35.360 1.00 56.31 808 CYS A N 1
ATOM 6333 C CA . CYS A 1 808 ? 1.882 -3.619 33.873 1.00 56.31 808 CYS A CA 1
ATOM 6334 C C . CYS A 1 808 ? 1.331 -2.328 33.240 1.00 56.31 808 CYS A C 1
ATOM 6336 O O . CYS A 1 808 ? 0.566 -1.587 33.852 1.00 56.31 808 CYS A O 1
ATOM 6338 N N . ASN A 1 809 ? 1.725 -2.069 31.985 1.00 69.31 809 ASN A N 1
ATOM 6339 C CA . ASN A 1 809 ? 1.114 -1.048 31.132 1.00 69.31 809 ASN A CA 1
ATOM 6340 C C . ASN A 1 809 ? -0.308 -1.507 30.723 1.00 69.31 809 ASN A C 1
ATOM 6342 O O . ASN A 1 809 ? -0.508 -2.647 30.325 1.00 69.31 809 ASN A O 1
ATOM 6346 N N . GLY A 1 810 ? -1.306 -0.635 30.830 1.00 67.88 810 GLY A N 1
ATOM 6347 C CA . GLY A 1 810 ? -2.720 -0.866 30.567 1.00 67.88 810 GLY A CA 1
ATOM 6348 C C . GLY A 1 810 ? -2.998 -1.392 29.164 1.00 67.88 810 GLY A C 1
ATOM 6349 O O . GLY A 1 810 ? -3.892 -2.216 29.020 1.00 67.88 810 GLY A O 1
ATOM 6350 N N . TRP A 1 811 ? -2.206 -1.032 28.143 1.00 70.75 811 TRP A N 1
ATOM 6351 C CA . TRP A 1 811 ? -2.294 -1.690 26.832 1.00 70.75 811 TRP A CA 1
ATOM 6352 C C . TRP A 1 811 ? -2.018 -3.190 26.925 1.00 70.75 811 TRP A C 1
ATOM 6354 O O . TRP A 1 811 ? -2.740 -3.989 26.331 1.00 70.75 811 TRP A O 1
ATOM 6364 N N . ILE A 1 812 ? -0.990 -3.566 27.689 1.00 72.50 812 ILE A N 1
ATOM 6365 C CA . ILE A 1 812 ? -0.618 -4.959 27.951 1.00 72.50 812 ILE A CA 1
ATOM 6366 C C . ILE A 1 812 ? -1.747 -5.633 28.728 1.00 72.50 812 ILE A C 1
ATOM 6368 O O . ILE A 1 812 ? -2.209 -6.691 28.316 1.00 72.50 812 ILE A O 1
ATOM 6372 N N . TYR A 1 813 ? -2.274 -4.977 29.764 1.00 72.56 813 TYR A N 1
ATOM 6373 C CA . TYR A 1 813 ? -3.374 -5.515 30.563 1.00 72.56 813 TYR A CA 1
ATOM 6374 C C . TYR A 1 813 ? -4.653 -5.738 29.746 1.00 72.56 813 TYR A C 1
ATOM 6376 O O . TYR A 1 813 ? -5.263 -6.802 29.815 1.00 72.56 813 TYR A O 1
ATOM 6384 N N . TYR A 1 814 ? -5.080 -4.756 28.943 1.00 73.31 814 TYR A N 1
ATOM 6385 C CA . TYR A 1 814 ? -6.248 -4.913 28.076 1.00 73.31 814 TYR A CA 1
ATOM 6386 C C . TYR A 1 814 ? -6.032 -6.043 27.072 1.00 73.31 814 TYR A C 1
ATOM 6388 O O . TYR A 1 814 ? -6.953 -6.820 26.824 1.00 73.31 814 TYR A O 1
ATOM 6396 N N . ALA A 1 815 ? -4.827 -6.161 26.514 1.00 70.25 815 ALA A N 1
ATOM 6397 C CA . ALA A 1 815 ? -4.486 -7.238 25.600 1.00 70.25 815 ALA A CA 1
ATOM 6398 C C . ALA A 1 815 ? -4.474 -8.621 26.290 1.00 70.25 815 ALA A C 1
ATOM 6400 O O . ALA A 1 815 ? -4.971 -9.583 25.703 1.00 70.25 815 ALA A O 1
ATOM 6401 N N . GLU A 1 816 ? -4.031 -8.722 27.547 1.00 69.00 816 GLU A N 1
ATOM 6402 C CA . GLU A 1 816 ? -4.136 -9.934 28.382 1.00 69.00 816 GLU A CA 1
ATOM 6403 C C . GLU A 1 816 ? -5.589 -10.269 28.770 1.00 69.00 816 GLU A C 1
ATOM 6405 O O . GLU A 1 816 ? -6.017 -11.427 28.741 1.00 69.00 816 GLU A O 1
ATOM 6410 N N . ALA A 1 817 ? -6.403 -9.262 29.085 1.00 66.62 817 ALA A N 1
ATOM 6411 C CA . ALA A 1 817 ? -7.827 -9.454 29.344 1.00 66.62 817 ALA A CA 1
ATOM 6412 C C . ALA A 1 817 ? -8.551 -9.942 28.078 1.00 66.62 817 ALA A C 1
ATOM 6414 O O . ALA A 1 817 ? -9.367 -10.863 28.132 1.00 66.62 817 ALA A O 1
ATOM 6415 N N . MET A 1 818 ? -8.210 -9.376 26.917 1.00 67.25 818 MET A N 1
ATOM 6416 C CA . MET A 1 818 ? -8.725 -9.819 25.622 1.00 67.25 818 MET A CA 1
ATOM 6417 C C . MET A 1 818 ? -8.299 -11.241 25.276 1.00 67.25 818 MET A C 1
ATOM 6419 O O . MET A 1 818 ? -9.141 -12.011 24.808 1.00 67.25 818 MET A O 1
ATOM 6423 N N . SER A 1 819 ? -7.041 -11.619 25.523 1.00 63.22 819 SER A N 1
ATOM 6424 C CA . SER A 1 819 ? -6.594 -12.995 25.293 1.00 63.22 819 SER A CA 1
ATOM 6425 C C . SER A 1 819 ? -7.375 -13.971 26.177 1.00 63.22 819 SER A C 1
ATOM 6427 O O . SER A 1 819 ? -7.866 -14.978 25.674 1.00 63.22 819 SER A O 1
ATOM 6429 N N . SER A 1 820 ? -7.626 -13.612 27.439 1.00 59.81 820 SER A N 1
ATOM 6430 C CA . SER A 1 820 ? -8.450 -14.395 28.367 1.00 59.81 820 SER A CA 1
ATOM 6431 C C . SER A 1 820 ? -9.893 -14.572 27.882 1.00 59.81 820 SER A C 1
ATOM 6433 O O . SER A 1 820 ? -10.447 -15.657 28.009 1.00 59.81 820 SER A O 1
ATOM 6435 N N . ILE A 1 821 ? -10.510 -13.557 27.268 1.00 55.09 821 ILE A N 1
ATOM 6436 C CA . ILE A 1 821 ? -11.871 -13.658 26.700 1.00 55.09 821 ILE A CA 1
ATOM 6437 C C . ILE A 1 821 ? -11.896 -14.571 25.470 1.00 55.09 821 ILE A C 1
ATOM 6439 O O . ILE A 1 821 ? -12.825 -15.360 25.305 1.00 55.09 821 ILE A O 1
ATOM 6443 N N . VAL A 1 822 ? -10.864 -14.497 24.624 1.00 50.06 822 VAL A N 1
ATOM 6444 C CA . VAL A 1 822 ? -10.695 -15.403 23.475 1.00 50.06 822 VAL A CA 1
ATOM 6445 C C . VAL A 1 822 ? -10.459 -16.849 23.941 1.00 50.06 822 VAL A C 1
ATOM 6447 O O . VAL A 1 822 ? -10.873 -17.785 23.260 1.00 50.06 822 VAL A O 1
ATOM 6450 N N . LEU A 1 823 ? -9.839 -17.042 25.109 1.00 43.31 823 LEU A N 1
ATOM 6451 C CA . LEU A 1 823 ? -9.636 -18.344 25.756 1.00 43.31 823 LEU A CA 1
ATOM 6452 C C . LEU A 1 823 ? -10.901 -18.853 26.480 1.00 43.31 823 LEU A C 1
ATOM 6454 O O . LEU A 1 823 ? -11.141 -20.059 26.516 1.00 43.31 823 LEU A O 1
ATOM 6458 N N . LEU A 1 824 ? -11.734 -17.947 27.005 1.00 39.81 824 LEU A N 1
ATOM 6459 C CA . LEU A 1 824 ? -12.985 -18.213 27.728 1.00 39.81 824 LEU A CA 1
ATOM 6460 C C . LEU A 1 824 ? -14.220 -18.326 26.811 1.00 39.81 824 LEU A C 1
ATOM 6462 O O . LEU A 1 824 ? -15.345 -18.103 27.258 1.00 39.81 824 LEU A O 1
ATOM 6466 N N . SER A 1 825 ? -14.050 -18.787 25.568 1.00 34.00 825 SER A N 1
ATOM 6467 C CA . SER A 1 825 ? -15.159 -19.307 24.754 1.00 34.00 825 SER A CA 1
ATOM 6468 C C . SER A 1 825 ? -15.390 -20.836 24.866 1.00 34.00 825 SER A C 1
ATOM 6470 O O . SER A 1 825 ? -15.620 -21.469 23.828 1.00 34.00 825 SER A O 1
ATOM 6472 N N . PRO A 1 826 ? -15.321 -21.511 26.036 1.00 31.09 826 PRO A N 1
ATOM 6473 C CA . PRO A 1 826 ? -15.766 -22.885 26.121 1.00 31.09 826 PRO A CA 1
ATOM 6474 C C . PRO A 1 826 ? -17.283 -22.931 26.324 1.00 31.09 826 PRO A C 1
ATOM 6476 O O . PRO A 1 826 ? -17.867 -22.162 27.088 1.00 31.09 826 PRO A O 1
ATOM 6479 N N . LEU A 1 827 ? -17.889 -23.901 25.642 1.00 33.75 827 LEU A N 1
ATOM 6480 C CA . LEU A 1 827 ? -18.983 -24.727 26.151 1.00 33.75 827 LEU A CA 1
ATOM 6481 C C . LEU A 1 827 ? -19.158 -24.603 27.673 1.00 33.75 827 LEU A C 1
ATOM 6483 O O . LEU A 1 827 ? -18.222 -24.851 28.435 1.00 33.75 827 LEU A O 1
ATOM 6487 N N . GLY A 1 828 ? -20.371 -24.258 28.094 1.00 23.94 828 GLY A N 1
ATOM 6488 C CA . GLY A 1 828 ? -20.700 -24.077 29.503 1.00 23.94 828 GLY A CA 1
ATOM 6489 C C . GLY A 1 828 ? -22.155 -24.353 29.879 1.00 23.94 828 GLY A C 1
ATOM 6490 O O . GLY A 1 828 ? -22.611 -23.754 30.847 1.00 23.94 828 GLY A O 1
ATOM 6491 N N . MET A 1 829 ? -22.875 -25.188 29.116 1.00 27.64 829 MET A N 1
ATOM 6492 C CA . MET A 1 829 ? -23.857 -26.205 29.557 1.00 27.64 829 MET A CA 1
ATOM 6493 C C . MET A 1 829 ? -24.458 -26.925 28.351 1.00 27.64 829 MET A C 1
ATOM 6495 O O . MET A 1 829 ? -24.808 -26.230 27.372 1.00 27.64 829 MET A O 1
#

Sequence (829 aa):
MIQVALLRTSICAVCERILEDNFEISGVMTHFPEGTYWIRNQQLRTFIGLGTSNLEKIAEKQEPHSLIRNASSGGVMGLKAPDVDSGSSIVLAEAIEDDRGQQWRIEWIDDYERNVTYRIVNAHNGTVLDQGILARGQPIKSYPYHGRPNQRWFLEPAFLPTVVWLEHVRTGWYLQYDASNANHGAVARDKIPSTNTSRAQLWFLEPQGVDRSFVIRSLEDDTKALDVLDGDLADGTLVLVCAYNGGRSQSWNIERVGLTDDLSAPYDAESTVYNLVNARTDTMAQIGAGGSIQVFGEQDPAASQQWRIVPYPFPPLFWATIQNTYTGMFIRQNGALVAASRGSRYTLDKTIQWRFLPGSDAPHHFSIVNRASGLIVIGGIGTPHVTLLESGGREDGNLWAMERDRGARGFGIVNTVTNGALDQWDGGATIQAHPNNGTKDLHHQWVIVQVLSGRLPSFALVNSRTGRSLTYAKTSQPEGNIITAEHKLDDFSNQWLFEIVSANDSKLPVFAIISKLSGNVLDHYGGYRLAAGSDDTKMDHHRWRLVPCHCGEMYFHIVNQHTGCHLEEQFTGAPNAGVSSPIPYPVTDAHRSQCWELISARYEGFDSIIVDDDVLRLTLKYMEATHVSDAQESLLKKRAPGREKKGKEKHGHIPQSPRRLTIFAPIIRTIFHRVINQWEEDTIHITARTAARVATNRSEVEREFGIPIPTALRRQSEVSGWIRIDVQRPYGTAPGQRVVNVIGQWLESPIFHVIVPVGVRVGRENIRAAMRQSLGGHTSVIIAHANSVPPAGGTMPETTPPPAPRTCNGWIYYAEAMSSIVLLSPLGM

Secondary structure (DSSP, 8-state):
------------HHHHHHHHTS----S--SSPPS--EEEEETTT--B---SS----------SS-EE-B-SSS-PEEEE-TT--STTPBEEEEPPPTT-GGGEEEEEEE--TTS--EEEEEETTT-PEEEE-SS-TTPPEEEE-----GGG-EEEEE-PPP-EEEEEETTT--EEEE-TTSTT-BEEEESPPPTTSS--TT-EEEEE-SSSSEEEEEESS-TTEEEEEGGG--STTPBEEEEE----GGG-EEEEETT--S-TTSPP-TTT--EEEEETTT--EEEE-GGGBEEEES--SSGGGSEEEEEE--PPPSS-EEEEETTT-PEEEEETTEEEEES--SSS--GGG-EEEEE-SS-TTEEEEEETTT-PEEEEPSSSS-EEEE-TT---TT--EEEE--TT-SSBEEEETTT-EEEE--TTTTB-EEEE---TTSGGG-EEEEE--TTEEEEEEEEETTT-PEEEEE--SSSSBEEEEESS-TTSGGGEEEEEEEE--TTS--EEEEEETTT-PEEEEETTTEEEEE-S-TTSGGGEEEEEE-SSSTTEEEEEETTT-PEEE--SSS--EEEE-SPPPSSPPTGGGGG-EEEESEEETTEEEEEE-HHHHHHHGGGS-HHHHHHHIIIIIIISSSS-PPP------------HHHHHHHHHHHHHHHHHHHT---SBB-TT--SEEEEEE-HHHHHHTS--PPPHHHHHHHTSTTSEEEEE---EEEETTEEEEEEEEEETTEEEEEEEEEBSSB--HHHHHHHHHHHHHHT-EEEEEE-S-----SSS-----PPP--SS--HHHHHHHHHHHHHH------

InterPro domains:
  IPR000772 Ricin B, lectin domain [PF14200] (101-187)
  IPR035992 Ricin B-like lectins [SSF50370] (67-130)
  IPR035992 Ricin B-like lectins [SSF50370] (115-255)
  IPR035992 Ricin B-like lectins [SSF50370] (271-377)
  IPR035992 Ricin B-like lectins [SSF50370] (412-527)
  IPR035992 Ricin B-like lectins [SSF50370] (510-610)

Foldseek 3Di:
DEFADDDDDDQDPVNVVVCLLPDDADDDDPDDDDAYWHKAFQVPRHTDDDPDFGWDDDDDDPDLWDWTATQLARFTWFFDPPPPDFWTFIDTHHDDPPDQRRIWHWAWDDDPPPDTKIWIAGRRNRFTWFDDPDDDPGTITTHHDPPDSRRIIDIGGDDDQFWWWKAQQPPRWTFFQDPVDPQRFTFTHHDDPLLDLAQRRIWGFHQPHPPQKTQTAGPNDRQWTWFFVVLDLDFFGFIHTGGDDPDLRRIWHWAWPDDPVPPPDDDDLLPIKTFTARRSRRWTWFQDPPGTTTTHHDDPVCSRRIIRIGGFDDADQAWWWKAQPPPRWTWFDDPFFIKTHVPDLWFPDQRRIWGWRADNSRRQKTWIAGRVQRWTWFQDPPFFGITTDHDPDPDQRRIWHWADDRPAPAIWTATSRRRFTFFQDDPRTGTTRHHPPDRPDSRRGIDIGHDDPQKDIKWFKAQLLFRWTWFFADDPDQKTAIFTHHPCRSPLRRIWIWGFSDDDPVDATKTFTARSSPRFTFFCPVVWFTIRHHNPCPDQRRIWGWDDDLQAQFWTWTARRPNCFTWFDQVPRGIHRNHNDQQDPPHDSRNSRRTIGTFRDDDPQKTKDWADLSLLVNLLSVADPVLNVLLCCLSVPVVPQDDDDDDPDDDDDDDRDDCVCSVCVVLLLLVVLVQLVPQDDQAAALPDAWDFPTADAPVCCCPVVVRDDDPVCNVCRRPTRLWTWIWHHWDDLFVPWIWIWIFTHRNLHTQFIEIGTHPDRNGSVNVSVQRNVRNSNVTYMYIGRPSRDRPPPDDRDDPPRDPRTDDHRSSSSVSSVVSVVSVPSDDDD

pLDDT: mean 72.05, std 19.08, range [22.34, 96.25]